Protein AF-A0A438NEA9-F1 (afdb_monomer_lite)

Organism: Exophiala mesophila (NCBI:txid212818)

Structure (mmCIF, N/CA/C/O backbone):
data_AF-A0A438NEA9-F1
#
_entry.id   AF-A0A438NEA9-F1
#
loop_
_atom_site.group_PDB
_atom_site.id
_atom_site.type_symbol
_atom_site.label_atom_id
_atom_site.label_alt_id
_atom_site.label_comp_id
_atom_site.label_asym_id
_atom_site.label_entity_id
_atom_site.label_seq_id
_atom_site.pdbx_PDB_ins_code
_atom_site.Cartn_x
_atom_site.Cartn_y
_atom_site.Cartn_z
_atom_site.occupancy
_atom_site.B_iso_or_equiv
_atom_site.auth_seq_id
_atom_site.auth_comp_id
_atom_site.auth_asym_id
_atom_site.auth_atom_id
_atom_site.pdbx_PDB_model_num
ATOM 1 N N . MET A 1 1 ? -40.295 -15.505 20.801 1.00 69.81 1 MET A N 1
ATOM 2 C CA . MET A 1 1 ? -39.022 -16.120 20.395 1.00 69.81 1 MET A CA 1
ATOM 3 C C . MET A 1 1 ? -38.427 -15.290 19.277 1.00 69.81 1 MET A C 1
ATOM 5 O O . MET A 1 1 ? -39.193 -14.744 18.495 1.00 69.81 1 MET A O 1
ATOM 9 N N . SER A 1 2 ? -37.116 -15.080 19.286 1.00 89.38 2 SER A N 1
ATOM 10 C CA . SER A 1 2 ? -36.464 -14.056 18.465 1.00 89.38 2 SER A CA 1
ATOM 11 C C . SER A 1 2 ? -35.940 -14.613 17.142 1.00 89.38 2 SER A C 1
ATOM 13 O O . SER A 1 2 ? -35.584 -15.784 17.046 1.00 89.38 2 SER A O 1
ATOM 15 N N . THR A 1 3 ? -35.853 -13.752 16.129 1.00 94.44 3 THR A N 1
ATOM 16 C CA . THR A 1 3 ? -35.263 -14.080 14.823 1.00 94.44 3 THR A CA 1
ATOM 17 C C . THR A 1 3 ? -33.902 -13.411 14.705 1.00 94.44 3 THR A C 1
ATOM 19 O O . THR A 1 3 ? -33.799 -12.202 14.914 1.00 94.44 3 THR A O 1
ATOM 22 N N . ILE A 1 4 ? -32.872 -14.173 14.346 1.00 96.88 4 ILE A N 1
ATOM 23 C CA . ILE A 1 4 ? -31.520 -13.657 14.123 1.00 96.88 4 ILE A CA 1
ATOM 24 C C . ILE A 1 4 ? -31.214 -13.670 12.628 1.00 96.88 4 ILE A C 1
ATOM 26 O O . ILE A 1 4 ? -31.320 -14.701 11.976 1.00 96.88 4 ILE A O 1
ATOM 30 N N . ILE A 1 5 ? -30.813 -12.525 12.091 1.00 97.19 5 ILE A N 1
ATOM 31 C CA . ILE A 1 5 ? -30.368 -12.334 10.713 1.00 97.19 5 ILE A CA 1
ATOM 32 C C . ILE A 1 5 ? -28.853 -12.142 10.745 1.00 97.19 5 ILE A C 1
ATOM 34 O O . ILE A 1 5 ? -28.360 -11.258 11.443 1.00 97.19 5 ILE A O 1
ATOM 38 N N . ILE A 1 6 ? -28.108 -12.952 9.998 1.00 96.12 6 ILE A N 1
ATOM 39 C CA . ILE A 1 6 ? -26.645 -12.872 9.936 1.00 96.12 6 ILE A CA 1
ATOM 40 C C . ILE A 1 6 ? -26.239 -12.249 8.596 1.00 96.12 6 ILE A C 1
ATOM 42 O O . ILE A 1 6 ? -26.577 -12.778 7.534 1.00 96.12 6 ILE A O 1
ATOM 46 N N . GLY A 1 7 ? -25.519 -11.127 8.674 1.00 93.06 7 GLY A N 1
ATOM 47 C CA . GLY A 1 7 ? -25.136 -10.249 7.566 1.00 93.06 7 GLY A CA 1
ATOM 48 C C . GLY A 1 7 ? -26.029 -9.006 7.477 1.00 93.06 7 GLY A C 1
ATOM 49 O O . GLY A 1 7 ? -27.201 -9.104 7.122 1.00 93.06 7 GLY A O 1
ATOM 50 N N . GLY A 1 8 ? -25.472 -7.827 7.755 1.00 89.19 8 GLY A N 1
ATOM 51 C CA . GLY A 1 8 ? -26.161 -6.531 7.823 1.00 89.19 8 GLY A CA 1
ATOM 52 C C . GLY A 1 8 ? -26.093 -5.684 6.546 1.00 89.19 8 GLY A C 1
ATOM 53 O O . GLY A 1 8 ? -26.301 -4.474 6.598 1.00 89.19 8 GLY A O 1
ATOM 54 N N . GLY A 1 9 ? -25.790 -6.292 5.395 1.00 89.19 9 GLY A N 1
ATOM 55 C CA . GLY A 1 9 ? -25.856 -5.630 4.085 1.00 89.19 9 GLY A CA 1
ATOM 56 C C . GLY A 1 9 ? -27.294 -5.404 3.588 1.00 89.19 9 GLY A C 1
ATOM 57 O O . GLY A 1 9 ? -28.263 -5.703 4.285 1.00 89.19 9 GLY A O 1
ATOM 58 N N . ILE A 1 10 ? -27.446 -4.938 2.341 1.00 89.19 10 ILE A N 1
ATOM 59 C CA . ILE A 1 10 ? -28.753 -4.590 1.744 1.00 89.19 10 ILE A CA 1
ATOM 60 C C . ILE A 1 10 ? -29.798 -5.715 1.842 1.00 89.19 10 ILE A C 1
ATOM 62 O O . ILE A 1 10 ? -30.962 -5.449 2.134 1.00 89.19 10 ILE A O 1
ATOM 66 N N . ILE A 1 11 ? -29.383 -6.976 1.669 1.00 90.81 11 ILE A N 1
ATOM 67 C CA . ILE A 1 11 ? -30.263 -8.152 1.762 1.00 90.81 11 ILE A CA 1
ATOM 68 C C . ILE A 1 11 ? -30.739 -8.358 3.205 1.00 90.81 11 ILE A C 1
ATOM 70 O O . ILE A 1 11 ? -31.934 -8.540 3.440 1.00 90.81 11 ILE A O 1
ATOM 74 N N . GLY A 1 12 ? -29.823 -8.300 4.176 1.00 94.00 12 GLY A N 1
ATOM 75 C CA . GLY A 1 12 ? -30.147 -8.473 5.592 1.00 94.00 12 GLY A CA 1
ATOM 76 C C . GLY A 1 12 ? -31.047 -7.362 6.122 1.00 94.00 12 GLY A C 1
ATOM 77 O O . GLY A 1 12 ? -32.057 -7.645 6.763 1.00 94.00 12 GLY A O 1
ATOM 78 N N . LEU A 1 13 ? -30.745 -6.108 5.774 1.00 94.56 13 LEU A N 1
ATOM 79 C CA . LEU A 1 13 ? -31.558 -4.945 6.138 1.00 94.56 13 LEU A CA 1
ATOM 80 C C . LEU A 1 13 ? -32.949 -4.988 5.500 1.00 94.56 13 LEU A C 1
ATOM 82 O O . LEU A 1 13 ? -33.942 -4.761 6.188 1.00 94.56 13 LEU A O 1
ATOM 86 N N . SER A 1 14 ? -33.048 -5.341 4.216 1.00 92.94 14 SER A N 1
ATOM 87 C CA . SER A 1 14 ? -34.346 -5.506 3.545 1.00 92.94 14 SER A CA 1
ATOM 88 C C . SER A 1 14 ? -35.173 -6.608 4.208 1.00 92.94 14 SER A C 1
ATOM 90 O O . SER A 1 14 ? -36.360 -6.425 4.480 1.00 92.94 14 SER A O 1
ATOM 92 N N . THR A 1 15 ? -34.536 -7.735 4.535 1.00 93.25 15 THR A N 1
ATOM 93 C CA . THR A 1 15 ? -35.183 -8.858 5.226 1.00 93.25 15 THR A CA 1
ATOM 94 C C . THR A 1 15 ? -35.703 -8.434 6.598 1.00 93.25 15 THR A C 1
ATOM 96 O O . THR A 1 15 ? -36.870 -8.670 6.916 1.00 93.25 15 THR A O 1
ATOM 99 N N . ALA A 1 16 ? -34.874 -7.755 7.394 1.00 94.94 16 ALA A N 1
ATOM 100 C CA . ALA A 1 16 ? -35.257 -7.240 8.704 1.00 94.94 16 ALA A CA 1
ATOM 101 C C . ALA A 1 16 ? -36.430 -6.256 8.606 1.00 94.94 16 ALA A C 1
ATOM 103 O O . ALA A 1 16 ? -37.396 -6.375 9.363 1.00 94.94 16 ALA A O 1
ATOM 104 N N . TYR A 1 17 ? -36.384 -5.339 7.636 1.00 93.44 17 TYR A N 1
ATOM 105 C CA . TYR A 1 17 ? -37.440 -4.364 7.393 1.00 93.44 17 TYR A CA 1
ATOM 106 C C . TYR A 1 17 ? -38.777 -5.056 7.110 1.00 93.44 17 TYR A C 1
ATOM 108 O O . TYR A 1 17 ? -39.743 -4.828 7.840 1.00 93.44 17 TYR A O 1
ATOM 116 N N . PHE A 1 18 ? -38.845 -5.954 6.124 1.00 90.75 18 PHE A N 1
ATOM 117 C CA . PHE A 1 18 ? -40.104 -6.620 5.772 1.00 90.75 18 PHE A CA 1
ATOM 118 C C . PHE A 1 18 ? -40.618 -7.549 6.878 1.00 90.75 18 PHE A C 1
ATOM 120 O O . PHE A 1 18 ? -41.818 -7.542 7.160 1.00 90.75 18 PHE A O 1
ATOM 127 N N . LEU A 1 19 ? -39.737 -8.281 7.570 1.00 91.12 19 LEU A N 1
ATOM 128 C CA . LEU A 1 19 ? -40.137 -9.080 8.734 1.00 91.12 19 LEU A CA 1
ATOM 129 C C . LEU A 1 19 ? -40.709 -8.195 9.847 1.00 91.12 19 LEU A C 1
ATOM 131 O O . LEU A 1 19 ? -41.722 -8.548 10.454 1.00 91.12 19 LEU A O 1
ATOM 135 N N . SER A 1 20 ? -40.119 -7.020 10.079 1.00 91.69 20 SER A N 1
ATOM 136 C CA . SER A 1 20 ? -40.596 -6.082 11.096 1.00 91.69 20 SER A CA 1
ATOM 137 C C . SER A 1 20 ? -41.971 -5.480 10.774 1.00 91.69 20 SER A C 1
ATOM 139 O O . SER A 1 20 ? -42.726 -5.200 11.699 1.00 91.69 20 SER A O 1
ATOM 141 N N . LEU A 1 21 ? -42.358 -5.344 9.494 1.00 88.56 21 LEU A N 1
ATOM 142 C CA . LEU A 1 21 ? -43.692 -4.846 9.108 1.00 88.56 21 LEU A CA 1
ATOM 143 C C . LEU A 1 21 ? -44.829 -5.769 9.561 1.00 88.56 21 LEU A C 1
ATOM 145 O O . LEU A 1 21 ? -45.938 -5.304 9.813 1.00 88.56 21 LEU A O 1
ATOM 149 N N . SER A 1 22 ? -44.555 -7.069 9.663 1.00 81.00 22 SER A N 1
ATOM 150 C CA . SER A 1 22 ? -45.532 -8.081 10.078 1.00 81.00 22 SER A CA 1
ATOM 151 C C . SER A 1 22 ? -45.658 -8.233 11.601 1.00 81.00 22 SER A C 1
ATOM 153 O O . SER A 1 22 ? -46.508 -8.989 12.072 1.00 81.00 22 SER A O 1
ATOM 155 N N . ARG A 1 23 ? -44.830 -7.525 12.387 1.00 80.62 23 ARG A N 1
ATOM 156 C CA . ARG A 1 23 ? -44.755 -7.664 13.849 1.00 80.62 23 ARG A CA 1
ATOM 157 C C . ARG A 1 23 ? -45.202 -6.379 14.562 1.00 80.62 23 ARG A C 1
ATOM 159 O O . ARG A 1 23 ? -44.719 -5.298 14.233 1.00 80.62 23 ARG A O 1
ATOM 166 N N . PRO A 1 24 ? -46.075 -6.464 15.583 1.00 69.62 24 PRO A N 1
ATOM 167 C CA . PRO A 1 24 ? -46.370 -5.321 16.442 1.00 69.62 24 PRO A CA 1
ATOM 168 C C . PRO A 1 24 ? -45.110 -4.862 17.186 1.00 69.62 24 PRO A C 1
ATOM 170 O O . PRO A 1 24 ? -44.376 -5.692 17.721 1.00 69.62 24 PRO A O 1
ATOM 173 N N . VAL A 1 25 ? -44.904 -3.547 17.310 1.00 63.25 25 VAL A N 1
ATOM 174 C CA . VAL A 1 25 ? -43.777 -2.945 18.064 1.00 63.25 25 VAL A CA 1
ATOM 175 C C . VAL A 1 25 ? -43.769 -3.379 19.542 1.00 63.25 25 VAL A C 1
ATOM 177 O O . VAL A 1 25 ? -42.726 -3.389 20.188 1.00 63.25 25 VAL A O 1
ATOM 180 N N . THR A 1 26 ? -44.929 -3.788 20.066 1.00 62.62 26 THR A N 1
ATOM 181 C CA . THR A 1 26 ? -45.143 -4.295 21.431 1.00 62.62 26 THR A CA 1
ATOM 182 C C . THR A 1 26 ? -44.844 -5.791 21.600 1.00 62.62 26 THR A C 1
ATOM 184 O O . THR A 1 26 ? -45.090 -6.342 22.670 1.00 62.62 26 THR A O 1
ATOM 187 N N . SER A 1 27 ? -44.382 -6.479 20.552 1.00 66.38 27 SER A N 1
ATOM 188 C CA . SER A 1 27 ? -44.062 -7.907 20.605 1.00 66.38 27 SER A CA 1
ATOM 189 C C . SER A 1 27 ? -42.858 -8.180 21.512 1.00 66.38 27 SER A C 1
ATOM 191 O O . SER A 1 27 ? -41.850 -7.480 21.449 1.00 66.38 27 SER A O 1
ATOM 193 N N . SER A 1 28 ? -42.928 -9.240 22.321 1.00 66.94 28 SER A N 1
ATOM 194 C CA . SER A 1 28 ? -41.796 -9.724 23.129 1.00 66.94 28 SER A CA 1
ATOM 195 C C . SER A 1 28 ? -40.714 -10.429 22.296 1.00 66.94 28 SER A C 1
ATOM 197 O O . SER A 1 28 ? -39.617 -10.681 22.785 1.00 66.94 28 SER A O 1
ATOM 199 N N . SER A 1 29 ? -41.012 -10.755 21.035 1.00 73.81 29 SER A N 1
ATOM 200 C CA . SER A 1 29 ? -40.108 -11.399 20.077 1.00 73.81 29 SER A CA 1
ATOM 201 C C . SER A 1 29 ? -39.249 -10.360 19.346 1.00 73.81 29 SER A C 1
ATOM 203 O O . SER A 1 29 ? -39.784 -9.583 18.553 1.00 73.81 29 SER A O 1
ATOM 205 N N . GLN A 1 30 ? -37.925 -10.396 19.525 1.00 86.62 30 GLN A N 1
ATOM 206 C CA . GLN A 1 30 ? -36.996 -9.433 18.917 1.00 86.62 30 GLN A CA 1
ATOM 207 C C . GLN A 1 30 ? -36.442 -9.917 17.567 1.00 86.62 30 GLN A C 1
ATOM 209 O O . GLN A 1 30 ? -36.365 -11.116 17.296 1.00 86.62 30 GLN A O 1
ATOM 214 N N . ILE A 1 31 ? -36.075 -8.977 16.692 1.00 94.44 31 ILE A N 1
ATOM 215 C CA . ILE A 1 31 ? -35.275 -9.252 15.489 1.00 94.44 31 ILE A CA 1
ATOM 216 C C . ILE A 1 31 ? -33.870 -8.724 15.760 1.00 94.44 31 ILE A C 1
ATOM 218 O O . ILE A 1 31 ? -33.714 -7.580 16.186 1.00 94.44 31 ILE A O 1
ATOM 222 N N . HIS A 1 32 ? -32.861 -9.554 15.523 1.00 95.81 32 HIS A N 1
ATOM 223 C CA . HIS A 1 32 ? -31.457 -9.205 15.693 1.00 95.81 32 HIS A CA 1
ATOM 224 C C . HIS A 1 32 ? -30.760 -9.271 14.337 1.00 95.81 32 HIS A C 1
ATOM 226 O O . HIS A 1 32 ? -30.948 -10.239 13.610 1.00 95.81 32 HIS A O 1
ATOM 232 N N . ILE A 1 33 ? -29.945 -8.277 14.008 1.00 96.88 33 ILE A N 1
ATOM 233 C CA . ILE A 1 33 ? -28.993 -8.322 12.899 1.00 96.88 33 ILE A CA 1
ATOM 234 C C . ILE A 1 33 ? -27.607 -8.494 13.506 1.00 96.88 33 ILE A C 1
ATOM 236 O O . ILE A 1 33 ? -27.230 -7.725 14.386 1.00 96.88 33 ILE A O 1
ATOM 240 N N . ILE A 1 34 ? -26.857 -9.487 13.046 1.00 95.81 34 ILE A N 1
ATOM 241 C CA . ILE A 1 34 ? -25.478 -9.742 13.459 1.00 95.81 34 ILE A CA 1
ATOM 242 C C . ILE A 1 34 ? -24.563 -9.495 12.271 1.00 95.81 34 ILE A C 1
ATOM 244 O O . ILE A 1 34 ? -24.756 -10.092 11.210 1.00 95.81 34 ILE A O 1
ATOM 248 N N . ASP A 1 35 ? -23.552 -8.655 12.466 1.00 94.12 35 ASP A N 1
ATOM 249 C CA . ASP A 1 35 ? -22.501 -8.427 11.485 1.00 94.12 35 ASP A CA 1
ATOM 250 C C . ASP A 1 35 ? -21.116 -8.442 12.145 1.00 94.12 35 ASP A C 1
ATOM 252 O O . ASP A 1 35 ? -20.885 -7.855 13.207 1.00 94.12 35 ASP A O 1
ATOM 256 N N . SER A 1 36 ? -20.180 -9.134 11.497 1.00 91.06 36 SER A N 1
ATOM 257 C CA . SER A 1 36 ? -18.797 -9.243 11.956 1.00 91.06 36 SER A CA 1
ATOM 258 C C . SER A 1 36 ? -18.014 -7.942 11.797 1.00 91.06 36 SER A C 1
ATOM 260 O O . SER A 1 36 ? -17.001 -7.761 12.469 1.00 91.06 36 SER A O 1
ATOM 262 N N . SER A 1 37 ? -18.448 -7.049 10.907 1.00 88.38 37 SER A N 1
ATOM 263 C CA . SER A 1 37 ? -17.807 -5.758 10.688 1.00 88.38 37 SER A CA 1
ATOM 264 C C . SER A 1 37 ? -18.174 -4.747 11.775 1.00 88.38 37 SER A C 1
ATOM 266 O O . SER A 1 37 ? -19.281 -4.747 12.309 1.00 88.38 37 SER A O 1
ATOM 268 N N . ALA A 1 38 ? -17.227 -3.860 12.092 1.00 85.94 38 ALA A N 1
ATOM 269 C CA . ALA A 1 38 ? -17.423 -2.786 13.070 1.00 85.94 38 ALA A CA 1
ATOM 270 C C . ALA A 1 38 ? -18.337 -1.658 12.566 1.00 85.94 38 ALA A C 1
ATOM 272 O O . ALA A 1 38 ? -18.861 -0.883 13.361 1.00 85.94 38 ALA A O 1
ATOM 273 N N . GLU A 1 39 ? -18.524 -1.573 11.251 1.00 86.00 39 GLU A N 1
ATOM 274 C CA . GLU A 1 39 ? -19.372 -0.602 10.571 1.00 86.00 39 GLU A CA 1
ATOM 275 C C . GLU A 1 39 ? -20.175 -1.336 9.489 1.00 86.00 39 GLU A C 1
ATOM 277 O O . GLU A 1 39 ? -19.617 -2.154 8.750 1.00 86.00 39 GLU A O 1
ATOM 282 N N . LEU A 1 40 ? -21.474 -1.044 9.374 1.00 84.06 40 LEU A N 1
ATOM 283 C CA . LEU A 1 40 ? -22.264 -1.484 8.224 1.00 84.06 40 LEU A CA 1
ATOM 284 C C . LEU A 1 40 ? -21.957 -0.613 7.007 1.00 84.06 40 LEU A C 1
ATOM 286 O O . LEU A 1 40 ? -21.481 0.509 7.116 1.00 84.06 40 LEU A O 1
ATOM 290 N N . LEU A 1 41 ? -22.306 -1.107 5.820 1.00 81.88 41 LEU A N 1
ATOM 291 C CA . LEU A 1 41 ? -22.309 -0.311 4.584 1.00 81.88 41 LEU A CA 1
ATOM 292 C C . LEU A 1 41 ? -20.918 0.124 4.093 1.00 81.88 41 LEU A C 1
ATOM 294 O O . LEU A 1 41 ? -20.825 0.854 3.102 1.00 81.88 41 LEU A O 1
ATOM 298 N N . ALA A 1 42 ? -19.836 -0.381 4.694 1.00 73.31 42 ALA A N 1
ATOM 299 C CA . ALA A 1 42 ? -18.464 -0.135 4.246 1.00 73.31 42 ALA A CA 1
ATOM 300 C C . ALA A 1 42 ? -18.275 -0.467 2.751 1.00 73.31 42 ALA A C 1
ATOM 302 O O . ALA A 1 42 ? -17.680 0.316 2.014 1.00 73.31 42 ALA A O 1
ATOM 303 N N . SER A 1 43 ? -18.881 -1.563 2.278 1.00 68.38 43 SER A N 1
ATOM 304 C CA . SER A 1 43 ? -18.881 -1.966 0.861 1.00 68.38 43 SER A CA 1
ATOM 305 C C . SER A 1 43 ? -20.021 -1.358 0.027 1.00 68.38 43 SER A C 1
ATOM 307 O O . SER A 1 43 ? -20.002 -1.465 -1.192 1.00 68.38 43 SER A O 1
ATOM 309 N N . ALA A 1 44 ? -21.007 -0.697 0.646 1.00 63.06 44 ALA A N 1
ATOM 310 C CA . ALA A 1 44 ? -22.078 0.022 -0.058 1.00 63.06 44 ALA A CA 1
ATOM 311 C C . ALA A 1 44 ? -21.720 1.497 -0.332 1.00 63.06 44 ALA A C 1
ATOM 313 O O . ALA A 1 44 ? -22.392 2.158 -1.117 1.00 63.06 44 ALA A O 1
ATOM 314 N N . SER A 1 45 ? -20.652 2.009 0.291 1.00 52.12 45 SER A N 1
ATOM 315 C CA . SER A 1 45 ? -20.233 3.420 0.323 1.00 52.12 45 SER A CA 1
ATOM 316 C C . SER A 1 45 ? -19.643 3.958 -0.992 1.00 52.12 45 SER A C 1
ATOM 318 O O . SER A 1 45 ? -18.557 4.531 -1.005 1.00 52.12 45 SER A O 1
ATOM 320 N N . GLY A 1 46 ? -20.361 3.803 -2.107 1.00 53.78 46 GLY A N 1
ATOM 321 C CA . GLY A 1 46 ? -19.925 4.236 -3.441 1.00 53.78 46 GLY A CA 1
ATOM 322 C C . GLY A 1 46 ? -19.164 3.180 -4.249 1.00 53.78 46 GLY A C 1
ATOM 323 O O . GLY A 1 46 ? -18.737 3.476 -5.358 1.00 53.78 46 GLY A O 1
ATOM 324 N N . PHE A 1 47 ? -19.033 1.954 -3.731 1.00 66.00 47 PHE A N 1
ATOM 325 C CA . PHE A 1 47 ? -18.457 0.809 -4.456 1.00 66.00 47 PHE A CA 1
ATOM 326 C C . PHE A 1 47 ? -19.502 -0.047 -5.187 1.00 66.00 47 PHE A C 1
ATOM 328 O O . PHE A 1 47 ? -19.157 -1.003 -5.870 1.00 66.00 47 PHE A O 1
ATOM 335 N N . ALA A 1 48 ? -20.786 0.296 -5.053 1.00 77.69 48 ALA A N 1
ATOM 336 C CA . ALA A 1 48 ? -21.895 -0.428 -5.661 1.00 77.69 48 ALA A CA 1
ATOM 337 C C . ALA A 1 48 ? -22.684 0.475 -6.620 1.00 77.69 48 ALA A C 1
ATOM 339 O O . ALA A 1 48 ? -23.052 1.605 -6.280 1.00 77.69 48 ALA A O 1
ATOM 340 N N . GLY A 1 49 ? -22.979 -0.056 -7.808 1.00 81.62 49 GLY A N 1
ATOM 341 C CA . GLY A 1 49 ? -23.612 0.703 -8.883 1.00 81.62 49 GLY A CA 1
ATOM 342 C C . GLY A 1 49 ? -25.102 0.991 -8.686 1.00 81.62 49 GLY A C 1
ATOM 343 O O . GLY A 1 49 ? -25.558 2.075 -9.036 1.00 81.62 49 GLY A O 1
ATOM 344 N N . GLY A 1 50 ? -25.846 0.082 -8.044 1.00 88.50 50 GLY A N 1
ATOM 345 C CA . GLY A 1 50 ? -27.255 0.309 -7.694 1.00 88.50 50 GLY A CA 1
ATOM 346 C C . GLY A 1 50 ? -28.232 0.222 -8.868 1.00 88.50 50 GLY A C 1
ATOM 347 O O . GLY A 1 50 ? -29.147 1.032 -8.953 1.00 88.50 50 GLY A O 1
ATOM 348 N N . PHE A 1 51 ? -28.047 -0.753 -9.760 1.00 91.44 51 PHE A N 1
ATOM 349 C CA . PHE A 1 51 ? -28.913 -0.983 -10.919 1.00 91.44 51 PHE A CA 1
ATOM 350 C C . PHE A 1 51 ? -30.036 -1.991 -10.626 1.00 91.44 51 PHE A C 1
ATOM 352 O O . PHE A 1 51 ? -29.800 -3.058 -10.051 1.00 91.44 51 PHE A O 1
ATOM 359 N N . LEU A 1 52 ? -31.251 -1.668 -11.066 1.00 91.56 52 LEU A N 1
ATOM 360 C CA . LEU A 1 52 ? -32.459 -2.481 -10.962 1.00 91.56 52 LEU A CA 1
ATOM 361 C C . LEU A 1 52 ? -33.009 -2.744 -12.367 1.00 91.56 52 LEU A C 1
ATOM 363 O O . LEU A 1 52 ? -33.150 -1.816 -13.159 1.00 91.56 52 LEU A O 1
ATOM 367 N N . ALA A 1 53 ? -33.383 -3.989 -12.646 1.00 90.56 53 ALA A N 1
ATOM 368 C CA . ALA A 1 53 ? -34.031 -4.383 -13.892 1.00 90.56 53 ALA A CA 1
ATOM 369 C C . ALA A 1 53 ? -35.297 -5.182 -13.590 1.00 90.56 53 ALA A C 1
ATOM 371 O O . ALA A 1 53 ? -35.355 -5.888 -12.582 1.00 90.56 53 ALA A O 1
ATOM 372 N N . LEU A 1 54 ? -36.296 -5.063 -14.457 1.00 86.88 54 LEU A N 1
ATOM 373 C CA . LEU A 1 54 ? -37.561 -5.776 -14.357 1.00 86.88 54 LEU A CA 1
ATOM 374 C C . LEU A 1 54 ? -37.422 -7.236 -14.807 1.00 86.88 54 LEU A C 1
ATOM 376 O O . LEU A 1 54 ? -37.952 -8.126 -14.144 1.00 86.88 54 LEU A O 1
ATOM 380 N N . ASP A 1 55 ? -36.708 -7.486 -15.906 1.00 83.38 55 ASP A N 1
ATOM 381 C CA . ASP A 1 55 ? -36.742 -8.763 -16.629 1.00 83.38 55 ASP A CA 1
ATOM 382 C C . ASP A 1 55 ? -35.366 -9.297 -17.078 1.00 83.38 55 ASP A C 1
ATOM 384 O O . ASP A 1 55 ? -35.298 -10.293 -17.797 1.00 83.38 55 ASP A O 1
ATOM 388 N N . TRP A 1 56 ? -34.261 -8.711 -16.605 1.00 85.31 56 TRP A N 1
ATOM 389 C CA . TRP A 1 56 ? -32.892 -9.185 -16.883 1.00 85.31 56 TRP A CA 1
ATOM 390 C C . TRP A 1 56 ? -32.500 -10.365 -15.983 1.00 85.31 56 TRP A C 1
ATOM 392 O O . TRP A 1 56 ? -31.521 -10.311 -15.232 1.00 85.31 56 TRP A O 1
ATOM 402 N N . PHE A 1 57 ? -33.305 -11.423 -16.026 1.00 80.56 57 PHE A N 1
ATOM 403 C CA . PHE A 1 57 ? -33.159 -12.615 -15.198 1.00 80.56 57 PHE A CA 1
ATOM 404 C C . PHE A 1 57 ? -33.409 -13.877 -16.015 1.00 80.56 57 PHE A C 1
ATOM 406 O O . PHE A 1 57 ? -34.154 -13.883 -16.998 1.00 80.56 57 PHE A O 1
ATOM 413 N N . SER A 1 58 ? -32.814 -14.981 -15.568 1.00 75.56 58 SER A N 1
ATOM 414 C CA . SER A 1 58 ? -33.091 -16.291 -16.144 1.00 75.56 58 SER A CA 1
ATOM 415 C C . SER A 1 58 ? -34.579 -16.659 -15.966 1.00 75.56 58 SER A C 1
ATOM 417 O O . SER A 1 58 ? -35.220 -16.190 -15.021 1.00 75.56 58 SER A O 1
ATOM 419 N N . PRO A 1 59 ? -35.175 -17.505 -16.833 1.00 77.62 59 PRO A N 1
ATOM 420 C CA . PRO A 1 59 ? -36.590 -17.869 -16.713 1.00 77.62 59 PRO A CA 1
ATOM 421 C C . PRO A 1 59 ? -37.035 -18.352 -15.314 1.00 77.62 59 PRO A C 1
ATOM 423 O O . PRO A 1 59 ? -38.126 -17.962 -14.905 1.00 77.62 59 PRO A O 1
ATOM 426 N N . PRO A 1 60 ? -36.231 -19.128 -14.551 1.00 79.19 60 PRO A N 1
ATOM 427 C CA . PRO A 1 60 ? -36.573 -19.511 -13.175 1.00 79.19 60 PRO A CA 1
ATOM 428 C C . PRO A 1 60 ? -36.656 -18.350 -12.170 1.00 79.19 60 PRO A C 1
ATOM 430 O O . PRO A 1 60 ? -37.331 -18.472 -11.152 1.00 79.19 60 PRO A O 1
ATOM 433 N N . GLU A 1 61 ? -35.972 -17.235 -12.430 1.00 80.19 61 GLU A N 1
ATOM 434 C CA . GLU A 1 61 ? -35.835 -16.097 -11.507 1.00 80.19 61 GLU A CA 1
ATOM 435 C C . GLU A 1 61 ? -36.667 -14.880 -11.938 1.00 80.19 61 GLU A C 1
ATOM 437 O O . GLU A 1 61 ? -36.842 -13.942 -11.159 1.00 80.19 61 GLU A O 1
ATOM 442 N N . ALA A 1 62 ? -37.207 -14.893 -13.160 1.00 82.25 62 ALA A N 1
ATOM 443 C CA . ALA A 1 62 ? -37.880 -13.755 -13.780 1.00 82.25 62 ALA A CA 1
ATOM 444 C C . ALA A 1 62 ? -39.037 -13.185 -12.941 1.00 82.25 62 ALA A C 1
ATOM 446 O O . ALA A 1 62 ? -39.136 -11.969 -12.775 1.00 82.25 62 ALA A O 1
ATOM 447 N N . GLU A 1 63 ? -39.891 -14.034 -12.358 1.00 87.44 63 GLU A N 1
ATOM 448 C CA . GLU A 1 63 ? -41.006 -13.563 -11.521 1.00 87.44 63 GLU A CA 1
ATOM 449 C C . GLU A 1 63 ? -40.528 -12.890 -10.225 1.00 87.44 63 GLU A C 1
ATOM 451 O O . GLU A 1 63 ? -41.099 -11.880 -9.801 1.00 87.44 63 GLU A O 1
ATOM 456 N N . LEU A 1 64 ? -39.459 -13.416 -9.614 1.00 86.62 64 LEU A N 1
ATOM 457 C CA . LEU A 1 64 ? -38.852 -12.848 -8.408 1.00 86.62 64 LEU A CA 1
ATOM 458 C C . LEU A 1 64 ? -38.153 -11.520 -8.711 1.00 86.62 64 LEU A C 1
ATOM 460 O O . LEU A 1 64 ? -38.308 -10.562 -7.952 1.00 86.62 64 LEU A O 1
ATOM 464 N N . GLY A 1 65 ? -37.442 -11.439 -9.836 1.00 86.56 65 GLY A N 1
ATOM 465 C CA . GLY A 1 65 ? -36.846 -10.205 -10.339 1.00 86.56 65 GLY A CA 1
ATOM 466 C C . GLY A 1 65 ? -37.888 -9.108 -10.557 1.00 86.56 65 GLY A C 1
ATOM 467 O O . GLY A 1 65 ? -37.780 -8.018 -9.990 1.00 86.56 65 GLY A O 1
ATOM 468 N N . ALA A 1 66 ? -38.973 -9.436 -11.264 1.00 88.81 66 ALA A N 1
ATOM 469 C CA . ALA A 1 66 ? -40.067 -8.504 -11.520 1.00 88.81 66 ALA A CA 1
ATOM 470 C C . ALA A 1 66 ? -40.799 -8.073 -10.236 1.00 88.81 66 ALA A C 1
ATOM 472 O O . ALA A 1 66 ? -41.238 -6.926 -10.099 1.00 88.81 66 ALA A O 1
ATOM 473 N N . LEU A 1 67 ? -40.950 -8.978 -9.264 1.00 91.56 67 LEU A N 1
ATOM 474 C CA . LEU A 1 67 ? -41.471 -8.636 -7.942 1.00 91.56 67 LEU A CA 1
ATOM 475 C C . LEU A 1 67 ? -40.534 -7.669 -7.205 1.00 91.56 67 LEU A C 1
ATOM 477 O O . LEU A 1 67 ? -41.004 -6.645 -6.711 1.00 91.56 67 LEU A O 1
ATOM 481 N N . SER A 1 68 ? -39.230 -7.954 -7.173 1.00 90.25 68 SER A N 1
ATOM 482 C CA . SER A 1 68 ? -38.219 -7.100 -6.540 1.00 90.25 68 SER A CA 1
ATOM 483 C C . SER A 1 68 ? -38.225 -5.685 -7.121 1.00 90.25 68 SER A C 1
ATOM 485 O O . SER A 1 68 ? -38.282 -4.712 -6.365 1.00 90.25 68 SER A O 1
ATOM 487 N N . PHE A 1 69 ? -38.258 -5.551 -8.451 1.00 91.50 69 PHE A N 1
ATOM 488 C CA . PHE A 1 69 ? -38.330 -4.255 -9.132 1.00 91.50 69 PHE A CA 1
ATOM 489 C C . PHE A 1 69 ? -39.567 -3.449 -8.707 1.00 91.50 69 PHE A C 1
ATOM 491 O O . PHE A 1 69 ? -39.456 -2.293 -8.289 1.00 91.50 69 PHE A O 1
ATOM 498 N N . ARG A 1 70 ? -40.752 -4.078 -8.727 1.00 91.50 70 ARG A N 1
ATOM 499 C CA . ARG A 1 70 ? -42.010 -3.437 -8.307 1.00 91.50 70 ARG A CA 1
ATOM 500 C C . ARG A 1 70 ? -41.994 -3.024 -6.836 1.00 91.50 70 ARG A C 1
ATOM 502 O O . ARG A 1 70 ? -42.491 -1.948 -6.513 1.00 91.50 70 ARG A O 1
ATOM 509 N N . LEU A 1 71 ? -41.416 -3.837 -5.952 1.00 92.56 71 LEU A N 1
ATOM 510 C CA . LEU A 1 71 ? -41.311 -3.509 -4.527 1.00 92.56 71 LEU A CA 1
ATOM 511 C C . LEU A 1 71 ? -40.382 -2.316 -4.274 1.00 92.56 71 LEU A C 1
ATOM 513 O O . LEU A 1 71 ? -40.726 -1.460 -3.462 1.00 92.56 71 LEU A O 1
ATOM 517 N N . HIS A 1 72 ? -39.258 -2.205 -4.989 1.00 92.81 72 HIS A N 1
ATOM 518 C CA . HIS A 1 72 ? -38.393 -1.020 -4.904 1.00 92.81 72 HIS A CA 1
ATOM 519 C C . HIS A 1 72 ? -39.127 0.247 -5.360 1.00 92.81 72 HIS A C 1
ATOM 521 O O . HIS A 1 72 ? -39.062 1.267 -4.670 1.00 92.81 72 HIS A O 1
ATOM 527 N N . ARG A 1 73 ? -39.883 0.166 -6.466 1.00 90.25 73 ARG A N 1
ATOM 528 C CA . ARG A 1 73 ? -40.726 1.270 -6.958 1.00 90.25 73 ARG A CA 1
ATOM 529 C C . ARG A 1 73 ? -41.757 1.702 -5.916 1.00 90.25 73 ARG A C 1
ATOM 531 O O . ARG A 1 73 ? -41.800 2.870 -5.542 1.00 90.25 73 ARG A O 1
ATOM 538 N N . GLN A 1 74 ? -42.526 0.754 -5.381 1.00 91.06 74 GLN A N 1
ATOM 539 C CA . GLN A 1 74 ? -43.540 1.021 -4.354 1.00 91.06 74 GLN A CA 1
ATOM 540 C C . GLN A 1 74 ? -42.935 1.615 -3.077 1.00 91.06 74 GLN A C 1
ATOM 542 O O . GLN A 1 74 ? -43.506 2.530 -2.481 1.00 91.06 74 GLN A O 1
ATOM 547 N N . LEU A 1 75 ? -41.774 1.113 -2.644 1.00 92.12 75 LEU A N 1
ATOM 548 C CA . LEU A 1 75 ? -41.065 1.635 -1.477 1.00 92.12 75 LEU A CA 1
ATOM 549 C C . LEU A 1 75 ? -40.634 3.089 -1.705 1.00 92.12 75 LEU A C 1
ATOM 551 O O . LEU A 1 75 ? -40.806 3.926 -0.815 1.00 92.12 75 LEU A O 1
ATOM 555 N N . ALA A 1 76 ? -40.128 3.400 -2.901 1.00 89.12 76 ALA A N 1
ATOM 556 C CA . ALA A 1 76 ? -39.749 4.753 -3.279 1.00 89.12 76 ALA A CA 1
ATOM 557 C C . ALA A 1 76 ? -40.959 5.691 -3.339 1.00 89.12 76 ALA A C 1
ATOM 559 O O . ALA A 1 76 ? -40.934 6.743 -2.705 1.00 89.12 76 ALA A O 1
ATOM 560 N N . GLU A 1 77 ? -42.044 5.302 -4.005 1.00 86.56 77 GLU A N 1
ATOM 561 C CA . GLU A 1 77 ? -43.287 6.084 -4.064 1.00 86.56 77 GLU A CA 1
ATOM 562 C C . GLU A 1 77 ? -43.848 6.370 -2.665 1.00 86.56 77 GLU A C 1
ATOM 564 O O . GLU A 1 77 ? -44.209 7.505 -2.349 1.00 86.56 77 GLU A O 1
ATOM 569 N N . LYS A 1 78 ? -43.850 5.364 -1.786 1.00 89.69 78 LYS A N 1
ATOM 570 C CA . LYS A 1 78 ? -44.381 5.478 -0.424 1.00 89.69 78 LYS A CA 1
ATOM 571 C C . LYS A 1 78 ? -43.553 6.391 0.481 1.00 89.69 78 LYS A C 1
ATOM 573 O O . LYS A 1 78 ? -44.117 7.073 1.335 1.00 89.69 78 LYS A O 1
ATOM 578 N N . HIS A 1 79 ? -42.227 6.375 0.349 1.00 88.62 79 HIS A N 1
ATOM 579 C CA . HIS A 1 79 ? -41.316 7.046 1.286 1.00 88.62 79 HIS A CA 1
ATOM 580 C C . HIS A 1 79 ? -40.534 8.216 0.673 1.00 88.62 79 HIS A C 1
ATOM 582 O O . HIS A 1 79 ? -39.637 8.754 1.324 1.00 88.62 79 HIS A O 1
ATOM 588 N N . GLY A 1 80 ? -40.869 8.629 -0.552 1.00 86.50 80 GLY A N 1
ATOM 589 C CA . GLY A 1 80 ? -40.150 9.677 -1.278 1.00 86.50 80 GLY A CA 1
ATOM 590 C C . GLY A 1 80 ? -38.723 9.263 -1.649 1.00 86.50 80 GLY A C 1
ATOM 591 O O . GLY A 1 80 ? -37.799 10.072 -1.555 1.00 86.50 80 GLY A O 1
ATOM 592 N N . GLY A 1 81 ? -38.533 7.999 -2.028 1.00 85.19 81 GLY A N 1
ATOM 593 C CA . GLY A 1 81 ? -37.240 7.382 -2.329 1.00 85.19 81 GLY A CA 1
ATOM 594 C C . GLY A 1 81 ? -36.452 8.064 -3.436 1.00 85.19 81 GLY A C 1
ATOM 595 O O . GLY A 1 81 ? -35.226 8.067 -3.390 1.00 85.19 81 GLY A O 1
ATOM 596 N N . GLN A 1 82 ? -37.139 8.742 -4.355 1.00 79.69 82 GLN A N 1
ATOM 597 C CA . GLN A 1 82 ? -36.516 9.596 -5.365 1.00 79.69 82 GLN A CA 1
ATOM 598 C C . GLN A 1 82 ? -35.608 10.644 -4.704 1.00 79.69 82 GLN A C 1
ATOM 600 O O . GLN A 1 82 ? -34.481 10.855 -5.125 1.00 79.69 82 GLN A O 1
ATOM 605 N N . ARG A 1 83 ? -36.061 11.251 -3.597 1.00 76.44 83 ARG A N 1
ATOM 606 C CA . ARG A 1 83 ? -35.280 12.249 -2.845 1.00 76.44 83 ARG A CA 1
ATOM 607 C C . ARG A 1 83 ? -34.335 11.636 -1.823 1.00 76.44 83 ARG A C 1
ATOM 609 O O . ARG A 1 83 ? -33.363 12.276 -1.445 1.00 76.44 83 ARG A O 1
ATOM 616 N N . ARG A 1 84 ? -34.684 10.470 -1.278 1.00 81.75 84 ARG A N 1
ATOM 617 C CA . ARG A 1 84 ? -33.994 9.906 -0.112 1.00 81.75 84 ARG A CA 1
ATOM 618 C C . ARG A 1 84 ? -32.819 9.009 -0.472 1.00 81.75 84 ARG A C 1
ATOM 620 O O . ARG A 1 84 ? -31.862 9.014 0.288 1.00 81.75 84 ARG A O 1
ATOM 627 N N . TRP A 1 85 ? -32.925 8.262 -1.567 1.00 86.81 85 TRP A N 1
ATOM 628 C CA . TRP A 1 85 ? -31.893 7.334 -2.040 1.00 86.81 85 TRP A CA 1
ATOM 629 C C . TRP A 1 85 ? -31.767 7.314 -3.572 1.00 86.81 85 TRP A C 1
ATOM 631 O O . TRP A 1 85 ? -31.324 6.326 -4.157 1.00 86.81 85 TRP A O 1
ATOM 641 N N . GLY A 1 86 ? -32.215 8.381 -4.240 1.00 82.50 86 GLY A N 1
ATOM 642 C CA . GLY A 1 86 ? -32.006 8.580 -5.675 1.00 82.50 86 GLY A CA 1
ATOM 643 C C . GLY A 1 86 ? -32.737 7.598 -6.593 1.00 82.50 86 GLY A C 1
ATOM 644 O O . GLY A 1 86 ? -32.258 7.367 -7.697 1.00 82.50 86 GLY A O 1
ATOM 645 N N . TYR A 1 87 ? -33.863 7.002 -6.171 1.00 88.56 87 TYR A N 1
ATOM 646 C CA . TYR A 1 87 ? -34.630 6.109 -7.055 1.00 88.56 87 TYR A CA 1
ATOM 647 C C . TYR A 1 87 ? -35.098 6.844 -8.317 1.00 88.56 87 TYR A C 1
ATOM 649 O O . TYR A 1 87 ? -35.852 7.816 -8.224 1.00 88.56 87 TYR A O 1
ATOM 657 N N . ALA A 1 88 ? -34.692 6.354 -9.484 1.00 85.50 88 ALA A N 1
ATOM 658 C CA . ALA A 1 88 ? -34.964 6.985 -10.770 1.00 85.50 88 ALA A CA 1
ATOM 659 C C . ALA A 1 88 ? -35.011 5.948 -11.898 1.00 85.50 88 ALA A C 1
ATOM 661 O O . ALA A 1 88 ? -34.235 4.993 -11.886 1.00 85.50 88 ALA A O 1
ATOM 662 N N . GLY A 1 89 ? -35.901 6.135 -12.876 1.00 85.19 89 GLY A N 1
ATOM 663 C CA . GLY A 1 89 ? -35.937 5.294 -14.075 1.00 85.19 89 GLY A CA 1
ATOM 664 C C . GLY A 1 89 ? -34.691 5.528 -14.932 1.00 85.19 89 GLY A C 1
ATOM 665 O O . GLY A 1 89 ? -34.164 6.640 -14.971 1.00 85.19 89 GLY A O 1
ATOM 666 N N . SER A 1 90 ? -34.198 4.493 -15.609 1.00 86.00 90 SER A N 1
ATOM 667 C CA . SER A 1 90 ? -32.964 4.564 -16.391 1.00 86.00 90 SER A CA 1
ATOM 668 C C . SER A 1 90 ? -33.188 4.262 -17.864 1.00 86.00 90 SER A C 1
ATOM 670 O O . SER A 1 90 ? -33.696 3.199 -18.207 1.00 86.00 90 SER A O 1
ATOM 672 N N . HIS A 1 91 ? -32.697 5.138 -18.739 1.00 85.00 91 HIS A N 1
ATOM 673 C CA . HIS A 1 91 ? -32.397 4.745 -20.114 1.00 85.00 91 HIS A CA 1
ATOM 674 C C . HIS A 1 91 ? -31.119 3.914 -20.122 1.00 85.00 91 HIS A C 1
ATOM 676 O O . HIS A 1 91 ? -30.144 4.263 -19.447 1.00 85.00 91 HIS A O 1
ATOM 682 N N . VAL A 1 92 ? -31.128 2.807 -20.857 1.00 87.38 92 VAL A N 1
ATOM 683 C CA . VAL A 1 92 ? -30.012 1.866 -20.880 1.00 87.38 92 VAL A CA 1
ATOM 684 C C . VAL A 1 92 ? -29.517 1.686 -22.301 1.00 87.38 92 VAL A C 1
ATOM 686 O O . VAL A 1 92 ? -30.290 1.370 -23.208 1.00 87.38 92 VAL A O 1
ATOM 689 N N . TYR A 1 93 ? -28.213 1.863 -22.475 1.00 87.44 93 TYR A N 1
ATOM 690 C CA . TYR A 1 93 ? -27.548 1.756 -23.760 1.00 87.44 93 TYR A CA 1
ATOM 691 C C . TYR A 1 93 ? -26.520 0.627 -23.772 1.00 87.44 93 TYR A C 1
ATOM 693 O O . TYR A 1 93 ? -25.830 0.386 -22.780 1.00 87.44 93 TYR A O 1
ATOM 701 N N . SER A 1 94 ? -26.382 -0.027 -24.919 1.00 86.38 94 SER A N 1
ATOM 702 C CA . SER A 1 94 ? -25.257 -0.892 -25.254 1.00 86.38 94 SER A CA 1
ATOM 703 C C . SER A 1 94 ? -24.308 -0.146 -26.185 1.00 86.38 94 SER A C 1
ATOM 705 O O . SER A 1 94 ? -24.744 0.425 -27.183 1.00 86.38 94 SER A O 1
ATOM 707 N N . LEU A 1 95 ? -23.020 -0.132 -25.852 1.00 85.81 95 LEU A N 1
ATOM 708 C CA . LEU A 1 95 ? -21.967 0.486 -26.650 1.00 85.81 95 LEU A CA 1
ATOM 709 C C . LEU A 1 95 ? -21.031 -0.584 -27.212 1.00 85.81 95 LEU A C 1
ATOM 711 O O . LEU A 1 95 ? -20.409 -1.345 -26.463 1.00 85.81 95 LEU A O 1
ATOM 715 N N . SER A 1 96 ? -20.861 -0.574 -28.530 1.00 81.12 96 SER A N 1
ATOM 716 C CA . SER A 1 96 ? -19.825 -1.331 -29.236 1.00 81.12 96 SER A CA 1
ATOM 717 C C . SER A 1 96 ? -18.915 -0.382 -30.005 1.00 81.12 96 SER A C 1
ATOM 719 O O . SER A 1 96 ? -19.399 0.546 -30.642 1.00 81.12 96 SER A O 1
ATOM 721 N N . VAL A 1 97 ? -17.602 -0.611 -29.955 1.00 77.12 97 VAL A N 1
ATOM 722 C CA . VAL A 1 97 ? -16.597 0.161 -30.705 1.00 77.12 97 VAL A CA 1
ATOM 723 C C . VAL A 1 97 ? -15.896 -0.794 -31.669 1.00 77.12 97 VAL A C 1
ATOM 725 O O . VAL A 1 97 ? -15.207 -1.712 -31.224 1.00 77.12 97 VAL A O 1
ATOM 728 N N . ASP A 1 98 ? -16.111 -0.620 -32.975 1.00 63.50 98 ASP A N 1
ATOM 729 C CA . ASP A 1 98 ? -15.529 -1.481 -34.012 1.00 63.50 98 ASP A CA 1
ATOM 730 C C . ASP A 1 98 ? -14.014 -1.247 -34.129 1.00 63.50 98 ASP A C 1
ATOM 732 O O . ASP A 1 98 ? -13.578 -0.105 -34.261 1.00 63.50 98 ASP A O 1
ATOM 736 N N . ASP A 1 99 ? -13.202 -2.317 -34.146 1.00 53.72 99 ASP A N 1
ATOM 737 C CA . ASP A 1 99 ? -11.744 -2.182 -34.356 1.00 53.72 99 ASP A CA 1
ATOM 738 C C . ASP A 1 99 ? -11.157 -3.082 -35.458 1.00 53.72 99 ASP A C 1
ATOM 740 O O . ASP A 1 99 ? -10.042 -2.868 -35.918 1.00 53.72 99 ASP A O 1
ATOM 744 N N . THR A 1 100 ? -11.885 -4.067 -35.982 1.00 39.94 100 THR A N 1
ATOM 745 C CA . THR A 1 100 ? -11.443 -4.861 -37.143 1.00 39.94 100 THR A CA 1
ATOM 746 C C . THR A 1 100 ? -12.662 -5.496 -37.800 1.00 39.94 100 THR A C 1
ATOM 748 O O . THR A 1 100 ? -13.640 -5.778 -37.121 1.00 39.94 100 THR A O 1
ATOM 751 N N . GLY A 1 101 ? -12.610 -5.833 -39.091 1.00 34.94 101 GLY A N 1
ATOM 752 C CA . GLY A 1 101 ? -13.617 -6.674 -39.766 1.00 34.94 101 GLY A CA 1
ATOM 753 C C . GLY A 1 101 ? -13.778 -8.100 -39.196 1.00 34.94 101 GLY A C 1
ATOM 754 O O . GLY A 1 101 ? -14.211 -9.008 -39.901 1.00 34.94 101 GLY A O 1
ATOM 755 N N . VAL A 1 102 ? -13.420 -8.325 -37.934 1.00 33.28 102 VAL A N 1
ATOM 756 C CA . VAL A 1 102 ? -13.793 -9.477 -37.132 1.00 33.28 102 VAL A CA 1
ATOM 757 C C . VAL A 1 102 ? -15.032 -9.062 -36.347 1.00 33.28 102 VAL A C 1
ATOM 759 O O . VAL A 1 102 ? -14.927 -8.360 -35.348 1.00 33.28 102 VAL A O 1
ATOM 762 N N . LYS A 1 103 ? -16.215 -9.533 -36.770 1.00 30.80 103 LYS A N 1
ATOM 763 C CA . LYS A 1 103 ? -17.367 -9.598 -35.861 1.00 30.80 103 LY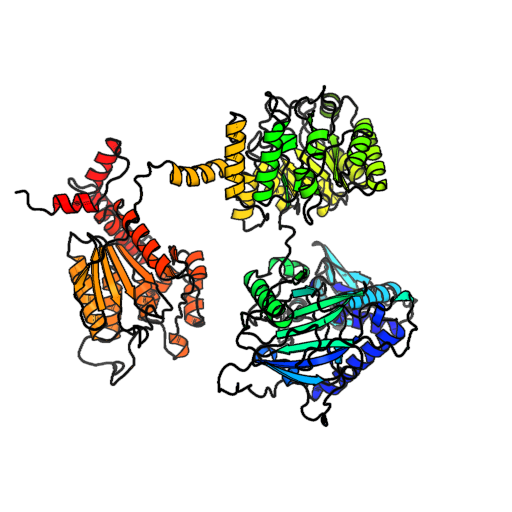S A CA 1
ATOM 764 C C . LYS A 1 103 ? -16.854 -10.224 -34.572 1.00 30.80 103 LYS A C 1
ATOM 766 O O . LYS A 1 103 ? -16.428 -11.384 -34.617 1.00 30.80 103 LYS A O 1
ATOM 771 N N . ALA A 1 104 ? -16.875 -9.489 -33.461 1.00 34.56 104 ALA A N 1
ATOM 772 C CA . ALA A 1 104 ? -16.714 -10.108 -32.162 1.00 34.56 104 ALA A CA 1
ATOM 773 C C . ALA A 1 104 ? -17.721 -11.258 -32.143 1.00 34.56 104 ALA A C 1
ATOM 775 O O . ALA A 1 104 ? -18.934 -11.046 -32.200 1.00 34.56 104 ALA A O 1
ATOM 776 N N . LYS A 1 105 ? -17.232 -12.501 -32.167 1.00 32.78 105 LYS A N 1
ATOM 777 C CA . LYS A 1 105 ? -18.057 -13.637 -31.787 1.00 32.78 105 LYS A CA 1
ATOM 778 C C . LYS A 1 105 ? -18.273 -13.459 -30.292 1.00 32.78 105 LYS A C 1
ATOM 780 O O . LYS A 1 105 ? -17.615 -14.122 -29.498 1.00 32.78 105 LYS A O 1
ATOM 785 N N . GLY A 1 106 ? -19.166 -12.544 -29.918 1.00 38.12 106 GLY A N 1
ATOM 786 C CA . GLY A 1 106 ? -19.844 -12.633 -28.646 1.00 38.12 106 GLY A CA 1
ATOM 787 C C . GLY A 1 106 ? -20.401 -14.043 -28.625 1.00 38.12 106 GLY A C 1
ATOM 788 O O . GLY A 1 106 ? -21.248 -14.399 -29.451 1.00 38.12 106 GLY A O 1
ATOM 789 N N . LYS A 1 107 ? -19.834 -14.904 -27.778 1.00 34.84 107 LYS A N 1
ATOM 790 C CA . LYS A 1 107 ? -20.537 -16.123 -27.413 1.00 34.84 107 LYS A CA 1
ATOM 791 C C . LYS A 1 107 ? -21.905 -15.632 -26.954 1.00 34.84 107 LYS A C 1
ATOM 793 O O . LYS A 1 107 ? -21.973 -14.788 -26.066 1.00 34.84 107 LYS A O 1
ATOM 798 N N . LYS A 1 108 ? -22.975 -16.078 -27.615 1.00 38.06 108 LYS A N 1
ATOM 799 C CA . LYS A 1 108 ? -24.316 -15.913 -27.061 1.00 38.06 108 LYS A CA 1
ATOM 800 C C . LYS A 1 108 ? -24.276 -16.608 -25.706 1.00 38.06 108 LYS A C 1
ATOM 802 O O . LYS A 1 108 ? -24.185 -17.835 -25.668 1.00 38.06 108 LYS A O 1
ATOM 807 N N . ALA A 1 109 ? -24.227 -15.829 -24.633 1.00 39.12 109 ALA A N 1
ATOM 808 C CA . ALA A 1 109 ? -24.359 -16.365 -23.297 1.00 39.12 109 ALA A CA 1
ATOM 809 C C . ALA A 1 109 ? -25.799 -16.876 -23.191 1.00 39.12 109 ALA A C 1
ATOM 811 O O . ALA A 1 109 ? -26.750 -16.105 -23.258 1.00 39.12 109 ALA A O 1
ATOM 812 N N . ASN A 1 110 ? -25.955 -18.196 -23.116 1.00 44.91 110 ASN A N 1
ATOM 813 C CA . ASN A 1 110 ? -27.222 -18.839 -22.762 1.00 44.91 110 ASN A CA 1
ATOM 814 C C . ASN A 1 110 ? -27.310 -19.066 -21.238 1.00 44.91 110 ASN A C 1
ATOM 816 O O . ASN A 1 110 ? -28.222 -19.753 -20.779 1.00 44.91 110 ASN A O 1
ATOM 820 N N . SER A 1 111 ? -26.335 -18.571 -20.467 1.00 46.47 111 SER A N 1
ATOM 821 C CA . SER A 1 111 ? -26.187 -18.840 -19.039 1.00 46.47 111 SER A CA 1
ATOM 822 C C . SER A 1 111 ? -26.376 -17.564 -18.210 1.00 46.47 111 SER A C 1
ATOM 824 O O . SER A 1 111 ? -26.125 -16.454 -18.676 1.00 46.47 111 SER A O 1
ATOM 826 N N . ALA A 1 112 ? -26.836 -17.731 -16.968 1.00 54.59 112 ALA A N 1
ATOM 827 C CA . ALA A 1 112 ? -26.981 -16.652 -15.990 1.00 54.59 112 ALA A CA 1
ATOM 828 C C . ALA A 1 112 ? -25.625 -16.122 -15.469 1.00 54.59 112 ALA A C 1
ATOM 830 O O . ALA A 1 112 ? -25.600 -15.158 -14.706 1.00 54.59 112 ALA A O 1
ATOM 831 N N . ASP A 1 113 ? -24.509 -16.731 -15.883 1.00 60.72 113 ASP A N 1
ATOM 832 C CA . ASP A 1 113 ? -23.173 -16.513 -15.329 1.00 60.72 113 ASP A CA 1
ATOM 833 C C . ASP A 1 113 ? -22.291 -15.675 -16.266 1.00 60.72 113 ASP A C 1
ATOM 835 O O . ASP A 1 113 ? -21.175 -16.028 -16.655 1.00 60.72 113 ASP A O 1
ATOM 839 N N . TRP A 1 114 ? -22.843 -14.531 -16.674 1.00 60.09 114 TRP A N 1
ATOM 840 C CA . TRP A 1 114 ? -22.205 -13.586 -17.593 1.00 60.09 114 TRP A CA 1
ATOM 841 C C . TRP A 1 114 ? -20.827 -13.123 -17.100 1.00 60.09 114 TRP A C 1
ATOM 843 O O . TRP A 1 114 ? -19.955 -12.835 -17.921 1.00 60.09 114 TRP A O 1
ATOM 853 N N . LEU A 1 115 ? -20.629 -13.096 -15.778 1.00 57.84 115 LEU A N 1
ATOM 854 C CA . LEU A 1 115 ? -19.413 -12.636 -15.120 1.00 57.84 115 LEU A CA 1
ATOM 855 C C . LEU A 1 115 ? -18.271 -13.662 -15.225 1.00 57.84 115 LEU A C 1
ATOM 857 O O . LEU A 1 115 ? -17.168 -13.271 -15.603 1.00 57.84 115 LEU A O 1
ATOM 861 N N . LEU A 1 116 ? -18.521 -14.964 -15.007 1.00 59.53 116 LEU A N 1
ATOM 862 C CA . LEU A 1 116 ? -17.510 -16.012 -15.251 1.00 59.53 116 LEU A CA 1
ATOM 863 C C . LEU A 1 116 ? -17.206 -16.210 -16.743 1.00 59.53 116 LEU A C 1
ATOM 865 O O . LEU A 1 116 ? -16.114 -16.643 -17.110 1.00 59.53 116 LEU A O 1
ATOM 869 N N . GLU A 1 117 ? -18.152 -15.878 -17.621 1.00 61.03 117 GLU A N 1
ATOM 870 C CA . GLU A 1 117 ? -17.955 -15.944 -19.071 1.00 61.03 117 GLU A CA 1
ATOM 871 C C . GLU A 1 117 ? -17.239 -14.708 -19.649 1.00 61.03 117 GLU A C 1
ATOM 873 O O . GLU A 1 117 ? -16.921 -14.694 -20.842 1.00 61.03 117 GLU A O 1
ATOM 878 N N . GLY A 1 118 ? -16.966 -13.684 -18.826 1.00 58.12 118 GLY A N 1
ATOM 879 C CA . GLY A 1 118 ? -16.337 -12.430 -19.255 1.00 58.12 118 GLY A CA 1
ATOM 880 C C . GLY A 1 118 ? -17.199 -11.636 -20.242 1.00 58.12 118 GLY A C 1
ATOM 881 O O . GLY A 1 118 ? -16.681 -10.940 -21.116 1.00 58.12 118 GLY A O 1
ATOM 882 N N . THR A 1 119 ? -18.520 -11.790 -20.153 1.00 63.28 119 THR A N 1
ATOM 883 C CA . THR A 1 119 ? -19.502 -11.161 -21.042 1.00 63.28 119 THR A CA 1
ATOM 884 C C . THR A 1 119 ? -20.279 -10.059 -20.318 1.00 63.28 119 THR A C 1
ATOM 886 O O . THR A 1 119 ? -20.121 -9.858 -19.121 1.00 63.28 119 THR A O 1
ATOM 889 N N . SER A 1 120 ? -21.097 -9.292 -21.041 1.00 69.50 120 SER A N 1
ATOM 890 C CA . SER A 1 120 ? -21.892 -8.215 -20.443 1.00 69.50 120 SER A CA 1
ATOM 891 C C . SER A 1 120 ? -23.201 -8.747 -19.864 1.00 69.50 120 SER A C 1
ATOM 893 O O . SER A 1 120 ? -23.889 -9.533 -20.517 1.00 69.50 120 SER A O 1
ATOM 895 N N . ARG A 1 121 ? -23.604 -8.232 -18.695 1.00 72.69 121 ARG A N 1
ATOM 896 C CA . ARG A 1 121 ? -24.938 -8.460 -18.114 1.00 72.69 121 ARG A CA 1
ATOM 897 C C . ARG A 1 121 ? -26.071 -8.087 -19.077 1.00 72.69 121 ARG A C 1
ATOM 899 O O . ARG A 1 121 ? -27.122 -8.719 -19.046 1.00 72.69 121 ARG A O 1
ATOM 906 N N . ALA A 1 122 ? -25.836 -7.124 -19.971 1.00 72.38 122 ALA A N 1
ATOM 907 C CA . ALA A 1 122 ? -26.779 -6.738 -21.019 1.00 72.38 122 ALA A CA 1
ATOM 908 C C . ALA A 1 122 ? -27.157 -7.900 -21.958 1.00 72.38 122 ALA A C 1
ATOM 910 O O . ALA A 1 122 ? -28.233 -7.885 -22.539 1.00 72.38 122 ALA A O 1
ATOM 911 N N . ASN A 1 123 ? -26.326 -8.943 -22.073 1.00 70.38 123 ASN A N 1
ATOM 912 C CA . ASN A 1 123 ? -26.633 -10.117 -22.897 1.00 70.38 123 ASN A CA 1
ATOM 913 C C . ASN A 1 123 ? -27.777 -10.977 -22.330 1.00 70.38 123 ASN A C 1
ATOM 915 O O . ASN A 1 123 ? -28.320 -11.810 -23.051 1.00 70.38 123 ASN A O 1
ATOM 919 N N . VAL A 1 124 ? -28.119 -10.798 -21.047 1.00 67.94 124 VAL A N 1
ATOM 920 C CA . VAL A 1 124 ? -29.240 -11.476 -20.375 1.00 67.94 124 VAL A CA 1
ATOM 921 C C . VAL A 1 124 ? -30.563 -10.731 -20.613 1.00 67.94 124 VAL A C 1
ATOM 923 O O . VAL A 1 124 ? -31.631 -11.285 -20.355 1.00 67.94 124 VAL A O 1
ATOM 926 N N . ALA A 1 125 ? -30.519 -9.497 -21.133 1.00 67.19 125 ALA A N 1
ATOM 927 C CA . ALA A 1 125 ? -31.717 -8.781 -21.555 1.00 67.19 125 ALA A CA 1
ATOM 928 C C . ALA A 1 125 ? -32.433 -9.585 -22.656 1.00 67.19 125 ALA A C 1
ATOM 930 O O . ALA A 1 125 ? -31.812 -10.055 -23.616 1.00 67.19 125 ALA A O 1
ATOM 931 N N . ARG A 1 126 ? -33.744 -9.805 -22.506 1.00 56.19 126 ARG A N 1
ATOM 932 C CA . ARG A 1 126 ? -34.528 -10.565 -23.487 1.00 56.19 126 ARG A CA 1
ATOM 933 C C . ARG A 1 126 ? -34.532 -9.835 -24.831 1.00 56.19 126 ARG A C 1
ATOM 935 O O . ARG A 1 126 ? -34.868 -8.666 -24.907 1.00 56.19 126 ARG A O 1
ATOM 942 N N . THR A 1 127 ? -34.245 -10.570 -25.903 1.00 45.56 127 THR A N 1
ATOM 943 C CA . THR A 1 127 ? -34.286 -10.094 -27.301 1.00 45.56 127 THR A CA 1
ATOM 944 C C . THR A 1 127 ? -35.704 -10.045 -27.895 1.00 45.56 127 THR A C 1
ATOM 946 O O . THR A 1 127 ? -35.861 -9.738 -29.073 1.00 45.56 127 THR A O 1
ATOM 949 N N . ASP A 1 128 ? -36.734 -10.348 -27.095 1.00 41.78 128 ASP A N 1
ATOM 950 C CA . ASP A 1 128 ? -38.134 -10.444 -27.537 1.00 41.78 128 ASP A CA 1
ATOM 951 C C . ASP A 1 128 ? -38.966 -9.178 -27.260 1.00 41.78 128 ASP A C 1
ATOM 953 O O . ASP A 1 128 ? -40.141 -9.125 -27.644 1.00 41.78 128 ASP A O 1
ATOM 957 N N . SER A 1 129 ? -38.404 -8.140 -26.626 1.00 40.31 129 SER A N 1
ATOM 958 C CA . SER A 1 129 ? -39.036 -6.822 -26.659 1.00 40.31 129 SER A CA 1
ATOM 959 C C . SER A 1 129 ? -38.961 -6.323 -28.099 1.00 40.31 129 SER A C 1
ATOM 961 O O . SER A 1 129 ? -37.903 -5.984 -28.625 1.00 40.31 129 SER A O 1
ATOM 963 N N . LYS A 1 130 ? -40.110 -6.323 -28.780 1.00 37.59 130 LYS A N 1
ATOM 964 C CA . LYS A 1 130 ? -40.300 -5.582 -30.025 1.00 37.59 130 LYS A CA 1
ATOM 965 C C . LYS A 1 130 ? -40.061 -4.103 -29.730 1.00 37.59 130 LYS A C 1
ATOM 967 O O . LYS A 1 130 ? -41.003 -3.361 -29.466 1.00 37.59 130 LYS A O 1
ATOM 972 N N . HIS A 1 131 ? -38.806 -3.674 -29.738 1.00 43.38 131 HIS A N 1
ATOM 973 C CA . HIS A 1 131 ? -38.465 -2.273 -29.885 1.00 43.38 131 HIS A CA 1
ATOM 974 C C . HIS A 1 131 ? -38.709 -1.942 -31.357 1.00 43.38 131 HIS A C 1
ATOM 976 O O . HIS A 1 131 ? -37.786 -1.894 -32.164 1.00 43.38 131 HIS A O 1
ATOM 982 N N . ASP A 1 132 ? -39.991 -1.821 -31.717 1.00 33.69 132 ASP A N 1
ATOM 983 C CA . ASP A 1 132 ? -40.400 -1.147 -32.943 1.00 33.69 132 ASP A CA 1
ATOM 984 C C . ASP A 1 132 ? -39.714 0.218 -32.914 1.00 33.69 132 ASP A C 1
ATOM 986 O O . ASP A 1 132 ? -39.998 0.998 -32.007 1.00 33.69 132 ASP A O 1
ATOM 990 N N . ASP A 1 133 ? -38.767 0.440 -33.830 1.00 36.62 133 ASP A N 1
ATOM 991 C CA . ASP A 1 133 ? -38.136 1.713 -34.183 1.00 36.62 133 ASP A CA 1
ATOM 992 C C . ASP A 1 133 ? -38.485 2.885 -33.242 1.00 36.62 133 ASP A C 1
ATOM 994 O O . ASP A 1 133 ? -39.197 3.817 -33.623 1.00 36.62 133 ASP A O 1
ATOM 998 N N . VAL A 1 134 ? -37.948 2.902 -32.013 1.00 38.81 134 VAL A N 1
ATOM 999 C CA . VAL A 1 134 ? -37.909 4.139 -31.217 1.00 38.81 134 VAL A CA 1
ATOM 1000 C C . VAL A 1 134 ? -36.720 4.942 -31.726 1.00 38.81 134 VAL A C 1
ATOM 1002 O O . VAL A 1 134 ? -35.728 5.185 -31.041 1.00 38.81 134 VAL A O 1
ATOM 1005 N N . GLN A 1 135 ? -36.813 5.335 -32.995 1.00 36.12 135 GLN A N 1
ATOM 1006 C CA . GLN A 1 135 ? -36.018 6.404 -33.559 1.00 36.12 135 GLN A CA 1
ATOM 1007 C C . GLN A 1 135 ? -36.477 7.691 -32.862 1.00 36.12 135 GLN A C 1
ATOM 1009 O O . GLN A 1 135 ? -37.417 8.357 -33.284 1.00 36.12 135 GLN A O 1
ATOM 1014 N N . GLY A 1 136 ? -35.825 8.006 -31.744 1.00 42.81 136 GLY A N 1
ATOM 1015 C CA . GLY A 1 136 ? -35.988 9.264 -31.025 1.00 42.81 136 GLY A CA 1
ATOM 1016 C C . GLY A 1 136 ? -37.095 9.263 -29.974 1.00 42.81 136 GLY A C 1
ATOM 1017 O O . GLY A 1 136 ? -38.262 9.463 -30.279 1.00 42.81 136 GLY A O 1
ATOM 1018 N N . SER A 1 137 ? -36.699 9.150 -28.705 1.00 36.72 137 SER A N 1
ATOM 1019 C CA . SER A 1 137 ? -37.361 9.846 -27.594 1.00 36.72 137 SER A CA 1
ATOM 1020 C C . SER A 1 137 ? -36.513 9.730 -26.316 1.00 36.72 137 SER A C 1
ATOM 1022 O O . SER A 1 137 ? -36.934 9.140 -25.323 1.00 36.72 137 SER A O 1
ATOM 1024 N N . VAL A 1 138 ? -35.322 10.338 -26.314 1.00 43.31 138 VAL A N 1
ATOM 1025 C CA . VAL A 1 138 ? -34.936 11.103 -25.118 1.00 43.31 138 VAL A CA 1
ATOM 1026 C C . VAL A 1 138 ? -35.860 12.319 -25.159 1.00 43.31 138 VAL A C 1
ATOM 1028 O O . VAL A 1 138 ? -35.917 13.012 -26.176 1.00 43.31 138 VAL A O 1
ATOM 1031 N N . THR A 1 139 ? -36.700 12.491 -24.143 1.00 41.75 139 THR A N 1
ATOM 1032 C CA . THR A 1 139 ? -37.745 13.525 -24.104 1.00 41.75 139 THR A CA 1
ATOM 1033 C C . THR A 1 139 ? -37.207 14.910 -24.488 1.00 41.75 139 THR A C 1
ATOM 1035 O O . THR A 1 139 ? -36.105 15.293 -24.100 1.00 41.75 139 THR A O 1
ATOM 1038 N N . GLN A 1 140 ? -37.998 15.659 -25.264 1.00 40.25 140 GLN A N 1
ATOM 1039 C CA . GLN A 1 140 ? -37.718 17.028 -25.714 1.00 40.25 140 GLN A CA 1
ATOM 1040 C C . GLN A 1 140 ? -37.146 17.905 -24.583 1.00 40.25 140 GLN A C 1
ATOM 1042 O O . GLN A 1 140 ? -37.857 18.220 -23.631 1.00 40.25 140 GLN A O 1
ATOM 1047 N N . GLY A 1 141 ? -35.889 18.345 -24.721 1.00 48.72 141 GLY A N 1
ATOM 1048 C CA . GLY A 1 141 ? -35.297 19.394 -23.880 1.00 48.72 141 GLY A CA 1
ATOM 1049 C C . GLY A 1 141 ? -33.917 19.099 -23.285 1.00 48.72 141 GLY A C 1
ATOM 1050 O O . GLY A 1 141 ? -33.276 20.042 -22.824 1.00 48.72 141 GLY A O 1
ATOM 1051 N N . GLU A 1 142 ? -33.432 17.852 -23.306 1.00 58.06 142 GLU A N 1
ATOM 1052 C CA . GLU A 1 142 ? -32.102 17.521 -22.767 1.00 58.06 142 GLU A CA 1
ATOM 1053 C C . GLU A 1 142 ? -30.977 17.622 -23.818 1.00 58.06 142 GLU A C 1
ATOM 1055 O O . GLU A 1 142 ? -31.214 17.356 -25.000 1.00 58.06 142 GLU A O 1
ATOM 1060 N N . PRO A 1 143 ? -29.744 18.007 -23.425 1.00 64.06 143 PRO A N 1
ATOM 1061 C CA . PRO A 1 143 ? -28.608 18.050 -24.339 1.00 64.06 143 PRO A CA 1
ATOM 1062 C C . PRO A 1 143 ? -28.270 16.645 -24.855 1.00 64.06 143 PRO A C 1
ATOM 1064 O O . PRO A 1 143 ? -27.934 15.747 -24.079 1.00 64.06 143 PRO A O 1
ATOM 1067 N N . ILE A 1 144 ? -28.318 16.479 -26.176 1.00 70.06 144 ILE A N 1
ATOM 1068 C CA . ILE A 1 144 ? -27.910 15.261 -26.884 1.00 70.06 144 ILE A CA 1
ATOM 1069 C C . ILE A 1 144 ? -26.693 15.546 -27.763 1.00 70.06 144 ILE A C 1
ATOM 1071 O O . ILE A 1 144 ? -26.533 16.646 -28.300 1.00 70.06 144 ILE A O 1
ATOM 1075 N N . ASN A 1 145 ? -25.834 14.547 -27.910 1.00 72.38 145 ASN A N 1
ATOM 1076 C CA . ASN A 1 145 ? -24.746 14.575 -28.873 1.00 72.38 145 ASN A CA 1
ATOM 1077 C C . ASN A 1 145 ? -25.290 14.417 -30.308 1.00 72.38 145 ASN A C 1
ATOM 1079 O O . ASN A 1 145 ? -26.399 13.910 -30.501 1.00 72.38 145 ASN A O 1
ATOM 1083 N N . PRO A 1 146 ? -24.510 14.789 -31.344 1.00 69.00 146 PRO A N 1
ATOM 1084 C CA . PRO A 1 146 ? -24.907 14.601 -32.744 1.00 69.00 146 PRO A CA 1
ATOM 1085 C C . PRO A 1 146 ? -25.206 13.147 -33.144 1.00 69.00 146 PRO A C 1
ATOM 1087 O O . PRO A 1 146 ? -25.901 12.924 -34.130 1.00 69.00 146 PRO A O 1
ATOM 1090 N N . ASP A 1 147 ? -24.687 12.169 -32.397 1.00 65.50 147 ASP A N 1
ATOM 1091 C CA . ASP A 1 147 ? -24.923 10.733 -32.593 1.00 65.50 147 ASP A CA 1
ATOM 1092 C C . ASP A 1 147 ? -26.183 10.210 -31.871 1.00 65.50 147 ASP A C 1
ATOM 1094 O O . ASP A 1 147 ? -26.478 9.020 -31.932 1.00 65.50 147 ASP A O 1
ATOM 1098 N N . GLY A 1 148 ? -26.935 11.090 -31.198 1.00 66.19 148 GLY A N 1
ATOM 1099 C CA . GLY A 1 148 ? -28.159 10.752 -30.468 1.00 66.19 148 GLY A CA 1
ATOM 1100 C C . GLY A 1 148 ? -27.939 10.248 -29.038 1.00 66.19 148 GLY A C 1
ATOM 1101 O O . GLY A 1 148 ? -28.918 9.964 -28.347 1.00 66.19 148 GLY A O 1
ATOM 1102 N N . SER A 1 149 ? -26.692 10.160 -28.566 1.00 72.75 149 SER A N 1
ATOM 1103 C CA . SER A 1 149 ? -26.387 9.781 -27.184 1.00 72.75 149 SER A CA 1
ATOM 1104 C C . SER A 1 149 ? -26.608 10.940 -26.194 1.00 72.75 149 SER A C 1
ATOM 1106 O O . SER A 1 149 ? -26.462 12.111 -26.564 1.00 72.75 149 SER A O 1
ATOM 1108 N N . PRO A 1 150 ? -26.941 10.661 -24.919 1.00 78.75 150 PRO A N 1
ATOM 1109 C CA . PRO A 1 150 ? -26.956 11.681 -23.870 1.00 78.75 150 PRO A CA 1
ATOM 1110 C C . PRO A 1 150 ? -25.579 12.336 -23.697 1.00 78.75 150 PRO A C 1
ATOM 1112 O O . PRO A 1 150 ? -24.576 11.629 -23.642 1.00 78.75 150 PRO A O 1
ATOM 1115 N N . VAL A 1 151 ? -25.519 13.661 -23.507 1.00 81.44 151 VAL A N 1
ATOM 1116 C CA . VAL A 1 151 ? -24.252 14.427 -23.366 1.00 81.44 151 VAL A CA 1
ATOM 1117 C C . VAL A 1 151 ? -23.400 14.014 -22.152 1.00 81.44 151 VAL A C 1
ATOM 1119 O O . VAL A 1 151 ? -22.218 14.347 -22.075 1.00 81.44 151 VAL A O 1
ATOM 1122 N N . VAL A 1 152 ? -23.964 13.242 -21.216 1.00 84.81 152 VAL A N 1
ATOM 1123 C CA . VAL A 1 152 ? -23.192 12.602 -20.139 1.00 84.81 152 VAL A CA 1
ATOM 1124 C C . VAL A 1 152 ? -22.169 11.585 -20.663 1.00 84.81 152 VAL A C 1
ATOM 1126 O O . VAL A 1 152 ? -21.115 11.418 -20.048 1.00 84.81 152 VAL A O 1
ATOM 1129 N N . PHE A 1 153 ? -22.448 10.942 -21.798 1.00 88.69 153 PHE A N 1
ATOM 1130 C CA . PHE A 1 153 ? -21.523 10.040 -22.473 1.00 88.69 153 PHE A CA 1
ATOM 1131 C C . PHE A 1 153 ? -20.869 10.750 -23.652 1.00 88.69 153 PHE A C 1
ATOM 1133 O O . PHE A 1 153 ? -21.511 11.483 -24.399 1.00 88.69 153 PHE A O 1
ATOM 1140 N N . THR A 1 154 ? -19.574 10.529 -23.829 1.00 89.19 154 THR A N 1
ATOM 1141 C CA . THR A 1 154 ? -18.817 11.125 -24.926 1.00 89.19 154 THR A CA 1
ATOM 1142 C C . THR A 1 154 ? -18.894 10.206 -26.149 1.00 89.19 154 THR A C 1
ATOM 1144 O O . THR A 1 154 ? -18.591 9.014 -26.011 1.00 89.19 154 THR A O 1
ATOM 1147 N N . PRO A 1 155 ? -19.258 10.720 -27.342 1.00 86.69 155 PRO A N 1
ATOM 1148 C CA . PRO A 1 155 ? -19.296 9.935 -28.574 1.00 86.69 155 PRO A CA 1
ATOM 1149 C C . PRO A 1 155 ? -17.974 9.212 -28.834 1.00 86.69 155 PRO A C 1
ATOM 1151 O O . PRO A 1 155 ? -16.905 9.819 -28.767 1.00 86.69 155 PRO A O 1
ATOM 1154 N N . GLN A 1 156 ? -18.036 7.919 -29.153 1.00 86.25 156 GLN A N 1
ATOM 1155 C CA . GLN A 1 156 ? -16.848 7.132 -29.487 1.00 86.25 156 GLN A CA 1
ATOM 1156 C C . GLN A 1 156 ? -16.644 7.101 -31.004 1.00 86.25 156 GLN A C 1
ATOM 1158 O O . GLN A 1 156 ? -17.565 6.795 -31.762 1.00 86.25 156 GLN A O 1
ATOM 1163 N N . ARG A 1 157 ? -15.421 7.368 -31.474 1.00 81.75 157 ARG A N 1
ATOM 1164 C CA . ARG A 1 157 ? -15.091 7.247 -32.905 1.00 81.75 157 ARG A CA 1
ATOM 1165 C C . ARG A 1 157 ? -15.194 5.785 -33.342 1.00 81.75 157 ARG A C 1
ATOM 1167 O O . ARG A 1 157 ? -14.512 4.932 -32.786 1.00 81.75 157 ARG A O 1
ATOM 1174 N N . GLY A 1 158 ? -16.034 5.509 -34.341 1.00 76.81 158 GLY A N 1
ATOM 1175 C CA . GLY A 1 158 ? -16.321 4.134 -34.775 1.00 76.81 158 GLY A CA 1
ATOM 1176 C C . GLY A 1 158 ? -17.181 3.338 -33.785 1.00 76.81 158 GLY A C 1
ATOM 1177 O O . GLY A 1 158 ? -17.268 2.118 -33.900 1.00 76.81 158 GLY A O 1
ATOM 1178 N N . GLY A 1 159 ? -17.788 4.012 -32.802 1.00 77.69 159 GLY A N 1
ATOM 1179 C CA . GLY A 1 159 ? -18.734 3.408 -31.876 1.00 77.69 159 GLY A CA 1
ATOM 1180 C C . GLY A 1 159 ? -20.170 3.455 -32.390 1.00 77.69 159 GLY A C 1
ATOM 1181 O O . GLY A 1 159 ? -20.575 4.420 -33.035 1.00 77.69 159 GLY A O 1
ATOM 1182 N N . SER A 1 160 ? -20.948 2.428 -32.064 1.00 79.88 160 SER A N 1
ATOM 1183 C CA . SER A 1 160 ? -22.401 2.401 -32.215 1.00 79.88 160 SER A CA 1
ATOM 1184 C C . SER A 1 160 ? -23.060 2.234 -30.852 1.00 79.88 160 SER A C 1
ATOM 1186 O O . SER A 1 160 ? -22.648 1.387 -30.054 1.00 79.88 160 SER A O 1
ATOM 1188 N N . LEU A 1 161 ? -24.089 3.042 -30.605 1.00 80.56 161 LEU A N 1
ATOM 1189 C CA . LEU A 1 161 ? -24.882 3.017 -29.384 1.00 80.56 161 LEU A CA 1
ATOM 1190 C C . LEU A 1 161 ? -26.293 2.507 -29.704 1.00 80.56 161 LEU A C 1
ATOM 1192 O O . LEU A 1 161 ? -26.961 3.051 -30.580 1.00 80.56 161 LEU A O 1
ATOM 1196 N N . GLU A 1 162 ? -26.746 1.484 -28.988 1.00 83.00 162 GLU A N 1
ATOM 1197 C CA . GLU A 1 162 ? -28.082 0.894 -29.122 1.00 83.00 162 GLU A CA 1
ATOM 1198 C C . GLU A 1 162 ? -28.853 1.054 -27.810 1.00 83.00 162 GLU A C 1
ATOM 1200 O O . GLU A 1 162 ? -28.309 0.809 -26.736 1.00 83.00 162 GLU A O 1
ATOM 1205 N N . THR A 1 163 ? -30.120 1.467 -27.864 1.00 82.88 163 THR A N 1
ATOM 1206 C CA . THR A 1 163 ? -30.989 1.472 -26.678 1.00 82.88 163 THR A CA 1
ATOM 1207 C C . THR A 1 163 ? -31.523 0.067 -26.429 1.00 82.88 163 THR A C 1
ATOM 1209 O O . THR A 1 163 ? -32.178 -0.497 -27.298 1.00 82.88 163 THR A O 1
ATOM 1212 N N . ILE A 1 164 ? -31.271 -0.472 -25.234 1.00 81.75 164 ILE A N 1
ATOM 1213 C CA . ILE A 1 164 ? -31.625 -1.856 -24.875 1.00 81.75 164 ILE A CA 1
ATOM 1214 C C . ILE A 1 164 ? -32.686 -1.967 -23.773 1.00 81.75 164 ILE A C 1
ATOM 1216 O O . ILE A 1 164 ? -33.234 -3.045 -23.582 1.00 81.75 164 ILE A O 1
ATOM 1220 N N . ALA A 1 165 ? -32.960 -0.888 -23.030 1.00 83.25 165 ALA A N 1
ATOM 1221 C CA . ALA A 1 165 ? -34.066 -0.826 -22.070 1.00 83.25 165 ALA A CA 1
ATOM 1222 C C . ALA A 1 165 ? -34.455 0.625 -21.739 1.00 83.25 165 ALA A C 1
ATOM 1224 O O . ALA A 1 165 ? -33.648 1.556 -21.873 1.00 83.25 165 ALA A O 1
ATOM 1225 N N . GLY A 1 166 ? -35.700 0.807 -21.292 1.00 80.31 166 GLY A N 1
ATOM 1226 C CA . GLY A 1 166 ? -36.263 2.105 -20.912 1.00 80.31 166 GLY A CA 1
ATOM 1227 C C . GLY A 1 166 ? -36.515 2.287 -19.405 1.00 80.31 166 GLY A C 1
ATOM 1228 O O . GLY A 1 166 ? -36.424 1.338 -18.624 1.00 80.31 166 GLY A O 1
ATOM 1229 N N . PRO A 1 167 ? -36.912 3.503 -18.983 1.00 78.12 167 PRO A N 1
ATOM 1230 C CA . PRO A 1 167 ? -37.094 3.867 -17.573 1.00 78.12 167 PRO A CA 1
ATOM 1231 C C . PRO A 1 167 ? -38.263 3.169 -16.856 1.00 78.12 167 PRO A C 1
ATOM 1233 O O . PRO A 1 167 ? -38.338 3.225 -15.631 1.00 78.12 167 PRO A O 1
ATOM 1236 N N . GLU A 1 168 ? -39.167 2.511 -17.587 1.00 80.19 168 GLU A N 1
ATOM 1237 C CA . GLU A 1 168 ? -40.225 1.674 -16.996 1.00 80.19 168 GLU A CA 1
ATOM 1238 C C . GLU A 1 168 ? -39.743 0.249 -16.667 1.00 80.19 168 GLU A C 1
ATOM 1240 O O . GLU A 1 168 ? -40.357 -0.442 -15.853 1.00 80.19 168 GLU A O 1
ATOM 1245 N N . GLU A 1 169 ? -38.634 -0.181 -17.273 1.00 82.06 169 GLU A N 1
ATOM 1246 C CA . GLU A 1 169 ? -38.080 -1.538 -17.173 1.00 82.06 169 GLU A CA 1
ATOM 1247 C C . GLU A 1 169 ? -36.786 -1.566 -16.349 1.00 82.06 169 GLU A C 1
ATOM 1249 O O . GLU A 1 169 ? -36.471 -2.572 -15.713 1.00 82.06 169 GLU A O 1
ATOM 1254 N N . CYS A 1 170 ? -36.050 -0.452 -16.313 1.00 89.75 170 CYS A N 1
ATOM 1255 C CA . CYS A 1 170 ? -34.803 -0.307 -15.574 1.00 89.75 170 CYS A CA 1
ATOM 1256 C C . CYS A 1 170 ? -34.814 0.943 -14.691 1.00 89.75 170 CYS A C 1
ATOM 1258 O O . CYS A 1 170 ? -35.364 1.982 -15.049 1.00 89.75 170 CYS A O 1
ATOM 1260 N N . ALA A 1 171 ? -34.163 0.855 -13.533 1.00 90.44 171 ALA A N 1
ATOM 1261 C CA . ALA A 1 171 ? -34.043 1.949 -12.578 1.00 90.44 171 ALA A CA 1
ATOM 1262 C C . ALA A 1 171 ? -32.679 1.930 -11.877 1.00 90.44 171 ALA A C 1
ATOM 1264 O O . ALA A 1 171 ? -31.992 0.911 -11.842 1.00 90.44 171 ALA A O 1
ATOM 1265 N N . GLN A 1 172 ? -32.294 3.059 -11.296 1.00 91.06 172 GLN A N 1
ATOM 1266 C CA . GLN A 1 172 ? -31.086 3.213 -10.492 1.00 91.06 172 GLN A CA 1
ATOM 1267 C C . GLN A 1 172 ? -31.438 3.697 -9.082 1.00 91.06 172 GLN A C 1
ATOM 1269 O O . GLN A 1 172 ? -32.471 4.333 -8.872 1.00 91.06 172 GLN A O 1
ATOM 1274 N N . ILE A 1 173 ? -30.574 3.380 -8.120 1.00 89.56 173 ILE A N 1
ATOM 1275 C CA . ILE A 1 173 ? -30.604 3.850 -6.729 1.00 89.56 173 ILE A CA 1
ATOM 1276 C C . ILE A 1 173 ? -29.182 4.162 -6.248 1.00 89.56 173 ILE A C 1
ATOM 1278 O O . ILE A 1 173 ? -28.201 3.676 -6.814 1.00 89.56 173 ILE A O 1
ATOM 1282 N N . GLU A 1 174 ? -29.060 4.899 -5.147 1.00 87.31 174 GLU A N 1
ATOM 1283 C CA . GLU A 1 174 ? -27.839 4.945 -4.339 1.00 87.31 174 GLU A CA 1
ATOM 1284 C C . GLU A 1 174 ? -27.924 3.846 -3.251 1.00 87.31 174 GLU A C 1
ATOM 1286 O O . GLU A 1 174 ? -28.775 3.920 -2.354 1.00 87.31 174 GLU A O 1
ATOM 1291 N N . PRO A 1 175 ? -27.102 2.774 -3.326 1.00 87.62 175 PRO A N 1
ATOM 1292 C CA . PRO A 1 175 ? -27.255 1.616 -2.442 1.00 87.62 175 PRO A CA 1
ATOM 1293 C C . PRO A 1 175 ? -27.027 1.905 -0.958 1.00 87.62 175 PRO A C 1
ATOM 1295 O O . PRO A 1 175 ? -27.707 1.315 -0.116 1.00 87.62 175 PRO A O 1
ATOM 1298 N N . ARG A 1 176 ? -26.078 2.782 -0.617 1.00 86.31 176 ARG A N 1
ATOM 1299 C CA . ARG A 1 176 ? -25.797 3.154 0.772 1.00 86.31 176 ARG A CA 1
ATOM 1300 C C . ARG A 1 176 ? -26.963 3.937 1.352 1.00 86.31 176 ARG A C 1
ATOM 1302 O O . ARG A 1 176 ? -27.406 3.595 2.441 1.00 86.31 176 ARG A O 1
ATOM 1309 N N . GLU A 1 177 ? -27.492 4.918 0.634 1.00 87.81 177 GLU A N 1
ATOM 1310 C CA . GLU A 1 177 ? -28.612 5.738 1.106 1.00 87.81 177 GLU A CA 1
ATOM 1311 C C . GLU A 1 177 ? -29.886 4.901 1.300 1.00 87.81 177 GLU A C 1
ATOM 1313 O O . GLU A 1 177 ? -30.610 5.089 2.281 1.00 87.81 177 GLU A O 1
ATOM 1318 N N . LEU A 1 178 ? -30.142 3.921 0.420 1.00 91.00 178 LEU A N 1
ATOM 1319 C CA . LEU A 1 178 ? -31.237 2.966 0.620 1.00 91.00 178 LEU A CA 1
ATOM 1320 C C . LEU A 1 178 ? -31.015 2.128 1.886 1.00 91.00 178 LEU A C 1
ATOM 1322 O O . LEU A 1 178 ? -31.947 1.925 2.664 1.00 91.00 178 LEU A O 1
ATOM 1326 N N . CYS A 1 179 ? -29.794 1.645 2.116 1.00 92.12 179 CYS A N 1
ATOM 1327 C CA . CYS A 1 179 ? -29.485 0.863 3.310 1.00 92.12 179 CYS A CA 1
ATOM 1328 C C . CYS A 1 179 ? -29.571 1.689 4.598 1.00 92.12 179 CYS A C 1
ATOM 1330 O O . CYS A 1 179 ? -30.092 1.188 5.589 1.00 92.12 179 CYS A O 1
ATOM 1332 N N . GLU A 1 180 ? -29.108 2.941 4.590 1.00 91.69 180 GLU A N 1
ATOM 1333 C CA . GLU A 1 180 ? -29.260 3.876 5.711 1.00 91.69 180 GLU A CA 1
ATOM 1334 C C . GLU A 1 180 ? -30.748 4.082 6.031 1.00 91.69 180 GLU A C 1
ATOM 1336 O O . GLU A 1 180 ? -31.152 3.961 7.186 1.00 91.69 180 GLU A O 1
ATOM 1341 N N . PHE A 1 181 ? -31.595 4.273 5.011 1.00 93.38 181 PHE A N 1
ATOM 1342 C CA . PHE A 1 181 ? -33.047 4.331 5.197 1.00 93.38 181 PHE A CA 1
ATOM 1343 C C . PHE A 1 181 ? -33.619 3.046 5.813 1.00 93.38 181 PHE A C 1
ATOM 1345 O O . PHE A 1 181 ? -34.412 3.114 6.755 1.00 93.38 181 PHE A O 1
ATOM 1352 N N . LEU A 1 182 ? -33.247 1.876 5.288 1.00 94.88 182 LEU A N 1
ATOM 1353 C CA . LEU A 1 182 ? -33.736 0.596 5.804 1.00 94.88 182 LEU A CA 1
ATOM 1354 C C . LEU A 1 182 ? -33.299 0.378 7.254 1.00 94.88 182 LEU A C 1
ATOM 1356 O O . LEU A 1 182 ? -34.109 -0.074 8.062 1.00 94.88 182 LEU A O 1
ATOM 1360 N N . LEU A 1 183 ? -32.057 0.732 7.592 1.00 94.31 183 LEU A N 1
ATOM 1361 C CA . LEU A 1 183 ? -31.524 0.667 8.949 1.00 94.31 183 LEU A CA 1
ATOM 1362 C C . LEU A 1 183 ? -32.321 1.567 9.899 1.00 94.31 183 LEU A C 1
ATOM 1364 O O . LEU A 1 183 ? -32.833 1.069 10.899 1.00 94.31 183 LEU A O 1
ATOM 1368 N N . GLU A 1 184 ? -32.532 2.840 9.543 1.00 94.50 184 GLU A N 1
ATOM 1369 C CA . GLU A 1 184 ? -33.360 3.770 10.326 1.00 94.50 184 GLU A CA 1
ATOM 1370 C C . GLU A 1 184 ? -34.774 3.213 10.573 1.00 94.50 184 GLU A C 1
ATOM 1372 O O . GLU A 1 184 ? -35.329 3.331 11.668 1.00 94.50 184 GLU A O 1
ATOM 1377 N N . GLU A 1 185 ? -35.402 2.616 9.556 1.00 94.12 185 GLU A N 1
ATOM 1378 C CA . GLU A 1 185 ? -36.743 2.043 9.692 1.00 94.12 185 GLU A CA 1
ATOM 1379 C C . GLU A 1 185 ? -36.763 0.755 10.525 1.00 94.12 185 GLU A C 1
ATOM 1381 O O . GLU A 1 185 ? -37.742 0.513 11.241 1.00 94.12 185 GLU A O 1
ATOM 1386 N N . CYS A 1 186 ? -35.706 -0.054 10.458 1.00 93.94 186 CYS A N 1
ATOM 1387 C CA . CYS A 1 186 ? -35.526 -1.232 11.303 1.00 93.94 186 CYS A CA 1
ATOM 1388 C C . CYS A 1 186 ? -35.372 -0.829 12.776 1.00 93.94 186 CYS A C 1
ATOM 1390 O O . CYS A 1 186 ? -36.066 -1.367 13.641 1.00 93.94 186 CYS A O 1
ATOM 1392 N N . GLU A 1 187 ? -34.534 0.164 13.071 1.00 91.44 187 GLU A N 1
ATOM 1393 C CA . GLU A 1 187 ? -34.306 0.665 14.431 1.00 91.44 187 GLU A CA 1
ATOM 1394 C C . GLU A 1 187 ? -35.586 1.240 15.051 1.00 91.44 187 GLU A C 1
ATOM 1396 O O . GLU A 1 187 ? -35.939 0.890 16.178 1.00 91.44 187 GLU A O 1
ATOM 1401 N N . LYS A 1 188 ? -36.369 2.021 14.287 1.00 91.44 188 LYS A N 1
ATOM 1402 C CA . LYS A 1 188 ? -37.696 2.518 14.718 1.00 91.44 188 LYS A CA 1
ATOM 1403 C C . LYS A 1 188 ? -38.680 1.402 15.082 1.00 91.44 188 LYS A C 1
ATOM 1405 O O . LYS A 1 188 ? -39.668 1.657 15.766 1.00 91.44 188 LYS A O 1
ATOM 1410 N N . ARG A 1 189 ? -38.442 0.180 14.602 1.00 90.69 189 ARG A N 1
ATOM 1411 C CA . ARG A 1 189 ? -39.262 -1.016 14.852 1.00 90.69 189 ARG A CA 1
ATOM 1412 C C . ARG A 1 189 ? -38.600 -1.986 15.831 1.00 90.69 189 ARG A C 1
ATOM 1414 O O . ARG A 1 189 ? -38.994 -3.147 15.890 1.00 90.69 189 ARG A O 1
ATOM 1421 N N . ASN A 1 190 ? -37.640 -1.508 16.627 1.00 90.00 190 ASN A N 1
ATOM 1422 C CA . ASN A 1 190 ? -36.932 -2.271 17.658 1.00 90.00 190 ASN A CA 1
ATOM 1423 C C . ASN A 1 190 ? -36.120 -3.466 17.122 1.00 90.00 190 ASN A C 1
ATOM 1425 O O . ASN A 1 190 ? -35.906 -4.444 17.844 1.00 90.00 190 ASN A O 1
ATOM 1429 N N . VAL A 1 191 ? -35.647 -3.406 15.874 1.00 93.69 191 VAL A N 1
ATOM 1430 C CA . VAL A 1 191 ? -34.621 -4.338 15.388 1.00 93.69 191 VAL A CA 1
ATOM 1431 C C . VAL A 1 191 ? -33.287 -3.979 16.050 1.00 93.69 191 VAL A C 1
ATOM 1433 O O . VAL A 1 191 ? -32.873 -2.823 16.024 1.00 93.69 191 VAL A O 1
ATOM 1436 N N . LYS A 1 192 ? -32.606 -4.961 16.647 1.00 94.00 192 LYS A N 1
ATOM 1437 C CA . LYS A 1 192 ? -31.308 -4.770 17.312 1.00 94.00 192 LYS A CA 1
ATOM 1438 C C . LYS A 1 192 ? -30.159 -5.122 16.382 1.00 94.00 192 LYS A C 1
ATOM 1440 O O . LYS A 1 192 ? -30.121 -6.236 15.873 1.00 94.00 192 LYS A O 1
ATOM 1445 N N . VAL A 1 193 ? -29.191 -4.228 16.228 1.00 94.69 193 VAL A N 1
ATOM 1446 C CA . VAL A 1 193 ? -27.998 -4.462 15.404 1.00 94.69 193 VAL A CA 1
ATOM 1447 C C . VAL A 1 193 ? -26.786 -4.721 16.298 1.00 94.69 193 VAL A C 1
ATOM 1449 O O . VAL A 1 193 ? -26.517 -3.958 17.221 1.00 94.69 193 VAL A O 1
ATOM 1452 N N . HIS A 1 194 ? -26.060 -5.803 16.020 1.00 94.62 194 HIS A N 1
ATOM 1453 C CA . HIS A 1 194 ? -24.863 -6.241 16.739 1.00 94.62 194 HIS A CA 1
ATOM 1454 C C . HIS A 1 194 ? -23.679 -6.205 15.774 1.00 94.62 194 HIS A C 1
ATOM 1456 O O . HIS A 1 194 ? -23.561 -7.072 14.909 1.00 94.62 194 HIS A O 1
ATOM 1462 N N . LEU A 1 195 ? -22.832 -5.184 15.906 1.00 93.56 195 LEU A N 1
ATOM 1463 C CA . LEU A 1 195 ? -21.621 -4.997 15.096 1.00 93.56 195 LEU A CA 1
ATOM 1464 C C . LEU A 1 195 ? -20.401 -5.593 15.790 1.00 93.56 195 LEU A C 1
ATOM 1466 O O . LEU A 1 195 ? -20.449 -5.892 16.987 1.00 93.56 195 LEU A O 1
ATOM 1470 N N . SER A 1 196 ? -19.308 -5.782 15.050 1.00 91.75 196 SER A N 1
ATOM 1471 C CA . SER A 1 196 ? -18.098 -6.460 15.545 1.00 91.75 196 SER A CA 1
ATOM 1472 C C . SER A 1 196 ? -18.416 -7.802 16.215 1.00 91.75 196 SER A C 1
ATOM 1474 O O . SER A 1 196 ? -17.776 -8.184 17.196 1.00 91.75 196 SER A O 1
ATOM 1476 N N . THR A 1 197 ? -19.462 -8.482 15.736 1.00 94.12 197 THR A N 1
ATOM 1477 C CA . THR A 1 197 ? -20.045 -9.652 16.388 1.00 94.12 197 THR A CA 1
ATOM 1478 C C . THR A 1 197 ? -20.112 -10.801 15.393 1.00 94.12 197 THR A C 1
ATOM 1480 O O . THR A 1 197 ? -20.781 -10.725 14.366 1.00 94.12 197 THR A O 1
ATOM 1483 N N . LYS A 1 198 ? -19.399 -11.888 15.686 1.00 93.75 198 LYS A N 1
ATOM 1484 C CA . LYS A 1 198 ? -19.352 -13.094 14.855 1.00 93.75 198 LYS A CA 1
ATOM 1485 C C . LYS A 1 198 ? -20.353 -14.121 15.376 1.00 93.75 198 LYS A C 1
ATOM 1487 O O . LYS A 1 198 ? -20.436 -14.352 16.578 1.00 93.75 198 LYS A O 1
ATOM 1492 N N . ALA A 1 199 ? -21.090 -14.758 14.472 1.00 94.94 199 ALA A N 1
ATOM 1493 C CA . ALA A 1 199 ? -21.867 -15.950 14.792 1.00 94.94 199 ALA A CA 1
ATOM 1494 C C . ALA A 1 199 ? -20.933 -17.169 14.796 1.00 94.94 199 ALA A C 1
ATOM 1496 O O . ALA A 1 199 ? -20.180 -17.362 13.840 1.00 94.94 199 ALA A O 1
ATOM 1497 N N . VAL A 1 200 ? -20.956 -17.957 15.872 1.00 95.06 200 VAL A N 1
ATOM 1498 C CA . VAL A 1 200 ? -19.969 -19.024 16.110 1.00 95.06 200 VAL A CA 1
ATOM 1499 C C . VAL A 1 200 ? -20.597 -20.409 16.030 1.00 95.06 200 VAL A C 1
ATOM 1501 O O . VAL A 1 200 ? -20.018 -21.294 15.414 1.00 95.06 200 VAL A O 1
ATOM 1504 N N . GLU A 1 201 ? -21.762 -20.610 16.645 1.00 95.25 201 GLU A N 1
ATOM 1505 C CA . GLU A 1 201 ? -22.356 -21.944 16.796 1.00 95.25 201 GLU A CA 1
ATOM 1506 C C . GLU A 1 201 ? -23.875 -21.848 16.986 1.00 95.25 201 GLU A C 1
ATOM 1508 O O . GLU A 1 201 ? -24.349 -20.986 17.731 1.00 95.25 201 GLU A O 1
ATOM 1513 N N . CYS A 1 202 ? -24.639 -22.737 16.344 1.00 94.88 202 CYS A N 1
ATOM 1514 C CA . CYS A 1 202 ? -26.076 -22.876 16.595 1.00 94.88 202 CYS A CA 1
ATOM 1515 C C . CYS A 1 202 ? -26.310 -23.694 17.870 1.00 94.88 202 CYS A C 1
ATOM 1517 O O . CYS A 1 202 ? -25.725 -24.762 18.035 1.00 94.88 202 CYS A O 1
ATOM 1519 N N . LEU A 1 203 ? -27.186 -23.218 18.752 1.00 94.31 203 LEU A N 1
ATOM 1520 C CA . LEU A 1 203 ? -27.559 -23.917 19.978 1.00 94.31 203 LEU A CA 1
ATOM 1521 C C . LEU A 1 203 ? -28.866 -24.676 19.750 1.00 94.31 203 LEU A C 1
ATOM 1523 O O . LEU A 1 203 ? -29.833 -24.118 19.226 1.00 94.31 203 LEU A O 1
ATOM 1527 N N . VAL A 1 204 ? -28.883 -25.949 20.138 1.00 93.06 204 VAL A N 1
ATOM 1528 C CA . VAL A 1 204 ? -30.065 -26.809 20.049 1.00 93.06 204 VAL A CA 1
ATOM 1529 C C . VAL A 1 204 ? -30.448 -27.345 21.422 1.00 93.06 204 VAL A C 1
ATOM 1531 O O . VAL A 1 204 ? -29.595 -27.545 22.291 1.00 93.06 204 VAL A O 1
ATOM 1534 N N . ASP A 1 205 ? -31.739 -27.567 21.633 1.00 92.38 205 ASP A N 1
ATOM 1535 C CA . ASP A 1 205 ? -32.249 -28.206 22.838 1.00 92.38 205 ASP A CA 1
ATOM 1536 C C . ASP A 1 205 ? -32.056 -29.735 22.818 1.00 92.38 205 ASP A C 1
ATOM 1538 O O . ASP A 1 205 ? -31.433 -30.313 21.924 1.00 92.38 205 ASP A O 1
ATOM 1542 N N . LYS A 1 206 ? -32.580 -30.411 23.848 1.00 90.12 206 LYS A N 1
ATOM 1543 C CA . LYS A 1 206 ? -32.455 -31.869 24.011 1.00 90.12 206 LYS A CA 1
ATOM 1544 C C . LYS A 1 206 ? -33.148 -32.670 22.905 1.00 90.12 206 LYS A C 1
ATOM 1546 O O . LYS A 1 206 ? -32.778 -33.824 22.703 1.00 90.12 206 LYS A O 1
ATOM 1551 N N . ASP A 1 207 ? -34.112 -32.068 22.214 1.00 90.62 207 ASP A N 1
ATOM 1552 C CA . ASP A 1 207 ? -34.865 -32.674 21.116 1.00 90.62 207 ASP A CA 1
ATOM 1553 C C . ASP A 1 207 ? -34.271 -32.294 19.743 1.00 90.62 207 ASP A C 1
ATOM 1555 O O . ASP A 1 207 ? -34.809 -32.669 18.699 1.00 90.62 207 ASP A O 1
ATOM 1559 N N . GLY A 1 208 ? -33.142 -31.571 19.733 1.00 88.06 208 GLY A N 1
ATOM 1560 C CA . GLY A 1 208 ? -32.442 -31.129 18.530 1.00 88.06 208 GLY A CA 1
ATOM 1561 C C . GLY A 1 208 ? -33.070 -29.908 17.854 1.00 88.06 208 GLY A C 1
ATOM 1562 O O . GLY A 1 208 ? -32.723 -29.615 16.710 1.00 88.06 208 GLY A O 1
ATOM 1563 N N . GLN A 1 209 ? -33.988 -29.200 18.520 1.00 91.75 209 GLN A N 1
ATOM 1564 C CA . GLN A 1 209 ? -34.606 -27.983 17.990 1.00 91.75 209 GLN A CA 1
ATOM 1565 C C . GLN A 1 209 ? -33.734 -26.762 18.278 1.00 91.75 209 GLN A C 1
ATOM 1567 O O . GLN A 1 209 ? -33.153 -26.645 19.355 1.00 91.75 209 GLN A O 1
ATOM 1572 N N . LEU A 1 210 ? -33.655 -25.833 17.323 1.00 93.44 210 LEU A N 1
ATOM 1573 C CA . LEU A 1 210 ? -32.923 -24.575 17.483 1.00 93.44 210 LEU A CA 1
ATOM 1574 C C . LEU A 1 210 ? -33.504 -23.765 18.654 1.00 93.44 210 LEU A C 1
ATOM 1576 O O . LEU A 1 210 ? -34.692 -23.449 18.652 1.00 93.44 210 LEU A O 1
ATOM 1580 N N . ASN A 1 211 ? -32.662 -23.404 19.625 1.00 94.06 211 ASN A N 1
ATOM 1581 C CA . ASN A 1 211 ? -33.060 -22.589 20.778 1.00 94.06 211 ASN A CA 1
ATOM 1582 C C . ASN A 1 211 ? -32.167 -21.357 21.012 1.00 94.06 211 ASN A C 1
ATOM 1584 O O . ASN A 1 211 ? -32.500 -20.500 21.835 1.00 94.06 211 ASN A O 1
ATOM 1588 N N . GLY A 1 212 ? -31.066 -21.215 20.270 1.00 94.62 212 GLY A N 1
ATOM 1589 C CA . GLY A 1 212 ? -30.202 -20.049 20.380 1.00 94.62 212 GLY A CA 1
ATOM 1590 C C . GLY A 1 212 ? -29.039 -20.022 19.398 1.00 94.62 212 GLY A C 1
ATOM 1591 O O . GLY A 1 212 ? -28.844 -20.918 18.577 1.00 94.62 212 GLY A O 1
ATOM 1592 N N . LEU A 1 213 ? -28.240 -18.968 19.511 1.00 96.06 213 LEU A N 1
ATOM 1593 C CA . LEU A 1 213 ? -27.020 -18.759 18.749 1.00 96.06 213 LEU A CA 1
ATOM 1594 C C . LEU A 1 213 ? -25.915 -18.263 19.679 1.00 96.06 213 LEU A C 1
ATOM 1596 O O . LEU A 1 213 ? -26.085 -17.275 20.398 1.00 96.06 213 LEU A O 1
ATOM 1600 N N . LYS A 1 214 ? -24.757 -18.919 19.620 1.00 96.81 214 LYS A N 1
ATOM 1601 C CA . LYS A 1 214 ? -23.537 -18.447 20.268 1.00 96.81 214 LYS A CA 1
ATOM 1602 C C . LYS A 1 214 ? -22.873 -17.392 19.396 1.00 96.81 214 LYS A C 1
ATOM 1604 O O . LYS A 1 214 ? -22.615 -17.617 18.209 1.00 96.81 214 LYS A O 1
ATOM 1609 N N . ILE A 1 215 ? -22.577 -16.255 20.004 1.00 96.38 215 ILE A N 1
ATOM 1610 C CA . ILE A 1 215 ? -21.970 -15.099 19.355 1.00 96.38 215 ILE A CA 1
ATOM 1611 C C . ILE A 1 215 ? -20.671 -14.714 20.062 1.00 96.38 215 ILE A C 1
ATOM 1613 O O . ILE A 1 215 ? -20.481 -14.993 21.246 1.00 96.38 215 ILE A O 1
ATOM 1617 N N . GLU A 1 216 ? -19.765 -14.074 19.335 1.00 95.25 216 GLU A N 1
ATOM 1618 C CA . GLU A 1 216 ? -18.489 -13.584 19.852 1.00 95.25 216 GLU A CA 1
ATOM 1619 C C . GLU A 1 216 ? -18.305 -12.118 19.470 1.00 95.25 216 GLU A C 1
ATOM 1621 O O . GLU A 1 216 ? -18.334 -11.774 18.290 1.00 95.25 216 GLU A O 1
ATOM 1626 N N . SER A 1 217 ? -18.115 -11.255 20.466 1.00 90.69 217 SER A N 1
ATOM 1627 C CA . SER A 1 217 ? -17.895 -9.819 20.288 1.00 90.69 217 SER A CA 1
ATOM 1628 C C . SER A 1 217 ? -16.701 -9.382 21.129 1.00 90.69 217 SER A C 1
ATOM 1630 O O . SER A 1 217 ? -16.635 -9.684 22.319 1.00 90.69 217 SER A O 1
ATOM 1632 N N . GLN A 1 218 ? -15.722 -8.716 20.506 1.00 81.88 218 GLN A N 1
ATOM 1633 C CA . GLN A 1 218 ? -14.490 -8.241 21.167 1.00 81.88 218 GLN A CA 1
ATOM 1634 C C . GLN A 1 218 ? -13.738 -9.332 21.969 1.00 81.88 218 GLN A C 1
ATOM 1636 O O . GLN A 1 218 ? -13.129 -9.058 23.000 1.00 81.88 218 GLN A O 1
ATOM 1641 N N . GLY A 1 219 ? -13.793 -10.588 21.510 1.00 78.50 219 GLY A N 1
ATOM 1642 C CA . GLY A 1 219 ? -13.163 -11.738 22.176 1.00 78.50 219 GLY A CA 1
ATOM 1643 C C . GLY A 1 219 ? -13.962 -12.337 23.342 1.00 78.50 219 GLY A C 1
ATOM 1644 O O . GLY A 1 219 ? -13.540 -13.344 23.908 1.00 78.50 219 GLY A O 1
ATOM 1645 N N . ALA A 1 220 ? -15.121 -11.770 23.688 1.00 87.25 220 ALA A N 1
ATOM 1646 C CA . ALA A 1 220 ? -16.048 -12.331 24.664 1.00 87.25 220 ALA A CA 1
ATOM 1647 C C . ALA A 1 220 ? -17.172 -13.108 23.963 1.00 87.25 220 ALA A C 1
ATOM 1649 O O . ALA A 1 220 ? -17.746 -12.639 22.979 1.00 87.25 220 ALA A O 1
ATOM 1650 N N . ARG A 1 221 ? -17.511 -14.290 24.490 1.00 93.38 221 ARG A N 1
ATOM 1651 C CA . ARG A 1 221 ? -18.606 -15.125 23.977 1.00 93.38 221 ARG A CA 1
ATOM 1652 C C . ARG A 1 221 ? -19.870 -14.942 24.805 1.00 93.38 221 ARG A C 1
ATOM 1654 O O . ARG A 1 221 ? -19.805 -14.914 26.032 1.00 93.38 221 ARG A O 1
ATOM 1661 N N . SER A 1 222 ? -21.008 -14.862 24.132 1.00 94.62 222 SER A N 1
ATOM 1662 C CA . SER A 1 222 ? -22.336 -14.804 24.744 1.00 94.62 222 SER A CA 1
ATOM 1663 C C . SER A 1 222 ? -23.356 -15.578 23.906 1.00 94.62 222 SER A C 1
ATOM 1665 O O . SER A 1 222 ? -23.056 -16.041 22.804 1.00 94.62 222 SER A O 1
ATOM 1667 N N . GLU A 1 223 ? -24.555 -15.769 24.449 1.00 94.94 223 GLU A N 1
ATOM 1668 C CA . GLU A 1 223 ? -25.628 -16.534 23.814 1.00 94.94 223 GLU A CA 1
ATOM 1669 C C . GLU A 1 223 ? -26.852 -15.638 23.608 1.00 94.94 223 GLU A C 1
ATOM 1671 O O . GLU A 1 223 ? -27.204 -14.832 24.473 1.00 94.94 223 GLU A O 1
ATOM 1676 N N . LEU A 1 224 ? -27.489 -15.768 22.446 1.00 93.44 224 LEU A N 1
ATOM 1677 C CA . LEU A 1 224 ? -28.758 -15.123 22.122 1.00 93.44 224 LEU A CA 1
ATOM 1678 C C . LEU A 1 224 ? -29.817 -16.196 21.879 1.00 93.44 224 LEU A C 1
ATOM 1680 O O . LEU A 1 224 ? -29.652 -17.029 20.992 1.00 93.44 224 LEU A O 1
ATOM 1684 N N . GLU A 1 225 ? -30.913 -16.158 22.634 1.00 93.31 225 GLU A N 1
ATOM 1685 C CA . GLU A 1 225 ? -32.047 -17.064 22.427 1.00 93.31 225 GLU A CA 1
ATOM 1686 C C . GLU A 1 225 ? -32.763 -16.759 21.105 1.00 93.31 225 GLU A C 1
ATOM 1688 O O . GLU A 1 225 ? -33.110 -15.608 20.813 1.00 93.31 225 GLU A O 1
ATOM 1693 N N . CYS A 1 226 ? -33.021 -17.794 20.310 1.00 92.75 226 CYS A N 1
ATOM 1694 C CA . CYS A 1 226 ? -33.720 -17.683 19.034 1.00 92.75 226 CYS A CA 1
ATOM 1695 C C . CYS A 1 226 ? -34.303 -19.026 18.594 1.00 92.75 226 CYS A C 1
ATOM 1697 O O . CYS A 1 226 ? -33.731 -20.071 18.877 1.00 92.75 226 CYS A O 1
ATOM 1699 N N . ASP A 1 227 ? -35.391 -18.982 17.832 1.00 91.88 227 ASP A N 1
ATOM 1700 C CA . ASP A 1 227 ? -35.980 -20.158 17.171 1.00 91.88 227 ASP A CA 1
ATOM 1701 C C . ASP A 1 227 ? -35.791 -20.135 15.648 1.00 91.88 227 ASP A C 1
ATOM 1703 O O . ASP A 1 227 ? -36.140 -21.083 14.950 1.00 91.88 227 ASP A O 1
ATOM 1707 N N . THR A 1 228 ? -35.247 -19.034 15.122 1.00 93.69 228 THR A N 1
ATOM 1708 C CA . THR A 1 228 ? -35.102 -18.793 13.690 1.00 93.69 228 THR A CA 1
ATOM 1709 C C . THR A 1 228 ? -33.781 -18.083 13.413 1.00 93.69 228 THR A C 1
ATOM 1711 O O . THR A 1 228 ? -33.555 -16.974 13.906 1.00 93.69 228 THR A O 1
ATOM 1714 N N . ILE A 1 229 ? -32.945 -18.680 12.562 1.00 95.06 229 ILE A N 1
ATOM 1715 C CA . ILE A 1 229 ? -31.752 -18.044 11.990 1.00 95.06 229 ILE A CA 1
ATOM 1716 C C . ILE A 1 229 ? -31.971 -17.842 10.491 1.00 95.06 229 ILE A C 1
ATOM 1718 O O . ILE A 1 229 ? -32.340 -18.768 9.772 1.00 95.06 229 ILE A O 1
ATOM 1722 N N . VAL A 1 230 ? -31.709 -16.628 10.018 1.00 95.31 230 VAL A N 1
ATOM 1723 C CA . VAL A 1 230 ? -31.720 -16.256 8.605 1.00 95.31 230 VAL A CA 1
ATOM 1724 C C . VAL A 1 230 ? -30.303 -15.878 8.196 1.00 95.31 230 VAL A C 1
ATOM 1726 O O . VAL A 1 230 ? -29.725 -14.930 8.724 1.00 95.31 230 VAL A O 1
ATOM 1729 N N . LEU A 1 231 ? -29.740 -16.598 7.231 1.00 94.50 231 LEU A N 1
ATOM 1730 C CA . LEU A 1 231 ? -28.480 -16.217 6.600 1.00 94.50 231 LEU A CA 1
ATOM 1731 C C . LEU A 1 231 ? -28.787 -15.318 5.405 1.00 94.50 231 LEU A C 1
ATOM 1733 O O . LEU A 1 231 ? -29.388 -15.772 4.432 1.00 94.50 231 LEU A O 1
ATOM 1737 N N . ALA A 1 232 ? -28.386 -14.046 5.465 1.00 93.31 232 ALA A N 1
ATOM 1738 C CA . ALA A 1 232 ? -28.482 -13.176 4.299 1.00 93.31 232 ALA A CA 1
ATOM 1739 C C . ALA A 1 232 ? -27.591 -13.739 3.182 1.00 93.31 232 ALA A C 1
ATOM 1741 O O . ALA A 1 232 ? -26.466 -14.149 3.452 1.00 93.31 232 ALA A O 1
ATOM 1742 N N . ALA A 1 233 ? -28.068 -13.774 1.938 1.00 88.56 233 ALA A N 1
ATOM 1743 C CA . ALA A 1 233 ? -27.335 -14.328 0.794 1.00 88.56 233 ALA A CA 1
ATOM 1744 C C . ALA A 1 233 ? -26.326 -13.317 0.208 1.00 88.56 233 ALA A C 1
ATOM 1746 O O . ALA A 1 233 ? -26.507 -12.810 -0.893 1.00 88.56 233 ALA A O 1
ATOM 1747 N N . GLY A 1 234 ? -25.293 -12.969 0.976 1.00 86.75 234 GLY A N 1
ATOM 1748 C CA . GLY A 1 234 ? -24.241 -12.028 0.592 1.00 86.75 234 GLY A CA 1
ATOM 1749 C C . GLY A 1 234 ? -22.890 -12.691 0.314 1.00 86.75 234 GLY A C 1
ATOM 1750 O O . GLY A 1 234 ? -22.693 -13.889 0.503 1.00 86.75 234 GLY A O 1
ATOM 1751 N N . ALA A 1 235 ? -21.915 -11.880 -0.090 1.00 83.25 235 ALA A N 1
ATOM 1752 C CA . ALA A 1 235 ? -20.614 -12.365 -0.549 1.00 83.25 235 ALA A CA 1
ATOM 1753 C C . ALA A 1 235 ? -19.776 -13.085 0.540 1.00 83.25 235 ALA A C 1
ATOM 1755 O O . ALA A 1 235 ? -18.939 -13.928 0.233 1.00 83.25 235 ALA A O 1
ATOM 1756 N N . TRP A 1 236 ? -20.039 -12.819 1.827 1.00 87.50 236 TRP A N 1
ATOM 1757 C CA . TRP A 1 236 ? -19.390 -13.495 2.966 1.00 87.50 236 TRP A CA 1
ATOM 1758 C C . TRP A 1 236 ? -20.155 -14.721 3.489 1.00 87.50 236 TRP A C 1
ATOM 1760 O O . TRP A 1 236 ? -19.657 -15.443 4.358 1.00 87.50 236 TRP A O 1
ATOM 1770 N N . THR A 1 237 ? -21.344 -15.003 2.957 1.00 91.44 237 THR A N 1
ATOM 1771 C CA . THR A 1 237 ? -22.223 -16.079 3.435 1.00 91.44 237 THR A CA 1
ATOM 1772 C C . THR A 1 237 ? -21.596 -17.469 3.375 1.00 91.44 237 THR A C 1
ATOM 1774 O O . THR A 1 237 ? -21.763 -18.198 4.351 1.00 91.44 237 THR A O 1
ATOM 1777 N N . PRO A 1 238 ? -20.814 -17.855 2.342 1.00 89.94 238 PRO A N 1
ATOM 1778 C CA . PRO A 1 238 ? -20.135 -19.154 2.342 1.00 89.94 238 PRO A CA 1
ATOM 1779 C C . PRO A 1 238 ? -19.220 -19.365 3.557 1.00 89.94 238 PRO A C 1
ATOM 1781 O O . PRO A 1 238 ? -19.166 -20.463 4.111 1.00 89.94 238 PRO A O 1
ATOM 1784 N N . ARG A 1 239 ? -18.530 -18.309 4.016 1.00 88.88 239 ARG A N 1
ATOM 1785 C CA . ARG A 1 239 ? -17.677 -18.370 5.214 1.00 88.88 239 ARG A CA 1
ATOM 1786 C C . ARG A 1 239 ? -18.500 -18.521 6.485 1.00 88.88 239 ARG A C 1
ATOM 1788 O O . ARG A 1 239 ? -18.209 -19.405 7.281 1.00 88.88 239 ARG A O 1
ATOM 1795 N N . VAL A 1 240 ? -19.543 -17.707 6.646 1.00 91.56 240 VAL A N 1
ATOM 1796 C CA . VAL A 1 240 ? -20.452 -17.789 7.802 1.00 91.56 240 VAL A CA 1
ATOM 1797 C C . VAL A 1 240 ? -21.111 -19.168 7.883 1.00 91.56 240 VAL A C 1
ATOM 1799 O O . VAL A 1 240 ? -21.146 -19.770 8.952 1.00 91.56 240 VAL A O 1
ATOM 1802 N N . PHE A 1 241 ? -21.581 -19.697 6.751 1.00 93.50 241 PHE A N 1
ATOM 1803 C CA . PHE A 1 241 ? -22.200 -21.018 6.676 1.00 93.50 241 PHE A CA 1
ATOM 1804 C C . PHE A 1 241 ? -21.233 -22.118 7.118 1.00 93.50 241 PHE A C 1
ATOM 1806 O O . PHE A 1 241 ? -21.598 -22.956 7.934 1.00 93.50 241 PHE A O 1
ATOM 1813 N N . LYS A 1 242 ? -19.981 -22.080 6.641 1.00 91.38 242 LYS A N 1
ATOM 1814 C CA . LYS A 1 242 ? -18.942 -23.035 7.049 1.00 91.38 242 LYS A CA 1
ATOM 1815 C C . LYS A 1 242 ? -18.620 -22.954 8.544 1.00 91.38 242 LYS A C 1
ATOM 1817 O O . LYS A 1 242 ? -18.334 -23.981 9.146 1.00 91.38 242 LYS A O 1
ATOM 1822 N N . THR A 1 243 ? -18.666 -21.763 9.138 1.00 92.06 243 THR A N 1
ATOM 1823 C CA . THR A 1 243 ? -18.477 -21.592 10.586 1.00 92.06 243 THR A CA 1
ATOM 1824 C C . THR A 1 243 ? -19.615 -22.228 11.382 1.00 92.06 243 THR A C 1
ATOM 1826 O O . THR A 1 243 ? -19.351 -22.948 12.337 1.00 92.06 243 THR A O 1
ATOM 1829 N N . LEU A 1 244 ? -20.869 -21.990 10.987 1.00 93.31 244 LEU A N 1
ATOM 1830 C CA . LEU A 1 244 ? -22.040 -22.490 11.719 1.00 93.31 244 LEU A CA 1
ATOM 1831 C C . LEU A 1 244 ? -22.320 -23.977 11.486 1.00 93.31 244 LEU A C 1
ATOM 1833 O O . LEU A 1 244 ? -22.875 -24.634 12.363 1.00 93.31 244 LEU A O 1
ATOM 1837 N N . PHE A 1 245 ? -21.949 -24.495 10.316 1.00 92.56 245 PHE A N 1
ATOM 1838 C CA . PHE A 1 245 ? -22.209 -25.869 9.892 1.00 92.56 245 PHE A CA 1
ATOM 1839 C C . PHE A 1 245 ? -20.922 -26.530 9.364 1.00 92.56 245 PHE A C 1
ATOM 1841 O O . PHE A 1 245 ? -20.851 -26.876 8.182 1.00 92.56 245 PHE A O 1
ATOM 1848 N N . PRO A 1 246 ? -19.891 -26.710 10.211 1.00 90.94 246 PRO A N 1
ATOM 1849 C CA . PRO A 1 246 ? -18.570 -27.176 9.779 1.00 90.94 246 PRO A CA 1
ATOM 1850 C C . PRO A 1 246 ? -18.583 -28.590 9.184 1.00 90.94 246 PRO A C 1
ATOM 1852 O O . PRO A 1 246 ? -17.774 -28.886 8.305 1.00 90.94 246 PRO A O 1
ATOM 1855 N N . ASP A 1 247 ? -19.525 -29.431 9.616 1.00 91.56 247 ASP A N 1
ATOM 1856 C CA . ASP A 1 247 ? -19.683 -30.812 9.144 1.00 91.56 247 ASP A CA 1
ATOM 1857 C C . ASP A 1 247 ? -20.581 -30.932 7.897 1.00 91.56 247 ASP A C 1
ATOM 1859 O O . ASP A 1 247 ? -20.769 -32.022 7.354 1.00 91.56 247 ASP A O 1
ATOM 1863 N N . SER A 1 248 ? -21.165 -29.824 7.429 1.00 90.12 248 SER A N 1
ATOM 1864 C CA . SER A 1 248 ? -22.051 -29.830 6.266 1.00 90.12 248 SER A CA 1
ATOM 1865 C C . SER A 1 248 ? -21.265 -29.966 4.964 1.00 90.12 248 SER A C 1
ATOM 1867 O O . SER A 1 248 ? -20.315 -29.231 4.703 1.00 90.12 248 SER A O 1
ATOM 1869 N N . THR A 1 249 ? -21.716 -30.861 4.085 1.00 89.62 249 THR A N 1
ATOM 1870 C CA . THR A 1 249 ? -21.182 -31.003 2.720 1.00 89.62 249 THR A CA 1
ATOM 1871 C C . THR A 1 249 ? -21.867 -30.073 1.713 1.00 89.62 249 THR A C 1
ATOM 1873 O O . THR A 1 249 ? -21.578 -30.137 0.518 1.00 89.62 249 THR A O 1
ATOM 1876 N N . ILE A 1 250 ? -22.819 -29.246 2.158 1.00 89.81 250 ILE A N 1
ATOM 1877 C CA . ILE A 1 250 ? -23.589 -28.351 1.289 1.00 89.81 250 ILE A CA 1
ATOM 1878 C C . ILE A 1 250 ? -22.700 -27.190 0.837 1.00 89.81 250 ILE A C 1
ATOM 1880 O O . ILE A 1 250 ? -22.175 -26.434 1.654 1.00 89.81 250 ILE A O 1
ATOM 1884 N N . ARG A 1 251 ? -22.582 -27.006 -0.482 1.00 83.94 251 ARG A N 1
ATOM 1885 C CA . ARG A 1 251 ? -21.990 -25.800 -1.072 1.00 83.94 251 ARG A CA 1
ATOM 1886 C C . ARG A 1 251 ? -23.067 -24.725 -1.203 1.00 83.94 251 ARG A C 1
ATOM 1888 O O . ARG A 1 251 ? -24.053 -24.927 -1.905 1.00 83.94 251 ARG A O 1
ATOM 1895 N N . VAL A 1 252 ? -22.844 -23.571 -0.579 1.00 85.62 252 VAL A N 1
ATOM 1896 C CA . VAL A 1 252 ? -23.641 -22.365 -0.836 1.00 85.62 252 VAL A CA 1
ATOM 1897 C C . VAL A 1 252 ? -23.271 -21.846 -2.236 1.00 85.62 252 VAL A C 1
ATOM 1899 O O . VAL A 1 252 ? -22.088 -21.578 -2.456 1.00 85.62 252 VAL A O 1
ATOM 1902 N N . PRO A 1 253 ? -24.217 -21.726 -3.189 1.00 81.25 253 PRO A N 1
ATOM 1903 C CA . PRO A 1 253 ? -23.942 -21.307 -4.567 1.00 81.25 253 PRO A CA 1
ATOM 1904 C C . PRO A 1 253 ? -23.774 -19.781 -4.659 1.00 81.25 253 PRO A C 1
ATOM 1906 O O . PRO A 1 253 ? -24.524 -19.094 -5.342 1.00 81.25 253 PRO A O 1
ATOM 1909 N N . ILE A 1 254 ? -22.822 -19.246 -3.896 1.00 81.88 254 ILE A N 1
ATOM 1910 C CA . ILE A 1 254 ? -22.428 -17.838 -3.897 1.00 81.88 254 ILE A CA 1
ATOM 1911 C C . ILE A 1 254 ? -20.913 -17.817 -4.037 1.00 81.88 254 ILE A C 1
ATOM 1913 O O . ILE A 1 254 ? -20.210 -18.329 -3.162 1.00 81.88 254 ILE A O 1
ATOM 1917 N N . ASP A 1 255 ? -20.420 -17.215 -5.114 1.00 73.38 255 ASP A N 1
ATOM 1918 C CA . ASP A 1 255 ? -18.989 -17.056 -5.328 1.00 73.38 255 ASP A CA 1
ATOM 1919 C C . ASP A 1 255 ? -18.516 -15.707 -4.737 1.00 73.38 255 ASP A C 1
ATOM 1921 O O . ASP A 1 255 ? -19.075 -14.652 -5.055 1.00 73.38 255 ASP A O 1
ATOM 1925 N N . PRO A 1 256 ? -17.533 -15.717 -3.814 1.00 73.25 256 PRO A N 1
ATOM 1926 C CA . PRO A 1 256 ? -17.092 -14.540 -3.068 1.00 73.25 256 PRO A CA 1
ATOM 1927 C C . PRO A 1 256 ? -16.122 -13.687 -3.899 1.00 73.25 256 PRO A C 1
ATOM 1929 O O . PRO A 1 256 ? -14.929 -13.639 -3.601 1.00 73.25 256 PRO A O 1
ATOM 1932 N N . LEU A 1 257 ? -16.633 -13.042 -4.946 1.00 71.44 257 LEU A N 1
ATOM 1933 C CA . LEU A 1 257 ? -15.832 -12.268 -5.895 1.00 71.44 257 LEU A CA 1
ATOM 1934 C C . LEU A 1 257 ? -15.725 -10.792 -5.495 1.00 71.44 257 LEU A C 1
ATOM 1936 O O . LEU A 1 257 ? -16.666 -10.209 -4.949 1.00 71.44 257 LEU A O 1
ATOM 1940 N N . ALA A 1 258 ? -14.577 -10.189 -5.794 1.00 76.81 258 ALA A N 1
ATOM 1941 C CA . ALA A 1 258 ? -14.314 -8.764 -5.624 1.00 76.81 258 ALA A CA 1
ATOM 1942 C C . ALA A 1 258 ? -14.128 -8.071 -6.987 1.00 76.81 258 ALA A C 1
ATOM 1944 O O . ALA A 1 258 ? -13.807 -8.704 -7.992 1.00 76.81 258 ALA A O 1
ATOM 1945 N N . GLY A 1 259 ? -14.322 -6.753 -7.020 1.00 78.62 259 GLY A N 1
ATOM 1946 C CA . GLY A 1 259 ? -14.202 -5.953 -8.237 1.00 78.62 259 GLY A CA 1
ATOM 1947 C C . GLY A 1 259 ? -13.866 -4.498 -7.938 1.00 78.62 259 GLY A C 1
ATOM 1948 O O . GLY A 1 259 ? -13.990 -4.037 -6.800 1.00 78.62 259 GLY A O 1
ATOM 1949 N N . HIS A 1 260 ? -13.432 -3.776 -8.968 1.00 83.50 260 HIS A N 1
ATOM 1950 C CA . HIS A 1 260 ? -13.024 -2.377 -8.857 1.00 83.50 260 HIS A CA 1
ATOM 1951 C C . HIS A 1 260 ? -14.076 -1.443 -9.459 1.00 83.50 260 HIS A C 1
ATOM 1953 O O . HIS A 1 260 ? -14.656 -1.726 -10.509 1.00 83.50 260 HIS A O 1
ATOM 1959 N N . SER A 1 261 ? -14.286 -0.295 -8.814 1.00 86.19 261 SER A N 1
ATOM 1960 C CA . SER A 1 261 ? -15.206 0.737 -9.292 1.00 86.19 261 SER A CA 1
ATOM 1961 C C . SER A 1 261 ? -14.721 2.152 -8.985 1.00 86.19 261 SER A C 1
ATOM 1963 O O . SER A 1 261 ? -13.966 2.368 -8.034 1.00 86.19 261 SER A O 1
ATOM 1965 N N . ILE A 1 262 ? -15.226 3.134 -9.725 1.00 87.38 262 ILE A N 1
ATOM 1966 C CA . ILE A 1 262 ? -14.973 4.563 -9.516 1.00 87.38 262 ILE A CA 1
ATOM 1967 C C . ILE A 1 262 ? -16.280 5.358 -9.596 1.00 87.38 262 ILE A C 1
ATOM 1969 O O . ILE A 1 262 ? -17.189 4.983 -10.325 1.00 87.38 262 ILE A O 1
ATOM 1973 N N . VAL A 1 263 ? -16.369 6.466 -8.867 1.00 88.44 263 VAL A N 1
ATOM 1974 C CA . VAL A 1 263 ? -17.436 7.466 -8.956 1.00 88.44 263 VAL A CA 1
ATOM 1975 C C . VAL A 1 263 ? -16.812 8.815 -9.270 1.00 88.44 263 VAL A C 1
ATOM 1977 O O . VAL A 1 263 ? -15.975 9.321 -8.516 1.00 88.44 263 VAL A O 1
ATOM 1980 N N . VAL A 1 264 ? -17.258 9.421 -10.361 1.00 89.25 264 VAL A N 1
ATOM 1981 C CA . VAL A 1 264 ? -16.790 10.726 -10.830 1.00 89.25 264 VAL A CA 1
ATOM 1982 C C . VAL A 1 264 ? -17.954 11.683 -11.066 1.00 89.25 264 VAL A C 1
ATOM 1984 O O . VAL A 1 264 ? -19.121 11.294 -11.109 1.00 89.25 264 VAL A O 1
ATOM 1987 N N . ARG A 1 265 ? -17.619 12.954 -11.247 1.00 88.75 265 ARG A N 1
ATOM 1988 C CA . ARG A 1 265 ? -18.486 14.031 -11.709 1.00 88.75 265 ARG A CA 1
ATOM 1989 C C . ARG A 1 265 ? -17.951 14.544 -13.030 1.00 88.75 265 ARG A C 1
ATOM 1991 O O . ARG A 1 265 ? -16.762 14.824 -13.164 1.00 88.75 265 ARG A O 1
ATOM 1998 N N . SER A 1 266 ? -18.854 14.680 -13.989 1.00 87.62 266 SER A N 1
ATOM 1999 C CA . SER A 1 266 ? -18.558 15.263 -15.290 1.00 87.62 266 SER A CA 1
ATOM 2000 C C . SER A 1 266 ? -19.153 16.669 -15.364 1.00 87.62 266 SER A C 1
ATOM 2002 O O . SER A 1 266 ? -20.349 16.813 -15.102 1.00 87.62 266 SER A O 1
ATOM 2004 N N . PRO A 1 267 ? -18.389 17.695 -15.788 1.00 83.50 267 PRO A N 1
ATOM 2005 C CA . PRO A 1 267 ? -18.928 19.034 -16.044 1.00 83.50 267 PRO A CA 1
ATOM 2006 C C . PRO A 1 267 ? -20.057 19.063 -17.086 1.00 83.50 267 PRO A C 1
ATOM 2008 O O . PRO A 1 267 ? -20.812 20.028 -17.151 1.00 83.50 267 PRO A O 1
ATOM 2011 N N . ARG A 1 268 ? -20.169 18.016 -17.913 1.00 82.31 268 ARG A N 1
ATOM 2012 C CA . ARG A 1 268 ? -21.212 17.852 -18.938 1.00 82.31 268 ARG A CA 1
ATOM 2013 C C . ARG A 1 268 ? -22.498 17.240 -18.401 1.00 82.31 268 ARG A C 1
ATOM 2015 O O . ARG A 1 268 ? -23.544 17.394 -19.024 1.00 82.31 268 ARG A O 1
ATOM 2022 N N . TYR A 1 269 ? -22.443 16.558 -17.259 1.00 81.12 269 TYR A N 1
ATOM 2023 C CA . TYR A 1 269 ? -23.628 15.982 -16.639 1.00 81.12 269 TYR A CA 1
ATOM 2024 C C . TYR A 1 269 ? -24.184 16.949 -15.600 1.00 81.12 269 TYR A C 1
ATOM 2026 O O . TYR A 1 269 ? -24.037 16.780 -14.395 1.00 81.12 269 TYR A O 1
ATOM 2034 N N . THR A 1 270 ? -24.816 18.010 -16.088 1.00 65.94 270 THR A N 1
ATOM 2035 C CA . THR A 1 270 ? -25.561 18.950 -15.254 1.00 65.94 270 THR A CA 1
ATOM 2036 C C . THR A 1 270 ? -27.035 18.607 -15.385 1.00 65.94 270 THR A C 1
ATOM 2038 O O . THR A 1 270 ? -27.703 19.055 -16.314 1.00 65.94 270 THR A O 1
ATOM 2041 N N . THR A 1 271 ? -27.554 17.767 -14.494 1.00 58.44 271 THR A N 1
ATOM 2042 C CA . THR A 1 271 ? -28.998 17.493 -14.451 1.00 58.44 271 THR A CA 1
ATOM 2043 C C . THR A 1 271 ? -29.755 18.822 -14.337 1.00 58.44 271 THR A C 1
ATOM 2045 O O . THR A 1 271 ? -29.292 19.679 -13.573 1.00 58.44 271 THR A O 1
ATOM 2048 N N . PRO A 1 272 ? -30.901 19.032 -15.012 1.00 50.81 272 PRO A N 1
ATOM 2049 C CA . PRO A 1 272 ? -31.722 20.208 -14.761 1.00 50.81 272 PRO A CA 1
ATOM 2050 C C . PRO A 1 272 ? -32.189 20.171 -13.299 1.00 50.81 272 PRO A C 1
ATOM 2052 O O . PRO A 1 272 ? -33.101 19.441 -12.908 1.00 50.81 272 PRO A O 1
ATOM 2055 N N . PHE A 1 273 ? -31.489 20.921 -12.448 1.00 43.97 273 PHE A N 1
ATOM 2056 C CA . PHE A 1 273 ? -31.758 20.992 -11.022 1.00 43.97 273 PHE A CA 1
ATOM 2057 C C . PHE A 1 273 ? -33.098 21.697 -10.813 1.00 43.97 273 PHE A C 1
ATOM 2059 O O . PHE A 1 273 ? -33.184 22.923 -10.796 1.00 43.97 273 PHE A O 1
ATOM 2066 N N . ILE A 1 274 ? -34.167 20.927 -10.632 1.00 50.34 274 ILE A N 1
ATOM 2067 C CA . ILE A 1 274 ? -35.372 21.433 -9.974 1.00 50.34 274 ILE A CA 1
ATOM 2068 C C . ILE A 1 274 ? -35.163 21.232 -8.466 1.00 50.34 274 ILE A C 1
ATOM 2070 O O . ILE A 1 274 ? -34.922 20.113 -8.020 1.00 50.34 274 ILE A O 1
ATOM 2074 N N . ASP A 1 275 ? -35.243 22.298 -7.671 1.00 46.97 275 ASP A N 1
ATOM 2075 C CA . ASP A 1 275 ? -35.093 22.257 -6.207 1.00 46.97 275 ASP A CA 1
ATOM 2076 C C . ASP A 1 275 ? -35.894 21.083 -5.592 1.00 46.97 275 ASP A C 1
ATOM 2078 O O . ASP A 1 275 ? -37.125 21.060 -5.723 1.00 46.97 275 ASP A O 1
ATOM 2082 N N . PRO A 1 276 ? -35.236 20.112 -4.923 1.00 44.81 276 PRO A N 1
ATOM 2083 C CA . PRO A 1 276 ? -35.896 18.945 -4.350 1.00 44.81 276 PRO A CA 1
ATOM 2084 C C . PRO A 1 276 ? -37.047 19.314 -3.416 1.00 44.81 276 PRO A C 1
ATOM 2086 O O . PRO A 1 276 ? -38.013 18.568 -3.348 1.00 44.81 276 PRO A O 1
ATOM 2089 N N . TYR A 1 277 ? -37.002 20.462 -2.735 1.00 47.28 277 TYR A N 1
ATOM 2090 C CA . TYR A 1 277 ? -38.031 20.900 -1.788 1.00 47.28 277 TYR A CA 1
ATOM 2091 C C . TYR A 1 277 ? -39.232 21.591 -2.450 1.00 47.28 277 TYR A C 1
ATOM 2093 O O . TYR A 1 277 ? -40.284 21.691 -1.822 1.00 47.28 277 TYR A O 1
ATOM 2101 N N . LYS A 1 278 ? -39.120 22.017 -3.716 1.00 46.19 278 LYS A N 1
ATOM 2102 C CA . LYS A 1 278 ? -40.200 22.691 -4.466 1.00 46.19 278 LYS A CA 1
ATOM 2103 C C . LYS A 1 278 ? -41.036 21.759 -5.349 1.00 46.19 278 LYS A C 1
ATOM 2105 O O . LYS A 1 278 ? -42.032 22.201 -5.916 1.00 46.19 278 LYS A O 1
ATOM 2110 N N . ARG A 1 279 ? -40.669 20.480 -5.464 1.00 52.75 279 ARG A N 1
ATOM 2111 C CA . ARG A 1 279 ? -41.369 19.503 -6.319 1.00 52.75 279 ARG A CA 1
ATOM 2112 C C . ARG A 1 279 ? -42.614 18.922 -5.640 1.00 52.75 279 ARG A C 1
ATOM 2114 O O . ARG A 1 279 ? -42.618 18.709 -4.424 1.00 52.75 279 ARG A O 1
ATOM 2121 N N . LYS A 1 280 ? -43.644 18.584 -6.421 1.00 47.38 280 LYS A N 1
ATOM 2122 C CA . LYS A 1 280 ? -44.808 17.817 -5.939 1.00 47.38 280 LYS A CA 1
ATOM 2123 C C . LYS A 1 280 ? -44.490 16.319 -5.947 1.00 47.38 280 LYS A C 1
ATOM 2125 O O . LYS A 1 280 ? -43.918 15.812 -6.904 1.00 47.38 280 LYS A O 1
ATOM 2130 N N . ILE A 1 281 ? -44.847 15.613 -4.876 1.00 46.00 281 ILE A N 1
ATOM 2131 C CA . ILE A 1 281 ? -44.802 14.143 -4.838 1.00 46.00 281 ILE A CA 1
ATOM 2132 C C . ILE A 1 281 ? -45.840 13.629 -5.852 1.00 46.00 281 ILE A C 1
ATOM 2134 O O . ILE A 1 281 ? -47.005 14.005 -5.744 1.00 46.00 281 ILE A O 1
ATOM 2138 N N . GLY A 1 282 ? -45.412 12.827 -6.837 1.00 46.47 282 GLY A N 1
ATOM 2139 C CA . GLY A 1 282 ? -46.279 12.287 -7.898 1.00 46.47 282 GLY A CA 1
ATOM 2140 C C . GLY A 1 282 ? -46.562 13.221 -9.088 1.00 46.47 282 GLY A C 1
ATOM 2141 O O . GLY A 1 282 ? -47.583 13.043 -9.741 1.00 46.47 282 GLY A O 1
ATOM 2142 N N . GLY A 1 283 ? -45.725 14.237 -9.339 1.00 46.19 283 GLY A N 1
ATOM 2143 C CA . GLY A 1 283 ? -45.788 15.042 -10.574 1.00 46.19 283 GLY A CA 1
ATOM 2144 C C . GLY A 1 283 ? -45.011 14.415 -11.741 1.00 46.19 283 GLY A C 1
ATOM 2145 O O . GLY A 1 283 ? -44.177 13.546 -11.508 1.00 46.19 283 GLY A O 1
ATOM 2146 N N . ASP A 1 284 ? -45.238 14.910 -12.964 1.00 45.19 284 ASP A N 1
ATOM 2147 C CA . ASP A 1 284 ? -44.629 14.432 -14.227 1.00 45.19 284 ASP A CA 1
ATOM 2148 C C . ASP A 1 284 ? -43.100 14.671 -14.349 1.00 45.19 284 ASP A C 1
ATOM 2150 O O . ASP A 1 284 ? -42.499 14.390 -15.386 1.00 45.19 284 ASP A O 1
ATOM 2154 N N . ASP A 1 285 ? -42.447 15.178 -13.296 1.00 53.22 285 ASP A N 1
ATOM 2155 C CA . ASP A 1 285 ? -41.002 15.433 -13.243 1.00 53.22 285 ASP A CA 1
ATOM 2156 C C . ASP A 1 285 ? -40.235 14.112 -13.017 1.00 53.22 285 ASP A C 1
ATOM 2158 O O . ASP A 1 285 ? -39.715 13.842 -11.923 1.00 53.22 285 ASP A O 1
ATOM 2162 N N . ASN A 1 286 ? -40.197 13.255 -14.039 1.00 51.53 286 ASN A N 1
ATOM 2163 C CA . ASN A 1 286 ? -39.487 11.980 -14.000 1.00 51.53 286 ASN A CA 1
ATOM 2164 C C . ASN A 1 286 ? -37.977 12.197 -13.833 1.00 51.53 286 ASN A C 1
ATOM 2166 O O . ASN A 1 286 ? -37.337 12.932 -14.580 1.00 51.53 286 ASN A O 1
ATOM 2170 N N . TRP A 1 287 ? -37.400 11.535 -12.829 1.00 60.97 287 TRP A N 1
ATOM 2171 C CA . TRP A 1 287 ? -35.955 11.471 -12.646 1.00 60.97 287 TRP A CA 1
ATOM 2172 C C . TRP A 1 287 ? -35.434 10.491 -13.693 1.00 60.97 287 TRP A C 1
ATOM 2174 O O . TRP A 1 287 ? -35.685 9.291 -13.573 1.00 60.97 287 TRP A O 1
ATOM 2184 N N . LEU A 1 288 ? -34.770 11.000 -14.729 1.00 68.06 288 LEU A N 1
ATOM 2185 C CA . LEU A 1 288 ? -34.115 10.167 -15.728 1.00 68.06 288 LEU A CA 1
ATOM 2186 C C . LEU A 1 288 ? -32.648 10.002 -15.352 1.00 68.06 288 LEU A C 1
ATOM 2188 O O . LEU A 1 288 ? -31.932 10.966 -15.087 1.00 68.06 288 LEU A O 1
ATOM 2192 N N . CYS A 1 289 ? -32.224 8.750 -15.284 1.00 83.75 289 CYS A N 1
ATOM 2193 C CA . CYS A 1 289 ? -30.831 8.357 -15.177 1.00 83.75 289 CYS A CA 1
ATOM 2194 C C . CYS A 1 289 ? -30.403 7.671 -16.473 1.00 83.75 289 CYS A C 1
ATOM 2196 O O . CYS A 1 289 ? -31.228 7.229 -17.278 1.00 83.75 289 CYS A O 1
ATOM 2198 N N . TYR A 1 290 ? -29.095 7.569 -16.664 1.00 88.06 290 TYR A N 1
ATOM 2199 C CA . TYR A 1 290 ? -28.526 6.965 -17.859 1.00 88.06 290 TYR A CA 1
ATOM 2200 C C . TYR A 1 290 ? -27.575 5.843 -17.462 1.00 88.06 290 TYR A C 1
ATOM 2202 O O . TYR A 1 290 ? -26.803 5.974 -16.514 1.00 88.06 290 TYR A O 1
ATOM 2210 N N . SER A 1 291 ? -27.649 4.716 -18.158 1.00 91.38 291 SER A N 1
ATOM 2211 C CA . SER A 1 291 ? -26.748 3.578 -17.985 1.00 91.38 291 SER A CA 1
ATOM 2212 C C . SER A 1 291 ? -26.149 3.193 -19.324 1.00 91.38 291 SER A C 1
ATOM 2214 O O . SER A 1 291 ? -26.853 3.178 -20.331 1.00 91.38 291 SER A O 1
ATOM 2216 N N . ILE A 1 292 ? -24.870 2.841 -19.332 1.00 90.75 292 ILE A N 1
ATOM 2217 C CA . ILE A 1 292 ? -24.191 2.321 -20.515 1.00 90.75 292 ILE A CA 1
ATOM 2218 C C . ILE A 1 292 ? -23.463 1.029 -20.159 1.00 90.75 292 ILE A C 1
ATOM 2220 O O . ILE A 1 292 ? -22.758 0.958 -19.154 1.00 90.75 292 ILE A O 1
ATOM 2224 N N . TYR A 1 293 ? -23.645 0.014 -20.994 1.00 90.19 293 TYR A N 1
ATOM 2225 C CA . TYR A 1 293 ? -22.931 -1.254 -20.942 1.00 90.19 293 TYR A CA 1
ATOM 2226 C C . TYR A 1 293 ? -22.038 -1.339 -22.169 1.00 90.19 293 TYR A C 1
ATOM 2228 O O . TYR A 1 293 ? -22.540 -1.316 -23.292 1.00 90.19 293 TYR A O 1
ATOM 2236 N N . ALA A 1 294 ? -20.728 -1.452 -21.973 1.00 87.12 294 ALA A N 1
ATOM 2237 C CA . ALA A 1 294 ? -19.781 -1.517 -23.075 1.00 87.12 294 ALA A CA 1
ATOM 2238 C C . ALA A 1 294 ? -18.987 -2.824 -23.043 1.00 87.12 294 ALA A C 1
ATOM 2240 O O . ALA A 1 294 ? -18.415 -3.208 -22.021 1.00 87.12 294 ALA A O 1
ATOM 2241 N N . ALA A 1 295 ? -18.955 -3.520 -24.178 1.00 81.38 295 ALA A N 1
ATOM 2242 C CA . ALA A 1 295 ? -18.093 -4.684 -24.356 1.00 81.38 295 ALA A CA 1
ATOM 2243 C C . ALA A 1 295 ? -16.611 -4.255 -24.406 1.00 81.38 295 ALA A C 1
ATOM 2245 O O . ALA A 1 295 ? -16.340 -3.089 -24.707 1.00 81.38 295 ALA A O 1
ATOM 2246 N N . PRO A 1 296 ? -15.648 -5.163 -24.151 1.00 80.69 296 PRO A N 1
ATOM 2247 C CA . PRO A 1 296 ? -14.232 -4.887 -24.393 1.00 80.69 296 PRO A CA 1
ATOM 2248 C C . PRO A 1 296 ? -14.003 -4.338 -25.807 1.00 80.69 296 PRO A C 1
ATOM 2250 O O . PRO A 1 296 ? -14.593 -4.833 -26.770 1.00 80.69 296 PRO A O 1
ATOM 2253 N N . GLY A 1 297 ? -13.138 -3.336 -25.937 1.00 76.81 297 GLY A N 1
ATOM 2254 C CA . GLY A 1 297 ? -12.897 -2.637 -27.195 1.00 76.81 297 GLY A CA 1
ATOM 2255 C C . GLY A 1 297 ? -11.494 -2.042 -27.289 1.00 76.81 297 GLY A C 1
ATOM 2256 O O . GLY A 1 297 ? -10.582 -2.407 -26.553 1.00 76.81 297 GLY A O 1
ATOM 2257 N N . LYS A 1 298 ? -11.320 -1.091 -28.209 1.00 80.06 298 LYS A N 1
ATOM 2258 C CA . LYS A 1 298 ? -10.022 -0.465 -28.520 1.00 80.06 298 LYS A CA 1
ATOM 2259 C C . LYS A 1 298 ? -9.327 0.186 -27.314 1.00 80.06 298 LYS A C 1
ATOM 2261 O O . LYS A 1 298 ? -8.100 0.207 -27.243 1.00 80.06 298 LYS A O 1
ATOM 2266 N N . HIS A 1 299 ? -10.101 0.758 -26.388 1.00 85.25 299 HIS A N 1
ATOM 2267 C CA . HIS A 1 299 ? -9.589 1.614 -25.309 1.00 85.25 299 HIS A CA 1
ATOM 2268 C C . HIS A 1 299 ? -9.702 1.008 -23.899 1.00 85.25 299 HIS A C 1
ATOM 2270 O O . HIS A 1 299 ? -9.128 1.565 -22.963 1.00 85.25 299 HIS A O 1
ATOM 2276 N N . TRP A 1 300 ? -10.402 -0.118 -23.741 1.00 87.69 300 TRP A N 1
ATOM 2277 C CA . TRP A 1 300 ? -10.552 -0.861 -22.484 1.00 87.69 300 TRP A CA 1
ATOM 2278 C C . TRP A 1 300 ? -10.748 -2.353 -22.789 1.00 87.69 300 TRP A C 1
ATOM 2280 O O . TRP A 1 300 ? -11.384 -2.712 -23.775 1.00 87.69 300 TRP A O 1
ATOM 2290 N N . ASP A 1 301 ? -10.210 -3.235 -21.954 1.00 82.94 301 ASP A N 1
ATOM 2291 C CA . ASP A 1 301 ? -10.087 -4.678 -22.214 1.00 82.94 301 ASP A CA 1
ATOM 2292 C C . ASP A 1 301 ? -11.067 -5.558 -21.417 1.00 82.94 301 ASP A C 1
ATOM 2294 O O . ASP A 1 301 ? -11.014 -6.784 -21.509 1.00 82.94 301 ASP A O 1
ATOM 2298 N N . PHE A 1 302 ? -12.007 -4.952 -20.690 1.00 83.69 302 PHE A N 1
ATOM 2299 C CA . PHE A 1 302 ? -13.019 -5.639 -19.883 1.00 83.69 302 PHE A CA 1
ATOM 2300 C C . PHE A 1 302 ? -14.435 -5.140 -20.200 1.00 83.69 302 PHE A C 1
ATOM 2302 O O . PHE A 1 302 ? -14.622 -4.032 -20.698 1.00 83.69 302 PHE A O 1
ATOM 2309 N N . ALA A 1 303 ? -15.452 -5.962 -19.933 1.00 84.56 303 ALA A N 1
ATOM 2310 C CA . ALA A 1 303 ? -16.841 -5.528 -20.057 1.00 84.56 303 ALA A CA 1
ATOM 2311 C C . ALA A 1 303 ? -17.161 -4.548 -18.919 1.00 84.56 303 ALA A C 1
ATOM 2313 O O . ALA A 1 303 ? -17.019 -4.895 -17.749 1.00 84.56 303 ALA A O 1
ATOM 2314 N N . THR A 1 304 ? -17.571 -3.330 -19.258 1.00 88.25 304 THR A N 1
ATOM 2315 C CA . THR A 1 304 ? -17.766 -2.236 -18.299 1.00 88.25 304 THR A CA 1
ATOM 2316 C C . THR A 1 304 ? -19.220 -1.782 -18.253 1.00 88.25 304 THR A C 1
ATOM 2318 O O . THR A 1 304 ? -19.941 -1.844 -19.252 1.00 88.25 304 THR A O 1
ATOM 2321 N N . GLU A 1 305 ? -19.648 -1.318 -17.086 1.00 91.06 305 GLU A N 1
ATOM 2322 C CA . GLU A 1 305 ? -20.960 -0.725 -16.852 1.00 91.06 305 GLU A CA 1
ATOM 2323 C C . GLU A 1 305 ? -20.790 0.623 -16.154 1.00 91.06 305 GLU A C 1
ATOM 2325 O O . GLU A 1 305 ? -20.068 0.725 -15.161 1.00 91.06 305 GLU A O 1
ATOM 2330 N N . ALA A 1 306 ? -21.445 1.663 -16.675 1.00 92.69 306 ALA A N 1
ATOM 2331 C CA . ALA A 1 306 ? -21.438 2.984 -16.062 1.00 92.69 306 ALA A CA 1
ATOM 2332 C C . ALA A 1 306 ? -22.852 3.537 -15.878 1.00 92.69 306 ALA A C 1
ATOM 2334 O O . ALA A 1 306 ? -23.701 3.440 -16.764 1.00 92.69 306 ALA A O 1
ATOM 2335 N N . TYR A 1 307 ? -23.084 4.136 -14.714 1.00 92.12 307 TYR A N 1
ATOM 2336 C CA . TYR A 1 307 ? -24.380 4.558 -14.204 1.00 92.12 307 TYR A CA 1
ATOM 2337 C C . TYR A 1 307 ? -24.320 6.036 -13.827 1.00 92.12 307 TYR A C 1
ATOM 2339 O O . TYR A 1 307 ? -23.743 6.414 -12.805 1.00 92.12 307 TYR A O 1
ATOM 2347 N N . ALA A 1 308 ? -24.898 6.875 -14.680 1.00 89.50 308 ALA A N 1
ATOM 2348 C CA . ALA A 1 308 ? -25.090 8.294 -14.439 1.00 89.50 308 ALA A CA 1
ATOM 2349 C C . ALA A 1 308 ? -26.391 8.505 -13.654 1.00 89.50 308 ALA A C 1
ATOM 2351 O O . ALA A 1 308 ? -27.490 8.315 -14.183 1.00 89.50 308 ALA A O 1
ATOM 2352 N N . ARG A 1 309 ? -26.249 8.911 -12.391 1.00 85.00 309 ARG A N 1
ATOM 2353 C CA . ARG A 1 309 ? -27.319 9.015 -11.389 1.00 85.00 309 ARG A CA 1
ATOM 2354 C C . ARG A 1 309 ? -27.301 10.346 -10.645 1.00 85.00 309 ARG A C 1
ATOM 2356 O O . ARG A 1 309 ? -26.386 11.151 -10.809 1.00 85.00 309 ARG A O 1
ATOM 2363 N N . VAL A 1 310 ? -28.311 10.571 -9.809 1.00 74.31 310 VAL A N 1
ATOM 2364 C CA . VAL A 1 310 ? -28.421 11.754 -8.944 1.00 74.31 310 VAL A CA 1
ATOM 2365 C C . VAL A 1 310 ? -28.288 11.331 -7.485 1.00 74.31 310 VAL A C 1
ATOM 2367 O O . VAL A 1 310 ? -29.070 10.515 -7.001 1.00 74.31 310 VAL A O 1
ATOM 2370 N N . ALA A 1 311 ? -27.308 11.891 -6.779 1.00 71.56 311 ALA A N 1
ATOM 2371 C CA . ALA A 1 311 ? -27.139 11.693 -5.343 1.00 71.56 311 ALA A CA 1
ATOM 2372 C C . ALA A 1 311 ? -28.181 12.498 -4.542 1.00 71.56 311 ALA A C 1
ATOM 2374 O O . ALA A 1 311 ? -28.718 13.501 -5.023 1.00 71.56 311 ALA A O 1
ATOM 2375 N N . ARG A 1 312 ? -28.440 12.129 -3.279 1.00 67.62 312 ARG A N 1
ATOM 2376 C CA . ARG A 1 312 ? -29.405 12.823 -2.396 1.00 67.62 312 ARG A CA 1
ATOM 2377 C C . ARG A 1 312 ? -29.162 14.323 -2.240 1.00 67.62 312 ARG A C 1
ATOM 2379 O O . ARG A 1 312 ? -30.103 15.083 -2.014 1.00 67.62 312 ARG A O 1
ATOM 2386 N N . ASN A 1 313 ? -27.911 14.764 -2.339 1.00 66.00 313 ASN A N 1
ATOM 2387 C CA . ASN A 1 313 ? -27.551 16.183 -2.279 1.00 66.00 313 ASN A CA 1
ATOM 2388 C C . ASN A 1 313 ? -27.870 16.950 -3.581 1.00 66.00 313 ASN A C 1
ATOM 2390 O O . ASN A 1 313 ? -27.585 18.143 -3.671 1.00 66.00 313 ASN A O 1
ATOM 2394 N N . GLY A 1 314 ? -28.464 16.282 -4.574 1.00 66.50 314 GLY A N 1
ATOM 2395 C CA . GLY A 1 314 ? -28.819 16.841 -5.873 1.00 66.50 314 GLY A CA 1
ATOM 2396 C C . GLY A 1 314 ? -27.650 16.931 -6.852 1.00 66.50 314 GLY A C 1
ATOM 2397 O O . GLY A 1 314 ? -27.822 17.517 -7.917 1.00 66.50 314 GLY A O 1
ATOM 2398 N N . GLN A 1 315 ? -26.476 16.389 -6.511 1.00 74.75 315 GLN A N 1
ATOM 2399 C CA . GLN A 1 315 ? -25.332 16.344 -7.417 1.00 74.75 315 GLN A CA 1
ATOM 2400 C C . GLN A 1 315 ? -25.438 15.148 -8.363 1.00 74.75 315 GLN A C 1
ATOM 2402 O O . GLN A 1 315 ? -25.845 14.052 -7.979 1.00 74.75 315 GLN A O 1
ATOM 2407 N N . ALA A 1 316 ? -25.053 15.382 -9.609 1.00 80.56 316 ALA A N 1
ATOM 2408 C CA . ALA A 1 316 ? -25.031 14.385 -10.659 1.00 80.56 316 ALA A CA 1
ATOM 2409 C C . ALA A 1 316 ? -23.704 13.610 -10.591 1.00 80.56 316 ALA A C 1
ATOM 2411 O O . ALA A 1 316 ? -22.636 14.216 -10.574 1.00 80.56 316 ALA A O 1
ATOM 2412 N N . GLU A 1 317 ? -23.754 12.284 -10.517 1.00 87.38 317 GLU A N 1
ATOM 2413 C CA . GLU A 1 317 ? -22.580 11.423 -10.333 1.00 87.38 317 GLU A CA 1
ATOM 2414 C C . GLU A 1 317 ? -22.600 10.278 -11.342 1.00 87.38 317 GLU A C 1
ATOM 2416 O O . GLU A 1 317 ? -23.664 9.819 -11.752 1.00 87.38 317 GLU A O 1
ATOM 2421 N N . ILE A 1 318 ? -21.421 9.802 -11.731 1.00 90.88 318 ILE A N 1
ATOM 2422 C CA . ILE A 1 318 ? -21.255 8.690 -12.663 1.00 90.88 318 ILE A CA 1
ATOM 2423 C C . ILE A 1 318 ? -20.432 7.617 -11.965 1.00 90.88 318 ILE A C 1
ATOM 2425 O O . ILE A 1 318 ? -19.249 7.817 -11.693 1.00 90.88 318 ILE A O 1
ATOM 2429 N N . TRP A 1 319 ? -21.064 6.490 -11.657 1.00 92.62 319 TRP A N 1
ATOM 2430 C CA . TRP A 1 319 ? -20.380 5.293 -11.175 1.00 92.62 319 TRP A CA 1
ATOM 2431 C C . TRP A 1 319 ? -19.937 4.447 -12.371 1.00 92.62 319 TRP A C 1
ATOM 2433 O O . TRP A 1 319 ? -20.687 4.342 -13.334 1.00 92.62 319 TRP A O 1
ATOM 2443 N N . LEU A 1 320 ? -18.758 3.832 -12.322 1.00 92.44 320 LEU A N 1
ATOM 2444 C CA . LEU A 1 320 ? -18.306 2.829 -13.288 1.00 92.44 320 LEU A CA 1
ATOM 2445 C C . LEU A 1 320 ? -17.699 1.631 -12.566 1.00 92.44 320 LEU A C 1
ATOM 2447 O O . LEU A 1 320 ? -16.897 1.806 -11.648 1.00 92.44 320 LEU A O 1
ATOM 2451 N N . GLY A 1 321 ? -18.032 0.431 -13.034 1.00 88.19 321 GLY A N 1
ATOM 2452 C CA . GLY A 1 321 ? -17.444 -0.837 -12.611 1.00 88.19 321 GLY A CA 1
ATOM 2453 C C . GLY A 1 321 ? -17.299 -1.811 -13.782 1.00 88.19 321 GLY A C 1
ATOM 2454 O O . GLY A 1 321 ? -17.543 -1.459 -14.933 1.00 88.19 321 GLY A O 1
ATOM 2455 N N . GLY A 1 322 ? -16.884 -3.044 -13.493 1.00 75.69 322 GLY A N 1
ATOM 2456 C CA . GLY A 1 322 ? -16.767 -4.114 -14.496 1.00 75.69 322 GLY A CA 1
ATOM 2457 C C . GLY A 1 322 ? -15.381 -4.748 -14.597 1.00 75.69 322 GLY A C 1
ATOM 2458 O O . GLY A 1 322 ? -15.250 -5.838 -15.149 1.00 75.69 322 GLY A O 1
ATOM 2459 N N . LEU A 1 323 ? -14.352 -4.128 -14.005 1.00 76.94 323 LEU A N 1
ATOM 2460 C CA . LEU A 1 323 ? -13.050 -4.771 -13.826 1.00 76.94 323 LEU A CA 1
ATOM 2461 C C . LEU A 1 323 ? -13.128 -5.720 -12.622 1.00 76.94 323 LEU A C 1
ATOM 2463 O O . LEU A 1 323 ? -12.767 -5.369 -11.493 1.00 76.94 323 LEU A O 1
ATOM 2467 N N . ASN A 1 324 ? -13.679 -6.900 -12.889 1.00 71.44 324 ASN A N 1
ATOM 2468 C CA . ASN A 1 324 ? -13.848 -7.990 -11.939 1.00 71.44 324 ASN A CA 1
ATOM 2469 C C . ASN A 1 324 ? -12.805 -9.065 -12.240 1.00 71.44 324 ASN A C 1
ATOM 2471 O O . ASN A 1 324 ? -12.639 -9.456 -13.394 1.00 71.44 324 ASN A O 1
ATOM 2475 N N . ASP A 1 325 ? -12.127 -9.551 -11.208 1.00 64.56 325 ASP A N 1
ATOM 2476 C CA . ASP A 1 325 ? -11.197 -10.668 -11.323 1.00 64.56 325 ASP A CA 1
ATOM 2477 C C . ASP A 1 325 ? -11.753 -11.832 -10.498 1.00 64.56 325 ASP A C 1
ATOM 2479 O O . ASP A 1 325 ? -11.988 -11.705 -9.295 1.00 64.56 325 ASP A O 1
ATOM 2483 N N . ALA A 1 326 ? -12.006 -12.958 -11.169 1.00 58.09 326 ALA A N 1
ATOM 2484 C CA . ALA A 1 326 ? -12.564 -14.156 -10.551 1.00 58.09 326 ALA A CA 1
ATOM 2485 C C . ALA A 1 326 ? -11.628 -14.769 -9.490 1.00 58.09 326 ALA A C 1
ATOM 2487 O O . ALA A 1 326 ? -12.075 -15.561 -8.660 1.00 58.09 326 ALA A O 1
ATOM 2488 N N . GLU A 1 327 ? -10.343 -14.405 -9.502 1.00 61.09 327 GLU A N 1
ATOM 2489 C CA . GLU A 1 327 ? -9.335 -14.856 -8.543 1.00 61.09 327 GLU A CA 1
ATOM 2490 C C . GLU A 1 327 ? -9.080 -13.840 -7.419 1.00 61.09 327 GLU A C 1
ATOM 2492 O O . GLU A 1 327 ? -8.386 -14.167 -6.453 1.00 61.09 327 GLU A O 1
ATOM 2497 N N . LEU A 1 328 ? -9.660 -12.632 -7.488 1.00 67.75 328 LEU A N 1
ATOM 2498 C CA . LEU A 1 328 ? -9.480 -11.601 -6.466 1.00 67.75 328 LEU A CA 1
ATOM 2499 C C . LEU A 1 328 ? -10.270 -11.966 -5.197 1.00 67.75 328 LEU A C 1
ATOM 2501 O O . LEU A 1 328 ? -11.507 -11.966 -5.213 1.00 67.75 328 LEU A O 1
ATOM 2505 N N . PRO A 1 329 ? -9.593 -12.268 -4.072 1.00 68.31 329 PRO A N 1
ATOM 2506 C CA . PRO A 1 329 ? -10.278 -12.733 -2.878 1.00 68.31 329 PRO A CA 1
ATOM 2507 C C . PRO A 1 329 ? -11.019 -11.588 -2.180 1.00 68.31 329 PRO A C 1
ATOM 2509 O O . PRO A 1 329 ? -10.559 -10.449 -2.155 1.00 68.31 329 PRO A O 1
ATOM 2512 N N . LEU A 1 330 ? -12.136 -11.900 -1.520 1.00 74.44 330 LEU A N 1
ATOM 2513 C CA . LEU A 1 330 ? -12.747 -10.973 -0.566 1.00 74.44 330 LEU A CA 1
ATOM 2514 C C . LEU A 1 330 ? -11.953 -10.921 0.750 1.00 74.44 330 LEU A C 1
ATOM 2516 O O . LEU A 1 330 ? -11.542 -11.978 1.247 1.00 74.44 330 LEU A O 1
ATOM 2520 N N . PRO A 1 331 ? -11.839 -9.746 1.397 1.00 78.06 331 PRO A N 1
ATOM 2521 C CA . PRO A 1 331 ? -11.211 -9.621 2.713 1.00 78.06 331 PRO A CA 1
ATOM 2522 C C . PRO A 1 331 ? -11.923 -10.445 3.787 1.00 78.06 331 PRO A C 1
ATOM 2524 O O . PRO A 1 331 ? -13.055 -10.902 3.587 1.00 78.06 331 PRO A O 1
ATOM 2527 N N . GLU A 1 332 ? -11.298 -10.604 4.961 1.00 83.00 332 GLU A N 1
ATOM 2528 C CA . GLU A 1 332 ? -11.960 -11.218 6.119 1.00 83.00 332 GLU A CA 1
ATOM 2529 C C . GLU A 1 332 ? -13.240 -10.454 6.481 1.00 83.00 332 GLU A C 1
ATOM 2531 O O . GLU A 1 332 ? -14.306 -11.069 6.537 1.00 83.00 332 GLU A O 1
ATOM 2536 N N . LEU A 1 333 ? -13.142 -9.128 6.627 1.00 84.62 333 LEU A N 1
ATOM 2537 C CA . LEU A 1 333 ? -14.255 -8.237 6.946 1.00 84.62 333 LEU A CA 1
ATOM 2538 C C . LEU A 1 333 ? -14.533 -7.257 5.801 1.00 84.62 333 LEU A C 1
ATOM 2540 O O . LEU A 1 333 ? -13.622 -6.808 5.107 1.00 84.62 333 LEU A O 1
ATOM 2544 N N . ALA A 1 334 ? -15.791 -6.837 5.652 1.00 79.19 334 ALA A N 1
ATOM 2545 C CA . ALA A 1 334 ? -16.191 -5.842 4.652 1.00 79.19 334 ALA A CA 1
ATOM 2546 C C . ALA A 1 334 ? -15.458 -4.493 4.816 1.00 79.19 334 ALA A C 1
ATOM 2548 O O . ALA A 1 334 ? -15.210 -3.787 3.839 1.00 79.19 334 ALA A O 1
ATOM 2549 N N . THR A 1 335 ? -15.068 -4.149 6.045 1.00 81.75 335 THR A N 1
ATOM 2550 C CA . THR A 1 335 ? -14.296 -2.946 6.391 1.00 81.75 335 THR A CA 1
ATOM 2551 C C . THR A 1 335 ? -12.857 -2.965 5.877 1.00 81.75 335 THR A C 1
ATOM 2553 O O . THR A 1 335 ? -12.279 -1.897 5.671 1.00 81.75 335 THR A O 1
ATOM 2556 N N . ASP A 1 336 ? -12.291 -4.145 5.611 1.00 78.69 336 ASP A N 1
ATOM 2557 C CA . ASP A 1 336 ? -10.886 -4.281 5.209 1.00 78.69 336 ASP A CA 1
ATOM 2558 C C . ASP A 1 336 ? -10.699 -4.114 3.695 1.00 78.69 336 ASP A C 1
ATOM 2560 O O . ASP A 1 336 ? -9.570 -4.066 3.208 1.00 78.69 336 ASP A O 1
ATOM 2564 N N . VAL A 1 337 ? -11.796 -3.955 2.938 1.00 72.31 337 VAL A N 1
ATOM 2565 C CA . VAL A 1 337 ? -11.768 -3.773 1.477 1.00 72.31 337 VAL A CA 1
ATOM 2566 C C . VAL A 1 337 ? -10.861 -2.619 1.058 1.00 72.31 337 VAL A C 1
ATOM 2568 O O . VAL A 1 337 ? -10.186 -2.717 0.043 1.00 72.31 337 VAL A O 1
ATOM 2571 N N . LYS A 1 338 ? -10.754 -1.567 1.884 1.00 68.31 338 LYS A N 1
ATOM 2572 C CA . LYS A 1 338 ? -9.888 -0.408 1.625 1.00 68.31 338 LYS A CA 1
ATOM 2573 C C . LYS A 1 338 ? -8.403 -0.771 1.531 1.00 68.31 338 LYS A C 1
ATOM 2575 O O . LYS A 1 338 ? -7.674 -0.108 0.805 1.00 68.31 338 LYS A O 1
ATOM 2580 N N . ALA A 1 339 ? -7.951 -1.793 2.256 1.00 64.25 339 ALA A N 1
ATOM 2581 C CA . ALA A 1 339 ? -6.552 -2.223 2.255 1.00 64.25 339 ALA A CA 1
ATOM 2582 C C . ALA A 1 339 ? -6.203 -3.132 1.064 1.00 64.25 339 ALA A C 1
ATOM 2584 O O . ALA A 1 339 ? -5.030 -3.296 0.751 1.00 64.25 339 ALA A O 1
ATOM 2585 N N . MET A 1 340 ? -7.209 -3.716 0.405 1.00 66.19 340 MET A N 1
ATOM 2586 C CA . MET A 1 340 ? -7.039 -4.651 -0.718 1.00 66.19 340 MET A CA 1
ATOM 2587 C C . MET A 1 340 ? -7.063 -3.982 -2.086 1.00 66.19 340 MET A C 1
ATOM 2589 O O . MET A 1 340 ? -7.035 -4.642 -3.119 1.00 66.19 340 MET A O 1
ATOM 2593 N N . ILE A 1 341 ? -7.160 -2.666 -2.083 1.00 69.31 341 ILE A N 1
ATOM 2594 C CA . ILE A 1 341 ? -7.319 -1.891 -3.283 1.00 69.31 341 ILE A CA 1
ATOM 2595 C C . ILE A 1 341 ? -6.036 -1.899 -4.130 1.00 69.31 341 ILE A C 1
ATOM 2597 O O . ILE A 1 341 ? -4.976 -1.458 -3.677 1.00 69.31 341 ILE A O 1
ATOM 2601 N N . ASP A 1 342 ? -6.172 -2.285 -5.400 1.00 73.56 342 ASP A N 1
ATOM 2602 C CA . ASP A 1 342 ? -5.101 -2.193 -6.386 1.00 73.56 342 ASP A CA 1
ATOM 2603 C C . ASP A 1 342 ? -5.131 -0.873 -7.181 1.00 73.56 342 ASP A C 1
ATOM 2605 O O . ASP A 1 342 ? -6.070 -0.547 -7.915 1.00 73.56 342 ASP A O 1
ATOM 2609 N N . ARG A 1 343 ? -4.032 -0.120 -7.090 1.00 71.38 343 ARG A N 1
ATOM 2610 C CA . ARG A 1 343 ? -3.860 1.170 -7.774 1.00 71.38 343 ARG A CA 1
ATOM 2611 C C . ARG A 1 343 ? -3.837 1.041 -9.288 1.00 71.38 343 ARG A C 1
ATOM 2613 O O . ARG A 1 343 ? -4.260 1.963 -9.987 1.00 71.38 343 ARG A O 1
ATOM 2620 N N . GLN A 1 344 ? -3.304 -0.056 -9.817 1.00 76.56 344 GLN A N 1
ATOM 2621 C CA . GLN A 1 344 ? -3.234 -0.248 -11.261 1.00 76.56 344 GLN A CA 1
ATOM 2622 C C . GLN A 1 344 ? -4.629 -0.487 -11.846 1.00 76.56 344 GLN A C 1
ATOM 2624 O O . GLN A 1 344 ? -4.998 0.136 -12.847 1.00 76.56 344 GLN A O 1
ATOM 2629 N N . SER A 1 345 ? -5.424 -1.318 -11.181 1.00 80.38 345 SER A N 1
ATOM 2630 C CA . SER A 1 345 ? -6.816 -1.593 -11.523 1.00 80.38 345 SER A CA 1
ATOM 2631 C C . SER A 1 345 ? -7.665 -0.328 -11.466 1.00 80.38 345 SER A C 1
ATOM 2633 O O . SER A 1 345 ? -8.383 -0.029 -12.419 1.00 80.38 345 SER A O 1
ATOM 2635 N N . VAL A 1 346 ? -7.509 0.508 -10.435 1.00 79.75 346 VAL A N 1
ATOM 2636 C CA . VAL A 1 346 ? -8.257 1.775 -10.370 1.00 79.75 346 VAL A CA 1
ATOM 2637 C C . VAL A 1 346 ? -7.819 2.784 -11.420 1.00 79.75 346 VAL A C 1
ATOM 2639 O O . VAL A 1 346 ? -8.672 3.424 -12.027 1.00 79.75 346 VAL A O 1
ATOM 2642 N N . ASN A 1 347 ? -6.530 2.869 -11.747 1.00 82.50 347 ASN A N 1
ATOM 2643 C CA . ASN A 1 347 ? -6.086 3.675 -12.888 1.00 82.50 347 ASN A CA 1
ATOM 2644 C C . ASN A 1 347 ? -6.683 3.183 -14.217 1.00 82.50 347 ASN A C 1
ATOM 2646 O O . ASN A 1 347 ? -6.947 3.986 -15.112 1.00 82.50 347 ASN A O 1
ATOM 2650 N N . THR A 1 348 ? -6.906 1.878 -14.356 1.00 86.19 348 THR A N 1
ATOM 2651 C CA . THR A 1 348 ? -7.531 1.274 -15.542 1.00 86.19 348 THR A CA 1
ATOM 2652 C C . THR A 1 348 ? -9.018 1.630 -15.616 1.00 86.19 348 THR A C 1
ATOM 2654 O O . THR A 1 348 ? -9.494 2.127 -16.640 1.00 86.19 348 THR A O 1
ATOM 2657 N N . VAL A 1 349 ? -9.732 1.496 -14.498 1.00 88.69 349 VAL A N 1
ATOM 2658 C CA . VAL A 1 349 ? -11.125 1.941 -14.333 1.00 88.69 349 VAL A CA 1
ATOM 2659 C C . VAL A 1 349 ? -11.252 3.451 -14.602 1.00 88.69 349 VAL A C 1
ATOM 2661 O O . VAL A 1 349 ? -12.153 3.875 -15.326 1.00 88.69 349 VAL A O 1
ATOM 2664 N N . ARG A 1 350 ? -10.302 4.267 -14.125 1.00 90.88 350 ARG A N 1
ATOM 2665 C CA . ARG A 1 350 ? -10.255 5.717 -14.369 1.00 90.88 350 ARG A CA 1
ATOM 2666 C C . ARG A 1 350 ? -10.068 6.055 -15.848 1.00 90.88 350 ARG A C 1
ATOM 2668 O O . ARG A 1 350 ? -10.808 6.865 -16.392 1.00 90.88 350 ARG A O 1
ATOM 2675 N N . LYS A 1 351 ? -9.107 5.431 -16.531 1.00 91.25 351 LYS A N 1
ATOM 2676 C CA . LYS A 1 351 ? -8.923 5.637 -17.980 1.00 91.25 351 LYS A CA 1
ATOM 2677 C C . LYS A 1 351 ? -10.189 5.288 -18.759 1.00 91.25 351 LYS A C 1
ATOM 2679 O O . LYS A 1 351 ? -10.545 6.000 -19.692 1.00 91.25 351 LYS A O 1
ATOM 2684 N N . THR A 1 352 ? -10.882 4.234 -18.336 1.00 92.94 352 THR A N 1
ATOM 2685 C CA . THR A 1 352 ? -12.133 3.793 -18.957 1.00 92.94 352 THR A CA 1
ATOM 2686 C C . THR A 1 352 ? -13.246 4.821 -18.758 1.00 92.94 352 THR A C 1
ATOM 2688 O O . THR A 1 352 ? -13.891 5.207 -19.729 1.00 92.94 352 THR A O 1
ATOM 2691 N N . ILE A 1 353 ? -13.446 5.340 -17.537 1.00 92.88 353 ILE A N 1
ATOM 2692 C CA . ILE A 1 353 ? -14.494 6.347 -17.301 1.00 92.88 353 ILE A CA 1
ATOM 2693 C C . ILE A 1 353 ? -14.186 7.680 -17.997 1.00 92.88 353 ILE A C 1
ATOM 2695 O O . ILE A 1 353 ? -15.101 8.308 -18.528 1.00 92.88 353 ILE A O 1
ATOM 2699 N N . VAL A 1 354 ? -12.907 8.073 -18.079 1.00 93.75 354 VAL A N 1
ATOM 2700 C CA . VAL A 1 354 ? -12.456 9.223 -18.883 1.00 93.75 354 VAL A CA 1
ATOM 2701 C C . VAL A 1 354 ? -12.772 9.001 -20.356 1.00 93.75 354 VAL A C 1
ATOM 2703 O O . VAL A 1 354 ? -13.318 9.891 -21.001 1.00 93.75 354 VAL A O 1
ATOM 2706 N N . GLN A 1 355 ? -12.513 7.810 -20.893 1.00 93.31 355 GLN A N 1
ATOM 2707 C CA . GLN A 1 355 ? -12.869 7.518 -22.275 1.00 93.31 355 GLN A CA 1
ATOM 2708 C C . GLN A 1 355 ? -14.389 7.556 -22.496 1.00 93.31 355 GLN A C 1
ATOM 2710 O O . GLN A 1 355 ? -14.836 8.049 -23.525 1.00 93.31 355 GLN A O 1
ATOM 2715 N N . LEU A 1 356 ? -15.208 7.103 -21.548 1.00 91.44 356 LEU A N 1
ATOM 2716 C CA . LEU A 1 356 ? -16.665 7.092 -21.719 1.00 91.44 356 LEU A CA 1
ATOM 2717 C C . LEU A 1 356 ? -17.335 8.453 -21.493 1.00 91.44 356 LEU A C 1
ATOM 2719 O O . LEU A 1 356 ? -18.417 8.672 -22.028 1.00 91.44 356 LEU A O 1
ATOM 2723 N N . THR A 1 357 ? -16.745 9.346 -20.693 1.00 92.19 357 THR A N 1
ATOM 2724 C CA . THR A 1 357 ? -17.453 10.546 -20.190 1.00 92.19 357 THR A CA 1
ATOM 2725 C C . THR A 1 357 ? -16.617 11.827 -20.156 1.00 92.19 357 THR A C 1
ATOM 2727 O O . THR A 1 357 ? -17.158 12.902 -19.883 1.00 92.19 357 THR A O 1
ATOM 2730 N N . GLY A 1 358 ? -15.308 11.739 -20.416 1.00 89.94 358 GLY A N 1
ATOM 2731 C CA . GLY A 1 358 ? -14.350 12.849 -20.440 1.00 89.94 358 GLY A CA 1
ATOM 2732 C C . GLY A 1 358 ? -14.475 13.738 -21.678 1.00 89.94 358 GLY A C 1
ATOM 2733 O O . GLY A 1 358 ? -15.281 13.491 -22.576 1.00 89.94 358 GLY A O 1
ATOM 2734 N N . LEU A 1 359 ? -13.683 14.803 -21.743 1.00 89.44 359 LEU A N 1
ATOM 2735 C CA . LEU A 1 359 ? -13.757 15.775 -22.831 1.00 89.44 359 LEU A CA 1
ATOM 2736 C C . LEU A 1 359 ? -13.229 15.190 -24.154 1.00 89.44 359 LEU A C 1
ATOM 2738 O O . LEU A 1 359 ? -12.086 14.737 -24.237 1.00 89.44 359 LEU A O 1
ATOM 2742 N N . ALA A 1 360 ? -14.046 15.239 -25.209 1.00 85.12 360 ALA A N 1
ATOM 2743 C CA . ALA A 1 360 ? -13.645 14.796 -26.542 1.00 85.12 360 ALA A CA 1
ATOM 2744 C C . ALA A 1 360 ? -12.438 15.592 -27.072 1.00 85.12 360 ALA A C 1
ATOM 2746 O O . ALA A 1 360 ? -12.340 16.805 -26.886 1.00 85.12 360 ALA A O 1
ATOM 2747 N N . SER A 1 361 ? -11.533 14.909 -27.777 1.00 79.81 361 SER A N 1
ATOM 2748 C CA . SER A 1 361 ? -10.378 15.522 -28.435 1.00 79.81 361 SER A CA 1
ATOM 2749 C C . SER A 1 361 ? -10.564 15.518 -29.952 1.00 79.81 361 SER A C 1
ATOM 2751 O O . SER A 1 361 ? -10.820 14.479 -30.563 1.00 79.81 361 SER A O 1
ATOM 2753 N N . GLU A 1 362 ? -10.389 16.668 -30.603 1.00 76.12 362 GLU A N 1
ATOM 2754 C CA . GLU A 1 362 ? -10.385 16.725 -32.072 1.00 76.12 362 GLU A CA 1
ATOM 2755 C C . GLU A 1 362 ? -9.122 16.067 -32.659 1.00 76.12 362 GLU A C 1
ATOM 2757 O O . GLU A 1 362 ? -9.167 15.442 -33.719 1.00 76.12 362 GLU A O 1
ATOM 2762 N N . ALA A 1 363 ? -8.001 16.120 -31.935 1.00 77.69 363 ALA A N 1
ATOM 2763 C CA . ALA A 1 363 ? -6.695 15.659 -32.407 1.00 77.69 363 ALA A CA 1
ATOM 2764 C C . ALA A 1 363 ? -6.397 14.170 -32.135 1.00 77.69 363 ALA A C 1
ATOM 2766 O O . ALA A 1 363 ? -5.410 13.647 -32.648 1.00 77.69 363 ALA A O 1
ATOM 2767 N N . SER A 1 364 ? -7.201 13.483 -31.315 1.00 80.94 364 SER A N 1
ATOM 2768 C CA . SER A 1 364 ? -6.940 12.107 -30.865 1.00 80.94 364 SER A CA 1
ATOM 2769 C C . SER A 1 364 ? -8.238 11.338 -30.625 1.00 80.94 364 SER A C 1
ATOM 2771 O O . SER A 1 364 ? -9.255 11.941 -30.303 1.00 80.94 364 SER A O 1
ATOM 2773 N N . ASP A 1 365 ? -8.189 10.008 -30.735 1.00 81.00 365 ASP A N 1
ATOM 2774 C CA . ASP A 1 365 ? -9.291 9.120 -30.327 1.00 81.00 365 ASP A CA 1
ATOM 2775 C C . ASP A 1 365 ? -9.419 9.024 -28.789 1.00 81.00 365 ASP A C 1
ATOM 2777 O O . ASP A 1 365 ? -10.431 8.556 -28.275 1.00 81.00 365 ASP A O 1
ATOM 2781 N N . LEU A 1 366 ? -8.395 9.468 -28.048 1.00 88.62 366 LEU A N 1
ATOM 2782 C CA . LEU A 1 366 ? -8.397 9.497 -26.584 1.00 88.62 366 LEU A CA 1
ATOM 2783 C C . LEU A 1 366 ? -9.040 10.777 -26.050 1.00 88.62 366 LEU A C 1
ATOM 2785 O O . LEU A 1 366 ? -8.676 11.885 -26.460 1.00 88.62 366 LEU A O 1
ATOM 2789 N N . HIS A 1 367 ? -9.938 10.614 -25.082 1.00 90.81 367 HIS A N 1
ATOM 2790 C CA . HIS A 1 367 ? -10.586 11.724 -24.389 1.00 90.81 367 HIS A CA 1
ATOM 2791 C C . HIS A 1 367 ? -9.711 12.278 -23.258 1.00 90.81 367 HIS A C 1
ATOM 2793 O O . HIS A 1 367 ? -8.897 11.570 -22.662 1.00 90.81 367 HIS A O 1
ATOM 2799 N N . GLN A 1 368 ? -9.839 13.578 -23.000 1.00 89.75 368 GLN A N 1
ATOM 2800 C CA . GLN A 1 368 ? -9.092 14.285 -21.964 1.00 89.75 368 GLN A CA 1
ATOM 2801 C C . GLN A 1 368 ? -9.805 14.153 -20.616 1.00 89.75 368 GLN A C 1
ATOM 2803 O O . GLN A 1 368 ? -11.031 14.242 -20.543 1.00 89.75 368 GLN A O 1
ATOM 2808 N N . ASP A 1 369 ? -9.026 13.950 -19.552 1.00 92.12 369 ASP A N 1
ATOM 2809 C CA . ASP A 1 369 ? -9.554 13.888 -18.188 1.00 92.12 369 ASP A CA 1
ATOM 2810 C C . ASP A 1 369 ? -9.844 15.303 -17.677 1.00 92.12 369 ASP A C 1
ATOM 2812 O O . ASP A 1 369 ? -8.934 16.097 -17.435 1.00 92.12 369 ASP A O 1
ATOM 2816 N N . ASP A 1 370 ? -11.124 15.604 -17.522 1.00 90.69 370 ASP A N 1
ATOM 2817 C CA . ASP A 1 370 ? -11.647 16.795 -16.861 1.00 90.69 370 ASP A CA 1
ATOM 2818 C C . ASP A 1 370 ? -12.684 16.423 -15.785 1.00 90.69 370 ASP A C 1
ATOM 2820 O O . ASP A 1 370 ? -13.541 17.229 -15.417 1.00 90.69 370 ASP A O 1
ATOM 2824 N N . LEU A 1 371 ? -12.621 15.179 -15.302 1.00 88.25 371 LEU A N 1
ATOM 2825 C CA . LEU A 1 371 ? -13.583 14.613 -14.372 1.00 88.25 371 LEU A CA 1
ATOM 2826 C C . LEU A 1 371 ? -13.143 14.864 -12.926 1.00 88.25 371 LEU A C 1
ATOM 2828 O O . LEU A 1 371 ? -12.012 14.579 -12.524 1.00 88.25 371 LEU A O 1
ATOM 2832 N N . GLU A 1 372 ? -14.070 15.346 -12.102 1.00 85.81 372 GLU A N 1
ATOM 2833 C CA . GLU A 1 372 ? -13.866 15.431 -10.657 1.00 85.81 372 GLU A CA 1
ATOM 2834 C C . GLU A 1 372 ? -14.087 14.044 -10.051 1.00 85.81 372 GLU A C 1
ATOM 2836 O O . GLU A 1 372 ? -15.082 13.371 -10.301 1.00 85.81 372 GLU A O 1
ATOM 2841 N N . THR A 1 373 ? -13.154 13.593 -9.227 1.00 77.31 373 THR A N 1
ATOM 2842 C CA . THR A 1 373 ? -13.272 12.302 -8.546 1.00 77.31 373 THR A CA 1
ATOM 2843 C C . THR A 1 373 ? -14.054 12.457 -7.257 1.00 77.31 373 THR A C 1
ATOM 2845 O O . THR A 1 373 ? -13.640 13.206 -6.379 1.00 77.31 373 THR A O 1
ATOM 2848 N N . VAL A 1 374 ? -15.155 11.717 -7.123 1.00 70.75 374 VAL A N 1
ATOM 2849 C CA . VAL A 1 374 ? -16.028 11.797 -5.947 1.00 70.75 374 VAL A CA 1
ATOM 2850 C C . VAL A 1 374 ? -15.711 10.694 -4.943 1.00 70.75 374 VAL A C 1
ATOM 2852 O O . VAL A 1 374 ? -15.578 10.961 -3.749 1.00 70.75 374 VAL A O 1
ATOM 2855 N N . ARG A 1 375 ? -15.622 9.439 -5.408 1.00 65.62 375 ARG A N 1
ATOM 2856 C CA . ARG A 1 375 ? -15.331 8.239 -4.598 1.00 65.62 375 ARG A CA 1
ATOM 2857 C C . ARG A 1 375 ? -14.595 7.232 -5.487 1.00 65.62 375 ARG A C 1
ATOM 2859 O O . ARG A 1 375 ? -15.002 7.041 -6.619 1.00 65.62 375 ARG A O 1
ATOM 2866 N N . GLU A 1 376 ? -13.556 6.548 -5.018 1.00 53.31 376 GLU A N 1
ATOM 2867 C CA . GLU A 1 376 ? -12.909 5.470 -5.791 1.00 53.31 376 GLU A CA 1
ATOM 2868 C C . GLU A 1 376 ? -12.732 4.233 -4.912 1.00 53.31 376 GLU A C 1
ATOM 2870 O O . GLU A 1 376 ? -12.349 4.379 -3.747 1.00 53.31 376 GLU A O 1
ATOM 2875 N N . ALA A 1 377 ? -12.857 3.023 -5.479 1.00 50.38 377 ALA A N 1
ATOM 2876 C CA . ALA A 1 377 ? -12.270 1.795 -4.921 1.00 50.38 377 ALA A CA 1
ATOM 2877 C C . ALA A 1 377 ? -10.731 1.797 -5.023 1.00 50.38 377 ALA A C 1
ATOM 2879 O O . ALA A 1 377 ? -10.145 0.731 -5.111 1.00 50.38 377 ALA A O 1
ATOM 2880 N N . SER A 1 378 ? -10.110 2.992 -5.037 1.00 32.41 378 SER A N 1
ATOM 2881 C CA . SER A 1 378 ? -8.757 3.373 -4.605 1.00 32.41 378 SER A CA 1
ATOM 2882 C C . SER A 1 378 ? -8.653 4.853 -4.366 1.00 32.41 378 SER A C 1
ATOM 2884 O O . SER A 1 378 ? -8.069 5.570 -5.152 1.00 32.41 378 SER A O 1
ATOM 2886 N N . LEU A 1 379 ? -9.091 5.264 -3.179 1.00 34.28 379 LEU A N 1
ATOM 2887 C CA . LEU A 1 379 ? -8.295 6.158 -2.351 1.00 34.28 379 LEU A CA 1
ATOM 2888 C C . LEU A 1 379 ? -7.666 7.348 -3.114 1.00 34.28 379 LEU A C 1
ATOM 2890 O O . LEU A 1 379 ? -6.487 7.334 -3.464 1.00 34.28 379 LEU A O 1
ATOM 2894 N N . ALA A 1 380 ? -8.342 8.492 -3.040 1.00 28.39 380 ALA A N 1
ATOM 2895 C CA . ALA A 1 380 ? -7.671 9.538 -2.283 1.00 28.39 380 ALA A CA 1
ATOM 2896 C C . ALA A 1 380 ? -7.410 8.954 -0.882 1.00 28.39 380 ALA A C 1
ATOM 2898 O O . ALA A 1 380 ? -8.283 8.957 -0.013 1.00 28.39 380 ALA A O 1
ATOM 2899 N N . THR A 1 381 ? -6.255 8.307 -0.695 1.00 36.06 381 THR A N 1
ATOM 2900 C CA . THR A 1 381 ? -5.860 7.786 0.612 1.00 36.06 381 THR A CA 1
ATOM 2901 C C . THR A 1 381 ? -5.715 9.011 1.484 1.00 36.06 381 THR A C 1
ATOM 2903 O O . THR A 1 381 ? -4.777 9.786 1.301 1.00 36.06 381 THR A O 1
ATOM 2906 N N . ALA A 1 382 ? -6.558 9.137 2.506 1.00 35.34 382 ALA A N 1
ATOM 2907 C CA . ALA A 1 382 ? -5.948 9.448 3.783 1.00 35.34 382 ALA A CA 1
ATOM 2908 C C . ALA A 1 382 ? -4.882 8.354 3.990 1.00 35.34 382 ALA A C 1
ATOM 2910 O O . ALA A 1 382 ? -5.220 7.171 3.881 1.00 35.34 382 ALA A O 1
ATOM 2911 N N . PRO A 1 383 ? -3.599 8.712 4.125 1.00 44.69 383 PRO A N 1
ATOM 2912 C CA . PRO A 1 383 ? -2.539 7.721 4.219 1.00 44.69 383 PRO A CA 1
ATOM 2913 C C . PRO A 1 383 ? -2.816 6.769 5.388 1.00 44.69 383 PRO A C 1
ATOM 2915 O O . PRO A 1 383 ? -3.407 7.179 6.392 1.00 44.69 383 PRO A O 1
ATOM 2918 N N . ALA A 1 384 ? -2.383 5.508 5.265 1.00 64.38 384 ALA A N 1
ATOM 2919 C CA . ALA A 1 384 ? -2.520 4.512 6.330 1.00 64.38 384 ALA A CA 1
ATOM 2920 C C . ALA A 1 384 ? -1.885 5.002 7.642 1.00 64.38 384 ALA A C 1
ATOM 2922 O O . ALA A 1 384 ? -2.286 4.569 8.715 1.00 64.38 384 ALA A O 1
ATOM 2923 N N . VAL A 1 385 ? -0.938 5.940 7.559 1.00 83.50 385 VAL A N 1
ATOM 2924 C CA . VAL A 1 385 ? -0.451 6.750 8.675 1.00 83.50 385 VAL A CA 1
ATOM 2925 C C . VAL A 1 385 ? -0.386 8.221 8.267 1.00 83.50 385 VAL A C 1
ATOM 2927 O O . VAL A 1 385 ? 0.234 8.570 7.264 1.00 83.50 385 VAL A O 1
ATOM 2930 N N . ARG A 1 386 ? -0.972 9.109 9.075 1.00 91.56 386 ARG A N 1
ATOM 2931 C CA . ARG A 1 386 ? -0.843 10.561 8.926 1.00 91.56 386 ARG A CA 1
ATOM 2932 C C . ARG A 1 386 ? 0.370 11.060 9.699 1.00 91.56 386 ARG A C 1
ATOM 2934 O O . ARG A 1 386 ? 0.478 10.849 10.905 1.00 91.56 386 ARG A O 1
ATOM 2941 N N . ILE A 1 387 ? 1.239 11.777 9.005 1.00 96.62 387 ILE A N 1
ATOM 2942 C CA . ILE A 1 387 ? 2.380 12.459 9.607 1.00 96.62 387 ILE A CA 1
ATOM 2943 C C . ILE A 1 387 ? 2.047 13.943 9.752 1.00 96.62 387 ILE A C 1
ATOM 2945 O O . ILE A 1 387 ? 1.633 14.580 8.780 1.00 96.62 387 ILE A O 1
ATOM 2949 N N . VAL A 1 388 ? 2.229 14.476 10.958 1.00 97.31 388 VAL A N 1
ATOM 2950 C CA . VAL A 1 388 ? 2.150 15.910 11.244 1.00 97.31 388 VAL A CA 1
ATOM 2951 C C . VAL A 1 388 ? 3.568 16.445 11.387 1.00 97.31 388 VAL A C 1
ATOM 2953 O O . VAL A 1 388 ? 4.270 16.153 12.352 1.00 97.31 388 VAL A O 1
ATOM 2956 N N . GLU A 1 389 ? 4.001 17.223 10.403 1.00 97.88 389 GLU A N 1
ATOM 2957 C CA . GLU A 1 389 ? 5.346 17.789 10.383 1.00 97.88 389 GLU A CA 1
ATOM 2958 C C . GLU A 1 389 ? 5.409 19.048 11.254 1.00 97.88 389 GLU A C 1
ATOM 2960 O O . GLU A 1 389 ? 4.849 20.091 10.905 1.00 97.88 389 GLU A O 1
ATOM 2965 N N . VAL A 1 390 ? 6.104 18.958 12.386 1.00 97.19 390 VAL A N 1
ATOM 2966 C CA . VAL A 1 390 ? 6.236 20.051 13.363 1.00 97.19 390 VAL A CA 1
ATOM 2967 C C . VAL A 1 390 ? 7.560 20.808 13.246 1.00 97.19 390 VAL A C 1
ATOM 2969 O O . VAL A 1 390 ? 7.792 21.765 13.985 1.00 97.19 390 VAL A O 1
ATOM 2972 N N . GLY A 1 391 ? 8.436 20.436 12.311 1.00 95.81 391 GLY A N 1
ATOM 2973 C CA . GLY A 1 391 ? 9.752 21.038 12.105 1.00 95.81 391 GLY A CA 1
ATOM 2974 C C . GLY A 1 391 ? 9.754 22.565 11.989 1.00 95.81 391 GLY A C 1
ATOM 2975 O O . GLY A 1 391 ? 10.524 23.201 12.713 1.00 95.81 391 GLY A O 1
ATOM 2976 N N . PRO A 1 392 ? 8.890 23.193 11.165 1.00 96.06 392 PRO A N 1
ATOM 2977 C CA . PRO A 1 392 ? 8.853 24.652 11.023 1.00 96.06 392 PRO A CA 1
ATOM 2978 C C . PRO A 1 392 ? 8.491 25.417 12.306 1.00 96.06 392 PRO A C 1
ATOM 2980 O O . PRO A 1 392 ? 8.901 26.570 12.459 1.00 96.06 392 PRO A O 1
ATOM 2983 N N . ARG A 1 393 ? 7.762 24.787 13.239 1.00 94.75 393 ARG A N 1
ATOM 2984 C CA . ARG A 1 393 ? 7.405 25.361 14.545 1.00 94.75 393 ARG A CA 1
ATOM 2985 C C . ARG A 1 393 ? 8.290 24.805 15.649 1.00 94.75 393 ARG A C 1
ATOM 2987 O O . ARG A 1 393 ? 9.180 25.505 16.124 1.00 94.75 393 ARG A O 1
ATOM 2994 N N . ASP A 1 394 ? 8.021 23.575 16.075 1.00 92.00 394 ASP A N 1
ATOM 2995 C CA . ASP A 1 394 ? 8.655 22.930 17.225 1.00 92.00 394 ASP A CA 1
ATOM 2996 C C . ASP A 1 394 ? 10.139 22.660 16.974 1.00 92.00 394 ASP A C 1
ATOM 2998 O O . ASP A 1 394 ? 10.987 22.952 17.819 1.00 92.00 394 ASP A O 1
ATOM 3002 N N . GLY A 1 395 ? 10.469 22.189 15.768 1.00 92.19 395 GLY A N 1
ATOM 3003 C CA . GLY A 1 395 ? 11.847 21.896 15.384 1.00 92.19 395 GLY A CA 1
ATOM 3004 C C . GLY A 1 395 ? 12.747 23.132 15.400 1.00 92.19 395 GLY A C 1
ATOM 3005 O O . GLY A 1 395 ? 13.866 23.085 15.914 1.00 92.19 395 GLY A O 1
ATOM 3006 N N . LEU A 1 396 ? 12.252 24.262 14.889 1.00 92.38 396 LEU A N 1
ATOM 3007 C CA . LEU A 1 396 ? 13.003 25.519 14.874 1.00 92.38 396 LEU A CA 1
ATOM 3008 C C . LEU A 1 396 ? 13.019 26.234 16.228 1.00 92.38 396 LEU A C 1
ATOM 3010 O O . LEU A 1 396 ? 13.932 27.022 16.464 1.00 92.38 396 LEU A O 1
ATOM 3014 N N . GLN A 1 397 ? 12.059 25.973 17.120 1.00 88.00 397 GLN A N 1
ATOM 3015 C CA . GLN A 1 397 ? 11.841 26.743 18.351 1.00 88.00 397 GLN A CA 1
ATOM 3016 C C . GLN A 1 397 ? 13.090 26.875 19.240 1.00 88.00 397 GLN A C 1
ATOM 3018 O O . GLN A 1 397 ? 13.310 27.933 19.828 1.00 88.00 397 GLN A O 1
ATOM 3023 N N . ASN A 1 398 ? 13.917 25.827 19.314 1.00 83.81 398 ASN A N 1
ATOM 3024 C CA . ASN A 1 398 ? 15.113 25.784 20.169 1.00 83.81 398 ASN A CA 1
ATOM 3025 C C . ASN A 1 398 ? 16.423 26.127 19.461 1.00 83.81 398 ASN A C 1
ATOM 3027 O O . ASN A 1 398 ? 17.503 26.015 20.054 1.00 83.81 398 ASN A O 1
ATOM 3031 N N . ILE A 1 399 ? 16.365 26.549 18.201 1.00 87.25 399 ILE A N 1
ATOM 3032 C CA . ILE A 1 399 ? 17.555 27.004 17.497 1.00 87.25 399 ILE A CA 1
ATOM 3033 C C . ILE A 1 399 ? 17.989 28.346 18.093 1.00 87.25 399 ILE A C 1
ATOM 3035 O O . ILE A 1 399 ? 17.267 29.336 18.056 1.00 87.25 399 ILE A O 1
ATOM 3039 N N . LYS A 1 400 ? 19.203 28.382 18.661 1.00 83.06 400 LYS A N 1
ATOM 3040 C CA . LYS A 1 400 ? 19.735 29.570 19.357 1.00 83.06 400 LYS A CA 1
ATOM 3041 C C . LYS A 1 400 ? 19.902 30.785 18.441 1.00 83.06 400 LYS A C 1
ATOM 3043 O O . LYS A 1 400 ? 19.785 31.918 18.897 1.00 83.06 400 LYS A O 1
ATOM 3048 N N . LYS A 1 401 ? 20.257 30.555 17.173 1.00 87.56 401 LYS A N 1
ATOM 3049 C CA . LYS A 1 401 ? 20.406 31.614 16.169 1.00 87.56 401 LYS A CA 1
ATOM 3050 C C . LYS A 1 401 ? 19.044 31.896 15.543 1.00 87.56 401 LYS A C 1
ATOM 3052 O O . LYS A 1 401 ? 18.387 30.963 15.099 1.00 87.56 401 LYS A O 1
ATOM 3057 N N . SER A 1 402 ? 18.679 33.174 15.448 1.00 91.00 402 SER A N 1
ATOM 3058 C CA . SER A 1 402 ? 17.438 33.588 14.790 1.00 91.00 402 SER A CA 1
ATOM 3059 C C . SER A 1 402 ? 17.386 33.072 13.349 1.00 91.00 402 SER A C 1
ATOM 3061 O O . SER A 1 402 ? 18.227 33.449 12.530 1.00 91.00 402 SER A O 1
ATOM 3063 N N . VAL A 1 403 ? 16.418 32.203 13.044 1.00 94.44 403 VAL A N 1
ATOM 3064 C CA . VAL A 1 403 ? 16.185 31.705 11.675 1.00 94.44 403 VAL A CA 1
ATOM 3065 C C . VAL A 1 403 ? 15.354 32.728 10.889 1.00 94.44 403 VAL A C 1
ATOM 3067 O O . VAL A 1 403 ? 14.219 32.992 11.299 1.00 94.44 403 VAL A O 1
ATOM 3070 N N . PRO A 1 404 ? 15.870 33.290 9.777 1.00 95.25 404 PRO A N 1
ATOM 3071 C CA . PRO A 1 404 ? 15.157 34.294 8.988 1.00 95.25 404 PRO A CA 1
ATOM 3072 C C . PRO A 1 404 ? 13.854 33.770 8.376 1.00 95.25 404 PRO A C 1
ATOM 3074 O O . PRO A 1 404 ? 13.782 32.616 7.950 1.00 95.25 404 PRO A O 1
ATOM 3077 N N . LEU A 1 405 ? 12.858 34.649 8.234 1.00 94.94 405 LEU A N 1
ATOM 3078 C CA . LEU A 1 405 ? 11.567 34.323 7.620 1.00 94.94 405 LEU A CA 1
ATOM 3079 C C . LEU A 1 405 ? 11.685 33.655 6.229 1.00 94.94 405 LEU A C 1
ATOM 3081 O O . LEU A 1 405 ? 11.018 32.640 6.026 1.00 94.94 405 LEU A O 1
ATOM 3085 N N . PRO A 1 406 ? 12.555 34.107 5.296 1.00 96.12 406 PRO A N 1
ATOM 3086 C CA . PRO A 1 406 ? 12.709 33.440 3.998 1.00 96.12 406 PRO A CA 1
ATOM 3087 C C . PRO A 1 406 ? 13.103 31.961 4.101 1.00 96.12 406 PRO A C 1
ATOM 3089 O O . PRO A 1 406 ? 12.615 31.143 3.329 1.00 96.12 406 PRO A O 1
ATOM 3092 N N . VAL A 1 407 ? 13.925 31.598 5.093 1.00 96.50 407 VAL A N 1
ATOM 3093 C CA . VAL A 1 407 ? 14.330 30.202 5.326 1.00 96.50 407 VAL A CA 1
ATOM 3094 C C . VAL A 1 407 ? 13.146 29.370 5.818 1.00 96.50 407 VAL A C 1
ATOM 3096 O O . VAL A 1 407 ? 12.976 28.233 5.390 1.00 96.50 407 VAL A O 1
ATOM 3099 N N . LYS A 1 408 ? 12.293 29.929 6.686 1.00 97.25 408 LYS A N 1
ATOM 3100 C CA . LYS A 1 408 ? 11.075 29.249 7.160 1.00 97.25 408 LYS A CA 1
ATOM 3101 C C . LYS A 1 408 ? 10.090 29.000 6.020 1.00 97.25 408 LYS A C 1
ATOM 3103 O O . LYS A 1 408 ? 9.526 27.914 5.930 1.00 97.25 408 LYS A O 1
ATOM 3108 N N . LEU A 1 409 ? 9.912 29.990 5.142 1.00 96.88 409 LEU A N 1
ATOM 3109 C CA . LEU A 1 409 ? 9.058 29.869 3.959 1.00 96.88 409 LEU A CA 1
ATOM 3110 C C . LEU A 1 409 ? 9.581 28.790 3.003 1.00 96.88 409 LEU A C 1
ATOM 3112 O O . LEU A 1 409 ? 8.811 27.926 2.589 1.00 96.88 409 LEU A O 1
ATOM 3116 N N . GLU A 1 410 ? 10.886 28.789 2.713 1.00 97.25 410 GLU A N 1
ATOM 3117 C CA . GLU A 1 410 ? 11.503 27.768 1.859 1.00 97.25 410 GLU A CA 1
ATOM 3118 C C . GLU A 1 410 ? 11.396 26.365 2.479 1.00 97.25 410 GLU A C 1
ATOM 3120 O O . GLU A 1 410 ? 11.127 25.398 1.767 1.00 97.25 410 GLU A O 1
ATOM 3125 N N . LEU A 1 411 ? 11.539 26.243 3.804 1.00 97.69 411 LEU A N 1
ATOM 3126 C CA . LEU A 1 411 ? 11.355 24.974 4.510 1.00 97.69 411 LEU A CA 1
ATOM 3127 C C . LEU A 1 411 ? 9.936 24.423 4.317 1.00 97.69 411 LEU A C 1
ATOM 3129 O O . LEU A 1 411 ? 9.780 23.273 3.910 1.00 97.69 411 LEU A O 1
ATOM 3133 N N . ILE A 1 412 ? 8.911 25.244 4.567 1.00 97.12 412 ILE A N 1
ATOM 3134 C CA . ILE A 1 412 ? 7.500 24.855 4.408 1.00 97.12 412 ILE A CA 1
ATOM 3135 C C . ILE A 1 412 ? 7.209 24.443 2.959 1.00 97.12 412 ILE A C 1
ATOM 3137 O O . ILE A 1 412 ? 6.557 23.427 2.716 1.00 97.12 412 ILE A O 1
ATOM 3141 N N . GLU A 1 413 ? 7.726 25.193 1.986 1.00 95.19 413 GLU A N 1
ATOM 3142 C CA . GLU A 1 413 ? 7.535 24.893 0.568 1.00 95.19 413 GLU A CA 1
ATOM 3143 C C . GLU A 1 413 ? 8.201 23.570 0.157 1.00 95.19 413 GLU A C 1
ATOM 3145 O O . GLU A 1 413 ? 7.587 22.748 -0.527 1.00 95.19 413 GLU A O 1
ATOM 3150 N N . ARG A 1 414 ? 9.439 23.319 0.598 1.00 97.19 414 ARG A N 1
ATOM 3151 C CA . ARG A 1 414 ? 10.150 22.057 0.334 1.00 97.19 414 ARG A CA 1
ATOM 3152 C C . ARG A 1 414 ? 9.424 20.857 0.939 1.00 97.19 414 ARG A C 1
ATOM 3154 O O . ARG A 1 414 ? 9.242 19.852 0.254 1.00 97.19 414 ARG A O 1
ATOM 3161 N N . LEU A 1 415 ? 8.951 20.982 2.178 1.00 97.00 415 LEU A N 1
ATOM 3162 C CA . LEU A 1 415 ? 8.171 19.943 2.853 1.00 97.00 415 LEU A CA 1
ATOM 3163 C C . LEU A 1 415 ? 6.838 19.672 2.132 1.00 97.00 415 LEU A C 1
ATOM 3165 O O . LEU A 1 415 ? 6.478 18.515 1.917 1.00 97.00 415 LEU A O 1
ATOM 3169 N N . SER A 1 416 ? 6.145 20.718 1.672 1.00 94.19 416 SER A N 1
ATOM 3170 C CA . SER A 1 416 ? 4.934 20.580 0.849 1.00 94.19 416 SER A CA 1
ATOM 3171 C C . SER A 1 416 ? 5.215 19.813 -0.454 1.00 94.19 416 SER A C 1
ATOM 3173 O O . SER A 1 416 ? 4.501 18.866 -0.790 1.00 94.19 416 SER A O 1
ATOM 3175 N N . ARG A 1 417 ? 6.319 20.124 -1.151 1.00 92.25 417 ARG A N 1
ATOM 3176 C CA . ARG A 1 417 ? 6.761 19.406 -2.368 1.00 92.25 417 ARG A CA 1
ATOM 3177 C C . ARG A 1 417 ? 7.182 17.955 -2.113 1.00 92.25 417 ARG A C 1
ATOM 3179 O O . ARG A 1 417 ? 7.142 17.144 -3.041 1.00 92.25 417 ARG A O 1
ATOM 3186 N N . ALA A 1 418 ? 7.582 17.628 -0.884 1.00 92.12 418 ALA A N 1
ATOM 3187 C CA . ALA A 1 418 ? 7.829 16.258 -0.443 1.00 92.12 418 ALA A CA 1
ATOM 3188 C C . ALA A 1 418 ? 6.529 15.485 -0.144 1.00 92.12 418 ALA A C 1
ATOM 3190 O O . ALA A 1 418 ? 6.590 14.307 0.182 1.00 92.12 418 ALA A O 1
ATOM 3191 N N . GLY A 1 419 ? 5.353 16.105 -0.278 1.00 90.62 419 GLY A N 1
ATOM 3192 C CA . GLY A 1 419 ? 4.058 15.447 -0.089 1.00 90.62 419 GLY A CA 1
ATOM 3193 C C . GLY A 1 419 ? 3.482 15.578 1.321 1.00 90.62 419 GLY A C 1
ATOM 3194 O O . GLY A 1 419 ? 2.442 14.987 1.600 1.00 90.62 419 GLY A O 1
ATOM 3195 N N . VAL A 1 420 ? 4.099 16.369 2.207 1.00 94.50 420 VAL A N 1
ATOM 3196 C CA . VAL A 1 420 ? 3.560 16.631 3.550 1.00 94.50 420 VAL A CA 1
ATOM 3197 C C . VAL A 1 420 ? 2.245 17.408 3.440 1.00 94.50 420 VAL A C 1
ATOM 3199 O O . VAL A 1 420 ? 2.213 18.525 2.923 1.00 94.50 420 VAL A O 1
ATOM 3202 N N . LYS A 1 421 ? 1.156 16.816 3.943 1.00 89.88 421 LYS A N 1
ATOM 3203 C CA . LYS A 1 421 ? -0.197 17.402 3.912 1.00 89.88 421 LYS A CA 1
ATOM 3204 C C . LYS A 1 421 ? -0.598 18.106 5.203 1.00 89.88 421 LYS A C 1
ATOM 3206 O O . LYS A 1 421 ? -1.456 18.982 5.159 1.00 89.88 421 LYS A O 1
ATOM 3211 N N . ILE A 1 422 ? -0.010 17.718 6.335 1.00 95.00 422 ILE A N 1
ATOM 3212 C CA . ILE A 1 422 ? -0.308 18.294 7.648 1.00 95.00 422 ILE A CA 1
ATOM 3213 C C . ILE A 1 422 ? 0.991 18.828 8.239 1.00 95.00 422 ILE A C 1
ATOM 3215 O O . ILE A 1 422 ? 1.940 18.070 8.428 1.00 95.00 422 ILE A O 1
ATOM 3219 N N . MET A 1 423 ? 1.050 20.131 8.502 1.00 95.44 423 MET A N 1
ATOM 3220 C CA . MET A 1 423 ? 2.282 20.786 8.937 1.00 95.44 423 MET A CA 1
ATOM 3221 C C . MET A 1 423 ? 1.988 21.920 9.901 1.00 95.44 423 MET A C 1
ATOM 3223 O O . MET A 1 423 ? 1.130 22.748 9.629 1.00 95.44 423 MET A O 1
ATOM 3227 N N . GLU A 1 424 ? 2.725 22.004 10.998 1.00 96.56 424 GLU A N 1
ATOM 3228 C CA . GLU A 1 424 ? 2.598 23.094 11.959 1.00 96.56 424 GLU A CA 1
ATOM 3229 C C . GLU A 1 424 ? 3.573 24.226 11.584 1.00 96.56 424 GLU A C 1
ATOM 3231 O O . GLU A 1 424 ? 4.781 24.100 11.808 1.00 96.56 424 GLU A O 1
ATOM 3236 N N . PRO A 1 425 ? 3.107 25.336 10.974 1.00 95.38 425 PRO A N 1
ATOM 3237 C CA . PRO A 1 425 ? 4.008 26.306 10.367 1.00 95.38 425 PRO A CA 1
ATOM 3238 C C . PRO A 1 425 ? 4.588 27.290 11.390 1.00 95.38 425 PRO A C 1
ATOM 3240 O O . PRO A 1 425 ? 5.652 27.860 11.158 1.00 95.38 425 PRO A O 1
ATOM 3243 N N . THR A 1 426 ? 3.876 27.557 12.495 1.00 95.50 426 THR A N 1
ATOM 3244 C CA . THR A 1 426 ? 4.279 28.527 13.524 1.00 95.50 426 THR A CA 1
ATOM 3245 C C . THR A 1 426 ? 3.394 28.452 14.784 1.00 95.50 426 THR A C 1
ATOM 3247 O O . THR A 1 426 ? 2.486 27.627 14.879 1.00 95.50 426 THR A O 1
ATOM 3250 N N . SER A 1 427 ? 3.640 29.339 15.755 1.00 94.81 427 SER A N 1
ATOM 3251 C CA . SER A 1 427 ? 2.810 29.551 16.947 1.00 94.81 427 SER A CA 1
ATOM 3252 C C . SER A 1 427 ? 2.623 31.040 17.245 1.00 94.81 427 SER A C 1
ATOM 3254 O O . SER A 1 427 ? 3.547 31.835 17.072 1.00 94.81 427 SER A O 1
ATOM 3256 N N . ILE A 1 428 ? 1.444 31.420 17.752 1.00 94.00 428 ILE A N 1
ATOM 3257 C CA . ILE A 1 428 ? 1.160 32.792 18.201 1.00 94.00 428 ILE A CA 1
ATOM 3258 C C . ILE A 1 428 ? 1.405 32.896 19.710 1.00 94.00 428 ILE A C 1
ATOM 3260 O O . ILE A 1 428 ? 0.487 32.870 20.534 1.00 94.00 428 ILE A O 1
ATOM 3264 N N . VAL A 1 429 ? 2.680 33.019 20.067 1.00 90.06 429 VAL A N 1
ATOM 3265 C CA . VAL A 1 429 ? 3.182 33.166 21.442 1.00 90.06 429 VAL A CA 1
ATOM 3266 C C . VAL A 1 429 ? 3.805 34.547 21.660 1.00 90.06 429 VAL A C 1
ATOM 3268 O O . VAL A 1 429 ? 3.947 35.344 20.736 1.00 90.06 429 VAL A O 1
ATOM 3271 N N . SER A 1 430 ? 4.168 34.861 22.906 1.00 87.12 430 SER A N 1
ATOM 3272 C CA . SER A 1 430 ? 4.898 36.093 23.220 1.00 87.12 430 SER A CA 1
ATOM 3273 C C . SER A 1 430 ? 6.287 36.077 22.559 1.00 87.12 430 SER A C 1
ATOM 3275 O O . SER A 1 430 ? 7.091 35.211 22.914 1.00 87.12 430 SER A O 1
ATOM 3277 N N . PRO A 1 431 ? 6.636 37.063 21.706 1.00 86.62 431 PRO A N 1
ATOM 3278 C CA . PRO A 1 431 ? 7.979 37.176 21.126 1.00 86.62 431 PRO A CA 1
ATOM 3279 C C . PRO A 1 431 ? 9.089 37.317 22.172 1.00 86.62 431 PRO A C 1
ATOM 3281 O O . PRO A 1 431 ? 10.236 36.984 21.913 1.00 86.62 431 PRO A O 1
ATOM 3284 N N . LYS A 1 432 ? 8.756 37.799 23.378 1.00 86.31 432 LYS A N 1
ATOM 3285 C CA . LYS A 1 432 ? 9.710 37.860 24.494 1.00 86.31 432 LYS A CA 1
ATOM 3286 C C . LYS A 1 432 ? 10.033 36.478 25.060 1.00 86.31 432 LYS A C 1
ATOM 3288 O O . LYS A 1 432 ? 11.142 36.273 25.530 1.00 86.31 432 LYS A O 1
ATOM 3293 N N . ALA A 1 433 ? 9.056 35.569 25.056 1.00 83.12 433 ALA A N 1
ATOM 3294 C CA . ALA A 1 433 ? 9.228 34.216 25.576 1.00 83.12 433 ALA A CA 1
ATOM 3295 C C . ALA A 1 433 ? 9.916 33.322 24.541 1.00 83.12 433 ALA A C 1
ATOM 3297 O O . ALA A 1 433 ? 10.857 32.615 24.878 1.00 83.12 433 ALA A O 1
ATOM 3298 N N . ILE A 1 434 ? 9.476 33.402 23.280 1.00 87.31 434 ILE A N 1
ATOM 3299 C CA . ILE A 1 434 ? 10.019 32.618 22.168 1.00 87.31 434 ILE A CA 1
ATOM 3300 C C . ILE A 1 434 ? 10.345 33.568 20.999 1.00 87.31 434 ILE A C 1
ATOM 3302 O O . ILE A 1 434 ? 9.534 33.724 20.080 1.00 87.31 434 ILE A O 1
ATOM 3306 N N . PRO A 1 435 ? 11.527 34.217 21.005 1.00 89.56 435 PRO A N 1
ATOM 3307 C CA . PRO A 1 435 ? 11.931 35.159 19.952 1.00 89.56 435 PRO A CA 1
ATOM 3308 C C . PRO A 1 435 ? 11.948 34.539 18.555 1.00 89.56 435 PRO A C 1
ATOM 3310 O O . PRO A 1 435 ? 11.674 35.208 17.563 1.00 89.56 435 PRO A O 1
ATOM 3313 N N . GLN A 1 436 ? 12.208 33.234 18.482 1.00 91.38 436 GLN A N 1
ATOM 3314 C CA . GLN A 1 436 ? 12.290 32.478 17.240 1.00 91.38 436 GLN A CA 1
ATOM 3315 C C . GLN A 1 436 ? 10.972 32.454 16.441 1.00 91.38 436 GLN A C 1
ATOM 3317 O O . GLN A 1 436 ? 11.013 32.197 15.242 1.00 91.38 436 GLN A O 1
ATOM 3322 N N . LEU A 1 437 ? 9.822 32.749 17.066 1.00 92.44 437 LEU A N 1
ATOM 3323 C CA . LEU A 1 437 ? 8.489 32.762 16.437 1.00 92.44 437 LEU A CA 1
ATOM 3324 C C . LEU A 1 437 ? 7.867 34.173 16.360 1.00 92.44 437 LEU A C 1
ATOM 3326 O O . LEU A 1 437 ? 6.660 34.327 16.156 1.00 92.44 437 LEU A O 1
ATOM 3330 N N . GLN A 1 438 ? 8.679 35.223 16.531 1.00 93.00 438 GLN A N 1
ATOM 3331 C CA . GLN A 1 438 ? 8.212 36.617 16.511 1.00 93.00 438 GLN A CA 1
ATOM 3332 C C . GLN A 1 438 ? 7.581 37.051 15.176 1.00 93.00 438 GLN A C 1
ATOM 3334 O O . GLN A 1 438 ? 6.746 37.949 15.154 1.00 93.00 438 GLN A O 1
ATOM 3339 N N . ASP A 1 439 ? 7.962 36.396 14.081 1.00 94.38 439 ASP A N 1
ATOM 3340 C CA . ASP A 1 439 ? 7.514 36.621 12.702 1.00 94.38 439 ASP A CA 1
ATOM 3341 C C . ASP A 1 439 ? 6.266 35.797 12.324 1.00 94.38 439 ASP A C 1
ATOM 3343 O O . ASP A 1 439 ? 5.851 35.795 11.167 1.00 94.38 439 ASP A O 1
ATOM 3347 N N . SER A 1 440 ? 5.623 35.123 13.286 1.00 94.50 440 SER A N 1
ATOM 3348 C CA . SER A 1 440 ? 4.446 34.262 13.069 1.00 94.50 440 SER A CA 1
ATOM 3349 C C . SER A 1 440 ? 3.309 34.934 12.288 1.00 94.50 440 SER A C 1
ATOM 3351 O O . SER A 1 440 ? 2.746 34.333 11.374 1.00 94.50 440 SER A O 1
ATOM 3353 N N . GLN A 1 441 ? 2.977 36.190 12.606 1.00 94.56 441 GLN A N 1
ATOM 3354 C CA . GLN A 1 441 ? 1.910 36.925 11.910 1.00 94.56 441 GLN A CA 1
ATOM 3355 C C . GLN A 1 441 ? 2.289 37.286 10.468 1.00 94.56 441 GLN A C 1
ATOM 3357 O O . GLN A 1 441 ? 1.428 37.259 9.588 1.00 94.56 441 GLN A O 1
ATOM 3362 N N . GLU A 1 442 ? 3.561 37.607 10.217 1.00 95.81 442 GLU A N 1
ATOM 3363 C CA . GLU A 1 442 ? 4.077 37.914 8.878 1.00 95.81 442 GLU A CA 1
ATOM 3364 C C . GLU A 1 442 ? 4.113 36.648 8.009 1.00 95.81 442 GLU A C 1
ATOM 3366 O O . GLU A 1 442 ? 3.621 36.654 6.878 1.00 95.81 442 GLU A O 1
ATOM 3371 N N . LEU A 1 443 ? 4.577 35.528 8.579 1.00 96.06 443 LEU A N 1
ATOM 3372 C CA . LEU A 1 443 ? 4.571 34.211 7.942 1.00 96.06 443 LEU A CA 1
ATOM 3373 C C . LEU A 1 443 ? 3.158 33.819 7.496 1.00 96.06 443 LEU A C 1
ATOM 3375 O O . LEU A 1 443 ? 2.939 33.555 6.317 1.00 96.06 443 LEU A O 1
ATOM 3379 N N . LEU A 1 444 ? 2.180 33.858 8.408 1.00 95.25 444 LEU A N 1
ATOM 3380 C CA . LEU A 1 444 ? 0.782 33.512 8.112 1.00 95.25 444 LEU A CA 1
ATOM 3381 C C . LEU A 1 444 ? 0.102 34.501 7.148 1.00 95.25 444 LEU A C 1
ATOM 3383 O O . LEU A 1 444 ? -0.890 34.163 6.503 1.00 95.25 444 LEU A O 1
ATOM 3387 N N . SER A 1 445 ? 0.617 35.727 7.037 1.00 94.25 445 SER A N 1
ATOM 3388 C CA . SER A 1 445 ? 0.087 36.738 6.115 1.00 94.25 445 SER A CA 1
ATOM 3389 C C . SER A 1 445 ? 0.633 36.607 4.692 1.00 94.25 445 SER A C 1
ATOM 3391 O O . SER A 1 445 ? 0.044 37.176 3.769 1.00 94.25 445 SER A O 1
ATOM 3393 N N . THR A 1 446 ? 1.729 35.867 4.507 1.00 94.56 446 THR A N 1
ATOM 3394 C CA . THR A 1 446 ? 2.400 35.703 3.214 1.00 94.56 446 THR A CA 1
ATOM 3395 C C . THR A 1 446 ? 1.511 34.933 2.238 1.00 94.56 446 THR A C 1
ATOM 3397 O O . THR A 1 446 ? 0.895 33.931 2.598 1.00 94.56 446 THR A O 1
ATOM 3400 N N . LYS A 1 447 ? 1.460 35.387 0.977 1.00 90.88 447 LYS A N 1
ATOM 3401 C CA . LYS A 1 447 ? 0.595 34.801 -0.058 1.00 90.88 447 LYS A CA 1
ATOM 3402 C C . LYS A 1 447 ? 0.824 33.295 -0.235 1.00 90.88 447 LYS A C 1
ATOM 3404 O O . LYS A 1 447 ? -0.144 32.552 -0.224 1.00 90.88 447 LYS A O 1
ATOM 3409 N N . SER A 1 448 ? 2.079 32.843 -0.308 1.00 89.44 448 SER A N 1
ATOM 3410 C CA . SER A 1 448 ? 2.401 31.417 -0.470 1.00 89.44 448 SER A CA 1
ATOM 3411 C C . SER A 1 448 ? 1.832 30.544 0.652 1.00 89.44 448 SER A C 1
ATOM 3413 O O . SER A 1 448 ? 1.300 29.474 0.385 1.00 89.44 448 SER A O 1
ATOM 3415 N N . ILE A 1 449 ? 1.883 31.015 1.901 1.00 91.81 449 ILE A N 1
ATOM 3416 C CA . ILE A 1 449 ? 1.314 30.298 3.048 1.00 91.81 449 ILE A CA 1
ATOM 3417 C C . ILE A 1 449 ? -0.214 30.312 3.001 1.00 91.81 449 ILE A C 1
ATOM 3419 O O . ILE A 1 449 ? -0.833 29.287 3.262 1.00 91.81 449 ILE A O 1
ATOM 3423 N N . LYS A 1 450 ? -0.838 31.434 2.627 1.00 90.12 450 LYS A N 1
ATOM 3424 C CA . LYS A 1 450 ? -2.298 31.495 2.452 1.00 90.12 450 LYS A CA 1
ATOM 3425 C C . LYS A 1 450 ? -2.793 30.560 1.354 1.00 90.12 450 LYS A C 1
ATOM 3427 O O . LYS A 1 450 ? -3.793 29.881 1.564 1.00 90.12 450 LYS A O 1
ATOM 3432 N N . ASP A 1 451 ? -2.088 30.513 0.228 1.00 88.50 451 ASP A N 1
ATOM 3433 C CA . ASP A 1 451 ? -2.415 29.639 -0.899 1.00 88.50 451 ASP A CA 1
ATOM 3434 C C . ASP A 1 451 ? -2.302 28.161 -0.481 1.00 88.50 451 ASP A C 1
ATOM 3436 O O . ASP A 1 451 ? -3.197 27.372 -0.775 1.00 88.50 451 ASP A O 1
ATOM 3440 N N . LEU A 1 452 ? -1.267 27.804 0.293 1.00 86.25 452 LEU A N 1
ATOM 3441 C CA . LEU A 1 452 ? -1.124 26.466 0.876 1.00 86.25 452 LEU A CA 1
ATOM 3442 C C . LEU A 1 452 ? -2.249 26.134 1.866 1.00 86.25 452 LEU A C 1
ATOM 3444 O O . LEU A 1 452 ? -2.831 25.063 1.778 1.00 86.25 452 LEU A O 1
ATOM 3448 N N . ILE A 1 453 ? -2.602 27.049 2.775 1.00 84.75 453 ILE A N 1
ATOM 3449 C CA . ILE A 1 453 ? -3.702 26.854 3.740 1.00 84.75 453 ILE A CA 1
ATOM 3450 C C . ILE A 1 453 ? -5.054 26.680 3.031 1.00 84.75 453 ILE A C 1
ATOM 3452 O O . ILE A 1 453 ? -5.924 25.970 3.533 1.00 84.75 453 ILE A O 1
ATOM 3456 N N . ALA A 1 454 ? -5.250 27.344 1.890 1.00 81.75 454 ALA A N 1
ATOM 3457 C CA . ALA A 1 454 ? -6.470 27.250 1.095 1.00 81.75 454 ALA A CA 1
ATOM 3458 C C . ALA A 1 454 ? -6.537 25.981 0.226 1.00 81.75 454 ALA A C 1
ATOM 3460 O O . ALA A 1 454 ? -7.599 25.680 -0.316 1.00 81.75 454 ALA A O 1
ATOM 3461 N N . GLN A 1 455 ? -5.433 25.244 0.078 1.00 82.44 455 GLN A N 1
ATOM 3462 C CA . GLN A 1 455 ? -5.376 24.048 -0.751 1.00 82.44 455 GLN A CA 1
ATOM 3463 C C . GLN A 1 455 ? -6.172 22.898 -0.120 1.00 82.44 455 GLN A C 1
ATOM 3465 O O . GLN A 1 455 ? -5.905 22.478 1.011 1.00 82.44 455 GLN A O 1
ATOM 3470 N N . GLU A 1 456 ? -7.108 22.332 -0.885 1.00 76.25 456 GLU A N 1
ATOM 3471 C CA . GLU A 1 456 ? -7.894 21.180 -0.446 1.00 76.25 456 GLU A CA 1
ATOM 3472 C C . GLU A 1 456 ? -7.008 19.980 -0.076 1.00 76.25 456 GLU A C 1
ATOM 3474 O O . GLU A 1 456 ? -5.996 19.682 -0.718 1.00 76.25 456 GLU A O 1
ATOM 3479 N N . GLY A 1 457 ? -7.389 19.285 0.999 1.00 75.06 457 GLY A N 1
ATOM 3480 C CA . GLY A 1 457 ? -6.662 18.119 1.503 1.00 75.06 457 GLY A CA 1
ATOM 3481 C C . GLY A 1 457 ? -5.386 18.435 2.293 1.00 75.06 457 GLY A C 1
ATOM 3482 O O . GLY A 1 457 ? -4.635 17.508 2.600 1.00 75.06 457 GLY A O 1
ATOM 3483 N N . THR A 1 458 ? -5.127 19.701 2.639 1.00 85.50 458 THR A N 1
ATOM 3484 C CA . THR A 1 458 ? -4.013 20.100 3.516 1.00 85.50 458 THR A CA 1
ATOM 3485 C C . THR A 1 458 ? -4.505 20.692 4.838 1.00 85.50 458 THR A C 1
ATOM 3487 O O . THR A 1 458 ? -5.642 21.152 4.950 1.00 85.50 458 THR A O 1
ATOM 3490 N N . LYS A 1 459 ? -3.659 20.647 5.872 1.00 91.69 459 LYS A N 1
ATOM 3491 C CA . LYS A 1 459 ? -3.947 21.186 7.206 1.00 91.69 459 LYS A CA 1
ATOM 3492 C C . LYS A 1 459 ? -2.718 21.867 7.790 1.00 91.69 459 LYS A C 1
ATOM 3494 O O . LYS A 1 459 ? -1.630 21.299 7.807 1.00 91.69 459 LYS A O 1
ATOM 3499 N N . TYR A 1 460 ? -2.924 23.059 8.334 1.00 94.69 460 TYR A N 1
ATOM 3500 C CA . TYR A 1 460 ? -1.858 23.868 8.917 1.00 94.69 460 TYR A CA 1
ATOM 3501 C C . TYR A 1 460 ? -2.226 24.307 10.338 1.00 94.69 460 TYR A C 1
ATOM 3503 O O . TYR A 1 460 ? -2.615 25.464 10.533 1.00 94.69 460 TYR A O 1
ATOM 3511 N N . PRO A 1 461 ? -2.186 23.388 11.325 1.00 95.81 461 PRO A N 1
ATOM 3512 C CA . PRO A 1 461 ? -2.460 23.733 12.715 1.00 95.81 461 PRO A CA 1
ATOM 3513 C C . PRO A 1 461 ? -1.494 24.816 13.202 1.00 95.81 461 PRO A C 1
ATOM 3515 O O . PRO A 1 461 ? -0.309 24.770 12.898 1.00 95.81 461 PRO A O 1
ATOM 3518 N N . VAL A 1 462 ? -1.982 25.792 13.968 1.00 96.44 462 VAL A N 1
ATOM 3519 C CA . VAL A 1 462 ? -1.143 26.813 14.620 1.00 96.44 462 VAL A CA 1
ATOM 3520 C C . VAL A 1 462 ? -1.277 26.680 16.131 1.00 96.44 462 VAL A C 1
ATOM 3522 O O . VAL A 1 462 ? -2.389 26.667 16.656 1.00 96.44 462 VAL A O 1
ATOM 3525 N N . LEU A 1 463 ? -0.164 26.619 16.861 1.00 95.44 463 LEU A N 1
ATOM 3526 C CA . LEU A 1 463 ? -0.213 26.487 18.318 1.00 95.44 463 LEU A CA 1
ATOM 3527 C C . LEU A 1 463 ? -0.637 27.807 18.979 1.00 95.44 463 LEU A C 1
ATOM 3529 O O . LEU A 1 463 ? 0.011 28.843 18.783 1.00 95.44 463 LEU A O 1
ATOM 3533 N N . ILE A 1 464 ? -1.707 27.761 19.779 1.00 95.19 464 ILE A N 1
ATOM 3534 C CA . ILE A 1 464 ? -2.343 28.914 20.428 1.00 95.19 464 ILE A CA 1
ATOM 3535 C C . ILE A 1 464 ? -2.462 28.676 21.947 1.00 95.19 464 ILE A C 1
ATOM 3537 O O . ILE A 1 464 ? -3.340 27.942 22.395 1.00 95.19 464 ILE A O 1
ATOM 3541 N N . PRO A 1 465 ? -1.631 29.333 22.777 1.00 89.06 465 PRO A N 1
ATOM 3542 C CA . PRO A 1 465 ? -1.610 29.103 24.228 1.00 89.06 465 PRO A CA 1
ATOM 3543 C C . PRO A 1 465 ? -2.734 29.803 25.011 1.00 89.06 465 PRO A C 1
ATOM 3545 O O . PRO A 1 465 ? -2.921 29.530 26.197 1.00 89.06 465 PRO A O 1
ATOM 3548 N N . ASN A 1 466 ? -3.395 30.810 24.430 1.00 91.88 466 ASN A N 1
ATOM 3549 C CA . ASN A 1 466 ? -4.342 31.671 25.146 1.00 91.88 466 ASN A CA 1
ATOM 3550 C C . ASN A 1 466 ? -5.300 32.416 24.201 1.00 91.88 466 ASN A C 1
ATOM 3552 O O . ASN A 1 466 ? -5.070 32.512 22.994 1.00 91.88 466 ASN A O 1
ATOM 3556 N N . LEU A 1 467 ? -6.345 33.019 24.781 1.00 93.88 467 LEU A N 1
ATOM 3557 C CA . LEU A 1 467 ? -7.379 33.758 24.050 1.00 93.88 467 LEU A CA 1
ATOM 3558 C C . LEU A 1 467 ? -6.827 34.935 23.233 1.00 93.88 467 LEU A C 1
ATOM 3560 O O . LEU A 1 467 ? -7.329 35.214 22.149 1.00 93.88 467 LEU A O 1
ATOM 3564 N N . LYS A 1 468 ? -5.766 35.613 23.693 1.00 93.62 468 LYS A N 1
ATOM 3565 C CA . LYS A 1 468 ? -5.153 36.707 22.922 1.00 93.62 468 LYS A CA 1
ATOM 3566 C C . LYS A 1 468 ? -4.557 36.190 21.610 1.00 93.62 468 LYS A C 1
ATOM 3568 O O . LYS A 1 468 ? -4.755 36.818 20.572 1.00 93.62 468 LYS A O 1
ATOM 3573 N N . GLY A 1 469 ? -3.864 35.051 21.651 1.00 94.25 469 GLY A N 1
ATOM 3574 C CA . GLY A 1 469 ? -3.373 34.367 20.454 1.00 94.25 469 GLY A CA 1
ATOM 3575 C C . GLY A 1 469 ? -4.518 33.932 19.537 1.00 94.25 469 GLY A C 1
ATOM 3576 O O . GLY A 1 469 ? -4.447 34.152 18.330 1.00 94.25 469 GLY A O 1
ATOM 3577 N N . LEU A 1 470 ? -5.614 33.423 20.112 1.00 96.12 470 LEU A N 1
ATOM 3578 C CA . LEU A 1 470 ? -6.804 33.019 19.359 1.00 96.12 470 LEU A CA 1
ATOM 3579 C C . LEU A 1 470 ? -7.425 34.189 18.583 1.00 96.12 470 LEU A C 1
ATOM 3581 O O . LEU A 1 470 ? -7.750 34.042 17.410 1.00 96.12 470 LEU A O 1
ATOM 3585 N N . GLN A 1 471 ? -7.532 35.374 19.190 1.00 96.19 471 GLN A N 1
ATOM 3586 C CA . GLN A 1 471 ? -8.057 36.557 18.496 1.00 96.19 471 GLN A CA 1
ATOM 3587 C C . GLN A 1 471 ? -7.197 36.966 17.291 1.00 96.19 471 GLN A C 1
ATOM 3589 O O . GLN A 1 471 ? -7.721 37.446 16.287 1.00 96.19 471 GLN A O 1
ATOM 3594 N N . ILE A 1 472 ? -5.878 36.769 17.365 1.00 95.12 472 ILE A N 1
ATOM 3595 C CA . ILE A 1 472 ? -4.975 37.017 16.234 1.00 95.12 472 ILE A CA 1
ATOM 3596 C C . ILE A 1 472 ? -5.167 35.932 15.165 1.00 95.12 472 ILE A C 1
ATOM 3598 O O . ILE A 1 472 ? -5.321 36.267 13.993 1.00 95.12 472 ILE A O 1
ATOM 3602 N N . ALA A 1 473 ? -5.236 34.656 15.558 1.00 94.19 473 ALA A N 1
ATOM 3603 C CA . ALA A 1 473 ? -5.474 33.534 14.646 1.00 94.19 473 ALA A CA 1
ATOM 3604 C C . ALA A 1 473 ? -6.779 33.705 13.846 1.00 94.19 473 ALA A C 1
ATOM 3606 O O . ALA A 1 473 ? -6.779 33.547 12.625 1.00 94.19 473 ALA A O 1
ATOM 3607 N N . LYS A 1 474 ? -7.862 34.131 14.515 1.00 94.56 474 LYS A N 1
ATOM 3608 C CA . LYS A 1 474 ? -9.158 34.452 13.894 1.00 94.56 474 LYS A CA 1
ATOM 3609 C C . LYS A 1 474 ? -9.028 35.538 12.824 1.00 94.56 474 LYS A C 1
ATOM 3611 O O . LYS A 1 474 ? -9.517 35.365 11.712 1.00 94.56 474 LYS A O 1
ATOM 3616 N N . LYS A 1 475 ? -8.325 36.636 13.125 1.00 94.06 475 LYS A N 1
ATOM 3617 C CA . LYS A 1 475 ? -8.093 37.735 12.165 1.00 94.06 475 LYS A CA 1
ATOM 3618 C C . LYS A 1 475 ? -7.279 37.301 10.946 1.00 94.06 475 LYS A C 1
ATOM 3620 O O . LYS A 1 475 ? -7.477 37.844 9.865 1.00 94.06 475 LYS A O 1
ATOM 3625 N N . LEU A 1 476 ? -6.372 36.344 11.124 1.00 91.38 476 LEU A N 1
ATOM 3626 C CA . LEU A 1 476 ? -5.529 35.805 10.056 1.00 91.38 476 LEU A CA 1
ATOM 3627 C C . LEU A 1 476 ? -6.202 34.674 9.263 1.00 91.38 476 LEU A C 1
ATOM 3629 O O . LEU A 1 476 ? -5.621 34.196 8.293 1.00 91.38 476 LEU A O 1
ATOM 3633 N N . GLY A 1 477 ? -7.420 34.266 9.634 1.00 89.88 477 GLY A N 1
ATOM 3634 C CA . GLY A 1 477 ? -8.172 33.230 8.926 1.00 89.88 477 GLY A CA 1
ATOM 3635 C C . GLY A 1 477 ? -7.651 31.810 9.152 1.00 89.88 477 GLY A C 1
ATOM 3636 O O . GLY A 1 477 ? -7.916 30.935 8.327 1.00 89.88 477 GLY A O 1
ATOM 3637 N N . VAL A 1 478 ? -6.926 31.572 10.251 1.00 92.31 478 VAL A N 1
ATOM 3638 C CA . VAL A 1 478 ? -6.473 30.230 10.646 1.00 92.31 478 VAL A CA 1
ATOM 3639 C C . VAL A 1 478 ? -7.686 29.307 10.796 1.00 92.31 478 VAL A C 1
ATOM 3641 O O . VAL A 1 478 ? -8.711 29.707 11.346 1.00 92.31 478 VAL A O 1
ATOM 3644 N N . LYS A 1 479 ? -7.576 28.074 10.294 1.00 92.75 479 LYS A N 1
ATOM 3645 C CA . LYS A 1 479 ? -8.664 27.080 10.310 1.00 92.75 479 LYS A CA 1
ATOM 3646 C C . LYS A 1 479 ? -8.505 26.021 11.393 1.00 92.75 479 LYS A C 1
ATOM 3648 O O . LYS A 1 479 ? -9.503 25.534 11.912 1.00 92.75 479 LYS A O 1
ATOM 3653 N N . GLU A 1 480 ? -7.265 25.705 11.751 1.00 95.38 480 GLU A N 1
ATOM 3654 C CA . GLU A 1 480 ? -6.939 24.674 12.731 1.00 95.38 480 GLU A CA 1
ATOM 3655 C C . GLU A 1 480 ? -5.921 25.207 13.743 1.00 95.38 480 GLU A C 1
ATOM 3657 O O . GLU A 1 480 ? -4.969 25.897 13.372 1.00 95.38 480 GLU A O 1
ATOM 3662 N N . ILE A 1 481 ? -6.123 24.910 15.026 1.00 97.38 481 ILE A N 1
ATOM 3663 C CA . ILE A 1 481 ? -5.208 25.308 16.103 1.00 97.38 481 ILE A CA 1
ATOM 3664 C C . ILE A 1 481 ? -4.849 24.134 17.006 1.00 97.38 481 ILE A C 1
ATOM 3666 O O . ILE A 1 481 ? -5.603 23.169 17.110 1.00 97.38 481 ILE A O 1
ATOM 3670 N N . THR A 1 482 ? -3.730 24.269 17.713 1.00 97.75 482 THR A N 1
ATOM 3671 C CA . THR A 1 482 ? -3.304 23.338 18.764 1.00 97.75 482 THR A CA 1
ATOM 3672 C C . THR A 1 482 ? -3.286 24.056 20.112 1.00 97.75 482 THR A C 1
ATOM 3674 O O . THR A 1 482 ? -2.638 25.097 20.253 1.00 97.75 482 THR A O 1
ATOM 3677 N N . VAL A 1 483 ? -3.969 23.505 21.115 1.00 97.06 483 VAL A N 1
ATOM 3678 C CA . VAL A 1 483 ? -3.808 23.887 22.529 1.00 97.06 483 VAL A CA 1
ATOM 3679 C C . VAL A 1 483 ? -2.954 22.842 23.237 1.00 97.06 483 VAL A C 1
ATOM 3681 O O . VAL A 1 483 ? -2.964 21.675 22.859 1.00 97.06 483 VAL A O 1
ATOM 3684 N N . PHE A 1 484 ? -2.210 23.236 24.267 1.00 94.12 484 PHE A N 1
ATOM 3685 C CA . PHE A 1 484 ? -1.332 22.315 24.985 1.00 94.12 484 PHE A CA 1
ATOM 3686 C C . PHE A 1 484 ? -1.448 22.483 26.500 1.00 94.12 484 PHE A C 1
ATOM 3688 O O . PHE A 1 484 ? -1.669 23.587 27.002 1.00 94.12 484 PHE A O 1
ATOM 3695 N N . VAL A 1 485 ? -1.278 21.375 27.217 1.00 96.62 485 VAL A N 1
ATOM 3696 C CA . VAL A 1 485 ? -1.252 21.277 28.682 1.00 96.62 485 VAL A CA 1
ATOM 3697 C C . VAL A 1 485 ? -0.181 20.271 29.110 1.00 96.62 485 VAL A C 1
ATOM 3699 O O . VAL A 1 485 ? 0.311 19.496 28.290 1.00 96.62 485 VAL A O 1
ATOM 3702 N N . SER A 1 486 ? 0.170 20.262 30.394 1.00 95.25 486 SER A N 1
ATOM 3703 C CA . SER A 1 486 ? 1.026 19.227 30.986 1.00 95.25 486 SER A CA 1
ATOM 3704 C C . SER A 1 486 ? 0.200 18.256 31.818 1.00 95.25 486 SER A C 1
ATOM 3706 O O . SER A 1 486 ? -0.769 18.676 32.450 1.00 95.25 486 SER A O 1
ATOM 3708 N N . ALA A 1 487 ? 0.592 16.981 31.854 1.00 96.56 487 ALA A N 1
ATOM 3709 C CA . ALA A 1 487 ? 0.026 16.011 32.793 1.00 96.56 487 ALA A CA 1
ATOM 3710 C C . ALA A 1 487 ? 0.478 16.268 34.246 1.00 96.56 487 ALA A C 1
ATOM 3712 O O . ALA A 1 487 ? -0.206 15.873 35.189 1.00 96.56 487 ALA A O 1
ATOM 3713 N N . THR A 1 488 ? 1.610 16.952 34.421 1.00 96.81 488 THR A N 1
ATOM 3714 C CA . THR A 1 488 ? 2.327 17.101 35.695 1.00 96.81 488 THR A CA 1
ATOM 3715 C C . THR A 1 488 ? 2.552 18.559 36.093 1.00 96.81 488 THR A C 1
ATOM 3717 O O . THR A 1 488 ? 2.622 19.469 35.255 1.00 96.81 488 THR A O 1
ATOM 3720 N N . GLU A 1 489 ? 2.661 18.784 37.402 1.00 95.94 489 GLU A N 1
ATOM 3721 C CA . GLU A 1 489 ? 2.675 20.105 38.029 1.00 95.94 489 GLU A CA 1
ATOM 3722 C C . GLU A 1 489 ? 4.020 20.823 37.864 1.00 95.94 489 GLU A C 1
ATOM 3724 O O . GLU A 1 489 ? 4.053 22.026 37.580 1.00 95.94 489 GLU A O 1
ATOM 3729 N N . GLY A 1 490 ? 5.129 20.090 37.986 1.00 93.06 490 GLY A N 1
ATOM 3730 C CA . GLY A 1 490 ? 6.489 20.606 37.830 1.00 93.06 490 GLY A CA 1
ATOM 3731 C C . GLY A 1 490 ? 6.697 21.256 36.466 1.00 93.06 490 GLY A C 1
ATOM 3732 O O . GLY A 1 490 ? 7.017 22.447 36.374 1.00 93.06 490 GLY A O 1
ATOM 3733 N N . PHE A 1 491 ? 6.421 20.507 35.398 1.00 91.81 491 PHE A N 1
ATOM 3734 C CA . PHE A 1 491 ? 6.546 20.988 34.028 1.00 91.81 491 PHE A CA 1
ATOM 3735 C C . PHE A 1 491 ? 5.523 22.078 33.685 1.00 91.81 491 PHE A C 1
ATOM 3737 O O . PHE A 1 491 ? 5.876 23.041 33.005 1.00 91.81 491 PHE A O 1
ATOM 3744 N N . SER A 1 492 ? 4.284 22.006 34.194 1.00 93.88 492 SER A N 1
ATOM 3745 C CA . SER A 1 492 ? 3.284 23.068 33.981 1.00 93.88 492 SER A CA 1
ATOM 3746 C C . SER A 1 492 ? 3.756 24.419 34.533 1.00 93.88 492 SER A C 1
ATOM 3748 O O . SER A 1 492 ? 3.711 25.439 33.835 1.00 93.88 492 SER A O 1
ATOM 3750 N N . ARG A 1 493 ? 4.286 24.437 35.765 1.00 92.62 493 ARG A N 1
ATOM 3751 C CA . ARG A 1 493 ? 4.830 25.658 36.380 1.00 92.62 493 ARG A CA 1
ATOM 3752 C C . ARG A 1 493 ? 6.045 26.184 35.623 1.00 92.62 493 ARG A C 1
ATOM 3754 O O . ARG A 1 493 ? 6.129 27.386 35.391 1.00 92.62 493 ARG A O 1
ATOM 3761 N N . ALA A 1 494 ? 6.952 25.310 35.198 1.00 86.56 494 ALA A N 1
ATOM 3762 C CA . ALA A 1 494 ? 8.150 25.726 34.474 1.00 86.56 494 ALA A CA 1
ATOM 3763 C C . ALA A 1 494 ? 7.853 26.265 33.062 1.00 86.56 494 ALA A C 1
ATOM 3765 O O . ALA A 1 494 ? 8.449 27.257 32.647 1.00 86.56 494 ALA A O 1
ATOM 3766 N N . ASN A 1 495 ? 6.928 25.634 32.334 1.00 84.56 495 ASN A N 1
ATOM 3767 C CA . ASN A 1 495 ? 6.663 25.931 30.925 1.00 84.56 495 ASN A CA 1
ATOM 3768 C C . ASN A 1 495 ? 5.662 27.086 30.735 1.00 84.56 495 ASN A C 1
ATOM 3770 O O . ASN A 1 495 ? 5.862 27.962 29.894 1.00 84.56 495 ASN A O 1
ATOM 3774 N N . ILE A 1 496 ? 4.574 27.106 31.514 1.00 83.94 496 ILE A N 1
ATOM 3775 C CA . ILE A 1 496 ? 3.466 28.066 31.337 1.00 83.94 496 ILE A CA 1
ATOM 3776 C C . ILE A 1 496 ? 3.118 28.868 32.596 1.00 83.94 496 ILE A C 1
ATOM 3778 O O . ILE A 1 496 ? 2.153 29.638 32.570 1.00 83.94 496 ILE A O 1
ATOM 3782 N N . ASN A 1 497 ? 3.911 28.733 33.666 1.00 89.06 497 ASN A N 1
ATOM 3783 C CA . ASN A 1 497 ? 3.781 29.471 34.926 1.00 89.06 497 ASN A CA 1
ATOM 3784 C C . ASN A 1 497 ? 2.365 29.410 35.529 1.00 89.06 497 ASN A C 1
ATOM 3786 O O . ASN A 1 497 ? 1.813 30.424 35.957 1.00 89.06 497 ASN A O 1
ATOM 3790 N N . CYS A 1 498 ? 1.756 28.221 35.511 1.00 92.62 498 CYS A N 1
ATOM 3791 C CA . CYS A 1 498 ? 0.477 27.941 36.167 1.00 92.62 498 CYS A CA 1
ATOM 3792 C C . CYS A 1 498 ? 0.376 26.466 36.579 1.00 92.62 498 CYS A C 1
ATOM 3794 O O . CYS A 1 498 ? 1.181 25.636 36.146 1.00 92.62 498 CYS A O 1
ATOM 3796 N N . THR A 1 499 ? -0.602 26.147 37.423 1.00 97.00 499 THR A N 1
ATOM 3797 C CA . THR A 1 499 ? -0.933 24.762 37.804 1.00 97.00 499 THR A CA 1
ATOM 3798 C C . THR A 1 499 ? -1.536 23.988 36.629 1.00 97.00 499 THR A C 1
ATOM 3800 O O . THR A 1 499 ? -2.031 24.591 35.670 1.00 97.00 499 THR A O 1
ATOM 3803 N N . VAL A 1 500 ? -1.552 22.651 36.700 1.00 96.25 500 VAL A N 1
ATOM 3804 C CA . VAL A 1 500 ? -2.166 21.811 35.649 1.00 96.25 500 VAL A CA 1
ATOM 3805 C C . VAL A 1 500 ? -3.646 22.153 35.472 1.00 96.25 500 VAL A C 1
ATOM 3807 O O . VAL A 1 500 ? -4.142 22.238 34.350 1.00 96.25 500 VAL A O 1
ATOM 3810 N N . GLU A 1 501 ? -4.359 22.401 36.572 1.00 97.50 501 GLU A N 1
ATOM 3811 C CA . GLU A 1 501 ? -5.788 22.719 36.529 1.00 97.50 501 GLU A CA 1
ATOM 3812 C C . GLU A 1 501 ? -6.075 24.089 35.896 1.00 97.50 501 GLU A C 1
ATOM 3814 O O . GLU A 1 501 ? -7.017 24.226 35.115 1.00 97.50 501 GLU A O 1
ATOM 3819 N N . GLU A 1 502 ? -5.253 25.103 36.175 1.00 96.44 502 GLU A N 1
ATOM 3820 C CA . GLU A 1 502 ? -5.352 26.407 35.507 1.00 96.44 502 GLU A CA 1
ATOM 3821 C C . GLU A 1 502 ? -5.028 26.305 34.012 1.00 96.44 502 GLU A C 1
ATOM 3823 O O . GLU A 1 502 ? -5.715 26.919 33.190 1.00 96.44 502 GLU A O 1
ATOM 3828 N N . GLY A 1 503 ? -4.017 25.507 33.653 1.00 96.12 503 GLY A N 1
ATOM 3829 C CA . GLY A 1 503 ? -3.659 25.216 32.267 1.00 96.12 503 GLY A CA 1
ATOM 3830 C C . GLY A 1 503 ? -4.800 24.544 31.504 1.00 96.12 503 GLY A C 1
ATOM 3831 O O . GLY A 1 503 ? -5.170 25.007 30.424 1.00 96.12 503 GLY A O 1
ATOM 3832 N N . LEU A 1 504 ? -5.417 23.514 32.094 1.00 97.19 504 LEU A N 1
ATOM 3833 C CA . LEU A 1 504 ? -6.583 22.830 31.528 1.00 97.19 504 LEU A CA 1
ATOM 3834 C C . LEU A 1 504 ? -7.759 23.788 31.334 1.00 97.19 504 LEU A C 1
ATOM 3836 O O . LEU A 1 504 ? -8.290 23.863 30.232 1.00 97.19 504 LEU A O 1
ATOM 3840 N N . LYS A 1 505 ? -8.135 24.577 32.349 1.00 97.19 505 LYS A N 1
ATOM 3841 C CA . LYS A 1 505 ? -9.223 25.567 32.220 1.00 97.19 505 LYS A CA 1
ATOM 3842 C C . LYS A 1 505 ? -8.974 26.552 31.078 1.00 97.19 505 LYS A C 1
ATOM 3844 O O . LYS A 1 505 ? -9.865 26.785 30.266 1.00 97.19 505 LYS A O 1
ATOM 3849 N N . ARG A 1 506 ? -7.749 27.072 30.963 1.00 96.12 506 ARG A N 1
ATOM 3850 C CA . ARG A 1 506 ? -7.366 27.974 29.868 1.00 96.12 506 ARG A CA 1
ATOM 3851 C C . ARG A 1 506 ? -7.473 27.293 28.502 1.00 96.12 506 ARG A C 1
ATOM 3853 O O . ARG A 1 506 ? -7.995 27.897 27.567 1.00 96.12 506 ARG A O 1
ATOM 3860 N N . ALA A 1 507 ? -6.984 26.060 28.375 1.00 96.88 507 ALA A N 1
ATOM 3861 C CA . ALA A 1 507 ? -7.078 25.293 27.136 1.00 96.88 507 ALA A CA 1
ATOM 3862 C C . ALA A 1 507 ? -8.542 25.033 26.744 1.00 96.88 507 ALA A C 1
ATOM 3864 O O . ALA A 1 507 ? -8.894 25.165 25.573 1.00 96.88 507 ALA A O 1
ATOM 3865 N N . GLU A 1 508 ? -9.416 24.744 27.710 1.00 97.94 508 GLU A N 1
ATOM 3866 C CA . GLU A 1 508 ? -10.849 24.567 27.462 1.00 97.94 508 GLU A CA 1
ATOM 3867 C C . GLU A 1 508 ? -11.544 25.843 26.996 1.00 97.94 508 GLU A C 1
ATOM 3869 O O . GLU A 1 508 ? -12.351 25.788 26.071 1.00 97.94 508 GLU A O 1
ATOM 3874 N N . GLU A 1 509 ? -11.244 26.988 27.611 1.00 97.44 509 GLU A N 1
ATOM 3875 C CA . GLU A 1 509 ? -11.782 28.286 27.191 1.00 97.44 509 GLU A CA 1
ATOM 3876 C C . GLU A 1 509 ? -11.390 28.605 25.745 1.00 97.44 509 GLU A C 1
ATOM 3878 O O . GLU A 1 509 ? -12.245 28.965 24.934 1.00 97.44 509 GLU A O 1
ATOM 3883 N N . VAL A 1 510 ? -10.111 28.410 25.400 1.00 97.81 510 VAL A N 1
ATOM 3884 C CA . VAL A 1 510 ? -9.606 28.601 24.031 1.00 97.81 510 VAL A CA 1
ATOM 3885 C C . VAL A 1 510 ? -10.274 27.633 23.058 1.00 97.81 510 VAL A C 1
ATOM 3887 O O . VAL A 1 510 ? -10.696 28.051 21.982 1.00 97.81 510 VAL A O 1
ATOM 3890 N N . THR A 1 511 ? -10.409 26.361 23.439 1.00 97.94 511 THR A N 1
ATOM 3891 C CA . THR A 1 511 ? -11.026 25.328 22.595 1.00 97.94 511 THR A CA 1
ATOM 3892 C C . THR A 1 511 ? -12.483 25.665 22.300 1.00 97.94 511 THR A C 1
ATOM 3894 O O . THR A 1 511 ? -12.882 25.692 21.138 1.00 97.94 511 THR A O 1
ATOM 3897 N N . LYS A 1 512 ? -13.266 26.000 23.331 1.00 97.12 512 LYS A N 1
ATOM 3898 C CA . LYS A 1 512 ? -14.688 26.340 23.187 1.00 97.12 512 LYS A CA 1
ATOM 3899 C C . LYS A 1 512 ? -14.889 27.564 22.294 1.00 97.12 512 LYS A C 1
ATOM 3901 O O . LYS A 1 512 ? -15.721 27.511 21.392 1.00 97.12 512 LYS A O 1
ATOM 3906 N N . ASP A 1 513 ? -14.112 28.632 22.488 1.00 97.62 513 ASP A N 1
ATOM 3907 C CA . ASP A 1 513 ? -14.206 29.845 21.658 1.00 97.62 513 ASP A CA 1
ATOM 3908 C C . ASP A 1 513 ? -13.769 29.594 20.197 1.00 97.62 513 ASP A C 1
ATOM 3910 O O . ASP A 1 513 ? -14.366 30.117 19.250 1.00 97.62 513 ASP A O 1
ATOM 3914 N N . ALA A 1 514 ? -12.743 28.766 19.979 1.00 97.25 514 ALA A N 1
ATOM 3915 C CA . ALA A 1 514 ? -12.283 28.400 18.639 1.00 97.25 514 ALA A CA 1
ATOM 3916 C C . ALA A 1 514 ? -13.322 27.554 17.884 1.00 97.25 514 ALA A C 1
ATOM 3918 O O . ALA A 1 514 ? -13.667 27.885 16.748 1.00 97.25 514 ALA A O 1
ATOM 3919 N N . VAL A 1 515 ? -13.879 26.526 18.534 1.00 95.62 515 VAL A N 1
ATOM 3920 C CA . VAL A 1 515 ? -14.930 25.666 17.963 1.00 95.62 515 VAL A CA 1
ATOM 3921 C C . VAL A 1 515 ? -16.188 26.477 17.643 1.00 95.62 515 VAL A C 1
ATOM 3923 O O . VAL A 1 515 ? -16.727 26.358 16.546 1.00 95.62 515 VAL A O 1
ATOM 3926 N N . GLN A 1 516 ? -16.614 27.376 18.540 1.00 94.56 516 GLN A N 1
ATOM 3927 C CA . GLN A 1 516 ? -17.737 28.295 18.285 1.00 94.56 516 GLN A CA 1
ATOM 3928 C C . GLN A 1 516 ? -17.505 29.210 17.077 1.00 94.56 516 GLN A C 1
ATOM 3930 O O . GLN A 1 516 ? -18.457 29.659 16.446 1.00 94.56 516 GLN A O 1
ATOM 3935 N N . SER A 1 517 ? -16.244 29.468 16.736 1.00 93.56 517 SER A N 1
ATOM 3936 C CA . SER A 1 517 ? -15.855 30.284 15.584 1.00 93.56 517 SER A CA 1
ATOM 3937 C C . SER A 1 517 ? -15.609 29.465 14.310 1.00 93.56 517 SER A C 1
ATOM 3939 O O . SER A 1 517 ? -15.106 30.010 13.329 1.00 93.56 517 SER A O 1
ATOM 3941 N N . GLY A 1 518 ? -15.947 28.170 14.310 1.00 92.12 518 GLY A N 1
ATOM 3942 C CA . GLY A 1 518 ? -15.819 27.280 13.152 1.00 92.12 518 GLY A CA 1
ATOM 3943 C C . GLY A 1 518 ? -14.398 26.771 12.887 1.00 92.12 518 GLY A C 1
ATOM 3944 O O . GLY A 1 518 ? -14.113 26.340 11.771 1.00 92.12 518 GLY A O 1
ATOM 3945 N N . MET A 1 519 ? -13.501 26.843 13.874 1.00 95.06 519 MET A N 1
ATOM 3946 C CA . MET A 1 519 ? -12.144 26.290 13.787 1.00 95.06 519 MET A CA 1
ATOM 3947 C C . MET A 1 519 ? -12.096 24.872 14.367 1.00 95.06 519 MET A C 1
ATOM 3949 O O . MET A 1 519 ? -12.831 24.549 15.300 1.00 95.06 519 MET A O 1
ATOM 3953 N N . THR A 1 520 ? -11.186 24.038 13.869 1.00 96.19 520 THR A N 1
ATOM 3954 C CA . THR A 1 520 ? -10.878 22.732 14.471 1.00 96.19 520 THR A CA 1
ATOM 3955 C C . THR A 1 520 ? -9.730 22.850 15.470 1.00 96.19 520 THR A C 1
ATOM 3957 O O . THR A 1 520 ? -8.811 23.651 15.286 1.00 96.19 520 THR A O 1
ATOM 3960 N N . VAL A 1 521 ? -9.767 22.050 16.538 1.00 97.69 521 VAL A N 1
ATOM 3961 C CA . VAL A 1 521 ? -8.795 22.143 17.638 1.00 97.69 521 VAL A CA 1
ATOM 3962 C C . VAL A 1 521 ? -8.159 20.782 17.918 1.00 97.69 521 VAL A C 1
ATOM 3964 O O . VAL A 1 521 ? -8.872 19.808 18.164 1.00 97.69 521 VAL A O 1
ATOM 3967 N N . ARG A 1 522 ? -6.824 20.726 17.899 1.00 97.69 522 ARG A N 1
ATOM 3968 C CA . ARG A 1 522 ? -6.023 19.631 18.467 1.00 97.69 522 ARG A CA 1
ATOM 3969 C C . ARG A 1 522 ? -5.646 19.968 19.908 1.00 97.69 522 ARG A C 1
ATOM 3971 O O . ARG A 1 522 ? -5.346 21.120 20.225 1.00 97.69 522 ARG A O 1
ATOM 3978 N N . GLY A 1 523 ? -5.627 18.957 20.764 1.00 97.50 523 GLY A N 1
ATOM 3979 C CA . GLY A 1 523 ? -5.045 19.036 22.100 1.00 97.50 523 GLY A CA 1
ATOM 3980 C C . GLY A 1 523 ? -3.654 18.408 22.131 1.00 97.50 523 GLY A C 1
ATOM 3981 O O . GLY A 1 523 ? -3.370 17.509 21.349 1.00 97.50 523 GLY A O 1
ATOM 3982 N N . ALA A 1 524 ? -2.797 18.834 23.051 1.00 97.19 524 ALA A N 1
ATOM 3983 C CA . ALA A 1 524 ? -1.515 18.191 23.321 1.00 97.19 524 ALA A CA 1
ATOM 3984 C C . ALA A 1 524 ? -1.289 18.067 24.829 1.00 97.19 524 ALA A C 1
ATOM 3986 O O . ALA A 1 524 ? -1.501 19.030 25.571 1.00 97.19 524 ALA A O 1
ATOM 3987 N N . VAL A 1 525 ? -0.851 16.891 25.276 1.00 98.06 525 VAL A N 1
ATOM 3988 C CA . VAL A 1 525 ? -0.519 16.604 26.675 1.00 98.06 525 VAL A CA 1
ATOM 3989 C C . VAL A 1 525 ? 0.960 16.252 26.760 1.00 98.06 525 VAL A C 1
ATOM 3991 O O . VAL A 1 525 ? 1.391 15.243 26.209 1.00 98.06 525 VAL A O 1
ATOM 3994 N N . SER A 1 526 ? 1.743 17.089 27.438 1.00 95.31 526 SER A N 1
ATOM 3995 C CA . SER A 1 526 ? 3.170 16.856 27.674 1.00 95.31 526 SER A CA 1
ATOM 3996 C C . SER A 1 526 ? 3.417 15.999 28.918 1.00 95.31 526 SER A C 1
ATOM 3998 O O . SER A 1 526 ? 2.587 15.964 29.827 1.00 95.31 526 SER A O 1
ATOM 4000 N N . CYS A 1 527 ? 4.609 15.399 28.984 1.00 95.31 527 CYS A N 1
ATOM 4001 C CA . CYS A 1 527 ? 5.101 14.609 30.115 1.00 95.31 527 CYS A CA 1
ATOM 4002 C C . CYS A 1 527 ? 4.229 13.381 30.383 1.00 95.31 527 CYS A C 1
ATOM 4004 O O . CYS A 1 527 ? 3.854 13.130 31.514 1.00 95.31 527 CYS A O 1
ATOM 4006 N N . ILE A 1 528 ? 3.893 12.611 29.342 1.00 97.50 528 ILE A N 1
ATOM 4007 C CA . ILE A 1 528 ? 3.010 11.440 29.496 1.00 97.50 528 ILE A CA 1
ATOM 4008 C C . ILE A 1 528 ? 3.652 10.264 30.255 1.00 97.50 528 ILE A C 1
ATOM 4010 O O . ILE A 1 528 ? 2.928 9.435 30.794 1.00 97.50 528 ILE A O 1
ATOM 4014 N N . PHE A 1 529 ? 4.988 10.188 30.300 1.00 96.94 529 PHE A N 1
ATOM 4015 C CA . PHE A 1 529 ? 5.725 9.126 31.006 1.00 96.94 529 PHE A CA 1
ATOM 4016 C C . PHE A 1 529 ? 6.594 9.656 32.144 1.00 96.94 529 PHE A C 1
ATOM 4018 O O . PHE A 1 529 ? 6.689 9.030 33.198 1.00 96.94 529 PHE A O 1
ATOM 4025 N N . SER A 1 530 ? 7.226 10.815 31.954 1.00 94.44 530 SER A N 1
ATOM 4026 C CA . SER A 1 530 ? 8.046 11.446 32.984 1.00 94.44 530 SER A CA 1
ATOM 4027 C C . SER A 1 530 ? 8.060 12.961 32.845 1.00 94.44 530 SER A C 1
ATOM 4029 O O . SER A 1 530 ? 8.120 13.523 31.749 1.00 94.44 530 SER A O 1
ATOM 4031 N N . ASP A 1 531 ? 8.097 13.604 34.000 1.00 93.00 531 ASP A N 1
ATOM 4032 C CA . ASP A 1 531 ? 8.378 15.009 34.215 1.00 93.00 531 ASP A CA 1
ATOM 4033 C C . ASP A 1 531 ? 9.872 15.176 34.575 1.00 93.00 531 ASP A C 1
ATOM 4035 O O . ASP A 1 531 ? 10.390 14.405 35.388 1.00 93.00 531 ASP A O 1
ATOM 4039 N N . PRO A 1 532 ? 10.601 16.144 33.986 1.00 88.69 532 PRO A N 1
ATOM 4040 C CA . PRO A 1 532 ? 12.020 16.368 34.286 1.00 88.69 532 PRO A CA 1
ATOM 4041 C C . PRO A 1 532 ? 12.290 16.962 35.686 1.00 88.69 532 PRO A C 1
ATOM 4043 O O . PRO A 1 532 ? 13.443 17.020 36.110 1.00 88.69 532 PRO A O 1
ATOM 4046 N N . TYR A 1 533 ? 11.255 17.410 36.395 1.00 89.44 533 TYR A N 1
ATOM 4047 C CA . TYR A 1 533 ? 11.286 17.989 37.739 1.00 89.44 533 TYR A CA 1
ATOM 4048 C C . TYR A 1 533 ? 10.697 17.047 38.799 1.00 89.44 533 TYR A C 1
ATOM 4050 O O . TYR A 1 533 ? 11.223 16.983 39.908 1.00 89.44 533 TYR A O 1
ATOM 4058 N N . GLU A 1 534 ? 9.610 16.338 38.475 1.00 89.50 534 GLU A N 1
ATOM 4059 C CA . GLU A 1 534 ? 8.844 15.509 39.427 1.00 89.50 534 GLU A CA 1
ATOM 4060 C C . GLU A 1 534 ? 9.013 13.990 39.214 1.00 89.50 534 GLU A C 1
ATOM 4062 O O . GLU A 1 534 ? 8.652 13.212 40.095 1.00 89.50 534 GLU A O 1
ATOM 4067 N N . GLY A 1 535 ? 9.624 13.548 38.106 1.00 91.25 535 GLY A N 1
ATOM 4068 C CA . GLY A 1 535 ? 9.868 12.130 37.826 1.00 91.25 535 GLY A CA 1
ATOM 4069 C C . GLY A 1 535 ? 8.694 11.430 37.119 1.00 91.25 535 GLY A C 1
ATOM 4070 O O . GLY A 1 535 ? 8.031 12.057 36.292 1.00 91.25 535 GLY A O 1
ATOM 4071 N N . PRO A 1 536 ? 8.453 10.127 37.365 1.00 95.12 536 PRO A N 1
ATOM 4072 C CA . PRO A 1 536 ? 7.442 9.346 36.649 1.00 95.12 536 PRO A CA 1
ATOM 4073 C C . PRO A 1 536 ? 6.038 9.954 36.715 1.00 95.12 536 PRO A C 1
ATOM 4075 O O . PRO A 1 536 ? 5.610 10.456 37.752 1.00 95.12 536 PRO A O 1
ATOM 4078 N N . THR A 1 537 ? 5.308 9.884 35.605 1.00 97.06 537 THR A N 1
ATOM 4079 C CA . THR A 1 537 ? 3.936 10.398 35.503 1.00 97.06 537 THR A CA 1
ATOM 4080 C C . THR A 1 537 ? 2.916 9.288 35.715 1.00 97.06 537 THR A C 1
ATOM 4082 O O . THR A 1 537 ? 3.015 8.222 35.115 1.00 97.06 537 THR A O 1
ATOM 4085 N N . ASP A 1 538 ? 1.910 9.549 36.551 1.00 96.00 538 ASP A N 1
ATOM 4086 C CA . ASP A 1 538 ? 0.778 8.642 36.744 1.00 96.00 538 ASP A CA 1
ATOM 4087 C C . ASP A 1 538 ? -0.111 8.615 35.477 1.00 96.00 538 ASP A C 1
ATOM 4089 O O . ASP A 1 538 ? -0.616 9.671 35.070 1.00 96.00 538 ASP A O 1
ATOM 4093 N N . PRO A 1 539 ? -0.361 7.444 34.854 1.00 96.12 539 PRO A N 1
ATOM 4094 C CA . PRO A 1 539 ? -1.223 7.331 33.675 1.00 96.12 539 PRO A CA 1
ATOM 4095 C C . PRO A 1 539 ? -2.630 7.919 33.858 1.00 96.12 539 PRO A C 1
ATOM 4097 O O . PRO A 1 539 ? -3.217 8.423 32.899 1.00 96.12 539 PRO A O 1
ATOM 4100 N N . SER A 1 540 ? -3.172 7.916 35.080 1.00 95.69 540 SER A N 1
ATOM 4101 C CA . SER A 1 540 ? -4.483 8.508 35.380 1.00 95.69 540 SER A CA 1
ATOM 4102 C C . SER A 1 540 ? -4.489 10.037 35.244 1.00 95.69 540 SER A C 1
ATOM 4104 O O . SER A 1 540 ? -5.500 10.627 34.848 1.00 95.69 540 SER A O 1
ATOM 4106 N N . ALA A 1 541 ? -3.353 10.699 35.492 1.00 96.94 541 ALA A N 1
ATOM 4107 C CA . ALA A 1 541 ? -3.206 12.135 35.266 1.00 96.94 541 ALA A CA 1
ATOM 4108 C C . ALA A 1 541 ? -3.251 12.462 33.765 1.00 96.94 541 ALA A C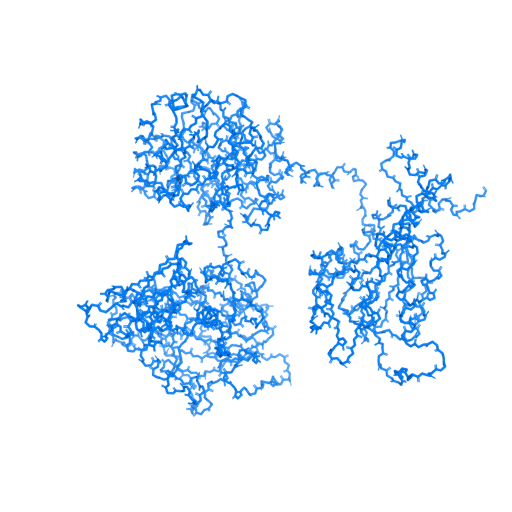 1
ATOM 4110 O O . ALA A 1 541 ? -3.924 13.413 33.355 1.00 96.94 541 ALA A O 1
ATOM 4111 N N . VAL A 1 542 ? -2.608 11.625 32.941 1.00 98.25 542 VAL A N 1
ATOM 4112 C CA . VAL A 1 542 ? -2.659 11.724 31.474 1.00 98.25 542 VAL A CA 1
ATOM 4113 C C . VAL A 1 542 ? -4.085 11.501 30.978 1.00 98.25 542 VAL A C 1
ATOM 4115 O O . VAL A 1 542 ? -4.617 12.337 30.249 1.00 98.25 542 VAL A O 1
ATOM 4118 N N . GLN A 1 543 ? -4.743 10.432 31.435 1.00 97.94 543 GLN A N 1
ATOM 4119 C CA . GLN A 1 543 ? -6.138 10.126 31.113 1.00 97.94 543 GLN A CA 1
ATOM 4120 C C . GLN A 1 543 ? -7.070 11.304 31.428 1.00 97.94 543 GLN A C 1
ATOM 4122 O O . GLN A 1 543 ? -7.855 11.714 30.571 1.00 97.94 543 GLN A O 1
ATOM 4127 N N . ARG A 1 544 ? -6.955 11.904 32.623 1.00 97.88 544 ARG A N 1
ATOM 4128 C CA . ARG A 1 544 ? -7.738 13.087 33.016 1.00 97.88 544 ARG A CA 1
ATOM 4129 C C . ARG A 1 544 ? -7.527 14.252 32.048 1.00 97.88 544 ARG A C 1
ATOM 4131 O O . ARG A 1 544 ? -8.503 14.887 31.648 1.00 97.88 544 ARG A O 1
ATOM 4138 N N . ALA A 1 545 ? -6.279 14.557 31.694 1.00 98.12 545 ALA A N 1
ATOM 4139 C CA . ALA A 1 545 ? -5.969 15.661 30.789 1.00 98.12 545 ALA A CA 1
ATOM 4140 C C . ALA A 1 545 ? -6.540 15.418 29.381 1.00 98.12 545 ALA A C 1
ATOM 4142 O O . ALA A 1 545 ? -7.219 16.291 28.838 1.00 98.12 545 ALA A O 1
ATOM 4143 N N . VAL A 1 546 ? -6.341 14.215 28.829 1.00 98.44 546 VAL A N 1
ATOM 4144 C CA . VAL A 1 546 ? -6.864 13.814 27.512 1.00 98.44 546 VAL A CA 1
ATOM 4145 C C . VAL A 1 546 ? -8.390 13.896 27.485 1.00 98.44 546 VAL A C 1
ATOM 4147 O O . VAL A 1 546 ? -8.955 14.552 26.609 1.00 98.44 546 VAL A O 1
ATOM 4150 N N . GLN A 1 547 ? -9.064 13.307 28.478 1.00 97.75 547 GLN A N 1
ATOM 4151 C CA . GLN A 1 547 ? -10.524 13.299 28.555 1.00 97.75 547 GLN A CA 1
ATOM 4152 C C . GLN A 1 547 ? -11.095 14.718 28.591 1.00 97.75 547 GLN A C 1
ATOM 4154 O O . GLN A 1 547 ? -12.094 15.004 27.926 1.00 97.75 547 GLN A O 1
ATOM 4159 N N . ARG A 1 548 ? -10.467 15.629 29.343 1.00 98.06 548 ARG A N 1
ATOM 4160 C CA . ARG A 1 548 ? -10.919 17.022 29.425 1.00 98.06 548 ARG A CA 1
ATOM 4161 C C . ARG A 1 548 ? -10.745 17.775 28.115 1.00 98.06 548 ARG A C 1
ATOM 4163 O O . ARG A 1 548 ? -11.677 18.457 27.704 1.00 98.06 548 ARG A O 1
ATOM 4170 N N . LEU A 1 549 ? -9.614 17.614 27.430 1.00 98.25 549 LEU A N 1
ATOM 4171 C CA . LEU A 1 549 ? -9.392 18.244 26.125 1.00 98.25 549 LEU A CA 1
ATOM 4172 C C . LEU A 1 549 ? -10.400 17.756 25.076 1.00 98.25 549 LEU A C 1
ATOM 4174 O O . LEU A 1 549 ? -10.992 18.578 24.373 1.00 98.25 549 LEU A O 1
ATOM 4178 N N . ILE A 1 550 ? -10.664 16.445 25.019 1.00 97.06 550 ILE A N 1
ATOM 4179 C CA . ILE A 1 550 ? -11.697 15.871 24.140 1.00 97.06 550 ILE A CA 1
ATOM 4180 C C . ILE A 1 550 ? -13.075 16.441 24.494 1.00 97.06 550 ILE A C 1
ATOM 4182 O O . ILE A 1 550 ? -13.789 16.933 23.623 1.00 97.06 550 ILE A O 1
ATOM 4186 N N . SER A 1 551 ? -13.426 16.456 25.784 1.00 95.88 551 SER A N 1
ATOM 4187 C CA . SER A 1 551 ? -14.716 16.980 26.264 1.00 95.88 551 SER A CA 1
ATOM 4188 C C . SER A 1 551 ? -14.891 18.479 25.988 1.00 95.88 551 SER A C 1
ATOM 4190 O O . SER A 1 551 ? -16.015 18.964 25.875 1.00 95.88 551 SER A O 1
ATOM 4192 N N . ALA A 1 552 ? -13.791 19.224 25.862 1.00 94.44 552 ALA A N 1
ATOM 4193 C CA . ALA A 1 552 ? -13.798 20.636 25.499 1.00 94.44 552 ALA A CA 1
ATOM 4194 C C . ALA A 1 552 ? -14.092 20.884 24.012 1.00 94.44 552 ALA A C 1
ATOM 4196 O O . ALA A 1 552 ? -14.436 22.011 23.656 1.00 94.44 552 ALA A O 1
ATOM 4197 N N . GLY A 1 553 ? -13.944 19.859 23.166 1.00 94.62 553 GLY A N 1
ATOM 4198 C CA . GLY A 1 553 ? -14.119 19.935 21.716 1.00 94.62 553 GLY A CA 1
ATOM 4199 C C . GLY A 1 553 ? -12.851 19.672 20.898 1.00 94.62 553 GLY A C 1
ATOM 4200 O O . GLY A 1 553 ? -12.871 19.909 19.691 1.00 94.62 553 GLY A O 1
ATOM 4201 N N . CYS A 1 554 ? -11.752 19.198 21.505 1.00 96.81 554 CYS A N 1
ATOM 4202 C CA . CYS A 1 554 ? -10.602 18.741 20.720 1.00 96.81 554 CYS A CA 1
ATOM 4203 C C . CYS A 1 554 ? -10.980 17.475 19.942 1.00 96.81 554 CYS A C 1
ATOM 4205 O O . CYS A 1 554 ? -11.469 16.509 20.528 1.00 96.81 554 CYS A O 1
ATOM 4207 N N . TYR A 1 555 ? -10.735 17.463 18.631 1.00 93.88 555 TYR A N 1
ATOM 4208 C CA . TYR A 1 555 ? -11.052 16.294 17.800 1.00 93.88 555 TYR A CA 1
ATOM 4209 C C . TYR A 1 555 ? -10.000 15.182 17.934 1.00 93.88 555 TYR A C 1
ATOM 4211 O O . TYR A 1 555 ? -10.310 14.013 17.732 1.00 93.88 555 TYR A O 1
ATOM 4219 N N . GLU A 1 556 ? -8.768 15.559 18.280 1.00 94.75 556 GLU A N 1
ATOM 4220 C CA . GLU A 1 556 ? -7.617 14.678 18.468 1.00 94.75 556 GLU A CA 1
ATOM 4221 C C . GLU A 1 556 ? -6.731 15.241 19.590 1.00 94.75 556 GLU A C 1
ATOM 4223 O O . GLU A 1 556 ? -6.584 16.463 19.712 1.00 94.75 556 GLU A O 1
ATOM 4228 N N . VAL A 1 557 ? -6.139 14.365 20.405 1.00 98.19 557 VAL A N 1
ATOM 4229 C CA . VAL A 1 557 ? -5.187 14.712 21.464 1.00 98.19 557 VAL A CA 1
ATOM 4230 C C . VAL A 1 557 ? -3.856 13.995 21.247 1.00 98.19 557 VAL A C 1
ATOM 4232 O O . VAL A 1 557 ? -3.783 12.770 21.172 1.00 98.19 557 VAL A O 1
ATOM 4235 N N . LEU A 1 558 ? -2.793 14.788 21.181 1.00 97.19 558 LEU A N 1
ATOM 4236 C CA . LEU A 1 558 ? -1.413 14.362 21.029 1.00 97.19 558 LEU A CA 1
ATOM 4237 C C . LEU A 1 558 ? -0.803 13.968 22.379 1.00 97.19 558 LEU A C 1
ATOM 4239 O O . LEU A 1 558 ? -0.769 14.771 23.315 1.00 97.19 558 LEU A O 1
ATOM 4243 N N . LEU A 1 559 ? -0.290 12.743 22.461 1.00 98.31 559 LEU A N 1
ATOM 4244 C CA . LEU A 1 559 ? 0.403 12.188 23.620 1.00 98.31 559 LEU A CA 1
ATOM 4245 C C . LEU A 1 559 ? 1.908 12.464 23.491 1.00 98.31 559 LEU A C 1
ATOM 4247 O O . LEU A 1 559 ? 2.585 11.839 22.675 1.00 98.31 559 LEU A O 1
ATOM 4251 N N . GLY A 1 560 ? 2.425 13.404 24.288 1.00 96.44 560 GLY A N 1
ATOM 4252 C CA . GLY A 1 560 ? 3.809 13.878 24.229 1.00 96.44 560 GLY A CA 1
ATOM 4253 C C . GLY A 1 560 ? 4.752 13.246 25.255 1.00 96.44 560 GLY A C 1
ATOM 4254 O O . GLY A 1 560 ? 4.745 13.625 26.432 1.00 96.44 560 GLY A O 1
ATOM 4255 N N . ASP A 1 561 ? 5.651 12.367 24.803 1.00 95.81 561 ASP A N 1
ATOM 4256 C CA . ASP A 1 561 ? 6.842 11.963 25.566 1.00 95.81 561 ASP A CA 1
ATOM 4257 C C . ASP A 1 561 ? 7.921 13.050 25.459 1.00 95.81 561 ASP A C 1
ATOM 4259 O O . ASP A 1 561 ? 8.872 12.955 24.682 1.00 95.81 561 ASP A O 1
ATOM 4263 N N . THR A 1 562 ? 7.737 14.122 26.233 1.00 90.50 562 THR A N 1
ATOM 4264 C CA . THR A 1 562 ? 8.557 15.344 26.186 1.00 90.50 562 THR A CA 1
ATOM 4265 C C . THR A 1 562 ? 10.037 15.100 26.463 1.00 90.50 562 THR A C 1
ATOM 4267 O O . THR A 1 562 ? 10.901 15.808 25.939 1.00 90.50 562 THR A O 1
ATOM 4270 N N . VAL A 1 563 ? 10.348 14.141 27.335 1.00 90.50 563 VAL A N 1
ATOM 4271 C CA . VAL A 1 563 ? 11.732 13.847 27.726 1.00 90.50 563 VAL A CA 1
ATOM 4272 C C . VAL A 1 563 ? 12.329 12.785 26.797 1.00 90.50 563 VAL A C 1
ATOM 4274 O O . VAL A 1 563 ? 13.532 12.818 26.534 1.00 90.50 563 VAL A O 1
ATOM 4277 N N . GLY A 1 564 ? 11.498 11.909 26.224 1.00 92.69 564 GLY A N 1
ATOM 4278 C CA . GLY A 1 564 ? 11.917 10.817 25.343 1.00 92.69 564 GLY A CA 1
ATOM 4279 C C . GLY A 1 564 ? 12.373 9.579 26.112 1.00 92.69 564 GLY A C 1
ATOM 4280 O O . GLY A 1 564 ? 13.256 8.870 25.628 1.00 92.69 564 GLY A O 1
ATOM 4281 N N . VAL A 1 565 ? 11.873 9.392 27.340 1.00 93.88 565 VAL A N 1
ATOM 4282 C CA . VAL A 1 565 ? 12.282 8.306 28.253 1.00 93.88 565 VAL A CA 1
ATOM 4283 C C . VAL A 1 565 ? 11.395 7.073 28.152 1.00 93.88 565 VAL A C 1
ATOM 4285 O O . VAL A 1 565 ? 11.795 6.021 28.645 1.00 93.88 565 VAL A O 1
ATOM 4288 N N . GLY A 1 566 ? 10.204 7.197 27.559 1.00 95.56 566 GLY A N 1
ATOM 4289 C CA . GLY A 1 566 ? 9.266 6.089 27.465 1.00 95.56 566 GLY A CA 1
ATOM 4290 C C . GLY A 1 566 ? 9.815 4.964 26.600 1.00 95.56 566 GLY A C 1
ATOM 4291 O O . GLY A 1 566 ? 10.594 5.197 25.672 1.00 95.56 566 GLY A O 1
ATOM 4292 N N . CYS A 1 567 ? 9.371 3.745 26.872 1.00 97.12 567 CYS A N 1
ATOM 4293 C CA . CYS A 1 567 ? 9.630 2.578 26.040 1.00 97.12 567 CYS A CA 1
ATOM 4294 C C . CYS A 1 567 ? 8.321 1.992 25.471 1.00 97.12 567 CYS A C 1
ATOM 4296 O O . CYS A 1 567 ? 7.226 2.376 25.898 1.00 97.12 567 CYS A O 1
ATOM 4298 N N . PRO A 1 568 ? 8.396 1.039 24.522 1.00 97.06 568 PRO A N 1
ATOM 4299 C CA . PRO A 1 568 ? 7.214 0.442 23.900 1.00 97.06 568 PRO A CA 1
ATOM 4300 C C . PRO A 1 568 ? 6.182 -0.119 24.887 1.00 97.06 568 PRO A C 1
ATOM 4302 O O . PRO A 1 568 ? 4.981 -0.025 24.638 1.00 97.06 568 PRO A O 1
ATOM 4305 N N . ASP A 1 569 ? 6.624 -0.678 26.015 1.00 96.38 569 ASP A N 1
ATOM 4306 C CA . ASP A 1 569 ? 5.713 -1.226 27.022 1.00 96.38 569 ASP A CA 1
ATOM 4307 C C . ASP A 1 569 ? 4.998 -0.127 27.816 1.00 96.38 569 ASP A C 1
ATOM 4309 O O . ASP A 1 569 ? 3.809 -0.267 28.105 1.00 96.38 569 ASP A O 1
ATOM 4313 N N . ASP A 1 570 ? 5.658 1.006 28.080 1.00 97.81 570 ASP A N 1
ATOM 4314 C CA . ASP A 1 570 ? 5.007 2.178 28.679 1.00 97.81 570 ASP A CA 1
ATOM 4315 C C . ASP A 1 570 ? 3.896 2.705 27.765 1.00 97.81 570 ASP A C 1
ATOM 4317 O O . ASP A 1 570 ? 2.792 3.002 28.228 1.00 97.81 570 ASP A O 1
ATOM 4321 N N . VAL A 1 571 ? 4.153 2.748 26.449 1.00 97.94 571 VAL A N 1
ATOM 4322 C CA . VAL A 1 571 ? 3.155 3.128 25.438 1.00 97.94 571 VAL A CA 1
ATOM 4323 C C . VAL A 1 571 ? 1.955 2.191 25.481 1.00 97.94 571 VAL A C 1
ATOM 4325 O O . VAL A 1 571 ? 0.828 2.666 25.599 1.00 97.94 571 VAL A O 1
ATOM 4328 N N . ARG A 1 572 ? 2.166 0.871 25.435 1.00 95.50 572 ARG A N 1
ATOM 4329 C CA . ARG A 1 572 ? 1.066 -0.110 25.481 1.00 95.50 572 ARG A CA 1
ATOM 4330 C C . ARG A 1 572 ? 0.253 0.002 26.770 1.00 95.50 572 ARG A C 1
ATOM 4332 O O . ARG A 1 572 ? -0.976 -0.047 26.718 1.00 95.50 572 ARG A O 1
ATOM 4339 N N . ASN A 1 573 ? 0.919 0.199 27.907 1.00 96.06 573 ASN A N 1
ATOM 4340 C CA . ASN A 1 573 ? 0.266 0.360 29.205 1.00 96.06 573 ASN A CA 1
ATOM 4341 C C . ASN A 1 573 ? -0.579 1.637 29.266 1.00 96.06 573 ASN A C 1
ATOM 4343 O O . ASN A 1 573 ? -1.739 1.583 29.675 1.00 96.06 573 ASN A O 1
ATOM 4347 N N . LEU A 1 574 ? -0.040 2.774 28.818 1.00 97.81 574 LEU A N 1
ATOM 4348 C CA . LEU A 1 574 ? -0.792 4.026 28.764 1.00 97.81 574 LEU A CA 1
ATOM 4349 C C . LEU A 1 574 ? -1.973 3.923 27.792 1.00 97.81 574 LEU A C 1
ATOM 4351 O O . LEU A 1 574 ? -3.084 4.312 28.144 1.00 97.81 574 LEU A O 1
ATOM 4355 N N . MET A 1 575 ? -1.764 3.351 26.603 1.00 95.69 575 MET A N 1
ATOM 4356 C CA . MET A 1 575 ? -2.835 3.131 25.629 1.00 95.69 575 MET A CA 1
ATOM 4357 C C . MET A 1 575 ? -3.952 2.276 26.222 1.00 95.69 575 MET A C 1
ATOM 4359 O O . MET A 1 575 ? -5.115 2.644 26.103 1.00 95.69 575 MET A O 1
ATOM 4363 N N . LYS A 1 576 ? -3.619 1.194 26.933 1.00 90.69 576 LYS A N 1
ATOM 4364 C CA . LYS A 1 576 ? -4.606 0.379 27.646 1.00 90.69 576 LYS A CA 1
ATOM 4365 C C . LYS A 1 576 ? -5.445 1.217 28.616 1.00 90.69 576 LYS A C 1
ATOM 4367 O O . LYS A 1 576 ? -6.664 1.146 28.556 1.00 90.69 576 LYS A O 1
ATOM 4372 N N . VAL A 1 577 ? -4.817 2.045 29.456 1.00 95.88 577 VAL A N 1
ATOM 4373 C CA . VAL A 1 577 ? -5.527 2.919 30.412 1.00 95.88 577 VAL A CA 1
ATOM 4374 C C . VAL A 1 577 ? -6.470 3.895 29.699 1.00 95.88 577 VAL A C 1
ATOM 4376 O O . VAL A 1 577 ? -7.612 4.072 30.122 1.00 95.88 577 VAL A O 1
ATOM 4379 N N . LEU A 1 578 ? -6.018 4.519 28.608 1.00 94.81 578 LEU A N 1
ATOM 4380 C CA . LEU A 1 578 ? -6.834 5.465 27.843 1.00 94.81 578 LEU A CA 1
ATOM 4381 C C . LEU A 1 578 ? -8.033 4.768 27.182 1.00 94.81 578 LEU A C 1
ATOM 4383 O O . LEU A 1 578 ? -9.161 5.245 27.313 1.00 94.81 578 LEU A O 1
ATOM 4387 N N . LEU A 1 579 ? -7.809 3.625 26.531 1.00 86.06 579 LEU A N 1
ATOM 4388 C CA . LEU A 1 579 ? -8.856 2.872 25.835 1.00 86.06 579 LEU A CA 1
ATOM 4389 C C . LEU A 1 579 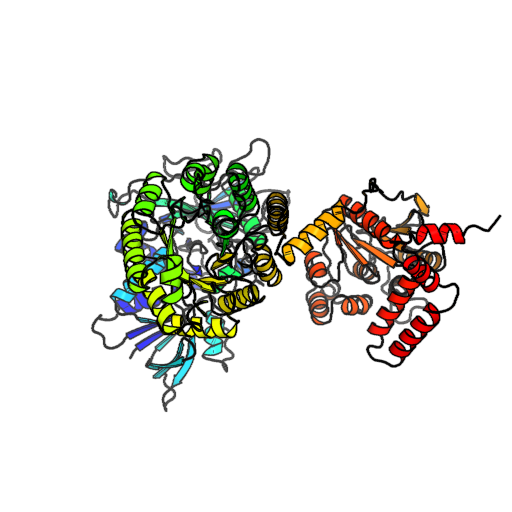? -9.869 2.254 26.811 1.00 86.06 579 LEU A C 1
ATOM 4391 O O . LEU A 1 579 ? -11.073 2.380 26.590 1.00 86.06 579 LEU A O 1
ATOM 4395 N N . ASP A 1 580 ? -9.407 1.676 27.927 1.00 86.56 580 ASP A N 1
ATOM 4396 C CA . ASP A 1 580 ? -10.269 1.116 28.981 1.00 86.56 580 ASP A CA 1
ATOM 4397 C C . ASP A 1 580 ? -11.155 2.211 29.625 1.00 86.56 580 ASP A C 1
ATOM 4399 O O . ASP A 1 580 ? -12.219 1.916 30.169 1.00 86.56 580 ASP A O 1
ATOM 4403 N N . SER A 1 581 ? -10.768 3.491 29.514 1.00 84.38 581 SER A N 1
ATOM 4404 C CA . SER A 1 581 ? -11.576 4.634 29.961 1.00 84.38 581 SER A CA 1
ATOM 4405 C C . SER A 1 581 ? -12.618 5.146 28.955 1.00 84.38 581 SER A C 1
ATOM 4407 O O . SER A 1 581 ? -13.361 6.078 29.267 1.00 84.38 581 SER A O 1
ATOM 4409 N N . GLY A 1 582 ? -12.700 4.543 27.765 1.00 80.44 582 GLY A N 1
ATOM 4410 C CA . GLY A 1 582 ? -13.659 4.903 26.714 1.00 80.44 582 GLY A CA 1
ATOM 4411 C C . GLY A 1 582 ? -13.180 5.981 25.736 1.00 80.44 582 GLY A C 1
ATOM 4412 O O . GLY A 1 582 ? -13.957 6.405 24.878 1.00 80.44 582 GLY A O 1
ATOM 4413 N N . ILE A 1 583 ? -11.919 6.419 25.823 1.00 85.75 583 ILE A N 1
ATOM 4414 C CA . ILE A 1 583 ? -11.315 7.298 24.813 1.00 85.75 583 ILE A CA 1
ATOM 4415 C C . ILE A 1 583 ? -11.072 6.472 23.554 1.00 85.75 583 ILE A C 1
ATOM 4417 O O . ILE A 1 583 ? -10.447 5.413 23.609 1.00 85.75 583 ILE A O 1
ATOM 4421 N N . ARG A 1 584 ? -11.555 6.943 22.403 1.00 82.62 584 ARG A N 1
ATOM 4422 C CA . ARG A 1 584 ? -11.378 6.205 21.153 1.00 82.62 584 ARG A CA 1
ATOM 4423 C C . ARG A 1 584 ? -9.987 6.432 20.571 1.00 82.62 584 ARG A C 1
ATOM 4425 O O . ARG A 1 584 ? -9.443 7.533 20.628 1.00 82.62 584 ARG A O 1
ATOM 4432 N N . VAL A 1 585 ? -9.437 5.397 19.943 1.00 79.19 585 VAL A N 1
ATOM 4433 C CA . VAL A 1 585 ? -8.090 5.449 19.358 1.00 79.19 585 VAL A CA 1
ATOM 4434 C C . VAL A 1 585 ? -7.964 6.454 18.204 1.00 79.19 585 VAL A C 1
ATOM 4436 O O . VAL A 1 585 ? -6.902 7.042 18.028 1.00 79.19 585 VAL A O 1
ATOM 4439 N N . ASP A 1 586 ? -9.047 6.718 17.461 1.00 81.81 586 ASP A N 1
ATOM 4440 C CA . ASP A 1 586 ? -9.093 7.719 16.380 1.00 81.81 586 ASP A CA 1
ATOM 4441 C C . ASP A 1 586 ? -8.978 9.167 16.887 1.00 81.81 586 ASP A C 1
ATOM 4443 O O . ASP A 1 586 ? -8.764 10.080 16.094 1.00 81.81 586 ASP A O 1
ATOM 4447 N N . GLN A 1 587 ? -9.095 9.375 18.202 1.00 91.88 587 GLN A N 1
ATOM 4448 C CA . GLN A 1 587 ? -8.932 10.668 18.866 1.00 91.88 587 GLN A CA 1
ATOM 4449 C C . GLN A 1 587 ? -7.529 10.852 19.461 1.00 91.88 587 GLN A C 1
ATOM 4451 O O . GLN A 1 587 ? -7.296 11.837 20.162 1.00 91.88 587 GLN A O 1
ATOM 4456 N N . LEU A 1 588 ? -6.598 9.923 19.224 1.00 95.81 588 LEU A N 1
ATOM 4457 C CA . LEU A 1 588 ? -5.254 9.932 19.798 1.00 95.81 588 LEU A CA 1
ATOM 4458 C C . LEU A 1 588 ? -4.179 10.069 18.712 1.00 95.81 588 LEU A C 1
ATOM 4460 O O . LEU A 1 588 ? -4.279 9.492 17.629 1.00 95.81 588 LEU A O 1
ATOM 4464 N N . ALA A 1 589 ? -3.115 10.799 19.038 1.00 97.62 589 ALA A N 1
ATOM 4465 C CA . ALA A 1 589 ? -1.906 10.923 18.227 1.00 97.62 589 ALA A CA 1
ATOM 4466 C C . ALA A 1 589 ? -0.652 10.740 19.094 1.00 97.62 589 ALA A C 1
ATOM 4468 O O . ALA A 1 589 ? -0.689 10.998 20.297 1.00 97.62 589 ALA A O 1
ATOM 4469 N N . GLY A 1 590 ? 0.464 10.313 18.501 1.00 97.62 590 GLY A N 1
ATOM 4470 C CA . GLY A 1 590 ? 1.738 10.137 19.211 1.00 97.62 590 GLY A CA 1
ATOM 4471 C C . GLY A 1 590 ? 2.766 11.224 18.891 1.00 97.62 590 GLY A C 1
ATOM 4472 O O . GLY A 1 590 ? 3.005 11.508 17.722 1.00 97.62 590 GLY A O 1
ATOM 4473 N N . HIS A 1 591 ? 3.420 11.780 19.915 1.00 97.50 591 HIS A N 1
ATOM 4474 C CA . HIS A 1 591 ? 4.578 12.676 19.792 1.00 97.50 591 HIS A CA 1
ATOM 4475 C C . HIS A 1 591 ? 5.704 12.169 20.682 1.00 97.50 591 HIS A C 1
ATOM 4477 O O . HIS A 1 591 ? 5.663 12.304 21.906 1.00 97.50 591 HIS A O 1
ATOM 4483 N N . PHE A 1 592 ? 6.719 11.570 20.071 1.00 97.00 592 PHE A N 1
ATOM 4484 C CA . PHE A 1 592 ? 7.797 10.916 20.805 1.00 97.00 592 PHE A CA 1
ATOM 4485 C C . PHE A 1 592 ? 9.126 11.611 20.529 1.00 97.00 592 PHE A C 1
ATOM 4487 O O . PHE A 1 592 ? 9.526 11.785 19.377 1.00 97.00 592 PHE A O 1
ATOM 4494 N N . HIS A 1 593 ? 9.826 12.006 21.590 1.00 94.81 593 HIS A N 1
ATOM 4495 C CA . HIS A 1 593 ? 11.189 12.515 21.477 1.00 94.81 593 HIS A CA 1
ATOM 4496 C C . HIS A 1 593 ? 12.202 11.370 21.437 1.00 94.81 593 HIS A C 1
ATOM 4498 O O . HIS A 1 593 ? 12.077 10.383 22.157 1.00 94.81 593 HIS A O 1
ATOM 4504 N N . ASP A 1 594 ? 13.251 11.514 20.627 1.00 93.56 594 ASP A N 1
ATOM 4505 C CA . ASP A 1 594 ? 14.260 10.472 20.388 1.00 93.56 594 ASP A CA 1
ATOM 4506 C C . ASP A 1 594 ? 15.515 10.639 21.261 1.00 93.56 594 ASP A C 1
ATOM 4508 O O . ASP A 1 594 ? 16.619 10.234 20.896 1.00 93.56 594 ASP A O 1
ATOM 4512 N N . THR A 1 595 ? 15.363 11.238 22.447 1.00 89.94 595 THR A N 1
ATOM 4513 C CA . THR A 1 595 ? 16.468 11.484 23.390 1.00 89.94 595 THR A CA 1
ATOM 4514 C C . THR A 1 595 ? 17.236 10.205 23.733 1.00 89.94 595 THR A C 1
ATOM 4516 O O . THR A 1 595 ? 18.469 10.214 23.717 1.00 89.94 595 THR A O 1
ATOM 4519 N N . TYR A 1 596 ? 16.514 9.108 23.988 1.00 90.31 596 TYR A N 1
ATOM 4520 C CA . TYR A 1 596 ? 17.065 7.798 24.362 1.00 90.31 596 TYR A CA 1
ATOM 4521 C C . TYR A 1 596 ? 16.952 6.749 23.238 1.00 90.31 596 TYR A C 1
ATOM 4523 O O . TYR A 1 596 ? 17.088 5.549 23.481 1.00 90.31 596 TYR A O 1
ATOM 4531 N N . GLY A 1 597 ? 16.710 7.182 21.994 1.00 91.38 597 GLY A N 1
ATOM 4532 C CA . GLY A 1 597 ? 16.627 6.290 20.832 1.00 91.38 597 GLY A CA 1
ATOM 4533 C C . GLY A 1 597 ? 15.356 5.434 20.758 1.00 91.38 597 GLY A C 1
ATOM 4534 O O . GLY A 1 597 ? 15.345 4.452 20.015 1.00 91.38 597 GLY A O 1
ATOM 4535 N N . GLN A 1 598 ? 14.323 5.760 21.545 1.00 94.94 598 GLN A N 1
ATOM 4536 C CA . GLN A 1 598 ? 13.092 4.971 21.669 1.00 94.94 598 GLN A CA 1
ATOM 4537 C C . GLN A 1 598 ? 11.974 5.425 20.726 1.00 94.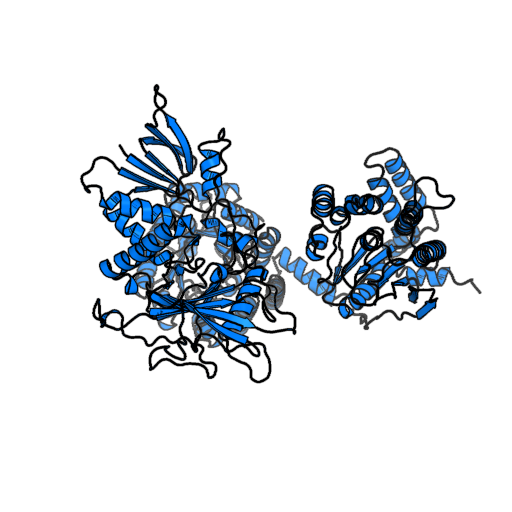94 598 GLN A C 1
ATOM 4539 O O . GLN A 1 598 ? 10.991 4.709 20.560 1.00 94.94 598 GLN A O 1
ATOM 4544 N N . ALA A 1 599 ? 12.081 6.592 20.090 1.00 96.06 599 ALA A N 1
ATOM 4545 C CA . ALA A 1 599 ? 10.896 7.258 19.557 1.00 96.06 599 ALA A CA 1
ATOM 4546 C C . ALA A 1 599 ? 10.227 6.508 18.398 1.00 96.06 599 ALA A C 1
ATOM 4548 O O . ALA A 1 599 ? 9.004 6.401 18.362 1.00 96.06 599 ALA A O 1
ATOM 4549 N N . VAL A 1 600 ? 11.017 5.932 17.483 1.00 97.56 600 VAL A N 1
ATOM 4550 C CA . VAL A 1 600 ? 10.489 5.092 16.391 1.00 97.56 600 VAL A CA 1
ATOM 4551 C C . VAL A 1 600 ? 9.828 3.825 16.944 1.00 97.56 600 VAL A C 1
ATOM 4553 O O . VAL A 1 600 ? 8.767 3.431 16.467 1.00 97.56 600 VAL A O 1
ATOM 4556 N N . ALA A 1 601 ? 10.415 3.207 17.974 1.00 97.44 601 ALA A N 1
ATOM 4557 C CA . ALA A 1 601 ? 9.853 2.015 18.607 1.00 97.44 601 ALA A CA 1
ATOM 4558 C C . ALA A 1 601 ? 8.548 2.332 19.358 1.00 97.44 601 ALA A C 1
ATOM 4560 O O . ALA A 1 601 ? 7.590 1.567 19.279 1.00 97.44 601 ALA A O 1
ATOM 4561 N N . ASN A 1 602 ? 8.477 3.487 20.020 1.00 98.06 602 ASN A N 1
ATOM 4562 C CA . ASN A 1 602 ? 7.276 3.972 20.698 1.00 98.06 602 ASN A CA 1
ATOM 4563 C C . ASN A 1 602 ? 6.162 4.313 19.703 1.00 98.06 602 ASN A C 1
ATOM 4565 O O . ASN A 1 602 ? 5.011 3.937 19.917 1.00 98.06 602 ASN A O 1
ATOM 4569 N N . ALA A 1 603 ? 6.501 4.961 18.583 1.00 97.69 603 ALA A N 1
ATOM 4570 C CA . ALA A 1 603 ? 5.561 5.213 17.494 1.00 97.69 603 ALA A CA 1
ATOM 4571 C C . ALA A 1 603 ? 5.024 3.903 16.899 1.00 97.69 603 ALA A C 1
ATOM 4573 O O . ALA A 1 603 ? 3.822 3.778 16.673 1.00 97.69 603 ALA A O 1
ATOM 4574 N N . TRP A 1 604 ? 5.890 2.903 16.712 1.00 96.50 604 TRP A N 1
ATOM 4575 C CA . TRP A 1 604 ? 5.484 1.573 16.260 1.00 96.50 604 TRP A CA 1
ATOM 4576 C C . TRP A 1 604 ? 4.551 0.876 17.261 1.00 96.50 604 TRP A C 1
ATOM 4578 O O . TRP A 1 604 ? 3.507 0.364 16.870 1.00 96.50 604 TRP A O 1
ATOM 4588 N N . ALA A 1 605 ? 4.856 0.924 18.559 1.00 94.19 605 ALA A N 1
ATOM 4589 C CA . ALA A 1 605 ? 3.992 0.358 19.596 1.00 94.19 605 ALA A CA 1
ATOM 4590 C C . ALA A 1 605 ? 2.617 1.047 19.653 1.00 94.19 605 ALA A C 1
ATOM 4592 O O . ALA A 1 605 ? 1.587 0.383 19.740 1.00 94.19 605 ALA A O 1
ATOM 4593 N N . ALA A 1 606 ? 2.576 2.376 19.534 1.00 93.81 606 ALA A N 1
ATOM 4594 C CA . ALA A 1 606 ? 1.323 3.121 19.431 1.00 93.81 606 ALA A CA 1
ATOM 4595 C C . ALA A 1 606 ? 0.541 2.750 18.155 1.00 93.81 606 ALA A C 1
ATOM 4597 O O . ALA A 1 606 ? -0.685 2.625 18.199 1.00 93.81 606 ALA A O 1
ATOM 4598 N N . TYR A 1 607 ? 1.233 2.521 17.032 1.00 93.31 607 TYR A N 1
ATOM 4599 C CA . TYR A 1 607 ? 0.625 2.033 15.792 1.00 93.31 607 TYR A CA 1
ATOM 4600 C C . TYR A 1 607 ? -0.010 0.643 15.962 1.00 93.31 607 TYR A C 1
ATOM 4602 O O . TYR A 1 607 ? -1.145 0.439 15.521 1.00 93.31 607 TYR A O 1
ATOM 4610 N N . GLU A 1 608 ? 0.665 -0.288 16.644 1.00 84.56 608 GLU A N 1
ATOM 4611 C CA . GLU A 1 608 ? 0.120 -1.611 16.999 1.00 84.56 608 GLU A CA 1
ATOM 4612 C C . GLU A 1 608 ? -1.145 -1.492 17.865 1.00 84.56 608 GLU A C 1
ATOM 4614 O O . GLU A 1 608 ? -2.086 -2.263 17.694 1.00 84.56 608 GLU A O 1
ATOM 4619 N N . CYS A 1 609 ? -1.217 -0.476 18.731 1.00 73.38 609 CYS A N 1
ATOM 4620 C CA . CYS A 1 609 ? -2.409 -0.153 19.523 1.00 73.38 609 CYS A CA 1
ATOM 4621 C C . CYS A 1 609 ? -3.526 0.558 18.732 1.00 73.38 609 CYS A C 1
ATOM 4623 O O . CYS A 1 609 ? -4.559 0.885 19.312 1.00 73.38 609 CYS A O 1
ATOM 4625 N N . GLY A 1 610 ? -3.341 0.810 17.433 1.00 77.56 610 GLY A N 1
ATOM 4626 C CA . GLY A 1 610 ? -4.350 1.408 16.554 1.00 77.56 610 GLY A CA 1
ATOM 4627 C C . GLY A 1 610 ? -4.179 2.904 16.274 1.00 77.56 610 GLY A C 1
ATOM 4628 O O . GLY A 1 610 ? -4.961 3.450 15.501 1.00 77.56 610 GLY A O 1
ATOM 4629 N N . VAL A 1 611 ? -3.165 3.577 16.834 1.00 88.81 611 VAL A N 1
ATOM 4630 C CA . VAL A 1 611 ? -2.894 4.999 16.542 1.00 88.81 611 VAL A CA 1
ATOM 4631 C C . VAL A 1 611 ? -2.441 5.153 15.089 1.00 88.81 611 VAL A C 1
ATOM 4633 O O . VAL A 1 611 ? -1.690 4.330 14.557 1.00 88.81 611 VAL A O 1
ATOM 4636 N N . ARG A 1 612 ? -2.922 6.199 14.412 1.00 93.00 612 ARG A N 1
ATOM 4637 C CA . ARG A 1 612 ? -2.637 6.449 12.985 1.00 93.00 612 ARG A CA 1
ATOM 4638 C C . ARG A 1 612 ? -2.085 7.843 12.699 1.00 93.00 612 ARG A C 1
ATOM 4640 O O . ARG A 1 612 ? -1.772 8.121 11.546 1.00 93.00 612 ARG A O 1
ATOM 4647 N N . THR A 1 613 ? -1.937 8.697 13.711 1.00 95.75 613 THR A N 1
ATOM 4648 C CA . THR A 1 613 ? -1.356 10.039 13.576 1.00 95.75 613 THR A CA 1
ATOM 4649 C C . THR A 1 613 ? -0.098 10.149 14.427 1.00 95.75 613 THR A C 1
ATOM 4651 O O . THR A 1 613 ? -0.144 9.865 15.626 1.00 95.75 613 THR A O 1
ATOM 4654 N N . PHE A 1 614 ? 1.004 10.595 13.825 1.00 97.94 614 PHE A N 1
ATOM 4655 C CA . PHE A 1 614 ? 2.262 10.831 14.533 1.00 97.94 614 PHE A CA 1
ATOM 4656 C C . PHE A 1 614 ? 2.842 12.194 14.180 1.00 97.94 614 PHE A C 1
ATOM 4658 O O . PHE A 1 614 ? 2.928 12.553 13.003 1.00 97.94 614 PHE A O 1
ATOM 4665 N N . ASP A 1 615 ? 3.262 12.922 15.207 1.00 97.62 615 ASP A N 1
ATOM 4666 C CA . ASP A 1 615 ? 3.971 14.184 15.064 1.00 97.62 615 ASP A CA 1
ATOM 4667 C C . ASP A 1 615 ? 5.479 13.894 14.992 1.00 97.62 615 ASP A C 1
ATOM 4669 O O . ASP A 1 615 ? 6.026 13.080 15.745 1.00 97.62 615 ASP A O 1
ATOM 4673 N N . SER A 1 616 ? 6.155 14.533 14.041 1.00 97.56 616 SER A N 1
ATOM 4674 C CA . SER A 1 616 ? 7.588 14.357 13.807 1.00 97.56 616 SER A CA 1
ATOM 4675 C C . SER A 1 616 ? 8.209 15.600 13.193 1.00 97.56 616 SER A C 1
ATOM 4677 O O . SER A 1 616 ? 7.514 16.487 12.699 1.00 97.56 616 SER A O 1
ATOM 4679 N N . SER A 1 617 ? 9.535 15.676 13.238 1.00 97.44 617 SER A N 1
ATOM 4680 C CA . SER A 1 617 ? 10.273 16.849 12.784 1.00 97.44 617 SER A CA 1
ATOM 4681 C C . SER A 1 617 ? 11.339 16.467 11.768 1.00 97.44 617 SER A C 1
ATOM 4683 O O . SER A 1 617 ? 12.161 15.581 12.017 1.00 97.44 617 SER A O 1
ATOM 4685 N N . VAL A 1 618 ? 11.357 17.150 10.628 1.00 97.19 618 VAL A N 1
ATOM 4686 C CA . VAL A 1 618 ? 12.376 16.979 9.584 1.00 97.19 618 VAL A CA 1
ATOM 4687 C C . VAL A 1 618 ? 13.791 17.080 10.163 1.00 97.19 618 VAL A C 1
ATOM 4689 O O . VAL A 1 618 ? 14.056 17.894 11.049 1.00 97.19 618 VAL A O 1
ATOM 4692 N N . ALA A 1 619 ? 14.706 16.227 9.697 1.00 94.81 619 ALA A N 1
ATOM 4693 C CA . ALA A 1 619 ? 16.077 16.078 10.191 1.00 94.81 619 ALA A CA 1
ATOM 4694 C C . ALA A 1 619 ? 16.206 15.819 11.707 1.00 94.81 619 ALA A C 1
ATOM 4696 O O . ALA A 1 619 ? 17.302 15.955 12.257 1.00 94.81 619 ALA A O 1
ATOM 4697 N N . GLY A 1 620 ? 15.114 15.462 12.395 1.00 93.12 620 GLY A N 1
ATOM 4698 C CA . GLY A 1 620 ? 15.073 15.367 13.856 1.00 93.12 620 GLY A CA 1
ATOM 4699 C C . GLY A 1 620 ? 15.363 16.709 14.534 1.00 93.12 620 GLY A C 1
ATOM 4700 O O . GLY A 1 620 ? 16.088 16.753 15.531 1.00 93.12 620 GLY A O 1
ATOM 4701 N N . LEU A 1 621 ? 14.882 17.820 13.957 1.00 91.81 621 LEU A N 1
ATOM 4702 C CA . LEU A 1 621 ? 15.013 19.148 14.559 1.00 91.81 621 LEU A CA 1
ATOM 4703 C C . LEU A 1 621 ? 14.171 19.250 15.836 1.00 91.81 621 LEU A C 1
ATOM 4705 O O . LEU A 1 621 ? 13.042 18.760 15.897 1.00 91.81 621 LEU A O 1
ATOM 4709 N N . GLY A 1 622 ? 14.682 19.970 16.829 1.00 85.25 622 GLY A N 1
ATOM 4710 C CA . GLY A 1 622 ? 13.943 20.311 18.040 1.00 85.25 622 GLY A CA 1
ATOM 4711 C C . GLY A 1 622 ? 14.744 20.067 19.309 1.00 85.25 622 GLY A C 1
ATOM 4712 O O . GLY A 1 622 ? 15.964 20.209 19.346 1.00 85.25 622 GLY A O 1
ATOM 4713 N N . GLY A 1 623 ? 14.015 19.772 20.378 1.00 73.69 623 GLY A N 1
ATOM 4714 C CA . GLY A 1 623 ? 14.489 19.696 21.758 1.00 73.69 623 GLY A CA 1
ATOM 4715 C C . GLY A 1 623 ? 13.379 20.193 22.677 1.00 73.69 623 GLY A C 1
ATOM 4716 O O . GLY A 1 623 ? 12.364 20.699 22.204 1.00 73.69 623 GLY A O 1
ATOM 4717 N N . CYS A 1 624 ? 13.594 20.178 23.986 1.00 67.38 624 CYS A N 1
ATOM 4718 C CA . CYS A 1 624 ? 12.750 20.943 24.899 1.00 67.38 624 CYS A CA 1
ATOM 4719 C C . CYS A 1 624 ? 13.626 21.947 25.663 1.00 67.38 624 CYS A C 1
ATOM 4721 O O . CYS A 1 624 ? 14.568 21.516 26.330 1.00 67.38 624 CYS A O 1
ATOM 4723 N N . PRO A 1 625 ? 13.337 23.264 25.624 1.00 65.19 625 PRO A N 1
ATOM 4724 C CA . PRO A 1 625 ? 14.120 24.239 26.387 1.00 65.19 625 PRO A CA 1
ATOM 4725 C C . PRO A 1 625 ? 13.962 24.036 27.902 1.00 65.19 625 PRO A C 1
ATOM 4727 O O . PRO A 1 625 ? 14.839 24.417 28.673 1.00 65.19 625 PRO A O 1
ATOM 4730 N N . PHE A 1 626 ? 12.868 23.389 28.311 1.00 63.97 626 PHE A N 1
ATOM 4731 C CA . PHE A 1 626 ? 12.519 23.090 29.697 1.00 63.97 626 PHE A CA 1
ATOM 4732 C C . PHE A 1 626 ? 12.903 21.660 30.130 1.00 63.97 626 PHE A C 1
ATOM 4734 O O . PHE A 1 626 ? 12.688 21.302 31.281 1.00 63.97 626 PHE A O 1
ATOM 4741 N N . ALA A 1 627 ? 13.513 20.849 29.252 1.00 62.38 627 ALA A N 1
ATOM 4742 C CA . ALA A 1 627 ? 14.097 19.548 29.605 1.00 62.38 627 ALA A CA 1
ATOM 4743 C C . ALA A 1 627 ? 15.564 19.478 29.122 1.00 62.38 627 ALA A C 1
ATOM 4745 O O . ALA A 1 627 ? 15.840 19.007 28.012 1.00 62.38 627 ALA A O 1
ATOM 4746 N N . PRO A 1 628 ? 16.524 19.986 29.924 1.00 60.59 628 PRO A N 1
ATOM 4747 C CA . PRO A 1 628 ? 17.933 20.050 29.543 1.00 60.59 628 PRO A CA 1
ATOM 4748 C C . PRO A 1 628 ? 18.498 18.667 29.186 1.00 60.59 628 PRO A C 1
ATOM 4750 O O . PRO A 1 628 ? 18.470 17.752 30.000 1.00 60.59 628 PRO A O 1
ATOM 4753 N N . GLY A 1 629 ? 19.038 18.524 27.971 1.00 60.78 629 GLY A N 1
ATOM 4754 C CA . GLY A 1 629 ? 19.632 17.272 27.480 1.00 60.78 629 GLY A CA 1
ATOM 4755 C C . GLY A 1 629 ? 18.738 16.443 26.551 1.00 60.78 629 GLY A C 1
ATOM 4756 O O . GLY A 1 629 ? 19.242 15.517 25.916 1.00 60.78 629 GLY A O 1
ATOM 4757 N N . ALA A 1 630 ? 17.456 16.795 26.397 1.00 65.25 630 ALA A N 1
ATOM 4758 C CA . ALA A 1 630 ? 16.581 16.153 25.419 1.00 65.25 630 ALA A CA 1
ATOM 4759 C C . ALA A 1 630 ? 17.053 16.449 23.984 1.00 65.25 630 ALA A C 1
ATOM 4761 O O . ALA A 1 630 ? 17.117 17.613 23.580 1.00 65.25 630 ALA A O 1
ATOM 4762 N N . LYS A 1 631 ? 17.386 15.404 23.207 1.00 64.75 631 LYS A N 1
ATOM 4763 C CA . LYS A 1 631 ? 17.903 15.555 21.830 1.00 64.75 631 LYS A CA 1
ATOM 4764 C C . LYS A 1 631 ? 16.844 16.049 20.839 1.00 64.75 631 LYS A C 1
ATOM 4766 O O . LYS A 1 631 ? 17.222 16.599 19.811 1.00 64.75 631 LYS A O 1
ATOM 4771 N N . GLY A 1 632 ? 15.558 15.909 21.175 1.00 80.00 632 GLY A N 1
ATOM 4772 C CA . GLY A 1 632 ? 14.438 16.488 20.433 1.00 80.00 632 GLY A CA 1
ATOM 4773 C C . GLY A 1 632 ? 13.495 15.468 19.815 1.00 80.00 632 GLY A C 1
ATOM 4774 O O . GLY A 1 632 ? 13.439 14.320 20.247 1.00 80.00 632 GLY A O 1
ATOM 4775 N N . ASN A 1 633 ? 12.727 15.932 18.834 1.00 93.06 633 ASN A N 1
ATOM 4776 C CA . ASN A 1 633 ? 11.682 15.176 18.152 1.00 93.06 633 ASN A CA 1
ATOM 4777 C C . ASN A 1 633 ? 12.225 13.956 17.405 1.00 93.06 633 ASN A C 1
ATOM 4779 O O . ASN A 1 633 ? 13.361 13.961 16.925 1.00 93.06 633 ASN A O 1
ATOM 4783 N N . VAL A 1 634 ? 11.379 12.942 17.226 1.00 95.56 634 VAL A N 1
ATOM 4784 C CA . VAL A 1 634 ? 11.635 11.899 16.232 1.00 95.56 634 VAL A CA 1
ATOM 4785 C C . VAL A 1 634 ? 11.763 12.504 14.833 1.00 95.56 634 VAL A C 1
ATOM 4787 O O . VAL A 1 634 ? 11.018 13.414 14.456 1.00 95.56 634 VAL A O 1
ATOM 4790 N N . SER A 1 635 ? 12.727 12.002 14.061 1.00 96.75 635 SER A N 1
ATOM 4791 C CA . SER A 1 635 ? 12.921 12.415 12.673 1.00 96.75 635 SER A CA 1
ATOM 4792 C C . SER A 1 635 ? 11.762 11.935 11.800 1.00 96.75 635 SER A C 1
ATOM 4794 O O . SER A 1 635 ? 11.416 10.750 11.808 1.00 96.75 635 SER A O 1
ATOM 4796 N N . THR A 1 636 ? 11.199 12.848 11.004 1.00 98.12 636 THR A N 1
ATOM 4797 C CA . THR A 1 636 ? 10.160 12.520 10.016 1.00 98.12 636 THR A CA 1
ATOM 4798 C C . THR A 1 636 ? 10.652 11.468 9.025 1.00 98.12 636 THR A C 1
ATOM 4800 O O . THR A 1 636 ? 9.937 10.520 8.714 1.00 98.12 636 THR A O 1
ATOM 4803 N N . GLU A 1 637 ? 11.897 11.577 8.567 1.00 98.12 637 GLU A N 1
ATOM 4804 C CA . GLU A 1 637 ? 12.525 10.610 7.669 1.00 98.12 637 GLU A CA 1
ATOM 4805 C C . GLU A 1 637 ? 12.641 9.220 8.305 1.00 98.12 637 GLU A C 1
ATOM 4807 O O . GLU A 1 637 ? 12.370 8.228 7.634 1.00 98.12 637 GLU A O 1
ATOM 4812 N N . ASP A 1 638 ? 13.022 9.133 9.584 1.00 97.75 638 ASP A N 1
ATOM 4813 C CA . ASP A 1 638 ? 13.194 7.854 10.287 1.00 97.75 638 ASP A CA 1
ATOM 4814 C C . ASP A 1 638 ? 11.841 7.142 10.490 1.00 97.75 638 ASP A C 1
ATOM 4816 O O . ASP A 1 638 ? 11.751 5.923 10.302 1.00 97.75 638 ASP A O 1
ATOM 4820 N N . LEU A 1 639 ? 10.770 7.888 10.798 1.00 97.06 639 LEU A N 1
ATOM 4821 C CA . LEU A 1 639 ? 9.408 7.339 10.857 1.00 97.06 639 LEU A CA 1
ATOM 4822 C C . LEU A 1 639 ? 8.906 6.900 9.483 1.00 97.06 639 LEU A C 1
ATOM 4824 O O . LEU A 1 639 ? 8.449 5.768 9.333 1.00 97.06 639 LEU A O 1
ATOM 4828 N N . VAL A 1 640 ? 9.000 7.775 8.476 1.00 97.19 640 VAL A N 1
ATOM 4829 C CA . VAL A 1 640 ? 8.535 7.477 7.114 1.00 97.19 640 VAL A CA 1
ATOM 4830 C C . VAL A 1 640 ? 9.285 6.273 6.549 1.00 97.19 640 VAL A C 1
ATOM 4832 O O . VAL A 1 640 ? 8.651 5.374 6.007 1.00 97.19 640 VAL A O 1
ATOM 4835 N N . TYR A 1 641 ? 10.605 6.196 6.742 1.00 96.62 641 TYR A N 1
ATOM 4836 C CA . TYR A 1 641 ? 11.402 5.030 6.365 1.00 96.62 641 TYR A CA 1
ATOM 4837 C C . TYR A 1 641 ? 10.886 3.749 7.025 1.00 96.62 641 TYR A C 1
ATOM 4839 O O . TYR A 1 641 ? 10.713 2.740 6.343 1.00 96.62 641 TYR A O 1
ATOM 4847 N N . SER A 1 642 ? 10.616 3.786 8.332 1.00 93.44 642 SER A N 1
ATOM 4848 C CA . SER A 1 642 ? 10.148 2.616 9.083 1.00 93.44 642 SER A CA 1
ATOM 4849 C C . SER A 1 642 ? 8.780 2.137 8.593 1.00 93.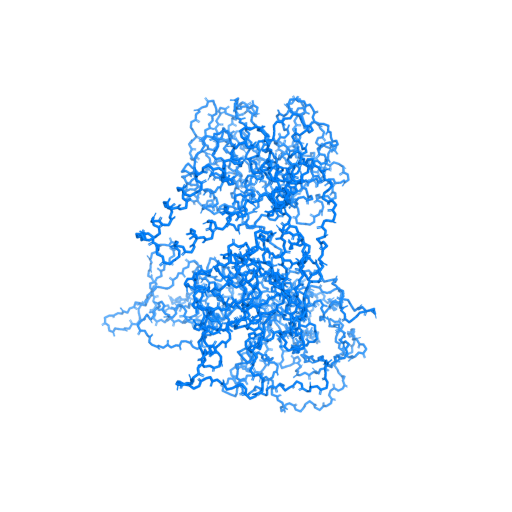44 642 SER A C 1
ATOM 4851 O O . SER A 1 642 ? 8.623 0.955 8.287 1.00 93.44 642 SER A O 1
ATOM 4853 N N . PHE A 1 643 ? 7.819 3.051 8.423 1.00 90.50 643 PHE A N 1
ATOM 4854 C CA . PHE A 1 643 ? 6.495 2.718 7.890 1.00 90.50 643 PHE A CA 1
ATOM 4855 C C . PHE A 1 643 ? 6.565 2.216 6.443 1.00 90.50 643 PHE A C 1
ATOM 4857 O O . PHE A 1 643 ? 6.016 1.159 6.141 1.00 90.50 643 PHE A O 1
ATOM 4864 N N . HIS A 1 644 ? 7.315 2.884 5.560 1.00 88.38 644 HIS A N 1
ATOM 4865 C CA . HIS A 1 644 ? 7.476 2.448 4.167 1.00 88.38 644 HIS A CA 1
ATOM 4866 C C . HIS A 1 644 ? 8.123 1.068 4.060 1.00 88.38 644 HIS A C 1
ATOM 4868 O O . HIS A 1 644 ? 7.701 0.253 3.242 1.00 88.38 644 HIS A O 1
ATOM 4874 N N . LYS A 1 645 ? 9.129 0.769 4.891 1.00 87.12 645 LYS A N 1
ATOM 4875 C CA . LYS A 1 645 ? 9.762 -0.559 4.929 1.00 87.12 645 LYS A CA 1
ATOM 4876 C C . LYS A 1 645 ? 8.829 -1.654 5.430 1.00 87.12 645 LYS A C 1
ATOM 4878 O O . LYS A 1 645 ? 9.010 -2.801 5.035 1.00 87.12 645 LYS A O 1
ATOM 4883 N N . ALA A 1 646 ? 7.832 -1.301 6.232 1.00 68.81 646 ALA A N 1
ATOM 4884 C CA . ALA A 1 646 ? 6.757 -2.193 6.642 1.00 68.81 646 ALA A CA 1
ATOM 4885 C C . ALA A 1 646 ? 5.597 -2.270 5.624 1.00 68.81 646 ALA A C 1
ATOM 4887 O O . ALA A 1 646 ? 4.595 -2.920 5.903 1.00 68.81 646 ALA A O 1
ATOM 4888 N N . GLY A 1 647 ? 5.703 -1.614 4.460 1.00 67.81 647 GLY A N 1
ATOM 4889 C CA . GLY A 1 647 ? 4.638 -1.569 3.451 1.00 67.81 647 GLY A CA 1
ATOM 4890 C C . GLY A 1 647 ? 3.481 -0.623 3.795 1.00 67.81 647 GLY A C 1
ATOM 4891 O O . GLY A 1 647 ? 2.437 -0.679 3.155 1.00 67.81 647 GLY A O 1
ATOM 4892 N N . ILE A 1 648 ? 3.651 0.248 4.795 1.00 75.75 648 ILE A N 1
ATOM 4893 C CA . ILE A 1 648 ? 2.637 1.200 5.257 1.00 75.75 648 ILE A CA 1
ATOM 4894 C C . ILE A 1 648 ? 2.871 2.548 4.579 1.00 75.75 648 ILE A C 1
ATOM 4896 O O . ILE A 1 648 ? 3.932 3.163 4.707 1.00 75.75 648 ILE A O 1
ATOM 4900 N N . GLU A 1 649 ? 1.859 3.034 3.868 1.00 75.56 649 GLU A N 1
ATOM 4901 C CA . GLU A 1 649 ? 1.966 4.275 3.114 1.00 75.56 649 GLU A CA 1
ATOM 4902 C C . GLU A 1 649 ? 1.664 5.523 3.953 1.00 75.56 649 GLU A C 1
ATOM 4904 O O . GLU A 1 649 ? 0.662 5.599 4.666 1.00 75.56 649 GLU A O 1
ATOM 4909 N N . THR A 1 650 ? 2.519 6.537 3.798 1.00 83.75 650 THR A N 1
ATOM 4910 C CA . THR A 1 650 ? 2.384 7.858 4.437 1.00 83.75 650 THR A CA 1
ATOM 4911 C C . THR A 1 650 ? 2.022 8.979 3.456 1.00 83.75 650 THR A C 1
ATOM 4913 O O . THR A 1 650 ? 1.682 10.079 3.881 1.00 83.75 650 THR A O 1
ATOM 4916 N N . GLY A 1 651 ? 2.121 8.732 2.142 1.00 82.88 651 GLY A N 1
ATOM 4917 C CA . GLY A 1 651 ? 1.947 9.748 1.095 1.00 82.88 651 GLY A CA 1
ATOM 4918 C C . GLY A 1 651 ? 3.116 10.736 0.939 1.00 82.88 651 GLY A C 1
ATOM 4919 O O . GLY A 1 651 ? 3.008 11.682 0.162 1.00 82.88 651 GLY A O 1
ATOM 4920 N N . ILE A 1 652 ? 4.227 10.532 1.659 1.00 92.06 652 ILE A N 1
ATOM 4921 C CA . ILE A 1 652 ? 5.411 11.408 1.642 1.00 92.06 652 ILE A CA 1
ATOM 4922 C C . ILE A 1 652 ? 6.524 10.796 0.782 1.00 92.06 652 ILE A C 1
ATOM 4924 O O . ILE A 1 652 ? 6.877 9.632 0.948 1.00 92.06 652 ILE A O 1
ATOM 4928 N N . ASP A 1 653 ? 7.124 11.595 -0.098 1.00 92.25 653 ASP A N 1
ATOM 4929 C CA . ASP A 1 653 ? 8.315 11.262 -0.884 1.00 92.25 653 ASP A CA 1
ATOM 4930 C C . ASP A 1 653 ? 9.564 11.339 0.008 1.00 92.25 653 ASP A C 1
ATOM 4932 O O . ASP A 1 653 ? 10.092 12.417 0.307 1.00 92.25 653 ASP A O 1
ATOM 4936 N N . LEU A 1 654 ? 10.036 10.172 0.453 1.00 94.19 654 LEU A N 1
ATOM 4937 C CA . LEU A 1 654 ? 11.156 10.057 1.386 1.00 94.19 654 LEU A CA 1
ATOM 4938 C C . LEU A 1 654 ? 12.472 10.626 0.825 1.00 94.19 654 LEU A C 1
ATOM 4940 O O . LEU A 1 654 ? 13.297 11.120 1.597 1.00 94.19 654 LEU A O 1
ATOM 4944 N N . ALA A 1 655 ? 12.683 10.594 -0.496 1.00 89.75 655 ALA A N 1
ATOM 4945 C CA . ALA A 1 655 ? 13.896 11.133 -1.107 1.00 89.75 655 ALA A CA 1
ATOM 4946 C C . ALA A 1 655 ? 13.913 12.665 -1.015 1.00 89.75 655 ALA A C 1
ATOM 4948 O O . ALA A 1 655 ? 14.862 13.239 -0.478 1.00 89.75 655 ALA A O 1
ATOM 4949 N N . LYS A 1 656 ? 12.820 13.321 -1.428 1.00 92.81 656 LYS A N 1
ATOM 4950 C CA . LYS A 1 656 ? 12.670 14.783 -1.308 1.00 92.81 656 LYS A CA 1
ATOM 4951 C C . LYS A 1 656 ? 12.672 15.253 0.142 1.00 92.81 656 LYS A C 1
ATOM 4953 O O . LYS A 1 656 ? 13.226 16.311 0.449 1.00 92.81 656 LYS A O 1
ATOM 4958 N N . LEU A 1 657 ? 12.076 14.474 1.044 1.00 97.25 657 LEU A N 1
ATOM 4959 C CA . LEU A 1 657 ? 12.124 14.764 2.474 1.00 97.25 657 LEU A CA 1
ATOM 4960 C C . LEU A 1 657 ? 13.569 14.716 2.996 1.00 97.25 657 LEU A C 1
ATOM 4962 O O . LEU A 1 657 ? 14.002 15.649 3.665 1.00 97.25 657 LEU A O 1
ATOM 4966 N N . SER A 1 658 ? 14.340 13.689 2.622 1.00 96.19 658 SER A N 1
ATOM 4967 C CA . SER A 1 658 ? 15.751 13.549 3.019 1.00 96.19 658 SER A CA 1
ATOM 4968 C C . SER A 1 658 ? 16.625 14.694 2.490 1.00 96.19 658 SER A C 1
ATOM 4970 O O . SER A 1 658 ? 17.483 15.209 3.210 1.00 96.19 658 SER A O 1
ATOM 4972 N N . GLU A 1 659 ? 16.394 15.139 1.251 1.00 94.69 659 GLU A N 1
ATOM 4973 C CA . GLU A 1 659 ? 17.049 16.327 0.684 1.00 94.69 659 GLU A CA 1
ATOM 4974 C C . GLU A 1 659 ? 16.697 17.600 1.459 1.00 94.69 659 GLU A C 1
ATOM 4976 O O . GLU A 1 659 ? 17.568 18.430 1.731 1.00 94.69 659 GLU A O 1
ATOM 4981 N N . THR A 1 660 ? 15.428 17.745 1.847 1.00 96.88 660 THR A N 1
ATOM 4982 C CA . THR A 1 660 ? 14.946 18.876 2.649 1.00 96.88 660 THR A CA 1
ATOM 4983 C C . THR A 1 660 ? 15.608 18.894 4.022 1.00 96.88 660 THR A C 1
ATOM 4985 O O . THR A 1 660 ? 16.108 19.942 4.433 1.00 96.88 660 THR A O 1
ATOM 4988 N N . GLY A 1 661 ? 15.695 17.738 4.687 1.00 96.12 661 GLY A N 1
ATOM 4989 C CA . GLY A 1 661 ? 16.404 17.574 5.955 1.00 96.12 661 GLY A CA 1
ATOM 4990 C C . GLY A 1 661 ? 17.885 17.934 5.856 1.00 96.12 661 GLY A C 1
ATOM 4991 O O . GLY A 1 661 ? 18.404 18.701 6.666 1.00 96.12 661 GLY A O 1
ATOM 4992 N N . GLN A 1 662 ? 18.569 17.475 4.806 1.00 95.12 662 GLN A N 1
ATOM 4993 C CA . GLN A 1 662 ? 19.970 17.833 4.577 1.00 95.12 662 GLN A CA 1
ATOM 4994 C C . GLN A 1 662 ? 20.160 19.335 4.311 1.00 95.12 662 GLN A C 1
ATOM 4996 O O . GLN A 1 662 ? 21.113 19.939 4.819 1.00 95.12 662 GLN A O 1
ATOM 5001 N N . TRP A 1 663 ? 19.271 19.944 3.524 1.00 97.12 663 TRP A N 1
ATOM 5002 C CA . TRP A 1 663 ? 19.300 21.378 3.241 1.00 97.12 663 TRP A CA 1
ATOM 5003 C C . TRP A 1 663 ? 19.130 22.199 4.523 1.00 97.12 663 TRP A C 1
ATOM 5005 O O . TRP A 1 663 ? 19.990 23.034 4.812 1.00 97.12 663 TRP A O 1
ATOM 5015 N N . ILE A 1 664 ? 18.096 21.932 5.330 1.00 96.12 664 ILE A N 1
ATOM 5016 C CA . ILE A 1 664 ? 17.836 22.735 6.532 1.00 96.12 664 ILE A CA 1
ATOM 5017 C C . ILE A 1 664 ? 18.949 22.572 7.569 1.00 96.12 664 ILE A C 1
ATOM 5019 O O . ILE A 1 664 ? 19.418 23.571 8.111 1.00 96.12 664 ILE A O 1
ATOM 5023 N N . SER A 1 665 ? 19.472 21.359 7.780 1.00 93.81 665 SER A N 1
ATOM 5024 C CA . SER A 1 665 ? 20.631 21.147 8.659 1.00 93.81 665 SER A CA 1
ATOM 5025 C C . SER A 1 665 ? 21.856 21.945 8.201 1.00 93.81 665 SER A C 1
ATOM 5027 O O . SER A 1 665 ? 22.543 22.545 9.029 1.00 93.81 665 SER A O 1
ATOM 5029 N N . SER A 1 666 ? 22.094 22.031 6.886 1.00 93.06 666 SER A N 1
ATOM 5030 C CA . SER A 1 666 ? 23.190 22.832 6.319 1.00 93.06 666 SER A CA 1
ATOM 5031 C C . SER A 1 666 ? 22.984 24.332 6.546 1.00 93.06 666 SER A C 1
ATOM 5033 O O . SER A 1 666 ? 23.908 25.018 6.983 1.00 93.06 666 SER A O 1
ATOM 5035 N N . VAL A 1 667 ? 21.769 24.841 6.309 1.00 93.69 667 VAL A N 1
ATOM 5036 C CA . VAL A 1 667 ? 21.413 26.255 6.535 1.00 93.69 667 VAL A CA 1
ATOM 5037 C C . VAL A 1 667 ? 21.573 26.640 8.007 1.00 93.69 667 VAL A C 1
ATOM 5039 O O . VAL A 1 667 ? 22.107 27.704 8.319 1.00 93.69 667 VAL A O 1
ATOM 5042 N N . LEU A 1 668 ? 21.160 25.759 8.920 1.00 91.69 668 LEU A N 1
ATOM 5043 C CA . LEU A 1 668 ? 21.270 25.971 10.363 1.00 91.69 668 LEU A CA 1
ATOM 5044 C C . LEU A 1 668 ? 22.684 25.727 10.912 1.00 91.69 668 LEU A C 1
ATOM 5046 O O . LEU A 1 668 ? 22.946 26.055 12.070 1.00 91.69 668 LEU A O 1
ATOM 5050 N N . GLN A 1 669 ? 23.598 25.184 10.097 1.00 89.50 669 GLN A N 1
ATOM 5051 C CA . GLN A 1 669 ? 24.937 24.743 10.510 1.00 89.50 669 GLN A CA 1
ATOM 5052 C C . GLN A 1 669 ? 24.884 23.733 11.674 1.00 89.50 669 GLN A C 1
ATOM 5054 O O . GLN A 1 669 ? 25.733 23.750 12.566 1.00 89.50 669 GLN A O 1
ATOM 5059 N N . GLY A 1 670 ? 23.855 22.881 11.687 1.00 83.25 670 GLY A N 1
ATOM 5060 C CA . GLY A 1 670 ? 23.619 21.855 12.702 1.00 83.25 670 GLY A CA 1
ATOM 5061 C C . GLY A 1 670 ? 23.734 20.440 12.128 1.00 83.25 670 GLY A C 1
ATOM 5062 O O . GLY A 1 670 ? 23.725 20.264 10.907 1.00 83.25 670 GLY A O 1
ATOM 5063 N N . PRO A 1 671 ? 23.846 19.407 12.981 1.00 84.81 671 PRO A N 1
ATOM 5064 C CA . PRO A 1 671 ? 23.791 18.031 12.509 1.00 84.81 671 PRO A CA 1
ATOM 5065 C C . PRO A 1 671 ? 22.406 17.717 11.925 1.00 84.81 671 PRO A C 1
ATOM 5067 O O . PRO A 1 671 ? 21.390 18.250 12.370 1.00 84.81 671 PRO A O 1
ATOM 5070 N N . ASN A 1 672 ? 22.370 16.825 10.937 1.00 90.69 672 ASN A N 1
ATOM 5071 C CA . ASN A 1 672 ? 21.144 16.116 10.588 1.00 90.69 672 ASN A CA 1
ATOM 5072 C C . ASN A 1 672 ? 21.029 14.933 11.558 1.00 90.69 672 ASN A C 1
ATOM 5074 O O . ASN A 1 672 ? 21.936 14.106 11.595 1.00 90.69 672 ASN A O 1
ATOM 5078 N N . ASN A 1 673 ? 19.978 14.876 12.377 1.00 90.94 673 ASN A N 1
ATOM 5079 C CA . ASN A 1 673 ? 19.792 13.809 13.366 1.00 90.94 673 ASN A CA 1
ATOM 5080 C C . ASN A 1 673 ? 19.035 12.603 12.796 1.00 90.94 673 ASN A C 1
ATOM 5082 O O . ASN A 1 673 ? 18.961 11.570 13.457 1.00 90.94 673 ASN A O 1
ATOM 5086 N N . SER A 1 674 ? 18.522 12.698 11.567 1.00 94.06 674 SER A N 1
ATOM 5087 C CA . SER A 1 674 ? 17.903 11.568 10.885 1.00 94.06 674 SER A CA 1
ATOM 5088 C C . SER A 1 674 ? 18.944 10.521 10.500 1.00 94.06 674 SER A C 1
ATOM 5090 O O . SER A 1 674 ? 19.904 10.814 9.779 1.00 94.06 674 SER A O 1
ATOM 5092 N N . ARG A 1 675 ? 18.745 9.276 10.936 1.00 94.00 675 ARG A N 1
ATOM 5093 C CA . ARG A 1 675 ? 19.599 8.143 10.554 1.00 94.00 675 ARG A CA 1
ATOM 5094 C C . ARG A 1 675 ? 19.308 7.702 9.120 1.00 94.00 675 ARG A C 1
ATOM 5096 O O . ARG A 1 675 ? 20.240 7.531 8.332 1.00 94.00 675 ARG A O 1
ATOM 5103 N N . ALA A 1 676 ? 18.031 7.560 8.773 1.00 92.69 676 ALA A N 1
ATOM 5104 C CA . ALA A 1 676 ? 17.580 7.179 7.440 1.00 92.69 676 ALA A CA 1
ATOM 5105 C C . ALA A 1 676 ? 17.874 8.285 6.421 1.00 92.69 676 ALA A C 1
ATOM 5107 O O . ALA A 1 676 ? 18.495 8.023 5.392 1.00 92.69 676 ALA A O 1
ATOM 5108 N N . GLY A 1 677 ? 17.522 9.530 6.740 1.00 90.75 677 GLY A N 1
ATOM 5109 C CA . GLY A 1 677 ? 17.737 10.701 5.896 1.00 90.75 677 GLY A CA 1
ATOM 5110 C C . GLY A 1 677 ? 19.209 10.917 5.561 1.00 90.75 677 GLY A C 1
ATOM 5111 O O . GLY A 1 677 ? 19.544 11.125 4.399 1.00 90.75 677 GLY A O 1
ATOM 5112 N N . GLN A 1 678 ? 20.123 10.756 6.527 1.00 91.56 678 GLN A N 1
ATOM 5113 C CA . GLN A 1 678 ? 21.563 10.796 6.246 1.00 91.56 678 GLN A CA 1
ATOM 5114 C C . GLN A 1 678 ? 22.027 9.659 5.336 1.00 91.56 678 GLN A C 1
ATOM 5116 O O . GLN A 1 678 ? 22.840 9.897 4.446 1.00 91.56 678 GLN A O 1
ATOM 5121 N N . ALA A 1 679 ? 21.563 8.426 5.551 1.00 88.94 679 ALA A N 1
ATOM 5122 C CA . ALA A 1 679 ? 21.952 7.291 4.716 1.00 88.94 679 ALA A CA 1
ATOM 5123 C C . ALA A 1 679 ? 21.448 7.453 3.273 1.00 88.94 679 ALA A C 1
ATOM 5125 O O . ALA A 1 679 ? 22.200 7.217 2.329 1.00 88.94 679 ALA A O 1
ATOM 5126 N N . ILE A 1 680 ? 20.212 7.926 3.102 1.00 88.25 680 ILE A N 1
ATOM 5127 C CA . ILE A 1 680 ? 19.581 8.186 1.802 1.00 88.25 680 ILE A CA 1
ATOM 5128 C C . ILE A 1 680 ? 20.262 9.363 1.104 1.00 88.25 680 ILE A C 1
ATOM 5130 O O . ILE A 1 680 ? 20.686 9.230 -0.043 1.00 88.25 680 ILE A O 1
ATOM 5134 N N . ALA A 1 681 ? 20.469 10.478 1.810 1.00 78.81 681 ALA A N 1
ATOM 5135 C CA . ALA A 1 681 ? 21.179 11.638 1.284 1.00 78.81 681 ALA A CA 1
ATOM 5136 C C . ALA A 1 681 ? 22.640 11.310 0.953 1.00 78.81 681 ALA A C 1
ATOM 5138 O O . ALA A 1 681 ? 23.161 11.825 -0.025 1.00 78.81 681 ALA A O 1
ATOM 5139 N N . ARG A 1 682 ? 23.305 10.415 1.699 1.00 73.56 682 ARG A N 1
ATOM 5140 C CA . ARG A 1 682 ? 24.641 9.895 1.356 1.00 73.56 682 ARG A CA 1
ATOM 5141 C C . ARG A 1 682 ? 24.613 8.879 0.225 1.00 73.56 682 ARG A C 1
ATOM 5143 O O . ARG A 1 682 ? 25.603 8.797 -0.474 1.00 73.56 682 ARG A O 1
ATOM 5150 N N . GLY A 1 683 ? 23.532 8.139 -0.003 1.00 55.25 683 GLY A N 1
ATOM 5151 C CA . GLY A 1 683 ? 23.354 7.330 -1.215 1.00 55.25 683 GLY A CA 1
ATOM 5152 C C . GLY A 1 683 ? 23.194 8.210 -2.461 1.00 55.25 683 GLY A C 1
ATOM 5153 O O . GLY A 1 683 ? 23.841 7.973 -3.483 1.00 55.25 683 GLY A O 1
ATOM 5154 N N . ALA A 1 684 ? 22.421 9.293 -2.337 1.00 53.31 684 ALA A N 1
ATOM 5155 C CA . ALA A 1 684 ? 22.256 10.339 -3.350 1.00 53.31 684 ALA A CA 1
ATOM 5156 C C . ALA A 1 684 ? 23.526 11.202 -3.529 1.00 53.31 684 ALA A C 1
ATOM 5158 O O . ALA A 1 684 ? 23.847 11.649 -4.628 1.00 53.31 684 ALA A O 1
ATOM 5159 N N . ALA A 1 685 ? 24.300 11.402 -2.457 1.00 41.03 685 ALA A N 1
ATOM 5160 C CA . ALA A 1 685 ? 25.558 12.138 -2.485 1.00 41.03 685 ALA A CA 1
ATOM 5161 C C . ALA A 1 685 ? 26.769 11.261 -2.821 1.00 41.03 685 ALA A C 1
ATOM 5163 O O . ALA A 1 685 ? 27.745 11.761 -3.352 1.00 41.03 685 ALA A O 1
ATOM 5164 N N . ALA A 1 686 ? 26.744 9.951 -2.591 1.00 36.12 686 ALA A N 1
ATOM 5165 C CA . ALA A 1 686 ? 27.743 9.007 -3.100 1.00 36.12 686 ALA A CA 1
ATOM 5166 C C . ALA A 1 686 ? 27.554 8.773 -4.603 1.00 36.12 686 ALA A C 1
ATOM 5168 O O . ALA A 1 686 ? 28.527 8.489 -5.296 1.00 36.12 686 ALA A O 1
ATOM 5169 N N . SER A 1 687 ? 26.337 8.988 -5.115 1.00 36.09 687 SER A N 1
ATOM 5170 C CA . SER A 1 687 ? 26.076 9.151 -6.547 1.00 36.09 687 SER A CA 1
ATOM 5171 C C . SER A 1 687 ? 26.419 10.554 -7.087 1.00 36.09 687 SER A C 1
ATOM 5173 O O . SER A 1 687 ? 26.524 10.705 -8.303 1.00 36.09 687 SER A O 1
ATOM 5175 N N . SER A 1 688 ? 26.679 11.561 -6.231 1.00 32.72 688 SER A N 1
ATOM 5176 C CA . SER A 1 688 ? 27.072 12.927 -6.647 1.00 32.72 688 SER A CA 1
ATOM 5177 C C . SER A 1 688 ? 28.497 13.381 -6.255 1.00 32.72 688 SER A C 1
ATOM 5179 O O . SER A 1 688 ? 28.970 14.383 -6.787 1.00 32.72 688 SER A O 1
ATOM 5181 N N . SER A 1 689 ? 29.208 12.646 -5.389 1.00 27.88 689 SER A N 1
ATOM 5182 C CA . SER A 1 689 ? 30.544 12.973 -4.842 1.00 27.88 689 SER A CA 1
ATOM 5183 C C . SER A 1 689 ? 31.577 11.847 -4.951 1.00 27.88 689 SER A C 1
ATOM 5185 O O . SER A 1 689 ? 32.724 12.017 -4.529 1.00 27.88 689 SER A O 1
ATOM 5187 N N . SER A 1 690 ? 31.260 10.736 -5.628 1.00 27.47 690 SER A N 1
ATOM 5188 C CA . SER A 1 690 ? 32.311 10.180 -6.478 1.00 27.47 690 SER A CA 1
ATOM 5189 C C . SER A 1 690 ? 32.634 11.286 -7.464 1.00 27.47 690 SER A C 1
ATOM 5191 O O . SER A 1 690 ? 31.709 11.789 -8.105 1.00 27.47 690 SER A O 1
ATOM 5193 N N . THR A 1 691 ? 33.901 11.689 -7.549 1.00 28.31 691 THR A N 1
ATOM 5194 C CA . THR A 1 691 ? 34.444 12.350 -8.730 1.00 28.31 691 THR A CA 1
ATOM 5195 C C . THR A 1 691 ? 33.660 11.838 -9.922 1.00 28.31 691 THR A C 1
ATOM 5197 O O . THR A 1 691 ? 33.764 10.660 -10.270 1.00 28.31 691 THR A O 1
ATOM 5200 N N . LYS A 1 692 ? 32.807 12.701 -10.482 1.00 31.33 692 LYS A N 1
ATOM 5201 C CA . LYS A 1 692 ? 32.402 12.550 -11.860 1.00 31.33 692 LYS A CA 1
ATOM 5202 C C . LYS A 1 692 ? 33.715 12.699 -12.632 1.00 31.33 692 LYS A C 1
ATOM 5204 O O . LYS A 1 692 ? 34.038 13.771 -13.121 1.00 31.33 692 LYS A O 1
ATOM 5209 N N . GLU A 1 693 ? 34.480 11.609 -12.729 1.00 27.92 693 GLU A N 1
ATOM 5210 C CA . GLU A 1 693 ? 34.674 11.099 -14.072 1.00 27.92 693 GLU A CA 1
ATOM 5211 C C . GLU A 1 693 ? 33.267 11.088 -14.629 1.00 27.92 693 GLU A C 1
ATOM 5213 O O . GLU A 1 693 ? 32.391 10.383 -14.120 1.00 27.92 693 GLU A O 1
ATOM 5218 N N . GLU A 1 694 ? 33.005 12.028 -15.531 1.00 26.61 694 GLU A N 1
ATOM 5219 C CA . GLU A 1 694 ? 31.932 11.844 -16.472 1.00 26.61 694 GLU A CA 1
ATOM 5220 C C . GLU A 1 694 ? 31.948 10.354 -16.809 1.00 26.61 694 GLU A C 1
ATOM 5222 O O . GLU A 1 694 ? 32.833 9.874 -17.519 1.00 26.61 694 GLU A O 1
ATOM 5227 N N . VAL A 1 695 ? 30.953 9.607 -16.327 1.00 38.00 695 VAL A N 1
ATOM 5228 C CA . VAL A 1 695 ? 30.453 8.507 -17.127 1.00 38.00 695 VAL A CA 1
ATOM 5229 C C . VAL A 1 695 ? 29.771 9.239 -18.274 1.00 38.00 695 VAL A C 1
ATOM 5231 O O . VAL A 1 695 ? 28.554 9.387 -18.334 1.00 38.00 695 VAL A O 1
ATOM 5234 N N . SER A 1 696 ? 30.627 9.776 -19.159 1.00 33.44 696 SER A N 1
ATOM 5235 C CA . SER A 1 696 ? 30.509 9.661 -20.592 1.00 33.44 696 SER A CA 1
ATOM 5236 C C . SER A 1 696 ? 29.580 8.502 -20.831 1.00 33.44 696 SER A C 1
ATOM 5238 O O . SER A 1 696 ? 29.812 7.424 -20.273 1.00 33.44 696 SER A O 1
ATOM 5240 N N . SER A 1 697 ? 28.514 8.753 -21.580 1.00 41.47 697 SER A N 1
ATOM 5241 C CA . SER A 1 697 ? 27.720 7.720 -22.216 1.00 41.47 697 SER A CA 1
ATOM 5242 C C . SER A 1 697 ? 28.661 6.628 -22.732 1.00 41.47 697 SER A C 1
ATOM 5244 O O . SER A 1 697 ? 29.156 6.693 -23.854 1.00 41.47 697 SER A O 1
ATOM 5246 N N . THR A 1 698 ? 28.962 5.634 -21.902 1.00 57.09 698 THR A N 1
ATOM 5247 C CA . THR A 1 698 ? 29.901 4.559 -22.215 1.00 57.09 698 THR A CA 1
ATOM 5248 C C . THR A 1 698 ? 29.040 3.435 -22.715 1.00 57.09 698 THR A C 1
ATOM 5250 O O . THR A 1 698 ? 29.067 2.312 -22.225 1.00 57.09 698 THR A O 1
ATOM 5253 N N . LYS A 1 699 ? 28.232 3.798 -23.714 1.00 79.69 699 LYS A N 1
ATOM 5254 C CA . LYS A 1 699 ? 27.605 2.843 -24.591 1.00 79.69 699 LYS A CA 1
ATOM 5255 C C . LYS A 1 699 ? 28.739 1.969 -25.097 1.00 79.69 699 LYS A C 1
ATOM 5257 O O . LYS A 1 699 ? 29.693 2.471 -25.702 1.00 79.69 699 LYS A O 1
ATOM 5262 N N . LEU A 1 700 ? 28.696 0.695 -24.744 1.00 90.00 700 LEU A N 1
ATOM 5263 C CA . LEU A 1 700 ? 29.740 -0.229 -25.131 1.00 90.00 700 LEU A CA 1
ATOM 5264 C C . LEU A 1 700 ? 29.694 -0.341 -26.650 1.00 90.00 700 LEU A C 1
ATOM 5266 O O . LEU A 1 700 ? 28.637 -0.519 -27.261 1.00 90.00 700 LEU A O 1
ATOM 5270 N N . LYS A 1 701 ? 30.854 -0.193 -27.287 1.00 92.69 701 LYS A N 1
ATOM 5271 C CA . LYS A 1 701 ? 30.952 -0.399 -28.726 1.00 92.69 701 LYS A CA 1
ATOM 5272 C C . LYS A 1 701 ? 30.975 -1.901 -28.972 1.00 92.69 701 LYS A C 1
ATOM 5274 O O . LYS A 1 701 ? 31.943 -2.569 -28.611 1.00 92.69 701 LYS A O 1
ATOM 5279 N N . TRP A 1 702 ? 29.888 -2.413 -29.531 1.00 95.31 702 TRP A N 1
ATOM 5280 C CA . TRP A 1 702 ? 29.734 -3.815 -29.893 1.00 95.31 702 TRP A CA 1
ATOM 5281 C C . TRP A 1 702 ? 30.146 -4.016 -31.349 1.00 95.31 702 TRP A C 1
ATOM 5283 O O . TRP A 1 702 ? 29.626 -3.345 -32.238 1.00 95.31 702 TRP A O 1
ATOM 5293 N N . GLU A 1 703 ? 31.072 -4.936 -31.591 1.00 96.62 703 GLU A N 1
ATOM 5294 C CA . GLU A 1 703 ? 31.539 -5.297 -32.929 1.00 96.62 703 GLU A CA 1
ATOM 5295 C C . GLU A 1 703 ? 31.070 -6.713 -33.253 1.00 96.62 703 GLU A C 1
ATOM 5297 O O . GLU A 1 703 ? 31.252 -7.621 -32.444 1.00 96.62 703 GLU A O 1
ATOM 5302 N N . LEU A 1 704 ? 30.427 -6.895 -34.409 1.00 96.38 704 LEU A N 1
ATOM 5303 C CA . LEU A 1 704 ? 30.022 -8.214 -34.893 1.00 96.38 704 LEU A CA 1
ATOM 5304 C C . LEU A 1 704 ? 31.283 -9.010 -35.249 1.00 96.38 704 LEU A C 1
ATOM 5306 O O . LEU A 1 704 ? 32.053 -8.586 -36.109 1.00 96.38 704 LEU A O 1
ATOM 5310 N N . ILE A 1 705 ? 31.493 -10.138 -34.574 1.00 95.94 705 ILE A N 1
ATOM 5311 C CA . ILE A 1 705 ? 32.654 -11.013 -34.779 1.00 95.94 705 ILE A CA 1
ATOM 5312 C C . ILE A 1 705 ? 32.294 -12.309 -35.505 1.00 95.94 705 ILE A C 1
ATOM 5314 O O . ILE A 1 705 ? 33.170 -12.911 -36.116 1.00 95.94 705 ILE A O 1
ATOM 5318 N N . ASP A 1 706 ? 31.030 -12.730 -35.450 1.00 94.88 706 ASP A N 1
ATOM 5319 C CA . ASP A 1 706 ? 30.525 -13.887 -36.186 1.00 94.88 706 ASP A CA 1
ATOM 5320 C C . ASP A 1 706 ? 28.998 -13.808 -36.351 1.00 94.88 706 ASP A C 1
ATOM 5322 O O . ASP A 1 706 ? 28.319 -13.139 -35.567 1.00 94.88 706 ASP A O 1
ATOM 5326 N N . GLN A 1 707 ? 28.456 -14.489 -37.358 1.00 93.38 707 GLN A N 1
ATOM 5327 C CA . GLN A 1 707 ? 27.027 -14.484 -37.684 1.00 93.38 707 GLN A CA 1
ATOM 5328 C C . GLN A 1 707 ? 26.573 -15.844 -38.244 1.00 93.38 707 GLN A C 1
ATOM 5330 O O . GLN A 1 707 ? 26.325 -15.982 -39.446 1.00 93.38 707 GLN A O 1
ATOM 5335 N N . PRO A 1 708 ? 26.501 -16.885 -37.401 1.00 91.69 708 PRO A N 1
ATOM 5336 C CA . PRO A 1 708 ? 25.987 -18.183 -37.814 1.00 91.69 708 PRO A CA 1
ATOM 5337 C C . PRO A 1 708 ? 24.447 -18.150 -37.939 1.00 91.69 708 PRO A C 1
ATOM 5339 O O . PRO A 1 708 ? 23.787 -17.173 -37.583 1.00 91.69 708 PRO A O 1
ATOM 5342 N N . GLU A 1 709 ? 23.847 -19.209 -38.484 1.00 86.94 709 GLU A N 1
ATOM 5343 C CA . GLU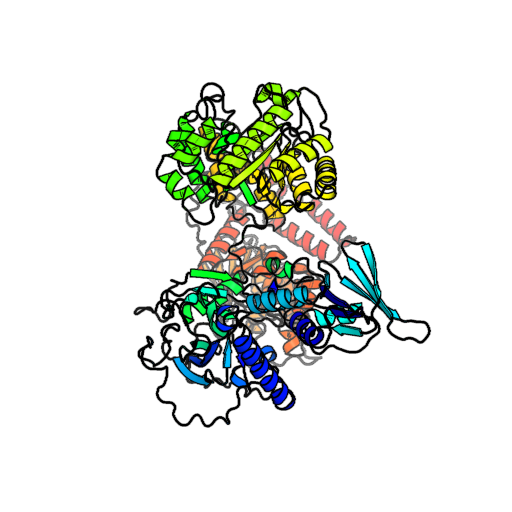 A 1 709 ? 22.411 -19.217 -38.792 1.00 86.94 709 GLU A CA 1
ATOM 5344 C C . GLU A 1 709 ? 21.531 -18.925 -37.560 1.00 86.94 709 GLU A C 1
ATOM 5346 O O . GLU A 1 709 ? 21.461 -19.697 -36.607 1.00 86.94 709 GLU A O 1
ATOM 5351 N N . GLY A 1 710 ? 20.806 -17.804 -37.606 1.00 90.88 710 GLY A N 1
ATOM 5352 C CA . GLY A 1 710 ? 19.871 -17.407 -36.554 1.00 90.88 710 GLY A CA 1
ATOM 5353 C C . GLY A 1 710 ? 20.512 -16.772 -35.315 1.00 90.88 710 GLY A C 1
ATOM 5354 O O . GLY A 1 710 ? 19.770 -16.475 -34.375 1.00 90.88 710 GLY A O 1
ATOM 5355 N N . LEU A 1 711 ? 21.828 -16.521 -35.302 1.00 96.69 711 LEU A N 1
ATOM 5356 C CA . LEU A 1 711 ? 22.533 -15.860 -34.198 1.00 96.69 711 LEU A CA 1
ATOM 5357 C C . LEU A 1 711 ? 23.477 -14.757 -34.705 1.00 96.69 711 LEU A C 1
ATOM 5359 O O . LEU A 1 711 ? 24.132 -14.903 -35.731 1.00 96.69 711 LEU A O 1
ATOM 5363 N N . ASP A 1 712 ? 23.635 -13.701 -33.915 1.00 97.12 712 ASP A N 1
ATOM 5364 C CA . ASP A 1 712 ? 24.746 -12.755 -34.043 1.00 97.12 712 ASP A CA 1
ATOM 5365 C C . ASP A 1 712 ? 25.663 -12.876 -32.824 1.00 97.12 712 ASP A C 1
ATOM 5367 O O . ASP A 1 712 ? 25.192 -12.871 -31.683 1.00 97.12 712 ASP A O 1
ATOM 5371 N N . ILE A 1 713 ? 26.976 -12.918 -33.052 1.00 97.62 713 ILE A N 1
ATOM 5372 C CA . ILE A 1 713 ? 27.991 -12.916 -31.998 1.00 97.62 713 ILE A CA 1
ATOM 5373 C C . ILE A 1 713 ? 28.719 -11.577 -32.036 1.00 97.62 713 ILE A C 1
ATOM 5375 O O . ILE A 1 713 ? 29.437 -11.268 -32.987 1.00 97.62 713 ILE A O 1
ATOM 5379 N N . LEU A 1 714 ? 28.550 -10.774 -30.988 1.00 97.50 714 LEU A N 1
ATOM 5380 C CA . LEU A 1 714 ? 29.190 -9.472 -30.849 1.00 97.50 714 LEU A CA 1
ATOM 5381 C C . LEU A 1 714 ? 30.191 -9.471 -29.700 1.00 97.50 714 LEU A C 1
ATOM 5383 O O . LEU A 1 714 ? 29.978 -10.112 -28.672 1.00 97.50 714 LEU A O 1
ATOM 5387 N N . ARG A 1 715 ? 31.256 -8.683 -29.830 1.00 96.50 715 ARG A N 1
ATOM 5388 C CA . ARG A 1 715 ? 32.263 -8.488 -28.786 1.00 96.50 715 ARG A CA 1
ATOM 5389 C C . ARG A 1 715 ? 32.412 -7.014 -28.430 1.00 96.50 715 ARG A C 1
ATOM 5391 O O . ARG A 1 715 ? 32.377 -6.147 -29.298 1.00 96.50 715 ARG A O 1
ATOM 5398 N N . SER A 1 716 ? 32.602 -6.742 -27.143 1.00 95.38 716 SER A N 1
ATOM 5399 C CA . SER A 1 716 ? 33.033 -5.441 -26.630 1.00 95.38 716 SER A CA 1
ATOM 5400 C C . SER A 1 716 ? 34.026 -5.650 -25.486 1.00 95.38 716 SER A C 1
ATOM 5402 O O . SER A 1 716 ? 33.636 -5.966 -24.359 1.00 95.38 716 SER A O 1
ATOM 5404 N N . GLY A 1 717 ? 35.325 -5.537 -25.781 1.00 92.38 717 GLY A N 1
ATOM 5405 C CA . GLY A 1 717 ? 36.397 -5.843 -24.825 1.00 92.38 717 GLY A CA 1
ATOM 5406 C C . GLY A 1 717 ? 36.305 -7.282 -24.297 1.00 92.38 717 GLY A C 1
ATOM 5407 O O . GLY A 1 717 ? 36.302 -8.238 -25.079 1.00 92.38 717 GLY A O 1
ATOM 5408 N N . ALA A 1 718 ? 36.185 -7.422 -22.974 1.00 94.44 718 ALA A N 1
ATOM 5409 C CA . ALA A 1 718 ? 36.027 -8.698 -22.267 1.00 94.44 718 ALA A CA 1
ATOM 5410 C C . ALA A 1 718 ? 34.570 -9.216 -22.187 1.00 94.44 718 ALA A C 1
ATOM 5412 O O . ALA A 1 718 ? 34.288 -10.164 -21.447 1.00 94.44 718 ALA A O 1
ATOM 5413 N N . ASN A 1 719 ? 33.640 -8.602 -22.927 1.00 97.00 719 ASN A N 1
ATOM 5414 C CA . ASN A 1 719 ? 32.237 -9.010 -23.010 1.00 97.00 719 ASN A CA 1
ATOM 5415 C C . ASN A 1 719 ? 31.940 -9.629 -24.378 1.00 97.00 719 ASN A C 1
ATOM 5417 O O . ASN A 1 719 ? 32.272 -9.034 -25.407 1.00 97.00 719 ASN A O 1
ATOM 5421 N N . VAL A 1 720 ? 31.242 -10.763 -24.395 1.00 98.00 720 VAL A N 1
ATOM 5422 C CA . VAL A 1 720 ? 30.623 -11.315 -25.608 1.00 98.00 720 VAL A CA 1
ATOM 5423 C C . VAL A 1 720 ? 29.108 -11.314 -25.457 1.00 98.00 720 VAL A C 1
ATOM 5425 O O . VAL A 1 720 ? 28.592 -11.661 -24.400 1.00 98.00 720 VAL A O 1
ATOM 5428 N N . LYS A 1 721 ? 28.398 -10.911 -26.510 1.00 97.94 721 LYS A N 1
ATOM 5429 C CA . LYS A 1 721 ? 26.938 -10.864 -26.584 1.00 97.94 721 LYS A CA 1
ATOM 5430 C C . LYS A 1 721 ? 26.457 -11.735 -27.735 1.00 97.94 721 LYS A C 1
ATOM 5432 O O . LYS A 1 721 ? 26.830 -11.502 -28.879 1.00 97.94 721 LYS A O 1
ATOM 5437 N N . VAL A 1 722 ? 25.625 -12.714 -27.415 1.00 97.88 722 VAL A N 1
ATOM 5438 C CA . VAL A 1 722 ? 24.950 -13.599 -28.362 1.00 97.88 722 VAL A CA 1
ATOM 5439 C C . VAL A 1 722 ? 23.511 -13.121 -28.511 1.00 97.88 722 VAL A C 1
ATOM 5441 O O . VAL A 1 722 ? 22.777 -13.045 -27.524 1.00 97.88 722 VAL A O 1
ATOM 5444 N N . VAL A 1 723 ? 23.114 -12.774 -29.732 1.00 97.88 723 VAL A N 1
ATOM 5445 C CA . VAL A 1 723 ? 21.774 -12.264 -30.049 1.00 97.88 723 VAL A CA 1
ATOM 5446 C C . VAL A 1 723 ? 21.027 -13.302 -30.876 1.00 97.88 723 VAL A C 1
ATOM 5448 O O . VAL A 1 723 ? 21.482 -13.662 -31.958 1.00 97.88 723 VAL A O 1
ATOM 5451 N N . LEU A 1 724 ? 19.866 -13.759 -30.406 1.00 97.75 724 LEU A N 1
ATOM 5452 C CA . LEU A 1 724 ? 18.962 -14.586 -31.209 1.00 97.75 724 LEU A CA 1
ATOM 5453 C C . LEU A 1 724 ? 18.299 -13.716 -32.290 1.00 97.75 724 LEU A C 1
ATOM 5455 O O . LEU A 1 724 ? 17.661 -12.708 -31.972 1.00 97.75 724 LEU A O 1
ATOM 5459 N N . ARG A 1 725 ? 18.439 -14.102 -33.562 1.00 94.44 725 ARG A N 1
ATOM 5460 C CA . ARG A 1 725 ? 17.983 -13.331 -34.731 1.00 94.44 725 ARG A CA 1
ATOM 5461 C C . ARG A 1 725 ? 17.033 -14.137 -35.622 1.00 94.44 725 ARG A C 1
ATOM 5463 O O . ARG A 1 725 ? 17.222 -14.284 -36.827 1.00 94.44 725 ARG A O 1
ATOM 5470 N N . ARG A 1 726 ? 15.945 -14.634 -35.033 1.00 94.56 726 ARG A N 1
ATOM 5471 C CA . ARG A 1 726 ? 14.772 -15.172 -35.751 1.00 94.56 726 ARG A CA 1
ATOM 5472 C C . ARG A 1 726 ? 13.477 -14.486 -35.275 1.00 94.56 726 ARG A C 1
ATOM 5474 O O . ARG A 1 726 ? 12.527 -15.170 -34.880 1.00 94.56 726 ARG A O 1
ATOM 5481 N N . PRO A 1 727 ? 13.381 -13.140 -35.338 1.00 93.19 727 PRO A N 1
ATOM 5482 C CA . PRO A 1 727 ? 12.283 -12.379 -34.730 1.00 93.19 727 PRO A CA 1
ATOM 5483 C C . PRO A 1 727 ? 10.898 -12.742 -35.286 1.00 93.19 727 PRO A C 1
ATOM 5485 O O . PRO A 1 727 ? 9.910 -12.720 -34.554 1.00 93.19 727 PRO A O 1
ATOM 5488 N N . ARG A 1 728 ? 10.816 -13.117 -36.571 1.00 91.25 728 ARG A N 1
ATOM 5489 C CA . ARG A 1 728 ? 9.560 -13.533 -37.226 1.00 91.25 728 ARG A CA 1
ATOM 5490 C C . ARG A 1 728 ? 9.020 -14.868 -36.704 1.00 91.25 728 ARG A C 1
ATOM 5492 O O . ARG A 1 728 ? 7.824 -15.109 -36.805 1.00 91.25 728 ARG A O 1
ATOM 5499 N N . ASN A 1 729 ? 9.884 -15.704 -36.130 1.00 91.25 729 ASN A N 1
ATOM 5500 C CA . ASN A 1 729 ? 9.561 -17.029 -35.599 1.00 91.25 729 ASN A CA 1
ATOM 5501 C C . ASN A 1 729 ? 9.616 -17.055 -34.061 1.00 91.25 729 ASN A C 1
ATOM 5503 O O . ASN A 1 729 ? 9.823 -18.112 -33.475 1.00 91.25 729 ASN A O 1
ATOM 5507 N N . GLY A 1 730 ? 9.508 -15.894 -33.400 1.00 91.88 730 GLY A N 1
ATOM 5508 C CA . GLY A 1 730 ? 9.561 -15.805 -31.936 1.00 91.88 730 GLY A CA 1
ATOM 5509 C C . GLY A 1 730 ? 10.917 -16.178 -31.327 1.00 91.88 730 GLY A C 1
ATOM 5510 O O . GLY A 1 730 ? 10.988 -16.480 -30.138 1.00 91.88 730 GLY A O 1
ATOM 5511 N N . ASN A 1 731 ? 11.989 -16.177 -32.128 1.00 96.12 731 ASN A N 1
ATOM 5512 C CA . ASN A 1 731 ? 13.308 -16.678 -31.736 1.00 96.12 731 ASN A CA 1
ATOM 5513 C C . ASN A 1 731 ? 13.284 -18.138 -31.248 1.00 96.12 731 ASN A C 1
ATOM 5515 O O . ASN A 1 731 ? 14.067 -18.515 -30.377 1.00 96.12 731 ASN A O 1
ATOM 5519 N N . ALA A 1 732 ? 12.391 -18.961 -31.813 1.00 93.69 732 ALA A N 1
ATOM 5520 C CA . ALA A 1 732 ? 12.365 -20.395 -31.553 1.00 93.69 732 ALA A CA 1
ATOM 5521 C C . ALA A 1 732 ? 13.715 -21.054 -31.907 1.00 93.69 732 ALA A C 1
ATOM 5523 O O . ALA A 1 732 ? 14.343 -20.719 -32.916 1.00 93.69 732 ALA A O 1
ATOM 5524 N N . LEU A 1 733 ? 14.157 -21.992 -31.074 1.00 92.12 733 LEU A N 1
ATOM 5525 C CA . LEU A 1 733 ? 15.468 -22.634 -31.143 1.00 92.12 733 LEU A CA 1
ATOM 5526 C C . LEU A 1 733 ? 15.417 -23.857 -32.059 1.00 92.12 733 LEU A C 1
ATOM 5528 O O . LEU A 1 733 ? 14.769 -24.854 -31.730 1.00 92.12 733 LEU A O 1
ATOM 5532 N N . THR A 1 734 ? 16.113 -23.788 -33.194 1.00 90.75 734 THR A N 1
ATOM 5533 C CA . THR A 1 734 ? 16.356 -24.957 -34.051 1.00 90.75 734 THR A CA 1
ATOM 5534 C C . THR A 1 734 ? 17.454 -25.838 -33.457 1.00 90.75 734 THR A C 1
ATOM 5536 O O . THR A 1 734 ? 18.266 -25.376 -32.652 1.00 90.75 734 THR A O 1
ATOM 5539 N N . THR A 1 735 ? 17.529 -27.098 -33.889 1.00 87.75 735 THR A N 1
ATOM 5540 C CA . THR A 1 735 ? 18.638 -28.002 -33.537 1.00 87.75 735 THR A CA 1
ATOM 5541 C C . THR A 1 735 ? 20.000 -27.381 -33.851 1.00 87.75 735 THR A C 1
ATOM 5543 O O . THR A 1 735 ? 20.892 -27.404 -33.009 1.00 87.75 735 THR A O 1
ATOM 5546 N N . GLU A 1 736 ? 20.130 -26.750 -35.020 1.00 89.44 736 GLU A N 1
ATOM 5547 C CA . GLU A 1 736 ? 21.365 -26.084 -35.436 1.00 89.44 736 GLU A CA 1
ATOM 5548 C C . GLU A 1 736 ? 21.723 -24.913 -34.505 1.00 89.44 736 GLU A C 1
ATOM 5550 O O . GLU A 1 736 ? 22.855 -24.828 -34.034 1.00 89.44 736 GLU A O 1
ATOM 5555 N N . MET A 1 737 ? 20.754 -24.062 -34.140 1.00 93.25 737 MET A N 1
ATOM 5556 C CA . MET A 1 737 ? 20.987 -22.973 -33.181 1.00 93.25 737 MET A CA 1
ATOM 5557 C C . MET A 1 737 ? 21.431 -23.499 -31.812 1.00 93.25 737 MET A C 1
ATOM 5559 O O . MET A 1 737 ? 22.315 -22.913 -31.191 1.00 93.25 737 MET A O 1
ATOM 5563 N N . VAL A 1 738 ? 20.841 -24.599 -31.331 1.00 92.62 738 VAL A N 1
ATOM 5564 C CA . VAL A 1 738 ? 21.219 -25.227 -30.052 1.00 92.62 738 VAL A CA 1
ATOM 5565 C C . VAL A 1 738 ? 22.668 -25.715 -30.100 1.00 92.62 738 VAL A C 1
ATOM 5567 O O . VAL A 1 738 ? 23.457 -25.356 -29.224 1.00 92.62 738 VAL A O 1
ATOM 5570 N N . SER A 1 739 ? 23.048 -26.459 -31.143 1.00 90.50 739 SER A N 1
ATOM 5571 C CA . SER A 1 739 ? 24.423 -26.939 -31.330 1.00 90.50 739 SER A CA 1
ATOM 5572 C C . SER A 1 739 ? 25.426 -25.792 -31.490 1.00 90.50 739 SER A C 1
ATOM 5574 O O . SER A 1 739 ? 26.524 -25.833 -30.929 1.00 90.50 739 SER A O 1
ATOM 5576 N N . GLN A 1 740 ? 25.052 -24.727 -32.202 1.00 91.94 740 GLN A N 1
ATOM 5577 C CA . GLN A 1 740 ? 25.883 -23.534 -32.344 1.00 91.94 740 GLN A CA 1
ATOM 5578 C C . GLN A 1 740 ? 26.068 -22.812 -31.008 1.00 91.94 740 GLN A C 1
ATOM 5580 O O . GLN A 1 740 ? 27.209 -22.547 -30.633 1.00 91.94 740 GLN A O 1
ATOM 5585 N N . LEU A 1 741 ? 24.993 -22.550 -30.256 1.00 94.50 741 LEU A N 1
ATOM 5586 C CA . LEU A 1 741 ? 25.064 -21.920 -28.932 1.00 94.50 741 LEU A CA 1
ATOM 5587 C C . LEU A 1 741 ? 26.004 -22.689 -27.999 1.00 94.50 741 LEU A C 1
ATOM 5589 O O . LEU A 1 741 ? 26.902 -22.091 -27.406 1.00 94.50 741 LEU A O 1
ATOM 5593 N N . GLN A 1 742 ? 25.855 -24.015 -27.926 1.00 93.62 742 GLN A N 1
ATOM 5594 C CA . GLN A 1 742 ? 26.746 -24.879 -27.149 1.00 93.62 742 GLN A CA 1
ATOM 5595 C C . GLN A 1 742 ? 28.211 -24.711 -27.566 1.00 93.62 742 GLN A C 1
ATOM 5597 O O . GLN A 1 742 ? 29.082 -24.519 -26.714 1.00 93.62 742 GLN A O 1
ATOM 5602 N N . ARG A 1 743 ? 28.494 -24.763 -28.874 1.00 93.25 743 ARG A N 1
ATOM 5603 C CA . ARG A 1 743 ? 29.850 -24.625 -29.420 1.00 93.25 743 ARG A CA 1
ATOM 5604 C C . ARG A 1 743 ? 30.468 -23.272 -29.070 1.00 93.25 743 ARG A C 1
ATOM 5606 O O . ARG A 1 743 ? 31.591 -23.247 -28.567 1.00 93.25 743 ARG A O 1
ATOM 5613 N N . TYR A 1 744 ? 29.748 -22.167 -29.285 1.00 93.75 744 TYR A N 1
ATOM 5614 C CA . TYR A 1 744 ? 30.256 -20.827 -28.972 1.00 93.75 744 TYR A CA 1
ATOM 5615 C C . TYR A 1 744 ? 30.481 -20.646 -27.480 1.00 93.75 744 TYR A C 1
ATOM 5617 O O . TYR A 1 744 ? 31.539 -20.158 -27.096 1.00 93.75 744 TYR A O 1
ATOM 5625 N N . ILE A 1 745 ? 29.545 -21.066 -26.625 1.00 94.44 745 ILE A N 1
ATOM 5626 C CA . ILE A 1 745 ? 29.716 -20.911 -25.176 1.00 94.44 745 ILE A CA 1
ATOM 5627 C C . ILE A 1 745 ? 30.908 -21.737 -24.688 1.00 94.44 745 ILE A C 1
ATOM 5629 O O . ILE A 1 745 ? 31.700 -21.218 -23.906 1.00 94.44 745 ILE A O 1
ATOM 5633 N N . LYS A 1 746 ? 31.114 -22.967 -25.184 1.00 93.94 746 LYS A N 1
ATOM 5634 C CA . LYS A 1 746 ? 32.308 -23.773 -24.859 1.00 93.94 746 LYS A CA 1
ATOM 5635 C C . LYS A 1 746 ? 33.599 -23.090 -25.310 1.00 93.94 746 LYS A C 1
ATOM 5637 O O . LYS A 1 746 ? 34.542 -23.005 -24.529 1.00 93.94 746 LYS A O 1
ATOM 5642 N N . GLN A 1 747 ? 33.634 -22.558 -26.531 1.00 92.56 747 GLN A N 1
ATOM 5643 C CA . GLN A 1 747 ? 34.794 -21.829 -27.048 1.00 92.56 747 GLN A CA 1
ATOM 5644 C C . GLN A 1 747 ? 35.093 -20.579 -26.205 1.00 92.56 747 GLN A C 1
ATOM 5646 O O . GLN A 1 747 ? 36.219 -20.404 -25.741 1.00 92.56 747 GLN A O 1
ATOM 5651 N N . ILE A 1 748 ? 34.075 -19.754 -25.942 1.00 92.12 748 ILE A N 1
ATOM 5652 C CA . ILE A 1 748 ? 34.173 -18.550 -25.106 1.00 92.12 748 ILE A CA 1
ATOM 5653 C C . ILE A 1 748 ? 34.621 -18.908 -23.686 1.00 92.12 748 ILE A C 1
ATOM 5655 O O . ILE A 1 748 ? 35.455 -18.212 -23.116 1.00 92.12 748 ILE A O 1
ATOM 5659 N N . SER A 1 749 ? 34.125 -20.020 -23.137 1.00 89.88 749 SER A N 1
ATOM 5660 C CA . SER A 1 749 ? 34.456 -20.472 -21.782 1.00 89.88 749 SER A CA 1
ATOM 5661 C C . SER A 1 749 ? 35.946 -20.731 -21.584 1.00 89.88 749 SER A C 1
ATOM 5663 O O . SER A 1 749 ? 36.451 -20.570 -20.474 1.00 89.88 749 SER A O 1
ATOM 5665 N N . THR A 1 750 ? 36.656 -21.085 -22.658 1.00 90.06 750 THR A N 1
ATOM 5666 C CA . THR A 1 750 ? 38.104 -21.330 -22.645 1.00 90.06 750 THR A CA 1
ATOM 5667 C C . THR A 1 750 ? 38.958 -20.102 -22.961 1.00 90.06 750 THR A C 1
ATOM 5669 O O . THR A 1 750 ? 40.174 -20.162 -22.789 1.00 90.06 750 THR A O 1
ATOM 5672 N N . ASP A 1 751 ? 38.361 -18.989 -23.397 1.00 90.31 751 ASP A N 1
ATOM 5673 C CA . ASP A 1 751 ? 39.093 -17.766 -23.729 1.00 90.31 751 ASP A CA 1
ATOM 5674 C C . ASP A 1 751 ? 39.356 -16.934 -22.453 1.00 90.31 751 ASP A C 1
ATOM 5676 O O . ASP A 1 751 ? 38.420 -16.373 -21.871 1.00 90.31 751 ASP A O 1
ATOM 5680 N N . PRO A 1 752 ? 40.620 -16.796 -22.005 1.00 86.00 752 PRO A N 1
ATOM 5681 C CA . PRO A 1 752 ? 40.950 -16.056 -20.787 1.00 86.00 752 PRO A CA 1
ATOM 5682 C C . PRO A 1 752 ? 40.715 -14.541 -20.912 1.00 86.00 752 PRO A C 1
ATOM 5684 O O . PRO A 1 752 ? 40.687 -13.836 -19.896 1.00 86.00 752 PRO A O 1
ATOM 5687 N N . THR A 1 753 ? 40.541 -14.035 -22.137 1.00 89.94 753 THR A N 1
ATOM 5688 C CA . THR A 1 753 ? 40.267 -12.623 -22.424 1.00 89.94 753 THR A CA 1
ATOM 5689 C C . THR A 1 753 ? 38.788 -12.260 -22.287 1.00 89.94 753 THR A C 1
ATOM 5691 O O . THR A 1 753 ? 38.450 -11.077 -22.349 1.00 89.94 753 THR A O 1
ATOM 5694 N N . ILE A 1 754 ? 37.902 -13.243 -22.083 1.00 93.81 754 ILE A N 1
ATOM 5695 C CA . ILE A 1 754 ? 36.461 -13.032 -21.918 1.00 93.81 754 ILE A CA 1
ATOM 5696 C C . ILE A 1 754 ? 36.059 -13.315 -20.469 1.00 93.81 754 ILE A C 1
ATOM 5698 O O . ILE A 1 754 ? 36.343 -14.375 -19.914 1.00 93.81 754 ILE A O 1
ATOM 5702 N N . SER A 1 755 ? 35.348 -12.361 -19.869 1.00 95.19 755 SER A N 1
ATOM 5703 C CA . SER A 1 755 ? 34.899 -12.420 -18.471 1.00 95.19 755 SER A CA 1
ATOM 5704 C C . SER A 1 755 ? 33.377 -12.501 -18.340 1.00 95.19 755 SER A C 1
ATOM 5706 O O . SER A 1 755 ? 32.878 -12.936 -17.302 1.00 95.19 755 SER A O 1
ATOM 5708 N N . ARG A 1 756 ? 32.632 -12.068 -19.370 1.00 97.75 756 ARG A N 1
ATOM 5709 C CA . ARG A 1 756 ? 31.162 -11.988 -19.365 1.00 97.75 756 ARG A CA 1
ATOM 5710 C C . ARG A 1 756 ? 30.558 -12.472 -20.679 1.00 97.75 756 ARG A C 1
ATOM 5712 O O . ARG A 1 756 ? 31.066 -12.144 -21.753 1.00 97.75 756 ARG A O 1
ATOM 5719 N N . ILE A 1 757 ? 29.440 -13.185 -20.571 1.00 98.25 757 ILE A N 1
ATOM 5720 C CA . ILE A 1 757 ? 28.627 -13.666 -21.693 1.00 98.25 757 ILE A CA 1
ATOM 5721 C C . ILE A 1 757 ? 27.213 -13.112 -21.526 1.00 98.25 757 ILE A C 1
ATOM 5723 O O . ILE A 1 757 ? 26.596 -13.287 -20.480 1.00 98.25 757 ILE A O 1
ATOM 5727 N N . VAL A 1 758 ? 26.685 -12.457 -22.552 1.00 98.50 758 VAL A N 1
ATOM 5728 C CA . VAL A 1 758 ? 25.317 -11.937 -22.578 1.00 98.50 758 VAL A CA 1
ATOM 5729 C C . VAL A 1 758 ? 24.501 -12.727 -23.589 1.00 98.50 758 VAL A C 1
ATOM 5731 O O . VAL A 1 758 ? 24.929 -12.875 -24.730 1.00 98.50 758 VAL A O 1
ATOM 5734 N N . LEU A 1 759 ? 23.318 -13.189 -23.196 1.00 98.38 759 LEU A N 1
ATOM 5735 C CA . LEU A 1 759 ? 22.302 -13.738 -24.090 1.00 98.38 759 LEU A CA 1
ATOM 5736 C C . LEU A 1 759 ? 21.165 -12.723 -24.231 1.00 98.38 759 LEU A C 1
ATOM 5738 O O . LEU A 1 759 ? 20.611 -12.261 -23.234 1.00 98.38 759 LEU A O 1
ATOM 5742 N N . THR A 1 760 ? 20.813 -12.363 -25.459 1.00 98.00 760 THR A N 1
ATOM 5743 C CA . THR A 1 760 ? 19.677 -11.481 -25.760 1.00 98.00 760 THR A CA 1
ATOM 5744 C C . THR A 1 760 ? 19.032 -11.872 -27.084 1.00 98.00 760 THR A C 1
ATOM 5746 O O . THR A 1 760 ? 19.473 -12.822 -27.731 1.00 98.00 760 THR A O 1
ATOM 5749 N N . ALA A 1 761 ? 17.982 -11.174 -27.498 1.00 97.44 761 ALA A N 1
ATOM 5750 C CA . ALA A 1 761 ? 17.313 -11.440 -28.759 1.00 97.44 761 ALA A CA 1
ATOM 5751 C C . ALA A 1 761 ? 16.822 -10.157 -29.426 1.00 97.44 761 ALA A C 1
ATOM 5753 O O . ALA A 1 761 ? 16.659 -9.114 -28.794 1.00 97.44 761 ALA A O 1
ATOM 5754 N N . GLU A 1 762 ? 16.572 -10.254 -30.726 1.00 94.69 762 GLU A N 1
ATOM 5755 C CA . GLU A 1 762 ? 15.961 -9.192 -31.514 1.00 94.69 762 GLU A CA 1
ATOM 5756 C C . GLU A 1 762 ? 14.458 -9.453 -31.702 1.00 94.69 762 GLU A C 1
ATOM 5758 O O . GLU A 1 762 ? 14.016 -10.594 -31.854 1.00 94.69 762 GLU A O 1
ATOM 5763 N N . GLY A 1 763 ? 13.658 -8.385 -31.742 1.00 92.81 763 GLY A N 1
ATOM 5764 C CA . GLY A 1 763 ? 12.225 -8.446 -32.032 1.00 92.81 763 GLY A CA 1
ATOM 5765 C C . GLY A 1 763 ? 11.330 -8.535 -30.796 1.00 92.81 763 GLY A C 1
ATOM 5766 O O . GLY A 1 763 ? 11.714 -8.150 -29.695 1.00 92.81 763 GLY A O 1
ATOM 5767 N N . LYS A 1 764 ? 10.088 -8.994 -31.006 1.00 94.19 764 LYS A N 1
ATOM 5768 C CA . LYS A 1 764 ? 9.021 -8.965 -29.988 1.00 94.19 764 LYS A CA 1
ATOM 5769 C C . LYS A 1 764 ? 9.254 -9.941 -28.834 1.00 94.19 764 LYS A C 1
ATOM 5771 O O . LYS A 1 764 ? 8.858 -9.645 -27.715 1.00 94.19 764 LYS A O 1
ATOM 5776 N N . PHE A 1 765 ? 9.832 -11.105 -29.111 1.00 96.50 765 PHE A N 1
ATOM 5777 C CA . PHE A 1 765 ? 10.023 -12.176 -28.134 1.00 96.50 765 PHE A CA 1
ATOM 5778 C C . PHE A 1 765 ? 11.499 -12.306 -27.784 1.00 96.50 765 PHE A C 1
ATOM 5780 O O . PHE A 1 765 ? 12.355 -12.124 -28.650 1.00 96.50 765 PHE A O 1
ATOM 5787 N N . PHE A 1 766 ? 11.792 -12.678 -26.540 1.00 97.88 766 PHE A N 1
ATOM 5788 C CA . PHE A 1 766 ? 13.130 -13.135 -26.192 1.00 97.88 766 PHE A CA 1
ATOM 5789 C C . PHE A 1 766 ? 13.369 -14.516 -26.813 1.00 97.88 766 PHE A C 1
ATOM 5791 O O . PHE A 1 766 ? 14.258 -14.672 -27.641 1.00 97.88 766 PHE A O 1
ATOM 5798 N N . CYS A 1 767 ? 12.526 -15.501 -26.486 1.00 97.00 767 CYS A N 1
ATOM 5799 C CA . CYS A 1 767 ? 12.563 -16.834 -27.094 1.00 97.00 767 CYS A CA 1
ATOM 5800 C C . CYS A 1 767 ? 11.285 -17.620 -26.765 1.00 97.00 767 CYS A C 1
ATOM 5802 O O . CYS A 1 767 ? 10.907 -17.738 -25.599 1.00 97.00 767 CYS A O 1
ATOM 5804 N N . THR A 1 768 ? 10.632 -18.195 -27.775 1.00 93.06 768 THR A N 1
ATOM 5805 C CA . THR A 1 768 ? 9.416 -19.014 -27.613 1.00 93.06 768 THR A CA 1
ATOM 5806 C C . THR A 1 768 ? 9.691 -20.498 -27.341 1.00 93.06 768 THR A C 1
ATOM 5808 O O . THR A 1 768 ? 8.760 -21.298 -27.328 1.00 93.06 768 THR A O 1
ATOM 5811 N N . GLY A 1 769 ? 10.948 -20.884 -27.114 1.00 89.00 769 GLY A N 1
ATOM 5812 C CA . GLY A 1 769 ? 11.339 -22.265 -26.837 1.00 89.00 769 GLY A CA 1
ATOM 5813 C C . GLY A 1 769 ? 11.780 -23.025 -28.084 1.00 89.00 769 GLY A C 1
ATOM 5814 O O . GLY A 1 769 ? 12.369 -22.442 -28.987 1.00 89.00 769 GLY A O 1
ATOM 5815 N N . MET A 1 770 ? 11.561 -24.339 -28.109 1.00 85.94 770 MET A N 1
ATOM 5816 C CA . MET A 1 770 ? 11.998 -25.205 -29.209 1.00 85.94 770 MET A CA 1
ATOM 5817 C C . MET A 1 770 ? 11.202 -24.933 -30.491 1.00 85.94 770 MET A C 1
ATOM 5819 O O . MET A 1 770 ? 9.990 -24.721 -30.442 1.00 85.94 770 MET A O 1
ATOM 5823 N N . ASP A 1 771 ? 11.873 -24.958 -31.642 1.00 83.62 771 ASP A N 1
ATOM 5824 C CA . ASP A 1 771 ? 11.207 -24.866 -32.939 1.00 83.62 771 ASP A CA 1
ATOM 5825 C C . ASP A 1 771 ? 10.507 -26.191 -33.279 1.00 83.62 771 ASP A C 1
ATOM 5827 O O . ASP A 1 771 ? 11.144 -27.203 -33.573 1.00 83.62 771 ASP A O 1
ATOM 5831 N N . LEU A 1 772 ? 9.175 -26.174 -33.215 1.00 74.81 772 LEU A N 1
ATOM 5832 C CA . LEU A 1 772 ? 8.310 -27.316 -33.527 1.00 74.81 772 LEU A CA 1
ATOM 5833 C C . LEU A 1 772 ? 7.821 -27.314 -34.986 1.00 74.81 772 LEU A C 1
ATOM 5835 O O . LEU A 1 772 ? 6.968 -28.121 -35.347 1.00 74.81 772 LEU A O 1
ATOM 5839 N N . SER A 1 773 ? 8.308 -26.398 -35.828 1.00 67.31 773 SER A N 1
ATOM 5840 C CA . SER A 1 773 ? 7.914 -26.335 -37.237 1.00 67.31 773 SER A CA 1
ATOM 5841 C C . SER A 1 773 ? 8.729 -27.312 -38.105 1.00 67.31 773 SER A C 1
ATOM 5843 O O . SER A 1 773 ? 9.944 -27.430 -37.961 1.00 67.31 773 SER A O 1
ATOM 5845 N N . GLY A 1 774 ? 8.058 -28.031 -39.019 1.00 53.06 774 GLY A N 1
ATOM 5846 C CA . GLY A 1 774 ? 8.679 -28.961 -39.980 1.00 53.06 774 GLY A CA 1
ATOM 5847 C C . GLY A 1 774 ? 8.598 -30.454 -39.614 1.00 53.06 774 GLY A C 1
ATOM 5848 O O . GLY A 1 774 ? 7.831 -30.861 -38.750 1.00 53.06 774 GLY A O 1
ATOM 5849 N N . ASN A 1 775 ? 9.395 -31.293 -40.297 1.00 46.59 775 ASN A N 1
ATOM 5850 C CA . ASN A 1 775 ? 9.543 -32.746 -40.056 1.00 46.59 775 ASN A CA 1
ATOM 5851 C C . ASN A 1 775 ? 10.306 -33.072 -38.744 1.00 46.59 775 ASN A C 1
ATOM 5853 O O . ASN A 1 775 ? 10.906 -34.145 -38.625 1.00 46.59 775 ASN A O 1
ATOM 5857 N N . SER A 1 776 ? 10.327 -32.150 -37.778 1.00 49.31 776 SER A N 1
ATOM 5858 C CA . SER A 1 776 ? 10.958 -32.289 -36.466 1.00 49.31 776 SER A CA 1
ATOM 5859 C C . SER A 1 776 ? 10.262 -33.405 -35.684 1.00 49.31 776 SER A C 1
ATOM 5861 O O . SER A 1 776 ? 9.245 -33.219 -35.021 1.00 49.31 776 SER A O 1
ATOM 5863 N N . LYS A 1 777 ? 10.794 -34.623 -35.814 1.00 50.81 777 LYS A N 1
ATOM 5864 C CA . LYS A 1 777 ? 10.347 -35.779 -35.040 1.00 50.81 777 LYS A CA 1
ATOM 5865 C C . LYS A 1 777 ? 10.683 -35.506 -33.575 1.00 50.81 777 LYS A C 1
ATOM 5867 O O . LYS A 1 777 ? 11.852 -35.360 -33.244 1.00 50.81 777 LYS A O 1
ATOM 5872 N N . ILE A 1 778 ? 9.669 -35.458 -32.712 1.00 56.47 778 ILE A N 1
ATOM 5873 C CA . ILE A 1 778 ? 9.878 -35.700 -31.281 1.00 56.47 778 ILE A CA 1
ATOM 5874 C C . ILE A 1 778 ? 10.501 -37.095 -31.191 1.00 56.47 778 ILE A C 1
ATOM 5876 O O . ILE A 1 778 ? 9.943 -38.047 -31.754 1.00 56.47 778 ILE A O 1
ATOM 5880 N N . ASP A 1 779 ? 11.675 -37.199 -30.572 1.00 56.31 779 ASP A N 1
ATOM 5881 C CA . ASP A 1 779 ? 12.431 -38.448 -30.550 1.00 56.31 779 ASP A CA 1
ATOM 5882 C C . ASP A 1 779 ? 11.581 -39.583 -29.975 1.00 56.31 779 ASP A C 1
ATOM 5884 O O . ASP A 1 779 ? 11.003 -39.485 -28.889 1.00 56.31 779 ASP A O 1
ATOM 5888 N N . LYS A 1 780 ? 11.490 -40.684 -30.726 1.00 52.50 780 LYS A N 1
ATOM 5889 C CA . LYS A 1 780 ? 10.928 -41.928 -30.200 1.00 52.50 780 LYS A CA 1
ATOM 5890 C C . LYS A 1 780 ? 11.969 -42.567 -29.275 1.00 52.50 780 LYS A C 1
ATOM 5892 O O . LYS A 1 780 ? 13.155 -42.525 -29.606 1.00 52.50 780 LYS A O 1
ATOM 5897 N N . PRO A 1 781 ? 11.555 -43.209 -28.169 1.00 49.19 781 PRO A N 1
ATOM 5898 C CA . PRO A 1 781 ? 12.484 -43.961 -27.335 1.00 49.19 781 PRO A CA 1
ATOM 5899 C C . PRO A 1 781 ? 13.264 -44.977 -28.191 1.00 49.19 781 PRO A C 1
ATOM 5901 O O . PRO A 1 781 ? 12.645 -45.776 -28.894 1.00 49.19 781 PRO A O 1
ATOM 5904 N N . GLY A 1 782 ? 14.603 -44.933 -28.150 1.00 50.91 782 GLY A N 1
ATOM 5905 C CA . GLY A 1 782 ? 15.487 -45.863 -28.873 1.00 50.91 782 GLY A CA 1
ATOM 5906 C C . GLY A 1 782 ? 16.099 -45.366 -30.194 1.00 50.91 782 GLY A C 1
ATOM 5907 O O . GLY A 1 782 ? 16.605 -46.190 -30.951 1.00 50.91 782 GLY A O 1
ATOM 5908 N N . ALA A 1 783 ? 16.055 -44.065 -30.504 1.00 58.03 783 ALA A N 1
ATOM 5909 C CA . ALA A 1 783 ? 16.779 -43.496 -31.649 1.00 58.03 783 ALA A CA 1
ATOM 5910 C C . ALA A 1 783 ? 18.311 -43.478 -31.423 1.00 58.03 783 ALA A C 1
ATOM 5912 O O . ALA A 1 783 ? 18.768 -43.219 -30.312 1.00 58.03 783 ALA A O 1
ATOM 5913 N N . GLU A 1 784 ? 19.106 -43.744 -32.470 1.00 50.69 784 GLU A N 1
ATOM 5914 C CA . GLU A 1 784 ? 20.573 -43.620 -32.433 1.00 50.69 784 GLU A CA 1
ATOM 5915 C C . GLU A 1 784 ? 20.999 -42.146 -32.589 1.00 50.69 784 GLU A C 1
ATOM 5917 O O . GLU A 1 784 ? 20.699 -41.520 -33.606 1.00 50.69 784 GLU A O 1
ATOM 5922 N N . GLY A 1 785 ? 21.708 -41.598 -31.593 1.00 58.53 785 GLY A N 1
ATOM 5923 C CA . GLY A 1 785 ? 22.198 -40.209 -31.562 1.00 58.53 785 GLY A CA 1
ATOM 5924 C C . GLY A 1 785 ? 21.759 -39.436 -30.305 1.00 58.53 785 GLY A C 1
ATOM 5925 O O . GLY A 1 785 ? 20.948 -39.949 -29.535 1.00 58.53 785 GLY A O 1
ATOM 5926 N N . PRO A 1 786 ? 22.304 -38.227 -30.054 1.00 61.56 786 PRO A N 1
ATOM 5927 C CA . PRO A 1 786 ? 21.880 -37.393 -28.929 1.00 61.56 786 PRO A CA 1
ATOM 5928 C C . PRO A 1 786 ? 20.426 -36.951 -29.115 1.00 61.56 786 PRO A C 1
ATOM 5930 O O . PRO A 1 786 ? 20.066 -36.404 -30.159 1.00 61.56 786 PRO A O 1
ATOM 5933 N N . THR A 1 787 ? 19.593 -37.187 -28.102 1.00 78.06 787 THR A N 1
ATOM 5934 C CA . THR A 1 787 ? 18.173 -36.819 -28.149 1.00 78.06 787 THR A CA 1
ATOM 5935 C C . THR A 1 787 ? 17.983 -35.310 -27.979 1.00 78.06 787 THR A C 1
ATOM 5937 O O . THR A 1 787 ? 18.855 -34.604 -27.465 1.00 78.06 787 THR A O 1
ATOM 5940 N N . GLN A 1 788 ? 16.806 -34.787 -28.331 1.00 75.31 788 GLN A N 1
ATOM 5941 C CA . GLN A 1 788 ? 16.411 -33.407 -28.016 1.00 75.31 788 GLN A CA 1
ATOM 5942 C C . GLN A 1 788 ? 16.545 -33.095 -26.522 1.00 75.31 788 GLN A C 1
ATOM 5944 O O . GLN A 1 788 ? 16.977 -32.002 -26.157 1.00 75.31 788 GLN A O 1
ATOM 5949 N N . HIS A 1 789 ? 16.236 -34.062 -25.657 1.00 82.88 789 HIS A N 1
ATOM 5950 C CA . HIS A 1 789 ? 16.457 -33.936 -24.221 1.00 82.88 789 HIS A CA 1
ATOM 5951 C C . HIS A 1 789 ? 17.937 -33.690 -23.893 1.00 82.88 789 HIS A C 1
ATOM 5953 O O . HIS A 1 789 ? 18.251 -32.765 -23.140 1.00 82.88 789 HIS A O 1
ATOM 5959 N N . ASP A 1 790 ? 18.841 -34.476 -24.483 1.00 85.19 790 ASP A N 1
ATOM 5960 C CA . ASP A 1 790 ? 20.280 -34.381 -24.223 1.00 85.19 790 ASP A CA 1
ATOM 5961 C C . ASP A 1 790 ? 20.842 -33.047 -24.716 1.00 85.19 790 ASP A C 1
ATOM 5963 O O . ASP A 1 790 ? 21.560 -32.372 -23.983 1.00 85.19 790 ASP A O 1
ATOM 5967 N N . MET A 1 791 ? 20.434 -32.606 -25.910 1.00 86.75 791 MET A N 1
ATOM 5968 C CA . MET A 1 791 ? 20.883 -31.333 -26.479 1.00 86.75 791 MET A CA 1
ATOM 5969 C C . MET A 1 791 ? 20.484 -30.128 -25.614 1.00 86.75 791 MET A C 1
ATOM 5971 O O . MET A 1 791 ? 21.316 -29.274 -25.310 1.00 86.75 791 MET A O 1
ATOM 5975 N N . PHE A 1 792 ? 19.225 -30.033 -25.182 1.00 89.38 792 PHE A N 1
ATOM 5976 C CA . PHE A 1 792 ? 18.790 -28.902 -24.355 1.00 89.38 792 PHE A CA 1
ATOM 5977 C C . PHE A 1 792 ? 19.375 -28.957 -22.939 1.00 89.38 792 PHE A C 1
ATOM 5979 O O . PHE A 1 792 ? 19.794 -27.923 -22.416 1.00 89.38 792 PHE A O 1
ATOM 5986 N N . THR A 1 793 ? 19.467 -30.150 -22.344 1.00 90.62 793 THR A N 1
ATOM 5987 C CA . THR A 1 793 ? 20.110 -30.342 -21.035 1.00 90.62 793 THR A CA 1
ATOM 5988 C C . THR A 1 793 ? 21.572 -29.908 -21.082 1.00 90.62 793 THR A C 1
ATOM 5990 O O . THR A 1 793 ? 22.011 -29.118 -20.248 1.00 90.62 793 THR A O 1
ATOM 5993 N N . GLU A 1 794 ? 22.319 -30.348 -22.097 1.00 92.81 794 GLU A N 1
ATOM 5994 C CA . GLU A 1 794 ? 23.721 -29.977 -22.269 1.00 92.81 794 GLU A CA 1
ATOM 5995 C C . GLU A 1 794 ? 23.892 -28.480 -22.565 1.00 92.81 794 GLU A C 1
ATOM 5997 O O . GLU A 1 794 ? 24.840 -27.869 -22.071 1.00 92.81 794 GLU A O 1
ATOM 6002 N N . LEU A 1 795 ? 22.976 -27.853 -23.314 1.00 94.69 795 LEU A N 1
ATOM 6003 C CA . LEU A 1 795 ? 23.016 -26.409 -23.566 1.00 94.69 795 LEU A CA 1
ATOM 6004 C C . LEU A 1 795 ? 22.877 -25.604 -22.270 1.00 94.69 795 LEU A C 1
ATOM 6006 O O . LEU A 1 795 ? 23.720 -24.752 -21.988 1.00 94.69 795 LEU A O 1
ATOM 6010 N N . PHE A 1 796 ? 21.842 -25.871 -21.473 1.00 95.12 796 PHE A N 1
ATOM 6011 C CA . PHE A 1 796 ? 21.623 -25.136 -20.226 1.00 95.12 796 PHE A CA 1
ATOM 6012 C C . PHE A 1 796 ? 22.729 -25.404 -19.204 1.00 95.12 796 PHE A C 1
ATOM 6014 O O . PHE A 1 796 ? 23.184 -24.472 -18.539 1.00 95.12 796 PHE A O 1
ATOM 6021 N N . GLN A 1 797 ? 23.235 -26.638 -19.139 1.00 93.19 797 GLN A N 1
ATOM 6022 C CA . GLN A 1 797 ? 24.372 -26.973 -18.289 1.00 93.19 797 GLN A CA 1
ATOM 6023 C C . GLN A 1 797 ? 25.636 -26.222 -18.724 1.00 93.19 797 GLN A C 1
ATOM 6025 O O . GLN A 1 797 ? 26.310 -25.628 -17.890 1.00 93.19 797 GLN A O 1
ATOM 6030 N N . THR A 1 798 ? 25.909 -26.157 -20.031 1.00 95.31 798 THR A N 1
ATOM 6031 C CA . THR A 1 798 ? 27.049 -25.413 -20.593 1.00 95.31 798 THR A CA 1
ATOM 6032 C C . THR A 1 798 ? 26.984 -23.920 -20.243 1.00 95.31 798 THR A C 1
ATOM 6034 O O . THR A 1 798 ? 28.011 -23.327 -19.923 1.00 95.31 798 THR A O 1
ATOM 6037 N N . ILE A 1 799 ? 25.793 -23.305 -20.262 1.00 95.75 799 ILE A N 1
ATOM 6038 C CA . ILE A 1 799 ? 25.600 -21.912 -19.816 1.00 95.75 799 ILE A CA 1
ATOM 6039 C C . ILE A 1 799 ? 25.875 -21.788 -18.310 1.00 95.75 799 ILE A C 1
ATOM 6041 O O . ILE A 1 799 ? 26.648 -20.928 -17.889 1.00 95.75 799 ILE A O 1
ATOM 6045 N N . SER A 1 800 ? 25.260 -22.655 -17.502 1.00 93.12 800 SER A N 1
ATOM 6046 C CA . SER A 1 800 ? 25.354 -22.601 -16.038 1.00 93.12 800 SER A CA 1
ATOM 6047 C C . SER A 1 800 ? 26.784 -22.844 -15.530 1.00 93.12 800 SER A C 1
ATOM 6049 O O . SER A 1 800 ? 27.188 -22.240 -14.534 1.00 93.12 800 SER A O 1
ATOM 6051 N N . ASP A 1 801 ? 27.557 -23.689 -16.216 1.00 92.50 801 ASP A N 1
ATOM 6052 C CA . ASP A 1 801 ? 28.926 -24.066 -15.840 1.00 92.50 801 ASP A CA 1
ATOM 6053 C C . ASP A 1 801 ? 30.008 -23.148 -16.412 1.00 92.50 801 ASP A C 1
ATOM 6055 O O . ASP A 1 801 ? 31.167 -23.241 -15.994 1.00 92.50 801 ASP A O 1
ATOM 6059 N N . ALA A 1 802 ? 29.659 -22.252 -17.341 1.00 95.31 802 ALA A N 1
ATOM 6060 C CA . ALA A 1 802 ? 30.610 -21.298 -17.896 1.00 95.31 802 ALA A CA 1
ATOM 6061 C C . ALA A 1 802 ? 31.288 -20.508 -16.754 1.00 95.31 802 ALA A C 1
ATOM 6063 O O . ALA A 1 802 ? 30.592 -19.953 -15.898 1.00 95.31 802 ALA A O 1
ATOM 6064 N N . PRO A 1 803 ? 32.631 -20.427 -16.696 1.00 93.94 803 PRO A N 1
ATOM 6065 C CA . PRO A 1 803 ? 33.322 -19.714 -15.620 1.00 93.94 803 PRO A CA 1
ATOM 6066 C C . PRO A 1 803 ? 33.073 -18.198 -15.659 1.00 93.94 803 PRO A C 1
ATOM 6068 O O . PRO A 1 803 ? 33.233 -17.517 -14.648 1.00 93.94 803 PRO A O 1
ATOM 6071 N N . GLN A 1 804 ? 32.677 -17.668 -16.815 1.00 96.19 804 GLN A N 1
ATOM 6072 C CA . GLN A 1 804 ? 32.276 -16.281 -17.007 1.00 96.19 804 GLN A CA 1
ATOM 6073 C C . GLN A 1 804 ? 30.944 -15.976 -16.314 1.00 96.19 804 GLN A C 1
ATOM 6075 O O . GLN A 1 804 ? 30.090 -16.846 -16.132 1.00 96.19 804 GLN A O 1
ATOM 6080 N N . VAL A 1 805 ? 30.735 -14.696 -16.000 1.00 97.44 805 VAL A N 1
ATOM 6081 C CA . VAL A 1 805 ? 29.425 -14.200 -15.560 1.00 97.44 805 VAL A CA 1
ATOM 6082 C C . VAL A 1 805 ? 28.482 -14.185 -16.760 1.00 97.44 805 VAL A C 1
ATOM 6084 O O . VAL A 1 805 ? 28.738 -13.502 -17.754 1.00 97.44 805 VAL A O 1
ATOM 6087 N N . THR A 1 806 ? 27.392 -14.935 -16.667 1.00 98.19 806 THR A N 1
ATOM 6088 C CA . THR A 1 806 ? 26.383 -15.066 -17.720 1.00 98.19 806 THR A CA 1
ATOM 6089 C C . THR A 1 806 ? 25.162 -14.202 -17.405 1.00 98.19 806 THR A C 1
ATOM 6091 O O . THR A 1 806 ? 24.635 -14.219 -16.292 1.00 98.19 806 THR A O 1
ATOM 6094 N N . ILE A 1 807 ? 24.706 -13.418 -18.380 1.00 98.62 807 ILE A N 1
ATOM 6095 C CA . ILE A 1 807 ? 23.616 -12.450 -18.215 1.00 98.62 807 ILE A CA 1
ATOM 6096 C C . ILE A 1 807 ? 22.568 -12.692 -19.298 1.00 98.62 807 ILE A C 1
ATOM 6098 O O . ILE A 1 807 ? 22.886 -12.650 -20.482 1.00 98.62 807 ILE A O 1
ATOM 6102 N N . ALA A 1 808 ? 21.310 -12.870 -18.909 1.00 98.62 808 ALA A N 1
ATOM 6103 C CA . ALA A 1 808 ? 20.180 -12.824 -19.826 1.00 98.62 808 ALA A CA 1
ATOM 6104 C C . ALA A 1 808 ? 19.615 -11.397 -19.875 1.00 98.62 808 ALA A C 1
ATOM 6106 O O . ALA A 1 808 ? 19.091 -10.901 -18.875 1.00 98.62 808 ALA A O 1
ATOM 6107 N N . ALA A 1 809 ? 19.723 -10.738 -21.028 1.00 98.44 809 ALA A N 1
ATOM 6108 C CA . ALA A 1 809 ? 19.076 -9.460 -21.309 1.00 98.44 809 ALA A CA 1
ATOM 6109 C C . ALA A 1 809 ? 17.765 -9.715 -22.071 1.00 98.44 809 ALA A C 1
ATOM 6111 O O . ALA A 1 809 ? 17.761 -9.943 -23.282 1.00 98.44 809 ALA A O 1
ATOM 6112 N N . ILE A 1 810 ? 16.654 -9.726 -21.338 1.00 98.56 810 ILE A N 1
ATOM 6113 C CA . ILE A 1 810 ? 15.335 -10.161 -21.799 1.00 98.56 810 ILE A CA 1
ATOM 6114 C C . ILE A 1 810 ? 14.601 -8.971 -22.428 1.00 98.56 810 ILE A C 1
ATOM 6116 O O . ILE A 1 810 ? 14.088 -8.099 -21.729 1.00 98.56 810 ILE A O 1
ATOM 6120 N N . ASN A 1 811 ? 14.546 -8.945 -23.760 1.00 97.31 811 ASN A N 1
ATOM 6121 C CA . ASN A 1 811 ? 13.919 -7.889 -24.567 1.00 97.31 811 ASN A CA 1
ATOM 6122 C C . ASN A 1 811 ? 12.399 -8.043 -24.743 1.00 97.31 811 ASN A C 1
ATOM 6124 O O . ASN A 1 811 ? 11.757 -7.126 -25.250 1.00 97.31 811 ASN A O 1
ATOM 6128 N N . GLY A 1 812 ? 11.821 -9.185 -24.366 1.00 96.62 812 GLY A N 1
ATOM 6129 C CA . GLY A 1 812 ? 10.406 -9.477 -24.582 1.00 96.62 812 GLY A CA 1
ATOM 6130 C C . GLY A 1 812 ? 9.978 -10.824 -23.995 1.00 96.62 812 GLY A C 1
ATOM 6131 O O . GLY A 1 812 ? 10.773 -11.460 -23.301 1.00 96.62 812 GLY A O 1
ATOM 6132 N N . PRO A 1 813 ? 8.738 -11.281 -24.256 1.00 97.44 813 PRO A N 1
ATOM 6133 C CA . PRO A 1 813 ? 8.201 -12.480 -23.625 1.00 97.44 813 PRO A CA 1
ATOM 6134 C C . PRO A 1 813 ? 8.985 -13.755 -23.952 1.00 97.44 813 PRO A C 1
ATOM 6136 O O . PRO A 1 813 ? 9.578 -13.873 -25.032 1.00 97.44 813 PRO A O 1
ATOM 6139 N N . LEU A 1 814 ? 8.961 -14.716 -23.025 1.00 96.12 814 LEU A N 1
ATOM 6140 C CA . LEU A 1 814 ? 9.664 -15.993 -23.140 1.00 96.12 814 LEU A CA 1
ATOM 6141 C C . LEU A 1 814 ? 8.834 -17.197 -22.678 1.00 96.12 814 LEU A C 1
ATOM 6143 O O . LEU A 1 814 ? 8.063 -17.117 -21.722 1.00 96.12 814 LEU A O 1
ATOM 6147 N N . TYR A 1 815 ? 9.036 -18.324 -23.363 1.00 93.69 815 TYR A N 1
ATOM 6148 C CA . TYR A 1 815 ? 8.287 -19.571 -23.180 1.00 93.69 815 TYR A CA 1
ATOM 6149 C C . TYR A 1 815 ? 9.220 -20.783 -23.214 1.00 93.69 815 TYR A C 1
ATOM 6151 O O . TYR A 1 815 ? 10.240 -20.760 -23.908 1.00 93.69 815 TYR A O 1
ATOM 6159 N N . ALA A 1 816 ? 8.847 -21.851 -22.502 1.00 86.38 816 ALA A N 1
ATOM 6160 C CA . ALA A 1 816 ? 9.504 -23.161 -22.517 1.00 86.38 816 ALA A CA 1
ATOM 6161 C C . ALA A 1 816 ? 11.049 -23.077 -22.525 1.00 86.38 816 ALA A C 1
ATOM 6163 O O . ALA A 1 816 ? 11.655 -22.525 -21.610 1.00 86.38 816 ALA A O 1
ATOM 6164 N N . GLY A 1 817 ? 11.721 -23.551 -23.579 1.00 83.81 817 GLY A N 1
ATOM 6165 C CA . GLY A 1 817 ? 13.188 -23.507 -23.689 1.00 83.81 817 GLY A CA 1
ATOM 6166 C C . GLY A 1 817 ? 13.814 -22.103 -23.589 1.00 83.81 817 GLY A C 1
ATOM 6167 O O . GLY A 1 817 ? 14.951 -21.978 -23.138 1.00 83.81 817 GLY A O 1
ATOM 6168 N N . GLY A 1 818 ? 13.076 -21.039 -23.926 1.00 93.00 818 GLY A N 1
ATOM 6169 C CA . GLY A 1 818 ? 13.522 -19.656 -23.733 1.00 93.00 818 GLY A CA 1
ATOM 6170 C C . GLY A 1 818 ? 13.658 -19.274 -22.260 1.00 93.00 818 GLY A C 1
ATOM 6171 O O . GLY A 1 818 ? 14.548 -18.510 -21.893 1.00 93.00 818 GLY A O 1
ATOM 6172 N N . ILE A 1 819 ? 12.827 -19.868 -21.404 1.00 95.56 819 ILE A N 1
ATOM 6173 C CA . ILE A 1 819 ? 12.920 -19.761 -19.944 1.00 95.56 819 ILE A CA 1
ATOM 6174 C C . ILE A 1 819 ? 14.184 -20.453 -19.451 1.00 95.56 819 ILE A C 1
ATOM 6176 O O . ILE A 1 819 ? 14.935 -19.875 -18.668 1.00 95.56 819 ILE A O 1
ATOM 6180 N N . GLY A 1 820 ? 14.459 -21.650 -19.975 1.00 93.88 820 GLY A N 1
ATOM 6181 C CA . GLY A 1 820 ? 15.702 -22.369 -19.710 1.00 93.88 820 GLY A CA 1
ATOM 6182 C C . GLY A 1 820 ? 16.939 -21.533 -20.038 1.00 93.88 820 GLY A C 1
ATOM 6183 O O . GLY A 1 820 ? 17.816 -21.404 -19.192 1.00 93.88 820 GLY A O 1
ATOM 6184 N N . LEU A 1 821 ? 16.977 -20.877 -21.206 1.00 95.44 821 LEU A N 1
ATOM 6185 C CA . LEU A 1 821 ? 18.085 -19.986 -21.578 1.00 95.44 821 LEU A CA 1
ATOM 6186 C C . LEU A 1 821 ? 18.295 -18.855 -20.564 1.00 95.44 821 LEU A C 1
ATOM 6188 O O . LEU A 1 821 ? 19.425 -18.587 -20.167 1.00 95.44 821 LEU A O 1
ATOM 6192 N N . ALA A 1 822 ? 17.214 -18.197 -20.139 1.00 97.50 822 ALA A N 1
ATOM 6193 C CA . ALA A 1 822 ? 17.300 -17.050 -19.241 1.00 97.50 822 ALA A CA 1
ATOM 6194 C C . ALA A 1 822 ? 17.725 -17.426 -17.810 1.00 97.50 822 ALA A C 1
ATOM 6196 O O . ALA A 1 822 ? 18.480 -16.689 -17.167 1.00 97.50 822 ALA A O 1
ATOM 6197 N N . PHE A 1 823 ? 17.240 -18.561 -17.301 1.00 96.00 823 PHE A N 1
ATOM 6198 C CA . PHE A 1 823 ? 17.483 -19.006 -15.924 1.00 96.00 823 PHE A CA 1
ATOM 6199 C C . PHE A 1 823 ? 18.669 -19.963 -15.780 1.00 96.00 823 PHE A C 1
ATOM 6201 O O . PHE A 1 823 ? 19.145 -20.171 -14.667 1.00 96.00 823 PHE A O 1
ATOM 6208 N N . ALA A 1 824 ? 19.219 -20.470 -16.885 1.00 95.25 824 ALA A N 1
ATOM 6209 C CA . ALA A 1 824 ? 20.554 -21.057 -16.889 1.00 95.25 824 ALA A CA 1
ATOM 6210 C C . ALA A 1 824 ? 21.649 -19.997 -16.669 1.00 95.25 824 ALA A C 1
ATOM 6212 O O . ALA A 1 824 ? 22.710 -20.330 -16.145 1.00 95.25 824 ALA A O 1
ATOM 6213 N N . CYS A 1 825 ? 21.400 -18.730 -17.034 1.00 97.06 825 CYS A N 1
ATOM 6214 C CA . CYS A 1 825 ? 22.324 -17.630 -16.756 1.00 97.06 825 CYS A CA 1
ATOM 6215 C C . CYS A 1 825 ? 22.433 -17.308 -15.253 1.00 97.06 825 CYS A C 1
ATOM 6217 O O . CYS A 1 825 ? 21.571 -17.675 -14.456 1.00 97.06 825 CYS A O 1
ATOM 6219 N N . ASP A 1 826 ? 23.441 -16.528 -14.863 1.00 96.19 826 ASP A N 1
ATOM 6220 C CA . ASP A 1 826 ? 23.658 -16.084 -13.479 1.00 96.19 826 ASP A CA 1
ATOM 6221 C C . ASP A 1 826 ? 22.804 -14.872 -13.117 1.00 96.19 826 ASP A C 1
ATOM 6223 O O . ASP A 1 826 ? 22.364 -14.748 -11.979 1.00 96.19 826 ASP A O 1
ATOM 6227 N N . ILE A 1 827 ? 22.562 -13.972 -14.074 1.00 97.38 827 ILE A N 1
ATOM 6228 C CA . ILE A 1 827 ? 21.909 -12.675 -13.850 1.00 97.38 827 ILE A CA 1
ATOM 6229 C C . ILE A 1 827 ? 20.867 -12.423 -14.939 1.00 97.38 827 ILE A C 1
ATOM 6231 O O . ILE A 1 827 ? 21.060 -12.795 -16.096 1.00 97.38 827 ILE A O 1
ATOM 6235 N N . ARG A 1 828 ? 19.764 -11.756 -14.582 1.00 98.44 828 ARG A N 1
ATOM 6236 C CA . ARG A 1 828 ? 18.692 -11.370 -15.514 1.00 98.44 828 ARG A CA 1
ATOM 6237 C C . ARG A 1 828 ? 18.400 -9.875 -15.440 1.00 98.44 828 ARG A C 1
ATOM 6239 O O . ARG A 1 828 ? 18.113 -9.354 -14.361 1.00 98.44 828 ARG A O 1
ATOM 6246 N N . ILE A 1 829 ? 18.444 -9.219 -16.593 1.00 98.31 829 ILE A N 1
ATOM 6247 C CA . ILE A 1 829 ? 18.033 -7.829 -16.819 1.00 98.31 829 ILE A CA 1
ATOM 6248 C C . ILE A 1 829 ? 16.887 -7.901 -17.826 1.00 98.31 829 ILE A C 1
ATOM 6250 O O . ILE A 1 829 ? 17.063 -8.490 -18.886 1.00 98.31 829 ILE A O 1
ATOM 6254 N N . ALA A 1 830 ? 15.714 -7.366 -17.509 1.00 98.25 830 ALA A N 1
ATOM 6255 C CA . ALA A 1 830 ? 14.524 -7.574 -18.334 1.00 98.25 830 ALA A CA 1
ATOM 6256 C C . ALA A 1 830 ? 13.762 -6.280 -18.581 1.00 98.25 830 ALA A C 1
ATOM 6258 O O . ALA A 1 830 ? 13.712 -5.424 -17.701 1.00 98.25 830 ALA A O 1
ATOM 6259 N N . VAL A 1 831 ? 13.125 -6.149 -19.747 1.00 97.06 831 VAL A N 1
ATOM 6260 C CA . VAL A 1 831 ? 12.103 -5.111 -19.927 1.00 97.06 831 VAL A CA 1
ATOM 6261 C C . VAL A 1 831 ? 10.896 -5.414 -19.043 1.00 97.06 831 VAL A C 1
ATOM 6263 O O . VAL A 1 831 ? 10.433 -6.549 -18.985 1.00 97.06 831 VAL A O 1
ATOM 6266 N N . GLU A 1 832 ? 10.382 -4.399 -18.358 1.00 94.88 832 GLU A N 1
ATOM 6267 C CA . GLU A 1 832 ? 9.305 -4.522 -17.368 1.00 94.88 832 GLU A CA 1
ATOM 6268 C C . GLU A 1 832 ? 8.033 -5.151 -17.954 1.00 94.88 832 GLU A C 1
ATOM 6270 O O . GLU A 1 832 ? 7.348 -5.918 -17.284 1.00 94.88 832 GLU A O 1
ATOM 6275 N N . THR A 1 833 ? 7.764 -4.890 -19.234 1.00 94.56 833 THR A N 1
ATOM 6276 C CA . THR A 1 833 ? 6.600 -5.407 -19.965 1.00 94.56 833 THR A CA 1
ATOM 6277 C C . THR A 1 833 ? 6.758 -6.843 -20.468 1.00 94.56 833 THR A C 1
ATOM 6279 O O . THR A 1 833 ? 5.803 -7.400 -21.014 1.00 94.56 833 THR A O 1
ATOM 6282 N N . ALA A 1 834 ? 7.937 -7.461 -20.335 1.00 96.56 834 ALA A N 1
ATOM 6283 C CA . ALA A 1 834 ? 8.100 -8.863 -20.696 1.00 96.56 834 ALA A CA 1
ATOM 6284 C C . ALA A 1 834 ? 7.305 -9.754 -19.735 1.00 96.56 834 ALA A C 1
ATOM 6286 O O . ALA A 1 834 ? 7.156 -9.469 -18.547 1.00 96.56 834 ALA A O 1
ATOM 6287 N N . THR A 1 835 ? 6.823 -10.877 -20.251 1.00 96.81 835 THR A N 1
ATOM 6288 C CA . THR A 1 835 ? 6.159 -11.903 -19.451 1.00 96.81 835 THR A CA 1
ATOM 6289 C C . THR A 1 835 ? 6.778 -13.255 -19.727 1.00 96.81 835 THR A C 1
ATOM 6291 O O . THR A 1 835 ? 7.333 -13.515 -20.795 1.00 96.81 835 THR A O 1
ATOM 6294 N N . LEU A 1 836 ? 6.692 -14.126 -18.737 1.00 95.94 836 LEU A N 1
ATOM 6295 C CA . LEU A 1 836 ? 7.201 -15.478 -18.805 1.00 95.94 836 LEU A CA 1
ATOM 6296 C C . LEU A 1 836 ? 6.045 -16.458 -18.644 1.00 95.94 836 LEU A C 1
ATOM 6298 O O . LEU A 1 836 ? 5.173 -16.247 -17.810 1.00 95.94 836 LEU A O 1
ATOM 6302 N N . THR A 1 837 ? 6.000 -17.538 -19.423 1.00 95.62 837 THR A N 1
ATOM 6303 C CA . THR A 1 837 ? 4.958 -18.564 -19.247 1.00 95.62 837 THR A CA 1
ATOM 6304 C C . THR A 1 837 ? 5.518 -19.972 -19.407 1.00 95.62 837 THR A C 1
ATOM 6306 O O . THR A 1 837 ? 5.998 -20.340 -20.480 1.00 95.62 837 THR A O 1
ATOM 6309 N N . VAL A 1 838 ? 5.399 -20.778 -18.349 1.00 92.75 838 VAL A N 1
ATOM 6310 C CA . VAL A 1 838 ? 5.725 -22.213 -18.362 1.00 92.75 838 VAL A CA 1
ATOM 6311 C C . VAL A 1 838 ? 4.526 -22.982 -18.931 1.00 92.75 838 VAL A C 1
ATOM 6313 O O . VAL A 1 838 ? 3.676 -23.489 -18.206 1.00 92.75 838 VAL A O 1
ATOM 6316 N N . SER A 1 839 ? 4.373 -22.950 -20.255 1.00 88.88 839 SER A N 1
ATOM 6317 C CA . SER A 1 839 ? 3.164 -23.388 -20.967 1.00 88.88 839 SER A CA 1
ATOM 6318 C C . SER A 1 839 ? 3.002 -24.903 -21.132 1.00 88.88 839 SER A C 1
ATOM 6320 O O . SER A 1 839 ? 1.978 -25.343 -21.646 1.00 88.88 839 SER A O 1
ATOM 6322 N N . GLU A 1 840 ? 3.988 -25.709 -20.748 1.00 87.19 840 GLU A N 1
ATOM 6323 C CA . GLU A 1 840 ? 4.075 -27.138 -21.059 1.00 87.19 840 GLU A CA 1
ATOM 6324 C C . GLU A 1 840 ? 2.836 -27.926 -20.609 1.00 87.19 840 GLU A C 1
ATOM 6326 O O . GLU A 1 840 ? 2.306 -28.722 -21.386 1.00 87.19 840 GLU A O 1
ATOM 6331 N N . VAL A 1 841 ? 2.301 -27.646 -19.414 1.00 89.38 841 VAL A N 1
ATOM 6332 C CA . VAL A 1 841 ? 1.111 -28.345 -18.891 1.00 89.38 841 VAL A CA 1
ATOM 6333 C C . VAL A 1 841 ? -0.157 -28.063 -19.700 1.00 89.38 841 VAL A C 1
ATOM 6335 O O . VAL A 1 841 ? -1.033 -28.922 -19.770 1.00 89.38 841 VAL A O 1
ATOM 6338 N N . LYS A 1 842 ? -0.232 -26.929 -20.415 1.00 85.19 842 LYS A N 1
ATOM 6339 C CA . LYS A 1 842 ? -1.338 -26.638 -21.350 1.00 85.19 842 LYS A CA 1
ATOM 6340 C C . LYS A 1 842 ? -1.329 -27.559 -22.572 1.00 85.19 842 LYS A C 1
ATOM 6342 O O . LYS A 1 842 ? -2.350 -27.693 -23.237 1.00 85.19 842 LYS A O 1
ATOM 6347 N N . LEU A 1 843 ? -0.191 -28.186 -22.867 1.00 82.00 843 LEU A N 1
ATOM 6348 C CA . LEU A 1 843 ? -0.004 -29.116 -23.982 1.00 82.00 843 LEU A CA 1
ATOM 6349 C C . LEU A 1 843 ? 0.032 -30.585 -23.525 1.00 82.00 843 LEU A C 1
ATOM 6351 O O . LEU A 1 843 ? 0.360 -31.461 -24.320 1.00 82.00 843 LEU A O 1
ATOM 6355 N N . GLY A 1 844 ? -0.268 -30.865 -22.250 1.00 80.62 844 GLY A N 1
ATOM 6356 C CA . GLY A 1 844 ? -0.116 -32.202 -21.666 1.00 80.62 844 GLY A CA 1
ATOM 6357 C C . GLY A 1 844 ? 1.345 -32.630 -21.475 1.00 80.62 844 GLY A C 1
ATOM 6358 O O . GLY A 1 844 ? 1.623 -33.818 -21.326 1.00 80.62 844 GLY A O 1
ATOM 6359 N N . LEU A 1 845 ? 2.280 -31.675 -21.496 1.00 84.00 845 LEU A N 1
ATOM 6360 C CA . LEU A 1 845 ? 3.704 -31.878 -21.240 1.00 84.00 845 LEU A CA 1
ATOM 6361 C C . LEU A 1 845 ? 4.069 -31.385 -19.830 1.00 84.00 845 LEU A C 1
ATOM 6363 O O . LEU A 1 845 ? 3.260 -30.795 -19.121 1.00 84.00 845 LEU A O 1
ATOM 6367 N N . CYS A 1 846 ? 5.313 -31.609 -19.418 1.00 86.88 846 CYS A N 1
ATOM 6368 C CA . CYS A 1 846 ? 5.869 -31.093 -18.168 1.00 86.88 846 CYS A CA 1
ATOM 6369 C C . CYS A 1 846 ? 7.200 -30.386 -18.472 1.00 86.88 846 CYS A C 1
ATOM 6371 O O . CYS A 1 846 ? 7.950 -30.899 -19.309 1.00 86.88 846 CYS A O 1
ATOM 6373 N N . PRO A 1 847 ? 7.525 -29.252 -17.816 1.00 87.31 847 PRO A N 1
ATOM 6374 C CA . PRO A 1 847 ? 8.781 -28.514 -18.003 1.00 87.31 847 PRO A CA 1
ATOM 6375 C C . PRO A 1 847 ? 9.990 -29.245 -17.380 1.00 87.31 847 PRO A C 1
ATOM 6377 O O . PRO A 1 847 ? 10.747 -28.680 -16.592 1.00 87.31 847 PRO A O 1
ATOM 6380 N N . SER A 1 848 ? 10.176 -30.526 -17.704 1.00 85.75 848 SER A N 1
ATOM 6381 C CA . SER A 1 848 ? 11.115 -31.436 -17.037 1.00 85.75 848 SER A CA 1
ATOM 6382 C C . SER A 1 848 ? 12.561 -30.941 -17.085 1.00 85.75 848 SER A C 1
ATOM 6384 O O . SER A 1 848 ? 13.215 -30.891 -16.046 1.00 85.75 848 SER A O 1
ATOM 6386 N N . ILE A 1 849 ? 13.033 -30.500 -18.254 1.00 88.56 849 ILE A N 1
ATOM 6387 C CA . ILE A 1 849 ? 14.424 -30.068 -18.475 1.00 88.56 849 ILE A CA 1
ATOM 6388 C C . ILE A 1 849 ? 14.737 -28.760 -17.731 1.00 88.56 849 ILE A C 1
ATOM 6390 O O . ILE A 1 849 ? 15.782 -28.632 -17.091 1.00 88.56 849 ILE A O 1
ATOM 6394 N N . ILE A 1 850 ? 13.832 -27.779 -17.802 1.00 92.06 850 ILE A N 1
ATOM 6395 C CA . ILE A 1 850 ? 14.058 -26.446 -17.223 1.00 92.06 850 ILE A CA 1
ATOM 6396 C C . ILE A 1 850 ? 13.752 -26.389 -15.718 1.00 92.06 850 ILE A C 1
ATOM 6398 O O . ILE A 1 850 ? 14.215 -25.472 -15.040 1.00 92.06 850 ILE A O 1
ATOM 6402 N N . SER A 1 851 ? 13.014 -27.373 -15.183 1.00 92.00 851 SER A N 1
ATOM 6403 C CA . SER A 1 851 ? 12.542 -27.410 -13.790 1.00 92.00 851 SER A CA 1
ATOM 6404 C C . SER A 1 851 ? 13.647 -27.186 -12.752 1.00 92.00 851 SER A C 1
ATOM 6406 O O . SER A 1 851 ? 13.436 -26.454 -11.788 1.00 92.00 851 SER A O 1
ATOM 6408 N N . GLN A 1 852 ? 14.845 -27.741 -12.962 1.00 88.19 852 GLN A N 1
ATOM 6409 C CA . GLN A 1 852 ? 15.971 -27.601 -12.032 1.00 88.19 852 GLN A CA 1
ATOM 6410 C C . GLN A 1 852 ? 16.425 -26.145 -11.848 1.00 88.19 852 GLN A C 1
ATOM 6412 O O . GLN A 1 852 ? 16.754 -25.742 -10.733 1.00 88.19 852 GLN A O 1
ATOM 6417 N N . TYR A 1 853 ? 16.400 -25.345 -12.917 1.00 92.06 853 TYR A N 1
ATOM 6418 C CA . TYR A 1 853 ? 16.798 -23.938 -12.880 1.00 92.06 853 TYR A CA 1
ATOM 6419 C C . TYR A 1 853 ? 15.689 -23.084 -12.266 1.00 92.06 853 TYR A C 1
ATOM 6421 O O . TYR A 1 853 ? 15.965 -22.183 -11.481 1.00 92.06 853 TYR A O 1
ATOM 6429 N N . LEU A 1 854 ? 14.425 -23.417 -12.546 1.00 93.12 854 LEU A N 1
ATOM 6430 C CA . LEU A 1 854 ? 13.280 -22.736 -11.941 1.00 93.12 854 LEU A CA 1
ATOM 6431 C C . LEU A 1 854 ? 13.220 -22.953 -10.430 1.00 93.12 854 LEU A C 1
ATOM 6433 O O . LEU A 1 854 ? 13.073 -22.002 -9.672 1.00 93.12 854 LEU A O 1
ATOM 6437 N N . LEU A 1 855 ? 13.380 -24.196 -9.975 1.00 91.56 855 LEU A N 1
ATOM 6438 C CA . LEU A 1 855 ? 13.345 -24.527 -8.550 1.00 91.56 855 LEU A CA 1
ATOM 6439 C C . LEU A 1 855 ? 14.525 -23.906 -7.792 1.00 91.56 855 LEU A C 1
ATOM 6441 O O . LEU A 1 855 ? 14.332 -23.458 -6.661 1.00 91.56 855 LEU A O 1
ATOM 6445 N N . ARG A 1 856 ? 15.709 -23.847 -8.423 1.00 89.00 856 ARG A N 1
ATOM 6446 C CA . ARG A 1 856 ? 16.898 -23.171 -7.880 1.00 89.00 856 ARG A CA 1
ATOM 6447 C C . ARG A 1 856 ? 16.649 -21.686 -7.646 1.00 89.00 856 ARG A C 1
ATOM 6449 O O . ARG A 1 856 ? 17.040 -21.162 -6.610 1.00 89.00 856 ARG A O 1
ATOM 6456 N N . GLU A 1 857 ? 16.018 -21.017 -8.606 1.00 90.81 857 GLU A N 1
ATOM 6457 C CA . GLU A 1 857 ? 15.944 -19.553 -8.638 1.00 90.81 857 GLU A CA 1
ATOM 6458 C C . GLU A 1 857 ? 14.662 -18.990 -8.015 1.00 90.81 857 GLU A C 1
ATOM 6460 O O . GLU A 1 857 ? 14.684 -17.867 -7.520 1.00 90.81 857 GLU A O 1
ATOM 6465 N N . TRP A 1 858 ? 13.541 -19.718 -8.062 1.00 93.75 858 TRP A N 1
ATOM 6466 C CA . TRP A 1 858 ? 12.221 -19.208 -7.655 1.00 93.75 858 TRP A CA 1
ATOM 6467 C C . TRP A 1 858 ? 11.719 -19.785 -6.327 1.00 93.75 858 TRP A C 1
ATOM 6469 O O . TRP A 1 858 ? 10.757 -19.285 -5.745 1.00 93.75 858 TRP A O 1
ATOM 6479 N N . GLY A 1 859 ? 12.341 -20.862 -5.847 1.00 89.56 859 GLY A N 1
ATOM 6480 C CA . GLY A 1 859 ? 11.863 -21.608 -4.689 1.00 89.56 859 GLY A CA 1
ATOM 6481 C C . GLY A 1 859 ? 10.637 -22.481 -4.985 1.00 89.56 859 GLY A C 1
ATOM 6482 O O . GLY A 1 859 ? 9.937 -22.340 -5.988 1.00 89.56 859 GLY A O 1
ATOM 6483 N N . LEU A 1 860 ? 10.377 -23.434 -4.085 1.00 91.50 860 LEU A N 1
ATOM 6484 C CA . LEU A 1 860 ? 9.441 -24.538 -4.338 1.00 91.50 860 LEU A CA 1
ATOM 6485 C C . LEU A 1 860 ? 7.988 -24.093 -4.530 1.00 91.50 860 LEU A C 1
ATOM 6487 O O . LEU A 1 860 ? 7.297 -24.650 -5.377 1.00 91.50 860 LEU A O 1
ATOM 6491 N N . ALA A 1 861 ? 7.508 -23.143 -3.724 1.00 92.81 861 ALA A N 1
ATOM 6492 C CA . ALA A 1 861 ? 6.103 -22.740 -3.742 1.00 92.81 861 ALA A CA 1
ATOM 6493 C C . ALA A 1 861 ? 5.756 -21.991 -5.035 1.00 92.81 861 ALA A C 1
ATOM 6495 O O . ALA A 1 861 ? 4.848 -22.406 -5.753 1.00 92.81 861 ALA A O 1
ATOM 6496 N N . PHE A 1 862 ? 6.535 -20.954 -5.356 1.00 94.00 862 PHE A N 1
ATOM 6497 C CA . PHE A 1 862 ? 6.335 -20.145 -6.554 1.00 94.00 862 PHE A CA 1
ATOM 6498 C C . PHE A 1 862 ? 6.534 -20.973 -7.827 1.00 94.00 862 PHE A C 1
ATOM 6500 O O . PHE A 1 862 ? 5.679 -20.960 -8.705 1.00 94.00 862 PHE A O 1
ATOM 6507 N N . ALA A 1 863 ? 7.605 -21.774 -7.905 1.00 93.62 863 ALA A N 1
ATOM 6508 C CA . ALA A 1 863 ? 7.840 -22.632 -9.063 1.00 93.62 863 ALA A CA 1
ATOM 6509 C C . ALA A 1 863 ? 6.733 -23.676 -9.254 1.00 93.62 863 ALA A C 1
ATOM 6511 O O . ALA A 1 863 ? 6.315 -23.919 -10.382 1.00 93.62 863 ALA A O 1
ATOM 6512 N N . ARG A 1 864 ? 6.232 -24.292 -8.174 1.00 93.94 864 ARG A N 1
ATOM 6513 C CA . ARG A 1 864 ? 5.137 -25.267 -8.269 1.00 93.94 864 ARG A CA 1
ATOM 6514 C C . ARG A 1 864 ? 3.867 -24.623 -8.805 1.00 93.94 864 ARG A C 1
ATOM 6516 O O . ARG A 1 864 ? 3.259 -25.194 -9.699 1.00 93.94 864 ARG A O 1
ATOM 6523 N N . GLU A 1 865 ? 3.481 -23.469 -8.271 1.00 95.12 865 GLU A N 1
ATOM 6524 C CA . GLU A 1 865 ? 2.312 -22.730 -8.753 1.00 95.12 865 GLU A CA 1
ATOM 6525 C C . GLU A 1 865 ? 2.475 -22.381 -10.235 1.00 95.12 865 GLU A C 1
ATOM 6527 O O . GLU A 1 865 ? 1.685 -22.846 -11.051 1.00 95.12 865 GLU A O 1
ATOM 6532 N N . ALA A 1 866 ? 3.569 -21.705 -10.588 1.00 93.25 866 ALA A N 1
ATOM 6533 C CA . ALA A 1 866 ? 3.901 -21.313 -11.953 1.00 93.25 866 ALA A CA 1
ATOM 6534 C C . ALA A 1 866 ? 3.852 -22.473 -12.964 1.00 93.25 866 ALA A C 1
ATOM 6536 O O . ALA A 1 866 ? 3.317 -22.329 -14.065 1.00 93.25 866 ALA A O 1
ATOM 6537 N N . MET A 1 867 ? 4.424 -23.627 -12.603 1.00 93.38 867 MET A N 1
ATOM 6538 C CA . MET A 1 867 ? 4.463 -24.811 -13.466 1.00 93.38 867 MET A CA 1
ATOM 6539 C C . MET A 1 867 ? 3.099 -25.504 -13.586 1.00 93.38 867 MET A C 1
ATOM 6541 O O . MET A 1 867 ? 2.834 -26.107 -14.621 1.00 93.38 867 MET A O 1
ATOM 6545 N N . LEU A 1 868 ? 2.251 -25.452 -12.550 1.00 93.38 868 LEU A N 1
ATOM 6546 C CA . LEU A 1 868 ? 0.936 -26.106 -12.545 1.00 93.38 868 LEU A CA 1
ATOM 6547 C C . LEU A 1 868 ? -0.154 -25.249 -13.194 1.00 93.38 868 LEU A C 1
ATOM 6549 O O . LEU A 1 868 ? -1.017 -25.793 -13.879 1.00 93.38 868 LEU A O 1
ATOM 6553 N N . SER A 1 869 ? -0.129 -23.932 -12.987 1.00 92.94 869 SER A N 1
ATOM 6554 C CA . SER A 1 869 ? -1.132 -23.013 -13.533 1.00 92.94 869 SER A CA 1
ATOM 6555 C C . SER A 1 869 ? -0.851 -22.643 -14.988 1.00 92.94 869 SER A C 1
ATOM 6557 O O . SER A 1 869 ? -1.772 -22.317 -15.741 1.00 92.94 869 SER A O 1
ATOM 6559 N N . ALA A 1 870 ? 0.424 -22.678 -15.403 1.00 93.06 870 ALA A N 1
ATOM 6560 C CA . ALA A 1 870 ? 0.882 -22.151 -16.687 1.00 93.06 870 ALA A CA 1
ATOM 6561 C C . ALA A 1 870 ? 0.383 -20.720 -16.960 1.00 93.06 870 ALA A C 1
ATOM 6563 O O . ALA A 1 870 ? 0.155 -20.335 -18.120 1.00 93.06 870 ALA A O 1
ATOM 6564 N N . ARG A 1 871 ? 0.171 -19.931 -15.899 1.00 95.12 871 ARG A N 1
ATOM 6565 C CA . ARG A 1 871 ? -0.204 -18.524 -16.019 1.00 95.12 871 ARG A CA 1
ATOM 6566 C C . ARG A 1 871 ? 0.992 -17.692 -16.497 1.00 95.12 871 ARG A C 1
ATOM 6568 O O . ARG A 1 871 ? 2.144 -18.076 -16.273 1.00 95.12 871 ARG A O 1
ATOM 6575 N N . PRO A 1 872 ? 0.751 -16.551 -17.157 1.00 95.50 872 PRO A N 1
ATOM 6576 C CA . PRO A 1 872 ? 1.795 -15.563 -17.370 1.00 95.50 872 PRO A CA 1
ATOM 6577 C C . PRO A 1 872 ? 2.315 -15.016 -16.036 1.00 95.50 872 PRO A C 1
ATOM 6579 O O . PRO A 1 872 ? 1.538 -14.680 -15.147 1.00 95.50 872 PRO A O 1
ATOM 6582 N N . ILE A 1 873 ? 3.635 -14.910 -15.926 1.00 97.06 873 ILE A N 1
ATOM 6583 C CA . ILE A 1 873 ? 4.356 -14.346 -14.787 1.00 97.06 873 ILE A CA 1
ATOM 6584 C C . ILE A 1 873 ? 5.005 -13.047 -15.245 1.00 97.06 873 ILE A C 1
ATOM 6586 O O . ILE A 1 873 ? 5.671 -13.003 -16.287 1.00 97.06 873 ILE A O 1
ATOM 6590 N N . THR A 1 874 ? 4.814 -11.986 -14.471 1.00 96.69 874 THR A N 1
ATOM 6591 C CA . THR A 1 874 ? 5.375 -10.665 -14.763 1.00 96.69 874 THR A CA 1
ATOM 6592 C C . THR A 1 874 ? 6.834 -10.558 -14.311 1.00 96.69 874 THR A C 1
ATOM 6594 O O . THR A 1 874 ? 7.267 -11.212 -13.358 1.00 96.69 874 THR A O 1
ATOM 6597 N N . MET A 1 875 ? 7.620 -9.690 -14.959 1.00 96.06 875 MET A N 1
ATOM 6598 C CA . MET A 1 875 ? 8.992 -9.423 -14.501 1.00 96.06 875 MET A CA 1
ATOM 6599 C C . MET A 1 875 ? 9.027 -8.768 -13.113 1.00 96.06 875 MET A C 1
ATOM 6601 O O . MET A 1 875 ? 10.002 -8.954 -12.386 1.00 96.06 875 MET A O 1
ATOM 6605 N N . THR A 1 876 ? 7.967 -8.059 -12.713 1.00 91.19 876 THR A N 1
ATOM 6606 C CA . THR A 1 876 ? 7.822 -7.463 -11.375 1.00 91.19 876 THR A CA 1
ATOM 6607 C C . THR A 1 876 ? 7.662 -8.523 -10.284 1.00 91.19 876 THR A C 1
ATOM 6609 O O . THR A 1 876 ? 8.315 -8.420 -9.246 1.00 91.19 876 THR A O 1
ATOM 6612 N N . GLU A 1 877 ? 6.884 -9.583 -10.525 1.00 95.38 877 GLU A N 1
ATOM 6613 C CA . GLU A 1 877 ? 6.821 -10.740 -9.617 1.00 95.38 877 GLU A CA 1
ATOM 6614 C C . GLU A 1 877 ? 8.187 -11.422 -9.493 1.00 95.38 877 GLU A C 1
ATOM 6616 O O . GLU A 1 877 ? 8.669 -11.670 -8.392 1.00 95.38 877 GLU A O 1
ATOM 6621 N N . LEU A 1 878 ? 8.876 -11.657 -10.613 1.00 94.94 878 LEU A N 1
ATOM 6622 C CA . LEU A 1 878 ? 10.214 -12.261 -10.587 1.00 94.94 878 LEU A CA 1
ATOM 6623 C C . LEU A 1 878 ? 11.255 -11.349 -9.918 1.00 94.94 878 LEU A C 1
ATOM 6625 O O . LEU A 1 878 ? 12.234 -11.832 -9.347 1.00 94.94 878 LEU A O 1
ATOM 6629 N N . LYS A 1 879 ? 11.055 -10.028 -9.963 1.00 95.12 879 LYS A N 1
ATOM 6630 C CA . LYS A 1 879 ? 11.881 -9.040 -9.266 1.00 95.12 879 LYS A CA 1
ATOM 6631 C C . LYS A 1 879 ? 11.636 -9.058 -7.756 1.00 95.12 879 LYS A C 1
ATOM 6633 O O . LYS A 1 879 ? 12.603 -8.913 -7.008 1.00 95.12 879 LYS A O 1
ATOM 6638 N N . SER A 1 880 ? 10.395 -9.252 -7.305 1.00 90.81 880 SER A N 1
ATOM 6639 C CA . SER A 1 880 ? 10.051 -9.271 -5.874 1.00 90.81 880 SER A CA 1
ATOM 6640 C C . SER A 1 880 ? 10.642 -10.481 -5.145 1.00 90.81 880 SER A C 1
ATOM 6642 O O . SER A 1 880 ? 11.054 -10.352 -3.994 1.00 90.81 880 SER A O 1
ATOM 6644 N N . ILE A 1 881 ? 10.787 -11.616 -5.837 1.00 91.62 881 ILE A N 1
ATOM 6645 C CA . ILE A 1 881 ? 11.453 -12.822 -5.314 1.00 91.62 881 ILE A CA 1
ATOM 6646 C C . ILE A 1 881 ? 12.969 -12.856 -5.583 1.00 91.62 881 ILE A C 1
ATOM 6648 O O . ILE A 1 881 ? 13.644 -13.814 -5.218 1.00 91.62 881 ILE A O 1
ATOM 6652 N N . GLY A 1 882 ? 13.525 -11.816 -6.213 1.00 91.12 882 GLY A N 1
ATOM 6653 C CA . GLY A 1 882 ? 14.963 -11.682 -6.471 1.00 91.12 882 GLY A CA 1
ATOM 6654 C C . GLY A 1 882 ? 15.500 -12.472 -7.669 1.00 91.12 882 GLY A C 1
ATOM 6655 O O . GLY A 1 882 ? 16.699 -12.427 -7.927 1.00 91.12 882 GLY A O 1
ATOM 6656 N N . SER A 1 883 ? 14.648 -13.152 -8.440 1.00 94.38 883 SER A N 1
ATOM 6657 C CA . SER A 1 883 ? 15.067 -13.946 -9.601 1.00 94.38 883 SER A CA 1
ATOM 6658 C C . SER A 1 883 ? 15.329 -13.092 -10.856 1.00 94.38 883 SER A C 1
ATOM 6660 O O . SER A 1 883 ? 16.063 -13.519 -11.746 1.00 94.38 883 SER A O 1
ATOM 6662 N N . VAL A 1 884 ? 14.800 -11.863 -10.928 1.00 97.38 884 VAL A N 1
ATOM 6663 C CA . VAL A 1 884 ? 15.187 -10.820 -11.903 1.00 97.38 884 VAL A CA 1
ATOM 6664 C C . VAL A 1 884 ? 15.901 -9.678 -11.177 1.00 97.38 884 VAL A C 1
ATOM 6666 O O . VAL A 1 884 ? 15.448 -9.195 -10.143 1.00 97.38 884 VAL A O 1
ATOM 6669 N N . HIS A 1 885 ? 17.036 -9.224 -11.711 1.00 97.38 885 HIS A N 1
ATOM 6670 C CA . HIS A 1 885 ? 17.960 -8.345 -10.987 1.00 97.38 885 HIS A CA 1
ATOM 6671 C C . HIS A 1 885 ? 17.808 -6.874 -11.367 1.00 97.38 885 HIS A C 1
ATOM 6673 O O . HIS A 1 885 ? 17.990 -6.007 -10.513 1.00 97.38 885 HIS A O 1
ATOM 6679 N N . VAL A 1 886 ? 17.421 -6.572 -12.604 1.00 96.88 886 VAL A N 1
ATOM 6680 C CA . VAL A 1 886 ? 17.217 -5.199 -13.089 1.00 96.88 886 VAL A CA 1
ATOM 6681 C C . VAL A 1 886 ? 16.006 -5.172 -14.018 1.00 96.88 886 VAL A C 1
ATOM 6683 O O . VAL A 1 886 ? 15.871 -6.047 -14.873 1.00 96.88 886 VAL A O 1
ATOM 6686 N N . LEU A 1 887 ? 15.141 -4.170 -13.840 1.00 96.94 887 LEU A N 1
ATOM 6687 C CA . LEU A 1 887 ? 14.015 -3.895 -14.730 1.00 96.94 887 LEU A CA 1
ATOM 6688 C C . LEU A 1 887 ? 14.328 -2.660 -15.571 1.00 96.94 887 LEU A C 1
ATOM 6690 O O . LEU A 1 887 ? 14.674 -1.610 -15.030 1.00 96.94 887 LEU A O 1
ATOM 6694 N N . ALA A 1 888 ? 14.212 -2.807 -16.882 1.00 94.06 888 ALA A N 1
ATOM 6695 C CA . ALA A 1 888 ? 14.330 -1.739 -17.856 1.00 94.06 888 ALA A CA 1
ATOM 6696 C C . ALA A 1 888 ? 12.939 -1.319 -18.337 1.00 94.06 888 ALA A C 1
ATOM 6698 O O . ALA A 1 888 ? 12.065 -2.153 -18.558 1.00 94.06 888 ALA A O 1
ATOM 6699 N N . LYS A 1 889 ? 12.728 -0.025 -18.563 1.00 88.94 889 LYS A N 1
ATOM 6700 C CA . LYS A 1 889 ? 11.416 0.510 -18.967 1.00 88.94 889 LYS A CA 1
ATOM 6701 C C . LYS A 1 889 ? 11.003 0.080 -20.375 1.00 88.94 889 LYS A C 1
ATOM 6703 O O . LYS A 1 889 ? 9.822 -0.021 -20.683 1.00 88.94 889 LYS A O 1
ATOM 6708 N N . ASN A 1 890 ? 11.978 -0.102 -21.260 1.00 90.19 890 ASN A N 1
ATOM 6709 C CA . ASN A 1 890 ? 11.795 -0.479 -22.660 1.00 90.19 890 ASN A CA 1
ATOM 6710 C C . ASN A 1 890 ? 13.114 -1.025 -23.236 1.00 90.19 890 ASN A C 1
ATOM 6712 O O . ASN A 1 890 ? 14.125 -1.062 -22.540 1.00 90.19 890 ASN A O 1
ATOM 6716 N N . ALA A 1 891 ? 13.121 -1.427 -24.509 1.00 85.94 891 ALA A N 1
ATOM 6717 C CA . ALA A 1 891 ? 14.298 -2.017 -25.154 1.00 85.94 891 ALA A CA 1
ATOM 6718 C C . ALA A 1 891 ? 15.527 -1.085 -25.200 1.00 85.94 891 ALA A C 1
ATOM 6720 O O . ALA A 1 891 ? 16.647 -1.546 -25.016 1.00 85.94 891 ALA A O 1
ATOM 6721 N N . ALA A 1 892 ? 15.341 0.226 -25.395 1.00 87.06 892 ALA A N 1
ATOM 6722 C CA . ALA A 1 892 ? 16.463 1.169 -25.393 1.00 87.06 892 ALA A CA 1
ATOM 6723 C C . ALA A 1 892 ? 17.058 1.330 -23.986 1.00 87.06 892 ALA A C 1
ATOM 6725 O O . ALA A 1 892 ? 18.274 1.411 -23.820 1.00 87.06 892 ALA A O 1
ATOM 6726 N N . ASP A 1 893 ? 16.199 1.347 -22.966 1.00 91.88 893 ASP A N 1
ATOM 6727 C CA . ASP A 1 893 ? 16.639 1.324 -21.575 1.00 91.88 893 ASP A CA 1
ATOM 6728 C C . ASP A 1 893 ? 17.306 -0.014 -21.223 1.00 91.88 893 ASP A C 1
ATOM 6730 O O . ASP A 1 893 ? 18.288 -0.014 -20.494 1.00 91.88 893 ASP A O 1
ATOM 6734 N N . LEU A 1 894 ? 16.869 -1.144 -21.796 1.00 95.25 894 LEU A N 1
ATOM 6735 C CA . LEU A 1 894 ? 17.496 -2.453 -21.577 1.00 95.25 894 LEU A CA 1
ATOM 6736 C C . LEU A 1 894 ? 18.972 -2.447 -21.985 1.00 95.25 894 LEU A C 1
ATOM 6738 O O . LEU A 1 894 ? 19.810 -2.898 -21.207 1.00 95.25 894 LEU A O 1
ATOM 6742 N N . ASP A 1 895 ? 19.293 -1.897 -23.158 1.00 92.50 895 ASP A N 1
ATOM 6743 C CA . ASP A 1 895 ? 20.679 -1.756 -23.617 1.00 92.50 895 ASP A CA 1
ATOM 6744 C C . ASP A 1 895 ? 21.499 -0.854 -22.682 1.00 92.50 895 ASP A C 1
ATOM 6746 O O . ASP A 1 895 ? 22.632 -1.185 -22.334 1.00 92.50 895 ASP A O 1
ATOM 6750 N N . ASN A 1 896 ? 20.919 0.260 -22.220 1.00 91.88 896 ASN A N 1
ATOM 6751 C CA . ASN A 1 896 ? 21.597 1.176 -21.299 1.00 91.88 896 ASN A CA 1
ATOM 6752 C C . ASN A 1 896 ? 21.868 0.521 -19.937 1.00 91.88 896 ASN A C 1
ATOM 6754 O O . ASN A 1 896 ? 22.972 0.641 -19.402 1.00 91.88 896 ASN A O 1
ATOM 6758 N N . GLN A 1 897 ? 20.876 -0.180 -19.380 1.00 95.06 897 GLN A N 1
ATOM 6759 C CA . GLN A 1 897 ? 21.013 -0.908 -18.120 1.00 95.06 897 GLN A CA 1
ATOM 6760 C C . GLN A 1 897 ? 22.037 -2.036 -18.253 1.00 95.06 897 GLN A C 1
ATOM 6762 O O . GLN A 1 897 ? 22.860 -2.217 -17.357 1.00 95.06 897 GLN A O 1
ATOM 6767 N N . LEU A 1 898 ? 22.031 -2.763 -19.374 1.00 96.56 898 LEU A N 1
ATOM 6768 C CA . LEU A 1 898 ? 23.007 -3.809 -19.662 1.00 96.56 898 LEU A CA 1
ATOM 6769 C C . LEU A 1 898 ? 24.431 -3.246 -19.716 1.00 96.56 898 LEU A C 1
ATOM 6771 O O . LEU A 1 898 ? 25.304 -3.752 -19.012 1.00 96.56 898 LEU A O 1
ATOM 6775 N N . ASP A 1 899 ? 24.673 -2.201 -20.507 1.00 95.62 899 ASP A N 1
ATOM 6776 C CA . ASP A 1 899 ? 26.002 -1.598 -20.645 1.00 95.62 899 ASP A CA 1
ATOM 6777 C C . ASP A 1 899 ? 26.503 -1.056 -19.296 1.00 95.62 899 ASP A C 1
ATOM 6779 O O . ASP A 1 899 ? 27.637 -1.337 -18.894 1.00 95.62 899 ASP A O 1
ATOM 6783 N N . ALA A 1 900 ? 25.641 -0.367 -18.540 1.00 93.56 900 ALA A N 1
ATOM 6784 C CA . ALA A 1 900 ? 25.964 0.112 -17.197 1.00 93.56 900 ALA A CA 1
ATOM 6785 C C . ALA A 1 900 ? 26.314 -1.042 -16.243 1.00 93.56 900 ALA A C 1
ATOM 6787 O O . ALA A 1 900 ? 27.287 -0.960 -15.485 1.00 93.56 900 ALA A O 1
ATOM 6788 N N . TYR A 1 901 ? 25.565 -2.146 -16.309 1.00 96.06 901 TYR A N 1
ATOM 6789 C CA . TYR A 1 901 ? 25.815 -3.326 -15.492 1.00 96.06 901 TYR A CA 1
ATOM 6790 C C . TYR A 1 901 ? 27.154 -3.985 -15.849 1.00 96.06 901 TYR A C 1
ATOM 6792 O O . TYR A 1 901 ? 27.966 -4.254 -14.961 1.00 96.06 901 TYR A O 1
ATOM 6800 N N . LEU A 1 902 ? 27.452 -4.161 -17.140 1.00 96.06 902 LEU A N 1
ATOM 6801 C CA . LEU A 1 902 ? 28.722 -4.717 -17.622 1.00 96.06 902 LEU A CA 1
ATOM 6802 C C . LEU A 1 902 ? 29.923 -3.850 -17.219 1.00 96.06 902 LEU A C 1
ATOM 6804 O O . LEU A 1 902 ? 30.950 -4.390 -16.798 1.00 96.06 902 LEU A O 1
ATOM 6808 N N . VAL A 1 903 ? 29.793 -2.520 -17.288 1.00 94.19 903 VAL A N 1
ATOM 6809 C CA . VAL A 1 903 ? 30.813 -1.571 -16.807 1.00 94.19 903 VAL A CA 1
ATOM 6810 C C . VAL A 1 903 ? 31.007 -1.695 -15.295 1.00 94.19 903 VAL A C 1
ATOM 6812 O O . VAL A 1 903 ? 32.143 -1.699 -14.820 1.00 94.19 903 VAL A O 1
ATOM 6815 N N . SER A 1 904 ? 29.933 -1.866 -14.522 1.00 93.88 904 SER A N 1
ATOM 6816 C CA . SER A 1 904 ? 30.047 -2.059 -13.070 1.00 93.88 904 SER A CA 1
ATOM 6817 C C . SER A 1 904 ? 30.821 -3.337 -12.710 1.00 93.88 904 SER A C 1
ATOM 6819 O O . SER A 1 904 ? 31.644 -3.326 -11.789 1.00 93.88 904 SER A O 1
ATOM 6821 N N . LEU A 1 905 ? 30.650 -4.406 -13.499 1.00 94.75 905 LEU A N 1
ATOM 6822 C CA . LEU A 1 905 ? 31.325 -5.689 -13.301 1.00 94.75 905 LEU A CA 1
ATOM 6823 C C . LEU A 1 905 ? 32.835 -5.643 -13.566 1.00 94.75 905 LEU A C 1
ATOM 6825 O O . LEU A 1 905 ? 33.535 -6.551 -13.132 1.00 94.75 905 LEU A O 1
ATOM 6829 N N . ARG A 1 906 ? 33.381 -4.579 -14.178 1.00 94.00 906 ARG A N 1
ATOM 6830 C CA . ARG A 1 906 ? 34.845 -4.407 -14.318 1.00 94.00 906 ARG A CA 1
ATOM 6831 C C . ARG A 1 906 ? 35.575 -4.367 -12.980 1.00 94.00 906 ARG A C 1
ATOM 6833 O O . ARG A 1 906 ? 36.777 -4.601 -12.925 1.00 94.00 906 ARG A O 1
ATOM 6840 N N . LYS A 1 907 ? 34.855 -4.053 -11.900 1.00 91.94 907 LYS A N 1
ATOM 6841 C CA . LYS A 1 907 ? 35.385 -3.990 -10.533 1.00 91.94 907 LYS A CA 1
ATOM 6842 C C . LYS A 1 907 ? 35.368 -5.345 -9.820 1.00 91.94 907 LYS A C 1
ATOM 6844 O O . LYS A 1 907 ? 35.980 -5.469 -8.760 1.00 91.94 907 LYS A O 1
ATOM 6849 N N . ALA A 1 908 ? 34.714 -6.353 -10.396 1.00 92.81 908 ALA A N 1
ATOM 6850 C CA . ALA A 1 908 ? 34.697 -7.718 -9.892 1.00 92.81 908 ALA A CA 1
ATOM 6851 C C . ALA A 1 908 ? 35.782 -8.551 -10.587 1.00 92.81 908 ALA A C 1
ATOM 6853 O O . ALA A 1 908 ? 35.867 -8.579 -11.814 1.00 92.81 908 ALA A O 1
ATOM 6854 N N . ALA A 1 909 ? 36.613 -9.234 -9.800 1.00 93.62 909 ALA A N 1
ATOM 6855 C CA . ALA A 1 909 ? 37.667 -10.078 -10.348 1.00 93.62 909 ALA A CA 1
ATOM 6856 C C . ALA A 1 909 ? 37.034 -11.306 -11.045 1.00 93.62 909 ALA A C 1
ATOM 6858 O O . ALA A 1 909 ? 36.195 -11.977 -10.424 1.00 93.62 909 ALA A O 1
ATOM 6859 N N . PRO A 1 910 ? 37.356 -11.609 -12.318 1.00 93.06 910 PRO A N 1
ATOM 6860 C CA . PRO A 1 910 ? 36.663 -12.670 -13.048 1.00 93.06 910 PRO A CA 1
ATOM 6861 C C . PRO A 1 910 ? 36.901 -14.070 -12.470 1.00 93.06 910 PRO A C 1
ATOM 6863 O O . PRO A 1 910 ? 35.966 -14.863 -12.393 1.00 93.06 910 PRO A O 1
ATOM 6866 N N . GLY A 1 911 ? 38.115 -14.380 -12.007 1.00 92.56 911 GLY A N 1
ATOM 6867 C CA . GLY A 1 911 ? 38.418 -15.644 -11.331 1.00 92.56 911 GLY A CA 1
ATOM 6868 C C . GLY A 1 911 ? 37.689 -15.781 -9.993 1.00 92.56 911 GLY A C 1
ATOM 6869 O O . GLY A 1 911 ? 37.125 -16.837 -9.707 1.00 92.56 911 GLY A O 1
ATOM 6870 N N . ALA A 1 912 ? 37.609 -14.705 -9.205 1.00 94.44 912 ALA A N 1
ATOM 6871 C CA . ALA A 1 912 ? 36.783 -14.689 -7.995 1.00 94.44 912 ALA A CA 1
ATOM 6872 C C . ALA A 1 912 ? 35.292 -14.899 -8.313 1.00 94.44 912 ALA A C 1
ATOM 6874 O O . ALA A 1 912 ? 34.621 -15.666 -7.627 1.00 94.44 912 ALA A O 1
ATOM 6875 N N . SER A 1 913 ? 34.785 -14.282 -9.383 1.00 95.56 913 SER A N 1
ATOM 6876 C CA . SER A 1 913 ? 33.399 -14.464 -9.840 1.00 95.56 913 SER A CA 1
ATOM 6877 C C . SER A 1 913 ? 33.126 -15.919 -10.246 1.00 95.56 913 SER A C 1
ATOM 6879 O O . SER A 1 913 ? 32.114 -16.491 -9.843 1.00 95.56 913 SER A O 1
ATOM 6881 N N . ALA A 1 914 ? 34.071 -16.566 -10.937 1.00 94.94 914 ALA A N 1
ATOM 6882 C CA . ALA A 1 914 ? 33.996 -17.991 -11.265 1.00 94.94 914 ALA A CA 1
ATOM 6883 C C . ALA A 1 914 ? 33.970 -18.879 -10.005 1.00 94.94 914 ALA A C 1
ATOM 6885 O O . ALA A 1 914 ? 33.227 -19.861 -9.940 1.00 94.94 914 ALA A O 1
ATOM 6886 N N . PHE A 1 915 ? 34.750 -18.538 -8.972 1.00 96.00 915 PHE A N 1
ATOM 6887 C CA . PHE A 1 915 ? 34.697 -19.240 -7.689 1.00 96.00 915 PHE A CA 1
ATOM 6888 C C . PHE A 1 915 ? 33.363 -19.049 -6.968 1.00 96.00 915 PHE A C 1
ATOM 6890 O O . PHE A 1 915 ? 32.833 -20.023 -6.437 1.00 96.00 915 PHE A O 1
ATOM 6897 N N . VAL A 1 916 ? 32.783 -17.844 -6.992 1.00 95.75 916 VAL A N 1
ATOM 6898 C CA . VAL A 1 916 ? 31.442 -17.593 -6.439 1.00 95.75 916 VAL A CA 1
ATOM 6899 C C . VAL A 1 916 ? 30.411 -18.506 -7.101 1.00 95.75 916 VAL A C 1
ATOM 6901 O O . VAL A 1 916 ? 29.663 -19.172 -6.388 1.00 95.75 916 VAL A O 1
ATOM 6904 N N . LYS A 1 917 ? 30.429 -18.640 -8.433 1.00 94.19 917 LYS A N 1
ATOM 6905 C CA . LYS A 1 917 ? 29.543 -19.575 -9.149 1.00 94.19 917 LYS A CA 1
ATOM 6906 C C . LYS A 1 917 ? 29.705 -21.019 -8.672 1.00 94.19 917 LYS A C 1
ATOM 6908 O O . LYS A 1 917 ? 28.716 -21.683 -8.371 1.00 94.19 917 LYS A O 1
ATOM 6913 N N . LYS A 1 918 ? 30.947 -21.500 -8.523 1.00 93.06 918 LYS A N 1
ATOM 6914 C CA . LYS A 1 918 ? 31.221 -22.852 -7.994 1.00 93.06 918 LYS A CA 1
ATOM 6915 C C . LYS A 1 918 ? 30.653 -23.051 -6.589 1.00 93.06 918 LYS A C 1
ATOM 6917 O O . LYS A 1 918 ? 30.094 -24.108 -6.305 1.00 93.06 918 LYS A O 1
ATOM 6922 N N . LEU A 1 919 ? 30.781 -22.049 -5.718 1.00 94.25 919 LEU A N 1
ATOM 6923 C CA . LEU A 1 919 ? 30.238 -22.099 -4.359 1.00 94.25 919 LEU A CA 1
ATOM 6924 C C . LEU A 1 919 ? 28.706 -22.150 -4.360 1.00 94.25 919 LEU A C 1
ATOM 6926 O O . LEU A 1 919 ? 28.134 -22.962 -3.634 1.00 94.25 919 LEU A O 1
ATOM 6930 N N . VAL A 1 920 ? 28.054 -21.329 -5.189 1.00 91.44 920 VAL A N 1
ATOM 6931 C CA . VAL A 1 920 ? 26.589 -21.309 -5.338 1.00 91.44 920 VAL A CA 1
ATOM 6932 C C . VAL A 1 920 ? 26.081 -22.654 -5.865 1.00 91.44 920 VAL A C 1
ATOM 6934 O O . VAL A 1 920 ? 25.188 -23.247 -5.261 1.00 91.44 920 VAL A O 1
ATOM 6937 N N . ASN A 1 921 ? 26.702 -23.196 -6.915 1.00 88.25 921 ASN A N 1
ATOM 6938 C CA . ASN A 1 921 ? 26.316 -24.489 -7.486 1.00 88.25 921 ASN A CA 1
ATOM 6939 C C . ASN A 1 921 ? 26.506 -25.640 -6.486 1.00 88.25 921 ASN A C 1
ATOM 6941 O O . ASN A 1 921 ? 25.615 -26.475 -6.333 1.00 88.25 921 ASN A O 1
ATOM 6945 N N . ALA A 1 922 ? 27.622 -25.664 -5.750 1.00 90.00 922 ALA A N 1
ATOM 6946 C CA . ALA A 1 922 ? 27.861 -26.683 -4.729 1.00 90.00 922 ALA A CA 1
ATOM 6947 C C . ALA A 1 922 ? 26.868 -26.586 -3.559 1.00 90.00 922 ALA A C 1
ATOM 6949 O O . ALA A 1 922 ? 26.447 -27.614 -3.026 1.00 90.00 922 ALA A O 1
ATOM 6950 N N . ALA A 1 923 ? 26.480 -25.367 -3.169 1.00 89.19 923 ALA A N 1
ATOM 6951 C CA . ALA A 1 923 ? 25.468 -25.139 -2.142 1.00 89.19 923 ALA A CA 1
ATOM 6952 C C . ALA A 1 923 ? 24.085 -25.631 -2.569 1.00 89.19 923 ALA A C 1
ATOM 6954 O O . ALA A 1 923 ? 23.370 -26.201 -1.752 1.00 89.19 923 ALA A O 1
ATOM 6955 N N . TRP A 1 924 ? 23.735 -25.447 -3.840 1.00 87.19 924 TRP A N 1
ATOM 6956 C CA . TRP A 1 924 ? 22.477 -25.932 -4.396 1.00 87.19 924 TRP A CA 1
ATOM 6957 C C . TRP A 1 924 ? 22.437 -27.459 -4.519 1.00 87.19 924 TRP A C 1
ATOM 6959 O O . TRP A 1 924 ? 21.474 -28.088 -4.094 1.00 87.19 924 TRP A O 1
ATOM 6969 N N . GLN A 1 925 ? 23.488 -28.067 -5.074 1.00 86.19 925 GLN A N 1
ATOM 6970 C CA . GLN A 1 925 ? 23.518 -29.509 -5.335 1.00 86.19 925 GLN A CA 1
ATOM 6971 C C . GLN A 1 925 ? 23.662 -30.345 -4.056 1.00 86.19 925 GLN A C 1
ATOM 6973 O O . GLN A 1 925 ? 23.131 -31.448 -3.982 1.00 86.19 925 GLN A O 1
ATOM 6978 N N . ASN A 1 926 ? 24.401 -29.847 -3.057 1.00 86.69 926 ASN A N 1
ATOM 6979 C CA . ASN A 1 926 ? 24.743 -30.597 -1.846 1.00 86.69 926 ASN A CA 1
ATOM 6980 C C . ASN A 1 926 ? 24.656 -29.723 -0.576 1.00 86.69 926 ASN A C 1
ATOM 6982 O O . ASN A 1 926 ? 25.659 -29.583 0.134 1.00 86.69 926 ASN A O 1
ATOM 6986 N N . PRO A 1 927 ? 23.492 -29.128 -0.257 1.00 87.69 927 PRO A N 1
ATOM 6987 C CA . PRO A 1 927 ? 23.361 -28.186 0.852 1.00 87.69 927 PRO A CA 1
ATOM 6988 C C . PRO A 1 927 ? 23.739 -28.834 2.190 1.00 87.69 927 PRO A C 1
ATOM 6990 O O . PRO A 1 927 ? 23.181 -29.850 2.596 1.00 87.69 927 PRO A O 1
ATOM 6993 N N . GLY A 1 928 ? 24.727 -28.262 2.879 1.00 88.06 928 GLY A N 1
ATOM 6994 C CA . GLY A 1 928 ? 25.275 -28.770 4.142 1.00 88.06 928 GLY A CA 1
ATOM 6995 C C . GLY A 1 928 ? 26.129 -30.042 4.016 1.00 88.06 928 GLY A C 1
ATOM 6996 O O . GLY A 1 928 ? 26.678 -30.512 5.019 1.00 88.06 928 GLY A O 1
ATOM 6997 N N . GLY A 1 929 ? 26.266 -30.590 2.806 1.00 91.75 929 GLY A N 1
ATOM 6998 C CA . GLY A 1 929 ? 26.907 -31.870 2.523 1.00 91.75 929 GLY A CA 1
ATOM 6999 C C . GLY A 1 929 ? 28.438 -31.836 2.536 1.00 91.75 929 GLY A C 1
ATOM 7000 O O . GLY A 1 929 ? 29.083 -30.784 2.547 1.00 91.75 929 GLY A O 1
ATOM 7001 N N . VAL A 1 930 ? 29.043 -33.027 2.508 1.00 93.12 930 VAL A N 1
ATOM 7002 C CA . VAL A 1 930 ? 30.508 -33.199 2.480 1.00 93.12 930 VAL A CA 1
ATOM 7003 C C . VAL A 1 930 ? 31.122 -32.560 1.231 1.00 93.12 930 VAL A C 1
ATOM 7005 O O . VAL A 1 930 ? 32.139 -31.877 1.337 1.00 93.12 930 VAL A O 1
ATOM 7008 N N . GLU A 1 931 ? 30.489 -32.719 0.067 1.00 90.06 931 GLU A N 1
ATOM 7009 C CA . GLU A 1 931 ? 30.987 -32.164 -1.199 1.00 90.06 931 GLU A CA 1
ATOM 7010 C C . GLU A 1 931 ? 30.946 -30.629 -1.236 1.00 90.06 931 GLU A C 1
ATOM 7012 O O . GLU A 1 931 ? 31.893 -30.000 -1.717 1.00 90.06 931 GLU A O 1
ATOM 7017 N N . GLN A 1 932 ? 29.934 -29.995 -0.630 1.00 93.12 932 GLN A N 1
ATOM 7018 C CA . GLN A 1 932 ? 29.915 -28.537 -0.477 1.00 93.12 932 GLN A CA 1
ATOM 7019 C C . GLN A 1 932 ? 31.076 -28.064 0.407 1.00 93.12 932 GLN A C 1
ATOM 7021 O O . GLN A 1 932 ? 31.798 -27.141 0.035 1.00 93.12 932 GLN A O 1
ATOM 7026 N N . LYS A 1 933 ? 31.313 -28.720 1.552 1.00 93.38 933 LYS A N 1
ATOM 7027 C CA . LYS A 1 933 ? 32.429 -28.380 2.454 1.00 93.38 933 LYS A CA 1
ATOM 7028 C C . LYS A 1 933 ? 33.789 -28.553 1.776 1.00 93.38 933 LYS A C 1
ATOM 7030 O O . LYS A 1 933 ? 34.652 -27.688 1.925 1.00 93.38 933 LYS A O 1
ATOM 7035 N N . LYS A 1 934 ? 33.976 -29.635 1.008 1.00 95.31 934 LYS A N 1
ATOM 7036 C CA . LYS A 1 934 ? 35.181 -29.851 0.190 1.00 95.31 934 LYS A CA 1
ATOM 7037 C C . LYS A 1 934 ? 35.359 -28.739 -0.840 1.00 95.31 934 LYS A C 1
ATOM 7039 O O . LYS A 1 934 ? 36.459 -28.211 -0.957 1.00 95.31 934 LYS A O 1
ATOM 7044 N N . THR A 1 935 ? 34.286 -28.345 -1.525 1.00 94.69 935 THR A N 1
ATOM 7045 C CA . THR A 1 935 ? 34.321 -27.262 -2.517 1.00 94.69 935 THR A CA 1
ATOM 7046 C C . THR A 1 935 ? 34.684 -25.925 -1.875 1.00 94.69 935 THR A C 1
ATOM 7048 O O . THR A 1 935 ? 35.582 -25.250 -2.367 1.00 94.69 935 THR A O 1
ATOM 7051 N N . ILE A 1 936 ? 34.066 -25.568 -0.741 1.00 95.69 936 ILE A N 1
ATOM 7052 C CA . ILE A 1 936 ? 34.393 -24.349 0.021 1.00 95.69 936 ILE A CA 1
ATOM 7053 C C . ILE A 1 936 ? 35.876 -24.331 0.395 1.00 95.69 936 ILE A C 1
ATOM 7055 O O . ILE A 1 936 ? 36.563 -23.339 0.150 1.00 95.69 936 ILE A O 1
ATOM 7059 N N . LYS A 1 937 ? 36.380 -25.440 0.951 1.00 95.94 937 LYS A N 1
ATOM 7060 C CA . LYS A 1 937 ? 37.787 -25.570 1.334 1.00 95.94 937 LYS A CA 1
ATOM 7061 C C . LYS A 1 937 ? 38.715 -25.429 0.125 1.00 95.94 937 LYS A C 1
ATOM 7063 O O . LYS A 1 937 ? 39.639 -24.627 0.171 1.00 95.94 937 LYS A O 1
ATOM 7068 N N . HIS A 1 938 ? 38.436 -26.148 -0.961 1.00 96.06 938 HIS A N 1
ATOM 7069 C CA . HIS A 1 938 ? 39.235 -26.099 -2.184 1.00 96.06 938 HIS A CA 1
ATOM 7070 C C . HIS A 1 938 ? 39.265 -24.694 -2.803 1.00 96.06 938 HIS A C 1
ATOM 7072 O O . HIS A 1 938 ? 40.329 -24.224 -3.203 1.00 96.06 938 HIS A O 1
ATOM 7078 N N . VAL A 1 939 ? 38.123 -23.999 -2.850 1.00 96.25 939 VAL A N 1
ATOM 7079 C CA . VAL A 1 939 ? 38.039 -22.611 -3.328 1.00 96.25 939 VAL A CA 1
ATOM 7080 C C . VAL A 1 939 ? 38.873 -21.683 -2.449 1.00 96.25 939 VAL A C 1
ATOM 7082 O O . VAL A 1 939 ? 39.652 -20.900 -2.983 1.00 96.25 939 VAL A O 1
ATOM 7085 N N . PHE A 1 940 ? 38.756 -21.787 -1.122 1.00 95.56 940 PHE A N 1
ATOM 7086 C CA . PHE A 1 940 ? 39.538 -20.967 -0.196 1.00 95.56 940 PHE A CA 1
ATOM 7087 C C . PHE A 1 940 ? 41.046 -21.199 -0.362 1.00 95.56 940 PHE A C 1
ATOM 7089 O O . PHE A 1 940 ? 41.798 -20.243 -0.518 1.00 95.56 940 PHE A O 1
ATOM 7096 N N . GLU A 1 941 ? 41.487 -22.458 -0.389 1.00 95.69 941 GLU A N 1
ATOM 7097 C CA . GLU A 1 941 ? 42.901 -22.814 -0.563 1.00 95.69 941 GLU A CA 1
ATOM 7098 C C . GLU A 1 941 ? 43.444 -22.320 -1.907 1.00 95.69 941 GLU A C 1
ATOM 7100 O O . GLU A 1 941 ? 44.503 -21.699 -1.945 1.00 95.69 941 GLU A O 1
ATOM 7105 N N . THR A 1 942 ? 42.694 -22.519 -2.995 1.00 94.12 942 THR A N 1
ATOM 7106 C CA . THR A 1 942 ? 43.099 -22.080 -4.340 1.00 94.12 942 THR A CA 1
ATOM 7107 C C . THR A 1 942 ? 43.151 -20.558 -4.443 1.00 94.12 942 THR A C 1
ATOM 7109 O O . THR A 1 942 ? 44.083 -20.014 -5.028 1.00 94.12 942 THR A O 1
ATOM 7112 N N . MET A 1 943 ? 42.176 -19.858 -3.855 1.00 93.38 943 MET A N 1
ATOM 7113 C CA . MET A 1 943 ? 42.124 -18.397 -3.850 1.00 93.38 943 MET A CA 1
ATOM 7114 C C . MET A 1 943 ? 43.306 -17.786 -3.095 1.00 93.38 943 MET A C 1
ATOM 7116 O O . MET A 1 943 ? 43.724 -16.696 -3.457 1.00 93.38 943 MET A O 1
ATOM 7120 N N . MET A 1 944 ? 43.851 -18.459 -2.079 1.00 91.50 944 MET A N 1
ATOM 7121 C CA . MET A 1 944 ? 44.938 -17.941 -1.237 1.00 91.50 944 MET A CA 1
ATOM 7122 C C . MET A 1 944 ? 46.349 -18.293 -1.744 1.00 91.50 944 MET A C 1
ATOM 7124 O O . MET A 1 944 ? 47.331 -17.941 -1.088 1.00 91.50 944 MET A O 1
ATOM 7128 N N . LEU A 1 945 ? 46.478 -18.974 -2.890 1.00 91.88 945 LEU A N 1
ATOM 7129 C CA . LEU A 1 945 ? 47.782 -19.248 -3.501 1.00 91.88 945 LEU A CA 1
ATOM 7130 C C . LEU A 1 945 ? 48.468 -17.949 -3.982 1.00 91.88 945 LEU A C 1
ATOM 7132 O O . LEU A 1 945 ? 47.777 -16.998 -4.366 1.00 91.88 945 LEU A O 1
ATOM 7136 N N . PRO A 1 946 ? 49.814 -17.901 -4.020 1.00 88.19 946 PRO A N 1
ATOM 7137 C CA . PRO A 1 946 ? 50.546 -16.777 -4.602 1.00 88.19 946 PRO A CA 1
ATOM 7138 C C . PRO A 1 946 ? 50.232 -16.578 -6.093 1.00 88.19 946 PRO A C 1
ATOM 7140 O O . PRO A 1 946 ? 49.990 -17.538 -6.823 1.00 88.19 946 PRO A O 1
ATOM 7143 N N . GLY A 1 947 ? 50.273 -15.331 -6.558 1.00 84.81 947 GLY A N 1
ATOM 7144 C CA . GLY A 1 947 ? 50.015 -14.929 -7.943 1.00 84.81 947 GLY A CA 1
ATOM 7145 C C . GLY A 1 947 ? 48.535 -14.881 -8.331 1.00 84.81 947 GLY A C 1
ATOM 7146 O O . GLY A 1 947 ? 48.220 -14.698 -9.506 1.00 84.81 947 GLY A O 1
ATOM 7147 N N . THR A 1 948 ? 47.619 -15.050 -7.377 1.00 90.81 948 THR A N 1
ATOM 7148 C CA . THR A 1 948 ? 46.172 -15.058 -7.627 1.00 90.81 948 THR A CA 1
ATOM 7149 C C . THR A 1 948 ? 45.562 -13.654 -7.607 1.00 90.81 948 THR A C 1
ATOM 7151 O O . THR A 1 948 ? 46.140 -12.691 -7.100 1.00 90.81 948 THR A O 1
ATOM 7154 N N . GLU A 1 949 ? 44.334 -13.532 -8.125 1.00 92.81 949 GLU A N 1
ATOM 7155 C CA . GLU A 1 949 ? 43.560 -12.283 -8.068 1.00 92.81 949 GLU A CA 1
ATOM 7156 C C . GLU A 1 949 ? 43.370 -11.781 -6.619 1.00 92.81 949 GLU A C 1
ATOM 7158 O O . GLU A 1 949 ? 43.297 -10.573 -6.396 1.00 92.81 949 GLU A O 1
ATOM 7163 N N . SER A 1 950 ? 43.348 -12.673 -5.616 1.00 91.44 950 SER A N 1
ATOM 7164 C CA . SER A 1 950 ? 43.192 -12.281 -4.209 1.00 91.44 950 SER A CA 1
ATOM 7165 C C . SER A 1 950 ? 44.417 -11.531 -3.676 1.00 91.44 950 SER A C 1
ATOM 7167 O O . SER A 1 950 ? 44.260 -10.509 -3.009 1.00 91.44 950 SER A O 1
ATOM 7169 N N . GLU A 1 951 ? 45.631 -11.970 -4.024 1.00 91.75 951 GLU A N 1
ATOM 7170 C CA . GLU A 1 951 ? 46.876 -11.306 -3.636 1.00 91.75 951 GLU A CA 1
ATOM 7171 C C . GLU A 1 951 ? 46.949 -9.904 -4.249 1.00 91.75 951 GLU A C 1
ATOM 7173 O O . GLU A 1 951 ? 47.233 -8.928 -3.549 1.00 91.75 951 GLU A O 1
ATOM 7178 N N . ILE A 1 952 ? 46.602 -9.785 -5.535 1.00 90.69 952 ILE A N 1
ATOM 7179 C CA . ILE A 1 952 ? 46.556 -8.506 -6.255 1.00 90.69 952 ILE A CA 1
ATOM 7180 C C . ILE A 1 952 ? 45.517 -7.567 -5.624 1.00 90.69 952 ILE A C 1
ATOM 7182 O O . ILE A 1 952 ? 45.814 -6.402 -5.347 1.00 90.69 952 ILE A O 1
ATOM 7186 N N . GLY A 1 953 ? 44.303 -8.069 -5.378 1.00 90.25 953 GLY A N 1
ATOM 7187 C CA . GLY A 1 953 ? 43.201 -7.304 -4.795 1.00 90.25 953 GLY A CA 1
ATOM 7188 C C . GLY A 1 953 ? 43.510 -6.807 -3.383 1.00 90.25 953 GLY A C 1
ATOM 7189 O O . GLY A 1 953 ? 43.367 -5.616 -3.099 1.00 90.25 953 GLY A O 1
ATOM 7190 N N . LEU A 1 954 ? 44.000 -7.695 -2.512 1.00 89.94 954 LEU A N 1
ATOM 7191 C CA . LEU A 1 954 ? 44.404 -7.358 -1.144 1.00 89.94 954 LEU A CA 1
ATOM 7192 C C . LEU A 1 954 ? 45.598 -6.402 -1.125 1.00 89.94 954 LEU A C 1
ATOM 7194 O O . LEU A 1 954 ? 45.623 -5.479 -0.312 1.00 89.94 954 LEU A O 1
ATOM 7198 N N . GLY A 1 955 ? 46.568 -6.584 -2.024 1.00 89.56 955 GLY A N 1
ATOM 7199 C CA . GLY A 1 955 ? 47.703 -5.677 -2.181 1.00 89.56 955 GLY A CA 1
ATOM 7200 C C . GLY A 1 955 ? 47.263 -4.262 -2.558 1.00 89.56 955 GLY A C 1
ATOM 7201 O O . GLY A 1 955 ? 47.668 -3.294 -1.915 1.00 89.56 955 GLY A O 1
ATOM 7202 N N . ALA A 1 956 ? 46.377 -4.122 -3.546 1.00 87.44 956 ALA A N 1
ATOM 7203 C CA . ALA A 1 956 ? 45.837 -2.823 -3.945 1.00 87.44 956 ALA A CA 1
ATOM 7204 C C . ALA A 1 956 ? 45.027 -2.151 -2.824 1.00 87.44 956 ALA A C 1
ATOM 7206 O O . ALA A 1 956 ? 45.183 -0.950 -2.600 1.00 87.44 956 ALA A O 1
ATOM 7207 N N . TRP A 1 957 ? 44.209 -2.923 -2.100 1.00 87.31 957 TRP A N 1
ATOM 7208 C CA . TRP A 1 957 ? 43.430 -2.430 -0.963 1.00 87.31 957 TRP A CA 1
ATOM 7209 C C . TRP A 1 957 ? 44.327 -1.942 0.184 1.00 87.31 957 TRP A C 1
ATOM 7211 O O . TRP A 1 957 ? 44.136 -0.831 0.676 1.00 87.31 957 TRP A O 1
ATOM 7221 N N . ARG A 1 958 ? 45.366 -2.711 0.551 1.00 88.62 958 ARG A N 1
ATOM 7222 C CA . ARG A 1 958 ? 46.372 -2.307 1.557 1.00 88.62 958 ARG A CA 1
ATOM 7223 C C . ARG A 1 958 ? 47.104 -1.021 1.169 1.00 88.62 958 ARG A C 1
ATOM 7225 O O . ARG A 1 958 ? 47.441 -0.230 2.042 1.00 88.62 958 ARG A O 1
ATOM 7232 N N . ASN A 1 959 ? 47.293 -0.789 -0.129 1.00 85.50 959 ASN A N 1
ATOM 7233 C CA . ASN A 1 959 ? 47.915 0.418 -0.677 1.00 85.50 959 ASN A CA 1
ATOM 7234 C C . ASN A 1 959 ? 46.924 1.582 -0.894 1.00 85.50 959 ASN A C 1
ATOM 7236 O O . ASN A 1 959 ? 47.260 2.561 -1.557 1.00 85.50 959 ASN A O 1
ATOM 7240 N N . GLY A 1 960 ? 45.693 1.488 -0.378 1.00 81.06 960 GLY A N 1
ATOM 7241 C CA . GLY A 1 960 ? 44.699 2.564 -0.438 1.00 81.06 960 GLY A CA 1
ATOM 7242 C C . GLY A 1 960 ? 44.039 2.770 -1.807 1.00 81.06 960 GLY A C 1
ATOM 7243 O O . GLY A 1 960 ? 43.352 3.774 -2.011 1.00 81.06 960 GLY A O 1
ATOM 7244 N N . LYS A 1 961 ? 44.207 1.844 -2.763 1.00 83.25 961 LYS A N 1
ATOM 7245 C CA . LYS A 1 961 ? 43.537 1.921 -4.070 1.00 83.25 961 LYS A CA 1
ATOM 7246 C C . LYS A 1 961 ? 42.054 1.559 -3.912 1.00 83.25 961 LYS A C 1
ATOM 7248 O O . LYS A 1 961 ? 41.724 0.452 -3.499 1.00 83.25 961 LYS A O 1
ATOM 7253 N N . LYS A 1 962 ? 41.156 2.488 -4.269 1.00 73.88 962 LYS A N 1
ATOM 7254 C CA . LYS A 1 962 ? 39.697 2.348 -4.065 1.00 73.88 962 LYS A CA 1
ATOM 7255 C C . LYS A 1 962 ? 39.032 1.266 -4.928 1.00 73.88 962 LYS A C 1
ATOM 7257 O O . LYS A 1 962 ? 38.032 0.697 -4.505 1.00 73.88 962 LYS A O 1
ATOM 7262 N N . SER A 1 963 ? 39.553 0.991 -6.125 1.00 80.44 963 SER A N 1
ATOM 7263 C CA . SER A 1 963 ? 39.052 -0.069 -7.011 1.00 80.44 963 SER A CA 1
ATOM 7264 C C . SER A 1 963 ? 40.087 -0.468 -8.065 1.00 80.44 963 SER A C 1
ATOM 7266 O O . SER A 1 963 ? 40.942 0.336 -8.448 1.00 80.44 963 SER A O 1
ATOM 7268 N N . ILE A 1 964 ? 39.988 -1.701 -8.559 1.00 89.25 964 ILE A N 1
ATOM 7269 C CA . ILE A 1 964 ? 40.753 -2.218 -9.699 1.00 89.25 964 ILE A CA 1
ATOM 7270 C C . ILE A 1 964 ? 39.783 -2.379 -10.872 1.00 89.25 964 ILE A C 1
ATOM 7272 O O . ILE A 1 964 ? 38.692 -2.908 -10.678 1.00 89.25 964 ILE A O 1
ATOM 7276 N N . ASP A 1 965 ? 40.176 -1.927 -12.063 1.00 91.94 965 ASP A N 1
ATOM 7277 C CA . ASP A 1 965 ? 39.544 -2.350 -13.315 1.00 91.94 965 ASP A CA 1
ATOM 7278 C C . ASP A 1 965 ? 40.227 -3.651 -13.763 1.00 91.94 965 ASP A C 1
ATOM 7280 O O . ASP A 1 965 ? 41.389 -3.654 -14.186 1.00 91.94 965 ASP A O 1
ATOM 7284 N N . TRP A 1 966 ? 39.536 -4.772 -13.570 1.00 92.69 966 TRP A N 1
ATOM 7285 C CA . TRP A 1 966 ? 40.068 -6.109 -13.823 1.00 92.69 966 TRP A CA 1
ATOM 7286 C C . TRP A 1 966 ? 40.155 -6.450 -15.308 1.00 92.69 966 TRP A C 1
ATOM 7288 O O . TRP A 1 966 ? 40.996 -7.268 -15.681 1.00 92.69 966 TRP A O 1
ATOM 7298 N N . ASP A 1 967 ? 39.350 -5.807 -16.154 1.00 90.00 967 ASP A N 1
ATOM 7299 C CA . ASP A 1 967 ? 39.431 -5.991 -17.604 1.00 90.00 967 ASP A CA 1
ATOM 7300 C C . ASP A 1 967 ? 40.745 -5.416 -18.123 1.00 90.00 967 ASP A C 1
ATOM 7302 O O . ASP A 1 967 ? 41.523 -6.108 -18.776 1.00 90.00 967 ASP A O 1
ATOM 7306 N N . THR A 1 968 ? 41.043 -4.174 -17.733 1.00 86.44 968 THR A N 1
ATOM 7307 C CA . THR A 1 968 ? 42.283 -3.485 -18.113 1.00 86.44 968 THR A CA 1
ATOM 7308 C C . THR A 1 968 ? 43.509 -4.239 -17.586 1.00 86.44 968 THR A C 1
ATOM 7310 O O . THR A 1 968 ? 44.523 -4.390 -18.276 1.00 86.44 968 THR A O 1
ATOM 7313 N N . LEU A 1 969 ? 43.429 -4.764 -16.358 1.00 85.69 969 LEU A N 1
ATOM 7314 C CA . LEU A 1 969 ? 44.510 -5.555 -15.773 1.00 85.69 969 LEU A CA 1
ATOM 7315 C C . LEU A 1 969 ? 44.754 -6.863 -16.547 1.00 85.69 969 LEU A C 1
ATOM 7317 O O . LEU A 1 969 ? 45.902 -7.223 -16.797 1.00 85.69 969 LEU A O 1
ATOM 7321 N N . ARG A 1 970 ? 43.700 -7.558 -16.983 1.00 80.44 970 ARG A N 1
ATOM 7322 C CA . ARG A 1 970 ? 43.846 -8.764 -17.807 1.00 80.44 970 ARG A CA 1
ATOM 7323 C C . ARG A 1 970 ? 44.372 -8.457 -19.199 1.00 80.44 970 ARG A C 1
ATOM 7325 O O . ARG A 1 970 ? 45.253 -9.170 -19.668 1.00 80.44 970 ARG A O 1
ATOM 7332 N N . GLU A 1 971 ? 43.907 -7.392 -19.843 1.00 75.44 971 GLU A N 1
ATOM 7333 C CA . GLU A 1 971 ? 44.414 -6.982 -21.160 1.00 75.44 971 GLU A CA 1
ATOM 7334 C C . GLU A 1 971 ? 45.920 -6.685 -21.128 1.00 75.44 971 GLU A C 1
ATOM 7336 O O . GLU A 1 971 ? 46.647 -7.031 -22.060 1.00 75.44 971 GLU A O 1
ATOM 7341 N N . THR A 1 972 ? 46.410 -6.094 -20.036 1.00 69.38 972 THR A N 1
ATOM 7342 C CA . THR A 1 972 ? 47.843 -5.815 -19.850 1.00 69.38 972 THR A CA 1
ATOM 7343 C C . THR A 1 972 ? 48.669 -7.063 -19.527 1.00 69.38 972 THR A C 1
ATOM 7345 O O . THR A 1 972 ? 49.826 -7.130 -19.932 1.00 69.38 972 THR A O 1
ATOM 7348 N N . GLN A 1 973 ? 48.089 -8.071 -18.868 1.00 67.56 973 GLN A N 1
ATOM 7349 C CA . GLN A 1 973 ? 48.737 -9.367 -18.614 1.00 67.56 973 GLN A CA 1
ATOM 7350 C C . GLN A 1 973 ? 48.693 -10.326 -19.818 1.00 67.56 973 GLN A C 1
ATOM 7352 O O . GLN A 1 973 ? 49.550 -11.199 -19.926 1.00 67.56 973 GLN A O 1
ATOM 7357 N N . SER A 1 974 ? 47.722 -10.160 -20.723 1.00 56.88 974 SER A N 1
ATOM 7358 C CA . SER A 1 974 ? 47.502 -11.035 -21.891 1.00 56.88 974 SER A CA 1
ATOM 7359 C C . SER A 1 974 ? 48.336 -10.651 -23.118 1.00 56.88 974 SER A C 1
ATOM 7361 O O . SER A 1 974 ? 48.456 -11.440 -24.053 1.00 56.88 974 SER A O 1
ATOM 7363 N N . LYS A 1 975 ? 48.912 -9.441 -23.148 1.00 44.31 975 LYS A N 1
ATOM 7364 C CA . LYS A 1 975 ? 49.866 -9.048 -24.193 1.00 44.31 975 LYS A CA 1
ATOM 7365 C C . LYS A 1 975 ? 51.221 -9.703 -23.895 1.00 44.31 975 LYS A C 1
ATOM 7367 O O . LYS A 1 975 ? 51.717 -9.533 -22.780 1.00 44.31 975 LYS A O 1
ATOM 7372 N N . PRO A 1 976 ? 51.848 -10.427 -24.845 1.00 37.28 976 PRO A N 1
ATOM 7373 C CA . PRO A 1 976 ? 53.209 -10.906 -24.645 1.00 37.28 976 PRO A CA 1
ATOM 7374 C C . PRO A 1 976 ? 54.102 -9.701 -24.337 1.00 37.28 976 PRO A C 1
ATOM 7376 O O . PRO A 1 976 ? 54.019 -8.679 -25.021 1.00 37.28 976 PRO A O 1
ATOM 7379 N N . LYS A 1 977 ? 54.917 -9.798 -23.280 1.00 35.12 977 LYS A N 1
ATOM 7380 C CA . LYS A 1 977 ? 55.965 -8.808 -23.023 1.00 35.12 977 LYS A CA 1
ATOM 7381 C C . LYS A 1 977 ? 56.898 -8.819 -24.237 1.00 35.12 977 LYS A C 1
ATOM 7383 O O . LYS A 1 977 ? 57.560 -9.830 -24.464 1.00 35.12 977 LYS A O 1
ATOM 7388 N N . LEU A 1 978 ? 56.862 -7.744 -25.024 1.00 30.45 978 LEU A N 1
ATOM 7389 C CA . LEU A 1 978 ? 57.867 -7.441 -26.043 1.00 30.45 978 LEU A CA 1
ATOM 7390 C C . LEU A 1 978 ? 59.199 -7.104 -25.376 1.00 30.45 978 LEU A C 1
ATOM 7392 O O . LEU A 1 978 ? 59.161 -6.402 -24.336 1.00 30.45 978 LEU A O 1
#

Foldseek 3Di:
DEEEEEDLAPLSLVVLLVVLVVDDLPDPYAYEYEAQAQDPCLCLPQVDFFKAFQALDDPVCNVVSNVVNVVVVVVCLVPVQCQQWNKAFEFEKEKEADDDVDPPPPPLPPDPCCLVVLHWSLSSQDPPPPPPPPVDDPPPDADADPLRHHLQWDDFDRMDMDTRDTRVGMIGTSRSSVSVVSVVSSVVSRHHYHYSKAFAEFDADPVRATFWTWMAHPNDIDIDGDRHYHYRLDLCSQVSCCRHCVPDPDGDPHQNWDWWKFKWAAPRPDDPDDPPVPDDSPDPPGQYKYKYWYDADDQAGGTKIKIFTAGSVRGTMIMMITRIDSPQHDDPHSNCLQVSQDPVRQVRNVQVSQLTRAADDPVDSGHDDPIGTDDTSHDVDPFLFAEEAEALEFLQQPQPDQDDLVLLLVLVVLQVVQQRQHYASYEQDPCVVGVNRPCVLVSLQDPSNVVSCPDPSHAHEYEYQAPVRLVSCVVSVHAEYEYEAELDQQCRCLPVNDGRVVSLVRLLVSLLVQVVSNHAYEYEYEQCAADLGPGGGDLVSVLVSLVSNVVSRHQAYEYHDQQQPDALVSLVVSLCVNVVVVNDLSRYEYWGFCLPPHRLVNNVSSVVSPHRYYYFYQLQGHHDPNRPRGSHTHHPLQNCVVCVVVVGTHSGNSLSSLVSSVVSCVVSVHHRNDPRSVVSVVVVVVVVPPPPPPPPVCLFDWDFPDDPPQWTWTDGFQEIEIEGHPQVQLSADEPVNLVVLLVVLVVNLPDLRHAEYEYAYDYAHRYAYHDPPDPPDQDDPPDPDQHPLRSLLSSLVSQLLRLHQYEYLTQAEYEQSSLSNHLSGPAYEYAQHHKYFDCQVVVVGFSVSSLLSCCLQQNDPRSVCRRNVRDIDTVVNSVVSPSHPHYANHPVSSSSVVSVVVQVCLQPASNVSSLVSQLSVLCSVAPVHPSSVVSVVVSVVVCPDPPHPNVVVVVCVVVVNPTGRNSVVVVVVVDPDD

Secondary structure (DSSP, 8-state):
--EEEE--SHHHHHHHHHHHHTS-TT-S--EEEE-SSSSSSTTTSSS---EEESS-S-TTTHHHHHHHHHHHHHHHHHHTHHHHS--EEEEEEEEEE--SSS--------SS-TTTTT--GGGGS-TTS--------S-TTS-B-TTS-BTTSPPPTTEEEEEEE-TTTEEE--HHHHHHHHHHHHHTTTEEEE-SEEEEEEEE-TTS-EEEEEEEETTEEEEEE-SEEEE--STTHHHHHHHH-TT--PPPS---EEEEEEEEE-TT-------TTTSPTTSS---EEEEEEE-S-SS-SS-EEEEEEE-TTS-EEEEEEEEEEEEEEPPSSGGGGGGG--HHHHHHHHHHHHHHHSB--SS-SSPB--PEEEEETT-----SSEEEE-IIIIIHHT-SSPPPHHHHHHHHHHHHHTT--EE---B---TTT-GGGTTHHHHHHSHHHHHHHHSTT-B--EE--SHHHHHHHHHTT--EEEEEEESSHHHHHHHHSS-HHHHHHHHHHHHHHHHHTT-EEEEEEE-SSEETTTEEPPHHHHHHHHHHHHHHT-SEEEEEESSS---HHHHHHHHHHHHHTT--GGGEEEEEB-TTS-HHHHHHHHHHTT--EEEEBGGG----TTSTT---BPBHHHHHHHHHHTT---S--HHHHHHHHHHHHHHHT-----HHHHHHHHHHHHHHHS------------EEEE--TTEEEEEETTEEEEEE--GGGTT-B-HHHHHHHHHHHHHHHH-TT--EEEEEESSS-SB--B---SS-PPPPTT-SS--HHHHHHHHHHHHHH-SSEEEEEE-S-EETHHHHHHHHSSEEEEETT-EEE--GGGGT---TTTHHHHHHHH-HHHHHHHHHH---EEHHHHHHTTS--EEESSHHHHHHHHHHHHHHGGGS-HHHHHHHHHHHHHHHHSTTSHHHHHHHHHHHHHHTSTTSHHHHHHHHHHTT-----HHHHHHHHHS---

pLDDT: mean 84.89, std 15.81, range [26.61, 98.62]

InterPro domains:
  IPR000891 Pyruvate carboxyltransferase [PF00682] (385-663)
  IPR000891 Pyruvate carboxyltransferase [PS50991] (385-658)
  IPR001753 Enoyl-CoA hydratase/isomerase-like domain [PF00378] (721-942)
  IPR006076 FAD dependent oxidoreductase [PF01266] (4-269)
  IPR013785 Aldolase-type TIM barrel [G3DSA:3.20.20.70] (379-683)
  IPR029045 ClpP/crotonase-like domain superfamily [SSF52096] (715-932)
  IPR036188 FAD/NAD(P)-binding domain superfamily [G3DSA:3.50.50.60] (1-151)
  IPR036188 FAD/NAD(P)-binding domain superfamily [G3DSA:3.50.50.60] (158-268)
  IPR036188 FAD/NAD(P)-binding domain superfamily [SSF51905] (4-281)
  IPR043594 HMG-CoA lyase [PTHR42738] (368-686)

Radius of gyration: 34.91 Å; chains: 1; bounding box: 104×84×80 Å

Sequence (978 aa):
MSTIIIGGGIIGLSTAYFLSLSRPVTSSSQIHIIDSSAELLASASGFAGGFLALDWFSPPEAELGALSFRLHRQLAEKHGGQRRWGYAGSHVYSLSVDDTGVKAKGKKANSADWLLEGTSRANVARTDSKHDDVQGSVTQGEPINPDGSPVVFTPQRGGSLETIAGPEECAQIEPRELCEFLLEECEKRNVKVHLSTKAVECLVDKDGQLNGLKIESQGARSELECDTIVLAAGAWTPRVFKTLFPDSTIRVPIDPLAGHSIVVRSPRYTTPFIDPYKRKIGGDDNWLCYSIYAAPGKHWDFATEAYARVARNGQAEIWLGGLNDAELPLPELATDVKAMIDRQSVNTVRKTIVQLTGLASEASDLHQDDLETVREASLATAPAVRIVEVGPRDGLQNIKKSVPLPVKLELIERLSRAGVKIMEPTSIVSPKAIPQLQDSQELLSTKSIKDLIAQEGTKYPVLIPNLKGLQIAKKLGVKEITVFVSATEGFSRANINCTVEEGLKRAEEVTKDAVQSGMTVRGAVSCIFSDPYEGPTDPSAVQRAVQRLISAGCYEVLLGDTVGVGCPDDVRNLMKVLLDSGIRVDQLAGHFHDTYGQAVANAWAAYECGVRTFDSSVAGLGGCPFAPGAKGNVSTEDLVYSFHKAGIETGIDLAKLSETGQWISSVLQGPNNSRAGQAIARGAAASSSSTKEEVSSTKLKWELIDQPEGLDILRSGANVKVVLRRPRNGNALTTEMVSQLQRYIKQISTDPTISRIVLTAEGKFFCTGMDLSGNSKIDKPGAEGPTQHDMFTELFQTISDAPQVTIAAINGPLYAGGIGLAFACDIRIAVETATLTVSEVKLGLCPSIISQYLLREWGLAFAREAMLSARPITMTELKSIGSVHVLAKNAADLDNQLDAYLVSLRKAAPGASAFVKKLVNAAWQNPGGVEQKKTIKHVFETMMLPGTESEIGLGAWRNGKKSIDWDTLRETQSKPKL